Protein 6SNI (pdb70)

Radius of gyration: 37.96 Å; Cα contacts (8 Å, |Δi|>4): 1752; chains: 3; bounding box: 94×72×94 Å

Secondary structure (DSSP, 8-state):
---EEE---EE-TT--EEEEEE--SS-GGGS-EEEEEE-TTS-EEEEEEE-SSS--EEE-GGGTTTEEEEEETTTTEEEEEE-S--STT-EEEEEEEE---GGG----EEEE---EEEEE-----B--EEEEEPPPTT--TTS-EEEEEEEEEEBSS--EEESTTTT--TTEEE---B--TTS-EEEEEEEEE-GGGTTT--EEEEEEETTTTEEEEEEE-----/---EEEE-SEEEE-TT--EEEEEEESS-S---B-EEEE-SSSPPEEEEETTTEE-SS--TTEEEE-SSSEEEEEESS--GGG-SEEE-EEE-STTS-EEE----EEEE----B--EEEEE---HHHHTTTEEEEEEEEEEEBSS--EEEEEESS--B-SSEEEEE-PPPSSS--EEEEEEEEEEHHHHHH--EEEEEEE-TTSSS-EEEEEE--/--SSHHHHHHHHHHHGGGS--TTSS-SSS--HHHHHHHHHHHHTTS-TTSTTTS-STTT---S-HHHHHHHHHHHHHHHHH-TTTT-SSSSTT---TT--SSSHHHHHHHHHHHHHTHHHHHHHHHHHHHHHT--HHHHHHHHHHHH--HHHHHHHTTT---HHHHHHHHHHHHHHHHHT-HHHHHHHHHHHHTT-GGGTTSHHHHHHHHHIIIIISS---HHHHHHHHHHHHHHHHHHHHHHHTTT-SHHHHHHHHHHHSPPP-SSS-S--SSSHHHHTTTS-GGGTS-HHHHHHHHHHHHHHHHHHHHHHHHTS--SSSHHHHHHHHHHHHHHH-SS--SS--HHHHHHHHHGGG-S-SHHHHHHHHHHHHHHHTTHHHHHSSS-HHHHHHHHHHHHHHHTTT----SSHHHHHHHHHHHHHHTTHHHHTTTSPP-SSSSSSHHHHHHHHHHHHHHHHHHHHHHHHHHS-SS--S--

Nearest PDB structures (foldseek):
  6sni-assembly1_X  TM=1.002E+00  e=3.899E-63  Saccharomyces cerevisiae
  6x0o-assembly1_A  TM=4.789E-01  e=1.963E-01  Mycolicibacterium smegmatis MC2 155
  6sni-assembly1_L  TM=1.005E+00  e=1.951E-42  synthetic construct
  7bei-assembly1_L  TM=9.484E-01  e=2.329E-35  Homo sapiens
  8hq7-assembly1_N  TM=9.822E-01  e=9.583E-35  Homo sapiens

Solvent-accessible surface area: 40188 Å² total; per-residue (Å²): 148,73,159,103,38,41,84,61,0,35,97,19,10,66,66,4,5,135,5,46,15,6,17,93,64,36,103,107,97,40,16,36,9,6,3,6,1,0,10,1,0,4,2,36,85,28,76,29,36,98,13,1,49,58,44,32,101,26,70,7,0,59,28,5,1,43,6,1,56,30,5,88,96,19,0,83,85,0,30,160,131,54,91,63,27,1,22,59,100,172,8,86,15,63,82,31,133,134,71,21,4,18,86,24,0,18,51,11,0,24,96,4,1,62,105,66,3,11,57,0,0,28,93,14,2,64,14,10,0,145,107,42,136,38,77,88,123,31,26,12,106,10,3,13,13,2,0,16,11,7,0,8,3,0,0,2,4,0,10,0,12,7,13,2,4,6,4,0,16,0,2,62,0,4,7,25,1,6,40,92,140,13,39,104,0,4,28,12,15,8,48,0,22,2,6,6,18,63,0,59,41,0,26,17,1,5,118,0,2,20,44,1,34,0,50,98,100,80,138,138,45,94,65,75,51,78,79,15,54,146,16,36,117,35,3,73,60,118,11,37,29,37,1,100,157,133,17,61,13,134,75,4,42,71,0,0,55,21,14,11,86,89,44,16,103,4,19,29,129,47,97,6,7,6,66,16,17,23,29,33,72,152,49,91,19,105,118,153,64,1,0,33,52,2,12,94,89,5,68,80,28,8,52,111,5,22,65,57,0,37,86,31,4,52,123,49,4,50,44,25,3,5,22,23,0,1,0,0,0,0,4,0,36,2,0,32,22,21,88,6,101,38,44,29,5,8,5,2,4,3,0,1,1,6,9,15,10,21,68,28,175,71,0,44,8,2,0,7,3,0,10,12,0,0,0,1,13,0,27,34,32,0,78,162,18,22,4,99,134,27,14,44,73,1,44,105,59,12,11,154,61,64,22,39,121,122,110,52,2,186,76,122,114,64,74,74,55,4,83,34,9,73,118,38,12,51,111,4,65,100,32,35,127,144,56,78,50,63,103,180,144,104,62,68,35,51,53,65,5,10,32,17,0,31,88,0,4,23,58,0,29,103,27,0,25,129,34,0,112,75,22,14,86,188,34,118,38,76,82,88,108,7,55,11,59,40,37,30,83,18,121,69,50,32,59,36,121,0,28,2,48,17,58,66,32,73,2,6,20,2,6,1,3,0,0,13,32,29,95,74,151,28,9,66,16,0,0,0,15,7,14,19,13,18,66,57,18,41,18,119,73,0,128,83,35,8,77,6,52,27,53,35,96,131,24,14,1,43,0,56,0,74,49,0,142,63,139,4,30,0,46,0,8,0,0,33,2,86,15,30,102,116,10,76,8,73,2,0,27,67,32,0,115,17,23,86,0,21,2,29,71,19,106,79,87,18,15,41,14,28,12,8,10,4,48,71,174,20,83,108,73,37,48,0,2,1,0,0,12,0,17,41,0,4,31,57,96,22,63,39,35,4,43,91,49,91,49,97,87,37,39,36,66,2,69,32,41,106,29,118,73,32,30,37,6,17,11,0,3,3,44,19,78,20,98,34,25,72,122,86,67,7,66,0,29,2,41,0,136,54,29,134,40,141,55,88,55,71,1,82,67,69,100,159,141,16,111,3,43,16,36,61,83,63,43,40,3,49,97,43,60,164,6,58,0,55,0,120,6,74,61,21,6,1,23,7,0,5,0,0,14,12,71,124,76,143,34,8,85,3,0,0,37,30,3,75,38,67,67,100,82,17,46,112,44,7,61,12,54,84,84,42,42,71,0,22,0,14,0,68,35,0,56,82,105,3,39,9,31,0,7,0,1,0,1,5,28,10,7,55,36,4,33,22,5,115,7,0,80,3,20,43,99,78,104,85,31,55,10,52,9,35,14,6,57,8,6,99,60,4,52,188,78,26,48,0,3,0,0,0,1,0,8,69,0,11,40,97,128,39,89,37,36,7,54,5,63,144,44,160,42,104,74,81,42,102,91,22,24,18,108,34,48,111,193,68,13,9,0,1,9,6,4,27,1,46,9,70,96,54,40,9,110,143,50,133,56,0,9,0,41,0,46,3,122,31,31,118,80,64,51,64,91,65,38,107,67,90

B-factor: mean 20.3, std 19.56, range [0.2, 87.48]

Structure (mmCIF, N/CA/C/O backbone):
data_6SNI
#
_entry.id   6SNI
#
_cell.length_a   1.00
_cell.length_b   1.00
_cell.length_c   1.00
_cell.angle_alpha   90.00
_cell.angle_beta   90.00
_cell.angle_gamma   90.00
#
_symmetry.space_group_name_H-M   'P 1'
#
loop_
_entity.id
_entity.type
_entity.pdbx_description
1 polymer 'Dolichyl pyrophosphate Man9GlcNAc2 alpha-1,3-glucosyltransferase'
2 polymer '6AG9-Fab heavy chain'
3 polymer '6AG9-Fab light chain'
4 non-polymer PHOSPHATIDYLETHANOLAMINE
5 non-polymer 'CHOLESTEROL HEMISUCCINATE'
6 water water
#
loop_
_atom_site.group_PDB
_atom_site.id
_atom_site.type_symbol
_atom_site.label_atom_id
_atom_site.label_alt_id
_atom_site.label_comp_id
_atom_site.label_asym_id
_atom_site.label_entity_id
_atom_site.label_seq_id
_atom_site.pdbx_PDB_ins_code
_atom_site.Cartn_x
_atom_site.Cartn_y
_atom_site.Cartn_z
_atom_site.occupancy
_atom_site.B_iso_or_equiv
_atom_site.auth_seq_id
_atom_site.auth_comp_id
_atom_site.auth_asym_id
_atom_site.auth_atom_id
_atom_site.pdbx_PDB_model_num
ATOM 1 N N . PRO A 1 56 ? 111.27700 100.67300 152.86600 1.000 86.92000 38 PRO X N 1
ATOM 2 C CA . PRO A 1 56 ? 110.06000 101.42300 152.54100 1.000 86.92000 38 PRO X CA 1
ATOM 3 C C . PRO A 1 56 ? 110.20800 102.27200 151.28400 1.000 86.92000 38 PRO X C 1
ATOM 4 O O . PRO A 1 56 ? 109.78100 101.87300 150.20300 1.000 86.92000 38 PRO X O 1
ATOM 8 N N . GLU A 1 57 ? 110.81800 103.44400 151.44400 1.000 82.21000 39 GLU X N 1
ATOM 9 C CA . GLU A 1 57 ? 111.02000 104.37900 150.35200 1.000 82.21000 39 GLU X CA 1
ATOM 10 C C . GLU A 1 57 ? 112.48600 104.63400 150.04000 1.000 82.21000 39 GLU X C 1
ATOM 11 O O . GLU A 1 57 ? 112.78300 105.53400 149.24700 1.000 82.21000 39 GLU X O 1
ATOM 17 N N . TYR A 1 58 ? 113.40500 103.88100 150.64400 1.000 75.10000 40 TYR X N 1
ATOM 18 C CA . TYR A 1 58 ? 114.82800 103.98800 150.36200 1.000 75.10000 40 TYR X CA 1
ATOM 19 C C . TYR A 1 58 ? 115.32600 102.91900 149.40300 1.000 75.10000 40 TYR X C 1
ATOM 20 O O . TYR A 1 58 ? 116.51500 102.91500 149.07200 1.000 75.10000 40 TYR X O 1
ATOM 29 N N . ILE A 1 59 ? 114.45700 102.01000 148.95900 1.000 68.04000 41 ILE X N 1
ATOM 30 C CA . ILE A 1 59 ? 114.87700 101.00000 147.99800 1.000 68.04000 41 ILE X CA 1
ATOM 31 C C . ILE A 1 59 ? 114.87400 101.54100 146.57900 1.000 68.04000 41 ILE X C 1
ATOM 32 O O . ILE A 1 59 ? 115.55500 100.98500 145.70900 1.000 68.04000 41 ILE X O 1
ATOM 37 N N . ILE A 1 60 ? 114.13300 102.61700 146.32000 1.000 61.19000 42 ILE X N 1
ATOM 38 C CA . ILE A 1 60 ? 114.22600 103.28700 145.02900 1.000 61.19000 42 ILE X CA 1
ATOM 39 C C . ILE A 1 60 ? 115.58900 103.94600 144.87300 1.000 61.19000 42 ILE X C 1
ATOM 40 O O . ILE A 1 60 ? 116.21600 103.86800 143.81100 1.000 61.19000 42 ILE X O 1
ATOM 45 N N . PHE A 1 61 ? 116.06700 104.60900 145.92600 1.000 55.61000 43 PHE X N 1
ATOM 46 C CA . PHE A 1 61 ? 117.36600 105.26300 145.87100 1.000 55.61000 43 PHE X CA 1
ATOM 47 C C . PHE A 1 61 ? 118.50300 104.27200 145.67300 1.000 55.61000 43 PHE X C 1
ATOM 48 O O . PHE A 1 61 ? 119.61200 104.68400 145.32200 1.000 55.61000 43 PHE X O 1
ATOM 56 N N . VAL A 1 62 ? 118.25700 102.98500 145.88900 1.000 52.37000 44 VAL X N 1
ATOM 57 C CA . VAL A 1 62 ? 119.26800 101.95400 145.71000 1.000 52.37000 44 VAL X CA 1
ATOM 58 C C . VAL A 1 62 ? 119.11100 101.24400 144.37300 1.000 52.37000 44 VAL X C 1
ATOM 59 O O . VAL A 1 62 ? 120.10200 100.92900 143.71400 1.000 52.37000 44 VAL X O 1
ATOM 63 N N . CYS A 1 63 ? 117.87100 100.98500 143.95600 1.000 48.61000 45 CYS X N 1
ATOM 64 C CA . CYS A 1 63 ? 117.66100 100.45100 142.61700 1.000 48.61000 45 CYS X CA 1
ATOM 65 C C . CYS A 1 63 ? 118.13600 101.42900 141.55300 1.000 48.61000 45 CYS X C 1
ATOM 66 O O . CYS A 1 63 ? 118.64200 101.00700 140.51000 1.000 48.61000 45 CYS X O 1
ATOM 69 N N . ALA A 1 64 ? 118.01300 102.73400 141.80400 1.000 40.98000 46 ALA X N 1
ATOM 70 C CA . ALA A 1 64 ? 118.51600 103.71000 140.84600 1.000 40.98000 46 ALA X CA 1
ATOM 71 C C . ALA A 1 64 ? 120.02900 103.61500 140.70200 1.000 40.98000 46 ALA X C 1
ATOM 72 O O . ALA A 1 64 ? 120.56000 103.67700 139.58600 1.000 40.98000 46 ALA X O 1
ATOM 74 N N . VAL A 1 65 ? 120.74300 103.44800 141.81600 1.000 37.12000 47 VAL X N 1
ATOM 75 C CA . VAL A 1 65 ? 122.19500 103.35700 141.73800 1.000 37.12000 47 VAL X CA 1
ATOM 76 C C . VAL A 1 65 ? 122.62400 102.03300 141.12300 1.000 37.12000 47 VAL X C 1
ATOM 77 O O . VAL A 1 65 ? 123.61800 101.97700 140.39100 1.000 37.12000 47 VAL X O 1
ATOM 81 N N . ILE A 1 66 ? 121.88600 100.95200 141.37500 1.000 34.87000 48 ILE X N 1
ATOM 82 C CA . ILE A 1 66 ? 122.21800 99.69100 140.71600 1.000 34.87000 48 ILE X CA 1
ATOM 83 C C . ILE A 1 66 ? 121.98200 99.79600 139.21500 1.000 34.87000 48 ILE X C 1
ATOM 84 O O . ILE A 1 66 ? 122.73900 99.23700 138.41200 1.000 34.87000 48 ILE X O 1
ATOM 89 N N . LEU A 1 67 ? 120.93100 100.50900 138.80900 1.000 31.71000 49 LEU X N 1
ATOM 90 C CA . LEU A 1 67 ? 120.68700 100.72500 137.38700 1.000 31.71000 49 LEU X CA 1
ATOM 91 C C . LEU A 1 67 ? 121.82200 101.51900 136.75700 1.000 31.71000 49 LEU X C 1
ATOM 92 O O . LEU A 1 67 ? 122.29900 101.19000 135.66600 1.000 31.71000 49 LEU X O 1
ATOM 97 N N . ARG A 1 68 ? 122.25400 102.58800 137.42600 1.000 31.39000 50 ARG X N 1
ATOM 98 C CA . ARG A 1 68 ? 123.36000 103.38300 136.90800 1.000 31.39000 50 ARG X CA 1
ATOM 99 C C . ARG A 1 68 ? 124.66300 102.59600 136.88700 1.000 31.39000 50 ARG X C 1
ATOM 100 O O . ARG A 1 68 ? 125.55200 102.89100 136.08100 1.000 31.39000 50 ARG X O 1
ATOM 108 N N . CYS A 1 69 ? 124.80100 101.60700 137.76900 1.000 33.39000 51 CYS X N 1
ATOM 109 C CA . CYS A 1 69 ? 125.98900 100.76400 137.76300 1.000 33.39000 51 CYS X CA 1
ATOM 110 C C . CYS A 1 69 ? 125.96400 99.76600 136.61500 1.000 33.39000 51 CYS X C 1
ATOM 111 O O . CYS A 1 69 ? 126.99600 99.51700 135.98600 1.000 33.39000 51 CYS X O 1
ATOM 114 N N . THR A 1 70 ? 124.79700 99.18400 136.33100 1.000 29.96000 52 THR X N 1
ATOM 115 C CA . THR A 1 70 ? 124.71600 98.18500 135.27000 1.000 29.96000 52 THR X CA 1
ATOM 116 C C . THR A 1 70 ? 124.71800 98.82200 133.88700 1.000 29.96000 52 THR X C 1
ATOM 117 O O . THR A 1 70 ? 125.17300 98.19900 132.92400 1.000 29.96000 52 THR X O 1
ATOM 121 N N . ILE A 1 71 ? 124.21500 100.05200 133.76000 1.000 26.95000 53 ILE X N 1
ATOM 122 C CA . ILE A 1 71 ? 124.30400 100.74400 132.47800 1.000 26.95000 53 ILE X CA 1
ATOM 123 C C . ILE A 1 71 ? 125.74900 101.10400 132.16400 1.000 26.95000 53 ILE X C 1
ATOM 124 O O . ILE A 1 71 ? 126.07200 101.48600 131.03500 1.000 26.95000 53 ILE X O 1
ATOM 129 N N . GLY A 1 72 ? 126.63800 100.98400 133.14300 1.000 30.95000 54 GLY X N 1
ATOM 130 C CA . GLY A 1 72 ? 128.02100 101.36600 132.96200 1.000 30.95000 54 GLY X CA 1
ATOM 131 C C . GLY A 1 72 ? 128.93100 100.17800 132.76000 1.000 30.95000 54 GLY X C 1
ATOM 132 O O . GLY A 1 72 ? 130.12300 100.23500 133.07300 1.000 30.95000 54 GLY X O 1
ATOM 133 N N . LEU A 1 73 ? 128.37400 99.08700 132.24400 1.000 28.18000 55 LEU X N 1
ATOM 134 C CA . LEU A 1 73 ? 129.16300 97.95700 131.78200 1.000 28.18000 55 LEU X CA 1
ATOM 135 C C . LEU A 1 73 ? 129.29600 97.92600 130.26700 1.000 28.18000 55 LEU X C 1
ATOM 136 O O . LEU A 1 73 ? 129.98700 97.05100 129.73700 1.000 28.18000 55 LEU X O 1
ATOM 141 N N . GLY A 1 74 ? 128.65300 98.85600 129.56500 1.000 30.56000 56 GLY X N 1
ATOM 142 C CA . GLY A 1 74 ? 128.76000 98.95500 128.13200 1.000 30.56000 56 GLY X CA 1
ATOM 143 C C . GLY A 1 74 ? 129.84000 99.93000 127.72400 1.000 30.56000 56 GLY X C 1
ATOM 144 O O . GLY A 1 74 ? 130.35900 100.69200 128.54200 1.000 30.56000 56 GLY X O 1
ATOM 145 N N . PRO A 1 75 ? 130.19000 99.93400 126.44200 1.000 28.77000 57 PRO X N 1
ATOM 146 C CA . PRO A 1 75 ? 131.35100 100.71500 126.00200 1.000 28.77000 57 PRO X CA 1
ATOM 147 C C . PRO A 1 75 ? 131.11400 102.20800 126.14300 1.000 28.77000 57 PRO X C 1
ATOM 148 O O . PRO A 1 75 ? 130.01900 102.71100 125.89100 1.000 28.77000 57 PRO X O 1
ATOM 152 N N . TYR A 1 76 ? 132.16000 102.91600 126.54900 1.000 27.46000 58 TYR X N 1
ATOM 153 C CA . TYR A 1 76 ? 132.08500 104.35900 126.67100 1.000 27.46000 58 TYR X CA 1
ATOM 154 C C . TYR A 1 76 ? 132.32700 105.00700 125.31300 1.000 27.46000 58 TYR X C 1
ATOM 155 O O . TYR A 1 76 ? 132.55900 104.33800 124.30500 1.000 27.46000 58 TYR X O 1
ATOM 164 N N . SER A 1 77 ? 132.27800 106.33300 125.28600 1.000 28.78000 59 SER X N 1
ATOM 165 C CA . SER A 1 77 ? 132.45600 107.07500 124.04500 1.000 28.78000 59 SER X CA 1
ATOM 166 C C . SER A 1 77 ? 133.91900 107.03900 123.63200 1.000 28.78000 59 SER X C 1
ATOM 167 O O . SER A 1 77 ? 134.76100 107.69400 124.25200 1.000 28.78000 59 SER X O 1
ATOM 170 N N . GLY A 1 78 ? 134.22900 106.27800 122.59100 1.000 36.91000 60 GLY X N 1
ATOM 171 C CA . GLY A 1 78 ? 135.54700 106.30600 122.00200 1.000 36.91000 60 GLY X CA 1
ATOM 172 C C . GLY A 1 78 ? 136.38400 105.06300 122.17500 1.000 36.91000 60 GLY X C 1
ATOM 173 O O . GLY A 1 78 ? 137.55600 105.07700 121.79100 1.000 36.91000 60 GLY X O 1
ATOM 174 N N . LYS A 1 79 ? 135.83400 103.99200 122.73700 1.000 40.07000 61 LYS X N 1
ATOM 175 C CA . LYS A 1 79 ? 136.60400 102.76600 122.87600 1.000 40.07000 61 LYS X CA 1
ATOM 176 C C . LYS A 1 79 ? 137.01700 102.26200 121.50300 1.000 40.07000 61 LYS X C 1
ATOM 177 O O . LYS A 1 79 ? 136.21500 102.25600 120.56500 1.000 40.07000 61 LYS X O 1
ATOM 183 N N . GLY A 1 80 ? 138.27300 101.84300 121.38100 1.000 46.71000 62 GLY X N 1
ATOM 184 C CA . GLY A 1 80 ? 138.79800 101.42200 120.09900 1.000 46.71000 62 GLY X CA 1
ATOM 185 C C . GLY A 1 80 ? 138.75600 102.52800 119.06700 1.000 46.71000 62 GLY X C 1
ATOM 186 O O . GLY A 1 80 ? 138.01200 102.44600 118.08700 1.000 46.71000 62 GLY X O 1
ATOM 187 N N . SER A 1 81 ? 139.54700 103.57500 119.28500 1.000 44.10000 63 SER X N 1
ATOM 188 C CA . SER A 1 81 ? 139.64100 104.70700 118.37400 1.000 44.10000 63 SER X CA 1
ATOM 189 C C . SER A 1 81 ? 140.98000 105.39800 118.58900 1.000 44.10000 63 SER X C 1
ATOM 190 O O . SER A 1 81 ? 141.06300 106.36400 119.35500 1.000 44.10000 63 SER X O 1
ATOM 193 N N . PRO A 1 82 ? 142.04000 104.94000 117.93100 1.000 46.07000 64 PRO X N 1
ATOM 194 C CA . PRO A 1 82 ? 143.40000 105.33400 118.31800 1.000 46.07000 64 PRO X CA 1
ATOM 195 C C . PRO A 1 82 ? 143.61200 106.83600 118.27800 1.000 46.07000 64 PRO X C 1
ATOM 196 O O . PRO A 1 82 ? 143.97400 107.43800 119.29900 1.000 46.07000 64 PRO X O 1
ATOM 200 N N . PRO A 1 83 ? 143.42000 107.48200 117.12500 1.000 45.01000 65 PRO X N 1
ATOM 201 C CA . PRO A 1 83 ? 143.90200 108.86400 116.97500 1.000 45.01000 65 PRO X CA 1
ATOM 202 C C . PRO A 1 83 ? 143.41700 109.79800 118.07300 1.000 45.01000 65 PRO X C 1
ATOM 203 O O . PRO A 1 83 ? 144.22100 110.37200 118.81300 1.000 45.01000 65 PRO X O 1
ATOM 207 N N . LEU A 1 84 ? 142.10000 109.94700 118.19000 1.000 43.78000 66 LEU X N 1
ATOM 208 C CA . LEU A 1 84 ? 141.47300 110.71500 119.25700 1.000 43.78000 66 LEU X CA 1
ATOM 209 C C . LEU A 1 84 ? 140.32200 109.88800 119.79900 1.000 43.78000 66 LEU X C 1
ATOM 210 O O . LEU A 1 84 ? 139.39200 109.55900 119.05800 1.000 43.78000 66 LEU X O 1
ATOM 215 N N . TYR A 1 85 ? 140.37500 109.56100 121.07900 1.000 36.49000 67 TYR X N 1
ATOM 216 C CA . TYR A 1 85 ? 139.32800 108.75100 121.67900 1.000 36.49000 67 TYR X CA 1
ATOM 217 C C . TYR A 1 85 ? 138.12900 109.65100 121.96300 1.000 36.49000 67 TYR X C 1
ATOM 218 O O . TYR A 1 85 ? 138.05900 110.78900 121.49600 1.000 36.49000 67 TYR X O 1
ATOM 227 N N . GLY A 1 86 ? 137.15700 109.15200 122.71600 1.000 31.23000 68 GLY X N 1
ATOM 228 C CA . GLY A 1 86 ? 135.92800 109.89500 122.90800 1.000 31.23000 68 GLY X CA 1
ATOM 229 C C . GLY A 1 86 ? 135.96500 110.91300 124.02700 1.000 31.23000 68 GLY X C 1
ATOM 230 O O . GLY A 1 86 ? 136.89300 111.72100 124.11100 1.000 31.23000 68 GLY X O 1
ATOM 231 N N . ASP A 1 87 ? 134.94800 110.89000 124.88700 1.000 30.09000 69 ASP X N 1
ATOM 232 C CA . ASP A 1 87 ? 134.85100 111.80700 126.01200 1.000 30.09000 69 ASP X CA 1
ATOM 233 C C . ASP A 1 87 ? 135.29400 111.17600 127.32000 1.000 30.09000 69 ASP X C 1
ATOM 234 O O . ASP A 1 87 ? 135.34000 111.86200 128.34300 1.000 30.09000 69 ASP X O 1
ATOM 239 N N . PHE A 1 88 ? 135.61000 109.88700 127.31000 1.000 27.41000 70 PHE X N 1
ATOM 240 C CA . PHE A 1 88 ? 136.33200 109.27800 128.41600 1.000 27.41000 70 PHE X CA 1
ATOM 241 C C . PHE A 1 88 ? 137.77900 109.74800 128.42600 1.000 27.41000 70 PHE X C 1
ATOM 242 O O . PHE A 1 88 ? 138.34400 110.03200 129.48900 1.000 27.41000 70 PHE X O 1
ATOM 250 N N . GLU A 1 89 ? 138.37100 109.88400 127.24000 1.000 25.00000 71 GLU X N 1
ATOM 251 C CA . GLU A 1 89 ? 139.76500 110.28600 127.13900 1.000 25.00000 71 GLU X CA 1
ATOM 252 C C . GLU A 1 89 ? 139.95400 111.76200 127.44100 1.000 25.00000 71 GLU X C 1
ATOM 253 O O . GLU A 1 89 ? 140.97800 112.14100 128.00600 1.000 25.00000 71 GLU X O 1
ATOM 259 N N . ALA A 1 90 ? 138.98700 112.60900 127.09100 1.000 25.73000 72 ALA X N 1
ATOM 260 C CA . ALA A 1 90 ? 139.07100 114.01100 127.48700 1.000 25.73000 72 ALA X CA 1
ATOM 261 C C . ALA A 1 90 ? 139.15300 114.14400 129.00100 1.000 25.73000 72 ALA X C 1
ATOM 262 O O . ALA A 1 90 ? 140.02300 114.84300 129.53200 1.000 25.73000 72 ALA X O 1
ATOM 264 N N . GLN A 1 91 ? 138.25300 113.46700 129.71500 1.000 24.88000 73 GLN X N 1
ATOM 265 C CA . GLN A 1 91 ? 138.22800 113.57600 131.16800 1.000 24.88000 73 GLN X CA 1
ATOM 266 C C . GLN A 1 91 ? 139.47300 112.96600 131.79300 1.000 24.88000 73 GLN X C 1
ATOM 267 O O . GLN A 1 91 ? 140.05800 113.54300 132.71900 1.000 24.88000 73 GLN X O 1
ATOM 273 N N . ARG A 1 92 ? 139.88900 111.79100 131.31900 1.000 27.39000 74 ARG X N 1
ATOM 274 C CA . ARG A 1 92 ? 141.12900 111.22000 131.82500 1.000 27.39000 74 ARG X CA 1
ATOM 275 C C . ARG A 1 92 ? 142.29900 112.16300 131.57700 1.000 27.39000 74 ARG X C 1
ATOM 276 O O . ARG A 1 92 ? 143.17700 112.31800 132.43300 1.000 27.39000 74 ARG X O 1
ATOM 284 N N . HIS A 1 93 ? 142.31300 112.83200 130.42500 1.000 27.07000 75 HIS X N 1
ATOM 285 C CA . HIS A 1 93 ? 143.40100 113.74700 130.11600 1.000 27.07000 75 HIS X CA 1
ATOM 286 C C . HIS A 1 93 ? 143.39800 114.93700 131.05600 1.000 27.07000 75 HIS X C 1
ATOM 287 O O . HIS A 1 93 ? 144.45800 115.40700 131.47400 1.000 27.07000 75 HIS X O 1
ATOM 294 N N . TRP A 1 94 ? 142.21700 115.44700 131.39700 1.000 32.81000 76 TRP X N 1
ATOM 295 C CA . TRP A 1 94 ? 142.16500 116.56700 132.33100 1.000 32.81000 76 TRP X CA 1
ATOM 296 C C . TRP A 1 94 ? 142.63800 116.14400 133.71300 1.000 32.81000 76 TRP X C 1
ATOM 297 O O . TRP A 1 94 ? 143.36500 116.88600 134.38400 1.000 32.81000 76 TRP X O 1
ATOM 308 N N . MET A 1 95 ? 142.24100 114.94700 134.15200 1.000 32.81000 77 MET X N 1
ATOM 309 C CA . MET A 1 95 ? 142.71900 114.44000 135.43600 1.000 32.81000 77 MET X CA 1
ATOM 310 C C . MET A 1 95 ? 144.22500 114.21500 135.41700 1.000 32.81000 77 MET X C 1
ATOM 311 O O . MET A 1 95 ? 144.87600 114.24200 136.46500 1.000 32.81000 77 MET X O 1
ATOM 316 N N . GLU A 1 96 ? 144.79500 113.97800 134.23800 1.000 30.69000 78 GLU X N 1
ATOM 317 C CA . GLU A 1 96 ? 146.23900 113.77900 134.14000 1.000 30.69000 78 GLU X CA 1
ATOM 318 C C . GLU A 1 96 ? 146.98300 115.10400 134.04500 1.000 30.69000 78 GLU X C 1
ATOM 319 O O . GLU A 1 96 ? 148.16200 115.19300 134.40300 1.000 30.69000 78 GLU X O 1
ATOM 325 N N . ILE A 1 97 ? 146.31600 116.14000 133.54000 1.000 26.23000 79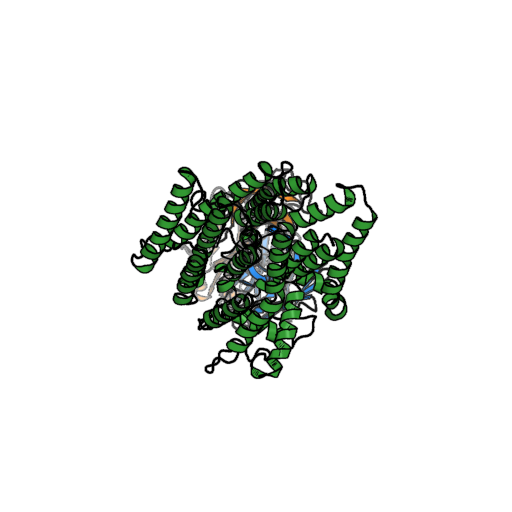 ILE X N 1
ATOM 326 C CA . ILE A 1 97 ? 147.00200 117.38700 133.22400 1.000 26.23000 79 ILE X CA 1
ATOM 327 C C . ILE A 1 97 ? 146.90400 118.37100 134.38100 1.000 26.23000 79 ILE X C 1
ATOM 328 O O . ILE A 1 97 ? 147.75900 119.25000 134.53400 1.000 26.23000 79 ILE X O 1
ATOM 333 N N . THR A 1 98 ? 145.86600 118.25200 135.21200 1.000 26.24000 80 THR X N 1
ATOM 334 C CA . THR A 1 98 ? 145.68700 119.23700 136.27400 1.000 26.24000 80 THR X CA 1
ATOM 335 C C . THR A 1 98 ? 146.63300 118.98200 137.44000 1.000 26.24000 80 THR X C 1
ATOM 336 O O . THR A 1 98 ? 147.08100 119.92700 138.09800 1.000 26.24000 80 THR X O 1
ATOM 340 N N . GLN A 1 99 ? 146.95200 117.72200 137.71300 1.000 24.34000 81 GLN X N 1
ATOM 341 C CA . GLN A 1 99 ? 147.77600 117.37000 138.85900 1.000 24.34000 81 GLN X CA 1
ATOM 342 C C . GLN A 1 99 ? 149.26200 117.30500 138.53600 1.000 24.34000 81 GLN X C 1
ATOM 343 O O . GLN A 1 99 ? 150.05400 116.95600 139.41400 1.000 24.34000 81 GLN X O 1
ATOM 349 N N . HIS A 1 100 ? 149.66600 117.63200 137.31000 1.000 27.31000 82 HIS X N 1
ATOM 350 C CA . HIS A 1 100 ? 151.06600 117.58700 136.92000 1.000 27.31000 82 HIS X CA 1
ATOM 351 C C . HIS A 1 100 ? 151.59500 118.90300 136.37500 1.000 27.31000 82 HIS X C 1
ATOM 352 O O . HIS A 1 100 ? 152.80600 119.01700 136.16500 1.000 27.31000 82 HIS X O 1
ATOM 359 N N . LEU A 1 101 ? 150.73900 119.89000 136.13700 1.000 27.37000 83 LEU X N 1
ATOM 360 C CA . LEU A 1 101 ? 151.15700 121.19300 135.65400 1.000 27.37000 83 LEU X CA 1
ATOM 361 C C . LEU A 1 101 ? 150.78400 122.27100 136.66300 1.000 27.37000 83 LEU X C 1
ATOM 362 O O . LEU A 1 101 ? 149.86300 122.08600 137.46100 1.000 27.37000 83 LEU X O 1
ATOM 367 N N . PRO A 1 102 ? 151.47500 123.40400 136.65600 1.000 30.86000 84 PRO X N 1
ATOM 368 C CA . PRO A 1 102 ? 151.07400 124.51300 137.52000 1.000 30.86000 84 PRO X CA 1
ATOM 369 C C . PRO A 1 102 ? 149.71000 125.03100 137.10800 1.000 30.86000 84 PRO X C 1
ATOM 370 O O . PRO A 1 102 ? 149.18600 124.70700 136.04300 1.000 30.86000 84 PRO X O 1
ATOM 374 N N . LEU A 1 103 ? 149.12800 125.85900 137.97400 1.000 26.84000 85 LEU X N 1
ATOM 375 C CA . LEU A 1 103 ? 147.82800 126.43300 137.66400 1.000 26.84000 85 LEU X CA 1
ATOM 376 C C . LEU A 1 103 ? 147.90100 127.48500 136.56600 1.000 26.84000 85 LEU X C 1
ATOM 377 O O . LEU A 1 103 ? 146.86200 128.03100 136.18500 1.000 26.84000 85 LEU X O 1
ATOM 382 N N . SER A 1 104 ? 149.09300 127.77100 136.04200 1.000 32.16000 86 SER X N 1
ATOM 383 C CA . SER A 1 104 ? 149.26800 128.72300 134.95700 1.000 32.16000 86 SER X CA 1
ATOM 384 C C . SER A 1 104 ? 149.56700 128.04200 133.62900 1.000 32.16000 86 SER X C 1
ATOM 385 O O . SER A 1 104 ? 150.16100 128.66200 132.74400 1.000 32.16000 86 SER X O 1
ATOM 388 N N . LYS A 1 105 ? 149.19000 126.77100 133.48300 1.000 32.91000 87 LYS X N 1
ATOM 389 C CA . LYS A 1 105 ? 149.30500 126.08400 132.20400 1.000 32.91000 87 LYS X CA 1
ATOM 390 C C . LYS A 1 105 ? 148.11400 125.17900 131.92800 1.000 32.91000 87 LYS X C 1
ATOM 391 O O . LYS A 1 105 ? 148.15500 124.41200 130.96000 1.000 32.91000 87 LYS X O 1
ATOM 397 N N . TRP A 1 106 ? 147.06300 125.23400 132.74500 1.000 32.81000 88 TRP X N 1
ATOM 398 C CA . TRP A 1 106 ? 145.92500 124.34800 132.53900 1.000 32.81000 88 TRP X CA 1
ATOM 399 C C . TRP A 1 106 ? 145.18200 124.69300 131.25800 1.000 32.81000 88 TRP X C 1
ATOM 400 O O . TRP A 1 106 ? 144.71500 123.79800 130.54500 1.000 32.81000 88 TRP X O 1
ATOM 411 N N . TYR A 1 107 ? 145.05900 125.98100 130.94700 1.000 32.81000 89 TYR X N 1
ATOM 412 C CA . TYR A 1 107 ? 144.33300 126.43500 129.77200 1.000 32.81000 89 TYR X CA 1
ATOM 413 C C . TYR A 1 107 ? 145.24900 126.76600 128.60500 1.000 32.81000 89 TYR X C 1
ATOM 414 O O . TYR A 1 107 ? 144.76900 127.22300 127.56800 1.000 32.81000 89 TYR X O 1
ATOM 423 N N . TRP A 1 108 ? 146.55300 126.54600 128.74900 1.000 29.51000 90 TRP X N 1
ATOM 424 C CA . TRP A 1 108 ? 147.50900 126.78700 127.68200 1.000 29.51000 90 TRP X CA 1
ATOM 425 C C . TRP A 1 108 ? 148.22300 125.53700 127.19800 1.000 29.51000 90 TRP X C 1
ATOM 426 O O . TRP A 1 108 ? 148.79100 125.56500 126.10400 1.000 29.51000 90 TRP X O 1
ATOM 437 N N . TYR A 1 109 ? 148.20200 124.45000 127.96500 1.000 32.86000 91 TYR X N 1
ATOM 438 C CA . TYR A 1 109 ? 149.17500 123.37500 127.80700 1.000 32.86000 91 TYR X CA 1
ATOM 439 C C . TYR A 1 109 ? 149.19200 122.77600 126.40900 1.000 32.86000 91 TYR X C 1
ATOM 440 O O . TYR A 1 109 ? 150.19400 122.88800 125.69700 1.000 32.86000 91 TYR X O 1
ATOM 449 N N . ASP A 1 110 ? 148.10000 122.13500 126.00200 1.000 33.56000 92 ASP X N 1
ATOM 450 C CA . ASP A 1 110 ? 148.02600 121.48300 124.69300 1.000 33.56000 92 ASP X CA 1
ATOM 451 C C . ASP A 1 110 ? 146.58500 121.62600 124.22300 1.000 33.56000 92 ASP X C 1
ATOM 452 O O . ASP A 1 110 ? 145.72000 120.82900 124.59100 1.000 33.56000 92 ASP X O 1
ATOM 457 N N . LEU A 1 111 ? 146.33900 122.64700 123.40900 1.000 27.83000 93 LEU X N 1
ATOM 458 C CA . LEU A 1 111 ? 144.98300 123.01100 123.03600 1.000 27.83000 93 LEU X CA 1
ATOM 459 C C . LEU A 1 111 ? 144.42600 122.17100 121.89800 1.000 27.83000 93 LEU X C 1
ATOM 460 O O . LEU A 1 111 ? 143.23200 122.27400 121.60500 1.000 27.83000 93 LEU X O 1
ATOM 465 N N . GLN A 1 112 ? 145.24500 121.33800 121.26100 1.000 30.23000 94 GLN X N 1
ATOM 466 C CA . GLN A 1 112 ? 144.78500 120.53100 120.14300 1.000 30.23000 94 GLN X CA 1
ATOM 467 C C . GLN A 1 112 ? 144.48000 119.08800 120.51700 1.000 30.23000 94 GLN X C 1
ATOM 468 O O . GLN A 1 112 ? 143.82400 118.39300 119.73600 1.000 30.23000 94 GLN X O 1
ATOM 474 N N . TYR A 1 113 ? 144.92500 118.61900 121.67800 1.000 28.47000 95 TYR X N 1
ATOM 475 C CA . TYR A 1 113 ? 144.57700 117.28700 122.16400 1.000 28.47000 95 TYR X CA 1
ATOM 476 C C . TYR A 1 113 ? 143.74300 117.45600 123.42400 1.000 28.47000 95 TYR X C 1
ATOM 477 O O . TYR A 1 113 ? 144.27500 117.45000 124.53500 1.000 28.47000 95 TYR X O 1
ATOM 486 N N . TRP A 1 114 ? 142.43500 117.60100 123.25000 1.000 27.04000 96 TRP X N 1
ATOM 487 C CA . TRP A 1 114 ? 141.50000 117.70400 124.36300 1.000 27.04000 96 TRP X CA 1
ATOM 488 C C . TRP A 1 114 ? 141.94300 118.77100 125.36200 1.000 27.04000 96 TRP X C 1
ATOM 489 O O . TRP A 1 114 ? 142.26500 118.48600 126.51500 1.000 27.04000 96 TRP X O 1
ATOM 500 N N . GLY A 1 115 ? 141.96400 120.01400 124.89900 1.000 30.69000 97 GLY X N 1
ATOM 501 C CA . GLY A 1 115 ? 142.22000 121.13400 125.77600 1.000 30.69000 97 GLY X CA 1
ATOM 502 C C . GLY A 1 115 ? 141.11500 121.28600 126.80400 1.000 30.69000 97 GLY X C 1
ATOM 503 O O . GLY A 1 115 ? 140.13800 120.53800 126.83900 1.000 30.69000 97 GLY X O 1
ATOM 504 N N . LEU A 1 116 ? 141.27500 122.28700 127.66600 1.000 25.10000 98 LEU X N 1
ATOM 505 C CA . LEU A 1 116 ? 140.30600 122.54600 128.72300 1.000 25.10000 98 LEU X CA 1
ATOM 506 C C . LEU A 1 116 ? 139.24400 123.51000 128.21000 1.000 25.10000 98 LEU X C 1
ATOM 507 O O . LEU A 1 116 ? 139.55300 124.64700 127.84600 1.000 25.10000 98 LEU X O 1
ATOM 512 N N . ASP A 1 117 ? 137.99300 123.05200 128.18800 1.000 27.13000 99 ASP X N 1
ATOM 513 C CA . ASP A 1 117 ? 136.88400 123.81100 127.62400 1.000 27.13000 99 ASP X CA 1
ATOM 514 C C . ASP A 1 117 ? 135.90700 124.32000 128.67200 1.000 27.13000 99 ASP X C 1
ATOM 515 O O . ASP A 1 117 ? 134.98300 125.06000 128.32400 1.000 27.13000 99 ASP X O 1
ATOM 520 N N . TYR A 1 118 ? 136.05600 123.93400 129.92900 1.000 25.82000 100 TYR X N 1
ATOM 521 C CA . TYR A 1 118 ? 135.08100 124.26900 130.95200 1.000 25.82000 100 TYR X CA 1
ATOM 522 C C . TYR A 1 118 ? 135.68300 125.21800 131.97300 1.000 25.82000 100 TYR X C 1
ATOM 523 O O . TYR A 1 118 ? 136.90700 125.33400 132.08400 1.000 25.82000 100 TYR X O 1
ATOM 532 N N . PRO A 1 119 ? 134.84400 125.91600 132.73100 1.000 22.38000 101 PRO X N 1
ATOM 533 C CA . PRO A 1 119 ? 135.34200 126.91300 133.67600 1.000 22.38000 101 PRO X CA 1
ATOM 534 C C . PRO A 1 119 ? 136.13000 126.26300 134.79700 1.000 22.38000 101 PRO X C 1
ATOM 535 O O . PRO A 1 119 ? 136.31400 125.03800 134.81000 1.000 22.38000 101 PRO X O 1
ATOM 539 N N . PRO A 1 120 ? 136.62000 127.05300 135.75400 1.000 21.12000 102 PRO X N 1
ATOM 540 C CA . PRO A 1 120 ? 137.53300 126.50200 136.76700 1.000 21.12000 102 PRO X CA 1
ATOM 541 C C . PRO A 1 120 ? 136.97200 125.34200 137.56900 1.000 21.12000 102 PRO X C 1
ATOM 542 O O . PRO A 1 120 ? 137.68400 124.35000 137.76000 1.000 21.12000 102 PRO X O 1
ATOM 546 N N . LEU A 1 121 ? 135.73300 125.42700 138.05700 1.000 19.62000 103 LEU X N 1
ATOM 547 C CA . L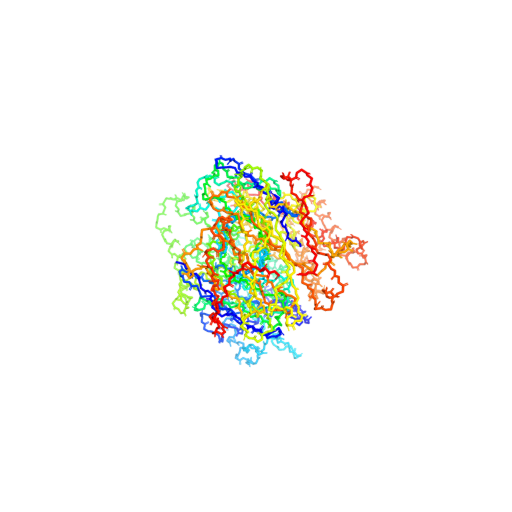EU A 1 121 ? 135.23400 124.38300 138.94800 1.000 19.62000 103 LEU X CA 1
ATOM 548 C C . LEU A 1 121 ? 135.39800 122.99500 138.34900 1.000 19.62000 103 LEU X C 1
ATOM 549 O O . LEU A 1 121 ? 135.66300 122.03500 139.07800 1.000 19.62000 103 LEU X O 1
ATOM 554 N N . THR A 1 122 ? 135.25100 122.86200 137.03200 1.000 19.35000 104 THR X N 1
ATOM 555 C CA . THR A 1 122 ? 135.51600 121.57500 136.40000 1.000 19.35000 104 THR X CA 1
ATOM 556 C C . THR A 1 122 ? 136.97600 121.18000 136.56400 1.000 19.35000 104 THR X C 1
ATOM 557 O O . THR A 1 122 ? 137.28700 120.00900 136.80400 1.000 19.35000 104 THR X O 1
ATOM 561 N N . ALA A 1 123 ? 137.88600 122.14800 136.44500 1.000 21.85000 105 ALA X N 1
ATOM 562 C CA . ALA A 1 123 ? 139.30100 121.86000 136.63900 1.000 21.85000 105 ALA X CA 1
ATOM 563 C C . ALA A 1 123 ? 139.57800 121.40200 138.06200 1.000 21.85000 105 ALA X C 1
ATOM 564 O O . ALA A 1 123 ? 140.34300 120.46000 138.27800 1.000 21.85000 105 ALA X O 1
ATOM 566 N N . PHE A 1 124 ? 138.96600 122.05500 139.04800 1.000 20.66000 106 PHE X N 1
ATOM 567 C CA . PHE A 1 124 ? 139.18300 121.65700 140.43600 1.000 20.66000 106 PHE X CA 1
ATOM 568 C C . PHE A 1 124 ? 138.60600 120.27400 140.71000 1.000 20.66000 106 PHE X C 1
ATOM 569 O O . PHE A 1 124 ? 139.22100 119.46500 141.41400 1.000 20.66000 106 PHE X O 1
ATOM 577 N N . HIS A 1 125 ? 137.41900 119.99200 140.17200 1.000 16.19000 107 HIS X N 1
ATOM 578 C CA . HIS A 1 125 ? 136.82800 118.66100 140.27800 1.000 16.19000 107 HIS X CA 1
ATOM 579 C C . HIS A 1 125 ? 137.76000 117.60000 139.70900 1.000 16.19000 107 HIS X C 1
ATOM 580 O O . HIS A 1 125 ? 138.00500 116.56000 140.33700 1.000 16.19000 107 HIS X O 1
ATOM 587 N N . SER A 1 126 ? 138.28900 117.84600 138.50900 1.000 23.37000 108 SER X N 1
ATOM 588 C CA . SER A 1 126 ? 139.20500 116.89800 137.89000 1.000 23.37000 108 SER X CA 1
ATOM 589 C C . SER A 1 126 ? 140.48800 116.75500 138.69500 1.000 23.37000 108 SER X C 1
ATOM 590 O O . SER A 1 126 ? 141.03500 115.65900 138.80000 1.000 23.37000 108 SER X O 1
ATOM 593 N N . TYR A 1 127 ? 140.98300 117.84800 139.27500 1.000 18.12000 109 TYR X N 1
ATOM 594 C CA . TYR A 1 127 ? 142.16600 117.77100 140.12900 1.000 18.12000 109 TYR X CA 1
ATOM 595 C C . TYR A 1 127 ? 141.92300 116.85700 141.32400 1.000 18.12000 109 TYR X C 1
ATOM 596 O O . TYR A 1 127 ? 142.74100 115.98300 141.63700 1.000 18.12000 109 TYR X O 1
ATOM 605 N N . LEU A 1 128 ? 140.79700 117.05300 142.00900 1.000 21.15000 110 LEU X N 1
ATOM 606 C CA . LEU A 1 128 ? 140.48700 116.23700 143.17700 1.000 21.15000 110 LEU X CA 1
ATOM 607 C C . LEU A 1 128 ? 140.37500 114.76400 142.80800 1.000 21.15000 110 LEU X C 1
ATOM 608 O O . LEU A 1 128 ? 140.96900 113.89500 143.46500 1.000 21.15000 110 LEU X O 1
ATOM 613 N N . LEU A 1 129 ? 139.60100 114.45900 141.76400 1.000 23.64000 111 LEU X N 1
ATOM 614 C CA . LEU A 1 129 ? 139.45300 113.06600 141.35800 1.000 23.64000 111 LEU X CA 1
ATOM 615 C C . LEU A 1 129 ? 140.77200 112.48200 140.87500 1.000 23.64000 111 LEU X C 1
ATOM 616 O O . LEU A 1 129 ? 141.05300 111.30400 141.11100 1.000 23.64000 111 LEU X O 1
ATOM 621 N N . GLY A 1 130 ? 141.60800 113.29200 140.22700 1.000 21.34000 112 GLY X N 1
ATOM 622 C CA . GLY A 1 130 ? 142.89800 112.80500 139.78600 1.000 21.34000 112 GLY X CA 1
ATOM 623 C C . GLY A 1 130 ? 143.80400 112.44800 140.94200 1.000 21.34000 112 GLY X C 1
ATOM 624 O O . GLY A 1 130 ? 144.54800 111.47500 140.87100 1.000 21.34000 112 GLY X O 1
ATOM 625 N N . LEU A 1 131 ? 143.76200 113.22600 142.02100 1.000 21.96000 113 LEU X N 1
ATOM 626 C CA . LEU A 1 131 ? 144.51100 112.83600 143.21200 1.000 21.96000 113 LEU X CA 1
ATOM 627 C C . LEU A 1 131 ? 143.98100 111.52600 143.77800 1.000 21.96000 113 LEU X C 1
ATOM 628 O O . LEU A 1 131 ? 144.73900 110.56800 143.99700 1.000 21.96000 113 LEU X O 1
ATOM 633 N N . ILE A 1 132 ? 142.67300 111.47000 144.03200 1.000 22.74000 114 ILE X N 1
ATOM 634 C CA . ILE A 1 132 ? 142.10100 110.27600 144.64700 1.000 22.74000 114 ILE X CA 1
ATOM 635 C C . ILE A 1 132 ? 142.31600 109.04600 143.77500 1.000 22.74000 114 ILE X C 1
ATOM 636 O O . ILE A 1 132 ? 142.23200 107.91400 144.26100 1.000 22.74000 114 ILE X O 1
ATOM 641 N N . GLY A 1 133 ? 142.58000 109.23700 142.48500 1.000 28.44000 115 GLY X N 1
ATOM 642 C CA . GLY A 1 133 ? 142.76200 108.10900 141.59100 1.000 28.44000 115 GLY X CA 1
ATOM 643 C C . GLY A 1 133 ? 144.20600 107.74200 141.33300 1.000 28.44000 115 GLY X C 1
ATOM 644 O O . GLY A 1 133 ? 144.52900 106.56600 141.15200 1.000 28.44000 115 GLY X O 1
ATOM 645 N N . SER A 1 134 ? 145.08600 108.73800 141.30000 1.000 28.09000 116 SER X N 1
ATOM 646 C CA . SER A 1 134 ? 146.51500 108.49000 141.26800 1.000 28.09000 116 SER X CA 1
ATOM 647 C C . SER A 1 134 ? 147.01500 107.93900 142.58900 1.000 28.09000 116 SER X C 1
ATOM 648 O O . SER A 1 134 ? 148.17300 107.52000 142.67300 1.000 28.09000 116 SER X O 1
ATOM 651 N N . PHE A 1 135 ? 146.17600 107.94300 143.62300 1.000 30.34000 117 PHE X N 1
ATOM 652 C CA . PHE A 1 135 ? 146.49200 107.15200 144.80700 1.000 30.34000 117 PHE X CA 1
ATOM 653 C C . PHE A 1 135 ? 146.46800 105.66100 144.48700 1.000 30.34000 117 PHE X C 1
ATOM 654 O O . PHE A 1 135 ? 147.44600 104.94800 144.73100 1.000 30.34000 117 PHE X O 1
ATOM 662 N N . PHE A 1 136 ? 145.35500 105.17500 143.92800 1.000 27.90000 118 PHE X N 1
ATOM 663 C CA . PHE A 1 136 ? 145.21000 103.74800 143.64900 1.000 27.90000 118 PHE X CA 1
ATOM 664 C C . PHE A 1 136 ? 146.32100 103.24400 142.73900 1.000 27.90000 118 PHE X C 1
ATOM 665 O O . PHE A 1 136 ? 147.13200 102.39900 143.13200 1.000 27.90000 118 PHE X O 1
ATOM 673 N N . ASN A 1 137 ? 146.36600 103.74600 141.51200 1.000 28.49000 119 ASN X N 1
ATOM 674 C CA . ASN A 1 137 ? 147.36100 103.32900 140.52600 1.000 28.49000 119 ASN X CA 1
ATOM 675 C C . ASN A 1 137 ? 147.91200 104.57300 139.84800 1.000 28.49000 119 ASN X C 1
ATOM 676 O O . ASN A 1 137 ? 147.14900 105.29900 139.17800 1.000 28.49000 119 ASN X O 1
ATOM 681 N N . PRO A 1 138 ? 149.20300 104.87000 139.99100 1.000 31.33000 120 PRO X N 1
ATOM 682 C CA . PRO A 1 138 ? 149.72500 106.12100 139.43000 1.000 31.33000 120 PRO X CA 1
ATOM 683 C C . PRO A 1 138 ? 149.91600 106.09200 137.92700 1.000 31.33000 120 PRO X C 1
ATOM 684 O O . PRO A 1 138 ? 149.81600 107.14900 137.29600 1.000 31.33000 120 PRO X O 1
ATOM 688 N N . SER A 1 139 ? 150.18200 104.93000 137.32800 1.000 27.92000 121 SER X N 1
ATOM 689 C CA . SER A 1 139 ? 150.48500 104.87200 135.90200 1.000 27.92000 121 SER X CA 1
ATOM 690 C C . SER A 1 139 ? 149.30200 105.24700 135.02300 1.000 27.92000 121 SER X C 1
ATOM 691 O O . SER A 1 139 ? 149.47400 105.37600 133.80700 1.000 27.92000 121 SER X O 1
ATOM 694 N N . TRP A 1 140 ? 148.11500 105.42600 135.59900 1.000 28.25000 122 TRP X N 1
ATOM 695 C CA . TRP A 1 140 ? 146.97400 105.89500 134.82300 1.000 28.25000 122 TRP X CA 1
ATOM 696 C C . TRP A 1 140 ? 147.16400 107.34400 134.40000 1.000 28.25000 122 TRP X C 1
ATOM 697 O O . TRP A 1 140 ? 147.14700 107.66600 133.20900 1.000 28.25000 122 TRP X O 1
ATOM 708 N N . PHE A 1 141 ? 147.32100 108.23400 135.37300 1.000 28.03000 123 PHE X N 1
ATOM 709 C CA . PHE A 1 141 ? 147.38200 109.67200 135.12800 1.000 28.03000 123 PHE X CA 1
ATOM 710 C C . PHE A 1 141 ? 148.82800 110.16200 135.07800 1.000 28.03000 123 PHE X C 1
ATOM 711 O O . PHE A 1 141 ? 149.23800 111.02500 135.84400 1.000 28.03000 123 PHE X O 1
ATOM 719 N N . ALA A 1 142 ? 149.60900 109.60700 134.16000 1.000 37.17000 124 ALA X N 1
ATOM 720 C CA . ALA A 1 142 ? 150.96800 110.07400 133.93300 1.000 37.17000 124 ALA X CA 1
ATOM 721 C C . ALA A 1 142 ? 150.97700 111.11900 132.82400 1.000 37.17000 124 ALA X C 1
ATOM 722 O O . ALA A 1 142 ? 150.04800 111.21000 132.02000 1.000 37.17000 124 ALA X O 1
ATOM 724 N N . LEU A 1 143 ? 152.04300 111.91300 132.78400 1.000 42.98000 125 LEU X N 1
ATOM 725 C CA . LEU A 1 143 ? 152.09600 113.09000 131.92100 1.000 42.98000 125 LEU X CA 1
ATOM 726 C C . LEU A 1 143 ? 152.65400 112.70400 130.55500 1.000 42.98000 125 LEU X C 1
ATOM 727 O O . LEU A 1 143 ? 153.85800 112.47300 130.41000 1.000 42.98000 125 LEU X O 1
ATOM 732 N N . GLU A 1 144 ? 151.77200 112.64000 129.55600 1.000 52.23000 126 GLU X N 1
ATOM 733 C CA . GLU A 1 144 ? 152.13900 112.41200 128.16100 1.000 52.23000 126 GLU X CA 1
ATOM 734 C C . GLU A 1 144 ? 152.53700 110.96600 127.90200 1.000 52.23000 126 GLU X C 1
ATOM 735 O O . GLU A 1 144 ? 152.71800 110.56600 126.74900 1.000 52.23000 126 GLU X O 1
ATOM 741 N N . LYS A 1 145 ? 152.66000 110.17200 128.96000 1.000 51.08000 127 LYS X N 1
ATOM 742 C CA . LYS A 1 145 ? 152.95700 108.75600 128.81100 1.000 51.08000 127 LYS X CA 1
ATOM 743 C C . LYS A 1 145 ? 151.68200 107.92900 128.74200 1.000 51.08000 127 LYS X C 1
ATOM 744 O O . LYS A 1 145 ? 151.50400 107.12300 127.82400 1.000 51.08000 127 LYS X O 1
ATOM 750 N N . SER A 1 146 ? 150.79000 108.12300 129.70800 1.000 40.02000 128 SER X N 1
ATOM 751 C CA . SER A 1 146 ? 149.52100 107.40600 129.75600 1.000 40.02000 128 SER X CA 1
ATOM 752 C C . SER A 1 146 ? 148.44900 108.18100 128.99600 1.000 40.02000 128 SER X C 1
ATOM 753 O O . SER A 1 146 ? 147.44100 108.61200 129.54800 1.000 40.02000 128 SER X O 1
ATOM 756 N N . ARG A 1 147 ? 148.69200 108.35400 127.70300 1.000 40.74000 129 ARG X N 1
ATOM 757 C CA . ARG A 1 147 ? 147.79600 109.08000 126.81400 1.000 40.74000 129 ARG X CA 1
ATOM 758 C C . ARG A 1 147 ? 147.10000 108.06700 125.91600 1.000 40.74000 129 ARG X C 1
ATOM 759 O O . ARG A 1 147 ? 147.71700 107.51200 125.00200 1.000 40.74000 129 ARG X O 1
ATOM 767 N N . GLY A 1 148 ? 145.82000 107.82700 126.17900 1.000 39.60000 130 GLY X N 1
ATOM 768 C CA . GLY A 1 148 ? 145.07100 106.81600 125.46300 1.000 39.60000 130 GLY X CA 1
ATOM 769 C C . GLY A 1 148 ? 145.08900 105.50200 126.20900 1.000 39.60000 130 GLY X C 1
ATOM 770 O O . GLY A 1 148 ? 145.11000 104.42900 125.60200 1.000 39.60000 130 GLY X O 1
ATOM 771 N N . PHE A 1 149 ? 145.07800 105.58000 127.53400 1.000 39.71000 131 PHE X N 1
ATOM 772 C CA . PHE A 1 149 ? 145.27400 104.40900 128.37700 1.000 39.71000 131 PHE X CA 1
ATOM 773 C C . PHE A 1 149 ? 144.03900 103.52200 128.33300 1.000 39.71000 131 PHE X C 1
ATOM 774 O O . PHE A 1 149 ? 142.94200 103.95300 128.70000 1.000 39.71000 131 PHE X O 1
ATOM 782 N N . GLU A 1 150 ? 144.22100 102.28500 127.88100 1.000 49.20000 132 GLU X N 1
ATOM 783 C CA . GLU A 1 150 ? 143.17500 101.27300 127.89600 1.000 49.20000 132 GLU X CA 1
ATOM 784 C C . GLU A 1 150 ? 143.74700 100.00300 128.50000 1.000 49.20000 132 GLU X C 1
ATOM 785 O O . GLU A 1 150 ? 144.82800 99.55600 128.10500 1.000 49.20000 132 GLU X O 1
ATOM 791 N N . SER A 1 151 ? 143.02500 99.43000 129.45400 1.000 59.39000 133 SER X N 1
ATOM 792 C CA . SER A 1 151 ? 143.50200 98.29600 130.22200 1.000 59.39000 133 SER X CA 1
ATOM 793 C C . SER A 1 151 ? 142.68700 97.04700 129.92100 1.000 59.39000 133 SER X C 1
ATOM 794 O O . SER A 1 151 ? 141.46100 97.12500 129.79000 1.000 59.39000 133 SER X O 1
ATOM 797 N N . PRO A 1 152 ? 143.33400 95.88400 129.80300 1.000 67.41000 134 PRO X N 1
ATOM 798 C CA . PRO A 1 152 ? 142.56500 94.64600 129.61800 1.000 67.41000 134 PRO X CA 1
ATOM 799 C C . PRO A 1 152 ? 141.77900 94.25300 130.85100 1.000 67.41000 134 PRO X C 1
ATOM 800 O O . PRO A 1 152 ? 140.64600 93.77500 130.72400 1.000 67.41000 134 PRO X O 1
ATOM 804 N N . ASP A 1 153 ? 142.34500 94.44900 132.04400 1.000 66.10000 135 ASP X N 1
ATOM 805 C CA . ASP A 1 153 ? 141.64600 94.15700 133.28800 1.000 66.10000 135 ASP X CA 1
ATOM 806 C C . ASP A 1 153 ? 140.36700 94.96300 133.45200 1.000 66.10000 135 ASP X C 1
ATOM 807 O O . ASP A 1 153 ? 139.53200 94.60700 134.28900 1.000 66.10000 135 ASP X O 1
ATOM 812 N N . ASN A 1 154 ? 140.19400 96.02900 132.67500 1.000 56.66000 136 ASN X N 1
ATOM 813 C CA . ASN A 1 154 ? 139.13500 97.00500 132.90900 1.000 56.66000 136 ASN X CA 1
ATOM 814 C C . ASN A 1 154 ? 139.34900 97.72300 134.23600 1.000 56.66000 136 ASN X C 1
ATOM 815 O O . ASN A 1 154 ? 138.40700 97.98900 134.98300 1.000 56.66000 136 ASN X O 1
ATOM 820 N N . GLY A 1 155 ? 140.60700 98.01800 134.53600 1.000 45.32000 137 GLY X N 1
ATOM 821 C CA . GLY A 1 155 ? 140.93400 98.98700 135.55400 1.000 45.32000 137 GLY X CA 1
ATOM 822 C C . GLY A 1 155 ? 141.10700 100.34800 134.91100 1.000 45.32000 137 GLY X C 1
ATOM 823 O O . GLY A 1 155 ? 141.63200 100.47000 133.80800 1.000 45.32000 137 GLY X O 1
ATOM 824 N N . LEU A 1 156 ? 140.66500 101.38000 135.61600 1.000 30.56000 138 LEU X N 1
ATOM 825 C CA . LEU A 1 156 ? 140.47000 102.73100 135.11400 1.000 30.56000 138 LEU X CA 1
ATOM 826 C C . LEU A 1 156 ? 139.16800 102.85600 134.33800 1.000 30.56000 138 LEU X C 1
ATOM 827 O O . LEU A 1 156 ? 138.79300 103.96800 133.98100 1.000 30.56000 138 LEU X O 1
ATOM 832 N N . LYS A 1 157 ? 138.45500 101.76600 134.07800 1.000 32.67000 139 LYS X N 1
ATOM 833 C CA . LYS A 1 157 ? 137.09500 101.85500 133.57300 1.000 32.67000 139 LYS X CA 1
ATOM 834 C C . LYS A 1 157 ? 136.06800 101.67400 134.67400 1.000 32.67000 139 LYS X C 1
ATOM 835 O O . LYS A 1 157 ? 134.88800 101.95900 134.45600 1.000 32.67000 139 LYS X O 1
ATOM 841 N N . THR A 1 158 ? 136.49500 101.20700 135.84400 1.000 30.01000 140 THR X N 1
ATOM 842 C CA . THR A 1 158 ? 135.63900 101.13500 137.01600 1.000 30.01000 140 THR X CA 1
ATOM 843 C C . THR A 1 158 ? 135.83500 102.34000 137.91900 1.000 30.01000 140 THR X C 1
ATOM 844 O O . THR A 1 158 ? 134.86300 102.85300 138.48400 1.000 30.01000 140 THR X O 1
ATOM 848 N N . TYR A 1 159 ? 137.07300 102.81500 138.05900 1.000 22.91000 141 TYR X N 1
ATOM 849 C CA . TYR A 1 159 ? 137.30600 103.98800 138.89200 1.000 22.91000 141 TYR X CA 1
ATOM 850 C C . TYR A 1 159 ? 136.53600 105.19400 138.37100 1.000 22.91000 141 TYR X C 1
ATOM 851 O O . TYR A 1 159 ? 135.90500 105.91600 139.14800 1.000 22.91000 141 TYR X O 1
ATOM 860 N N . MET A 1 160 ? 136.56000 105.42100 137.05700 1.000 22.57000 142 MET X N 1
ATOM 861 C CA . MET A 1 160 ? 135.85000 106.56300 136.49000 1.000 22.57000 142 MET X CA 1
ATOM 862 C C . MET A 1 160 ? 134.34000 106.38000 136.58100 1.000 22.57000 142 MET X C 1
ATOM 863 O O . MET A 1 160 ? 133.60600 107.31300 136.93900 1.000 22.57000 142 MET X O 1
ATOM 868 N N . ARG A 1 161 ? 133.85400 105.19600 136.21600 1.000 22.90000 143 ARG X N 1
ATOM 869 C CA . ARG A 1 161 ? 132.43000 104.91600 136.31300 1.000 22.90000 143 ARG X CA 1
ATOM 870 C C . ARG A 1 161 ? 131.92200 105.02800 137.74000 1.000 22.90000 143 ARG X C 1
ATOM 871 O O . ARG A 1 161 ? 130.72300 105.23500 137.94400 1.000 22.90000 143 ARG X O 1
ATOM 879 N N . SER A 1 162 ? 132.80300 104.89500 138.73000 1.000 21.59000 144 SER X N 1
ATOM 880 C CA . SER A 1 162 ? 132.41600 105.09600 140.11900 1.000 21.59000 144 SER X CA 1
ATOM 881 C C . SER A 1 162 ? 132.54100 106.54600 140.55500 1.000 21.59000 144 SER X C 1
ATOM 882 O O . SER A 1 162 ? 131.74700 107.00400 141.38200 1.000 21.59000 144 SER X O 1
ATOM 885 N N . THR A 1 163 ? 133.51500 107.28300 140.02200 1.000 20.85000 145 THR X N 1
ATOM 886 C CA . THR A 1 163 ? 133.58500 108.71000 140.31400 1.000 20.85000 145 THR X CA 1
ATOM 887 C C . THR A 1 163 ? 132.33700 109.42600 139.82000 1.000 20.85000 145 THR X C 1
ATOM 888 O O . THR A 1 163 ? 131.82400 110.32700 140.49100 1.000 20.85000 145 THR X O 1
ATOM 892 N N . VAL A 1 164 ? 131.82800 109.03700 138.65200 1.000 23.18000 146 VAL X N 1
ATOM 893 C CA . VAL A 1 164 ? 130.61200 109.68100 138.15600 1.000 23.18000 146 VAL X CA 1
ATOM 894 C C . VAL A 1 164 ? 129.42600 109.35000 139.05600 1.000 23.18000 146 VAL X C 1
ATOM 895 O O . VAL A 1 164 ? 128.60700 110.22100 139.37200 1.000 23.18000 146 VAL X O 1
ATOM 899 N N . ILE A 1 165 ? 129.31600 108.09400 139.48900 1.000 22.42000 147 ILE X N 1
ATOM 900 C CA . ILE A 1 165 ? 128.22800 107.70900 140.38300 1.000 22.42000 147 ILE X CA 1
ATOM 901 C C . ILE A 1 165 ? 128.30200 108.49100 141.68400 1.000 22.42000 147 ILE X C 1
ATOM 902 O O . ILE A 1 165 ? 127.28100 108.94000 142.21100 1.000 22.42000 147 ILE X O 1
ATOM 907 N N . ILE A 1 166 ? 129.50600 108.66300 142.22800 1.000 24.17000 148 ILE X N 1
ATOM 908 C CA . ILE A 1 166 ? 129.65000 109.38000 143.49200 1.000 24.17000 148 ILE X CA 1
ATOM 909 C C . ILE A 1 166 ? 129.27700 110.84500 143.32400 1.000 24.17000 148 ILE X C 1
ATOM 910 O O . ILE A 1 166 ? 128.52000 111.40600 144.12500 1.000 24.17000 148 ILE X O 1
ATOM 915 N N . SER A 1 167 ? 129.81900 111.49800 142.29400 1.000 24.18000 149 SER X N 1
ATOM 916 C CA . SER A 1 167 ? 129.50400 112.90500 142.08300 1.000 24.18000 149 SER X CA 1
ATOM 917 C C . SER A 1 167 ? 128.00900 113.10700 141.87900 1.000 24.18000 149 SER X C 1
ATOM 918 O O . SER A 1 167 ? 127.44100 114.10300 142.34200 1.000 24.18000 149 SER X O 1
ATOM 921 N N . ASP A 1 168 ? 127.34500 112.16900 141.20300 1.000 27.61000 150 ASP X N 1
ATOM 922 C CA . ASP A 1 168 ? 125.90400 112.29400 141.01400 1.000 27.61000 150 ASP X CA 1
ATOM 923 C C . ASP A 1 168 ? 125.15100 112.06900 142.32000 1.000 27.61000 150 ASP X C 1
ATOM 924 O O . ASP A 1 168 ? 124.19800 112.79000 142.62700 1.000 27.61000 150 ASP X O 1
ATOM 929 N N . ILE A 1 169 ? 125.55100 111.05900 143.09700 1.000 31.33000 151 ILE X N 1
ATOM 930 C CA . ILE A 1 169 ? 124.90500 110.81500 144.38500 1.000 31.33000 151 ILE X CA 1
ATOM 931 C C . ILE A 1 169 ? 125.02200 112.04000 145.27400 1.000 31.33000 151 ILE X C 1
ATOM 932 O O . ILE A 1 169 ? 124.13900 112.31900 146.09200 1.000 31.33000 151 ILE X O 1
ATOM 937 N N . LEU A 1 170 ? 126.11800 112.78200 145.14100 1.000 33.44000 152 LEU X N 1
ATOM 938 C CA . LEU A 1 170 ? 126.31500 113.94600 145.99600 1.000 33.44000 152 LEU X CA 1
ATOM 939 C C . LEU A 1 170 ? 125.51900 115.14400 145.49400 1.000 33.44000 152 LEU X C 1
ATOM 940 O O . LEU A 1 170 ? 124.76100 115.75800 146.25300 1.000 33.44000 152 LEU X O 1
ATOM 945 N N . PHE A 1 171 ? 125.66500 115.48700 144.21600 1.000 32.17000 153 PHE X N 1
ATOM 946 C CA . PHE A 1 171 ? 125.15800 116.75700 143.71200 1.000 32.17000 153 PHE X CA 1
ATOM 947 C C . PHE A 1 171 ? 123.80900 116.67100 143.01500 1.000 32.17000 153 PHE X C 1
ATOM 948 O O . PHE A 1 171 ? 123.28700 117.70800 142.60300 1.000 32.17000 153 PHE X O 1
ATOM 956 N N . TYR A 1 172 ? 123.21600 115.49200 142.86000 1.000 29.31000 154 TYR X N 1
ATOM 957 C CA . TYR A 1 172 ? 121.97100 115.41700 142.10600 1.000 29.31000 154 TYR X CA 1
ATOM 958 C C . TYR A 1 172 ? 120.83200 114.73300 142.85200 1.000 29.31000 154 TYR X C 1
ATOM 959 O O . TYR A 1 172 ? 119.68100 115.14700 142.71000 1.000 29.31000 154 TYR X O 1
ATOM 968 N N . PHE A 1 173 ? 121.10600 113.69900 143.63800 1.000 32.60000 155 PHE X N 1
ATOM 969 C CA . PHE A 1 173 ? 120.02100 113.01200 144.33700 1.000 32.60000 155 PHE X CA 1
ATOM 970 C C . PHE A 1 173 ? 119.38800 113.87500 145.41600 1.000 32.60000 155 PHE X C 1
ATOM 971 O O . PHE A 1 173 ? 118.15200 114.02600 145.41600 1.000 32.60000 155 PHE X O 1
ATOM 979 N N . PRO A 1 174 ? 120.14400 114.45800 146.35000 1.000 34.46000 156 PRO X N 1
ATOM 980 C CA . PRO A 1 174 ? 119.51200 115.27100 147.39700 1.000 34.46000 156 PRO X CA 1
ATOM 981 C C . PRO A 1 174 ? 118.73000 116.45500 146.86400 1.000 34.46000 156 PRO X C 1
ATOM 982 O O . PRO A 1 174 ? 117.64300 116.73700 147.37700 1.000 34.46000 156 PRO X O 1
ATOM 986 N N . ALA A 1 175 ? 119.24500 117.16700 145.86300 1.000 29.88000 157 ALA X N 1
ATOM 987 C CA . ALA A 1 175 ? 118.51700 118.30100 145.30600 1.000 29.88000 157 ALA X CA 1
ATOM 988 C C . ALA A 1 175 ? 117.10900 117.89800 144.89100 1.000 29.88000 157 ALA X C 1
ATOM 989 O O . ALA A 1 175 ? 116.11600 118.47000 145.35500 1.000 29.88000 157 ALA X O 1
ATOM 991 N N . VAL A 1 176 ? 117.00700 116.90200 144.01300 1.000 32.43000 158 VAL X N 1
ATOM 992 C CA . VAL A 1 176 ? 115.71600 116.52400 143.45400 1.000 32.43000 158 VAL X CA 1
ATOM 993 C C . VAL A 1 176 ? 114.81800 115.92100 144.52300 1.000 32.43000 158 VAL X C 1
ATOM 994 O O . VAL A 1 176 ? 113.59900 116.15600 144.53900 1.000 32.43000 158 VAL X O 1
ATOM 998 N N . ILE A 1 177 ? 115.39200 115.13700 145.43500 1.000 36.29000 159 ILE X N 1
ATOM 999 C CA . ILE A 1 177 ? 114.56600 114.51400 146.46200 1.000 36.29000 159 ILE X CA 1
ATOM 1000 C C . ILE A 1 177 ? 113.97900 115.57300 147.38400 1.000 36.29000 159 ILE X C 1
ATOM 1001 O O . ILE A 1 177 ? 112.79700 115.52100 147.73700 1.000 36.29000 159 ILE X O 1
ATOM 1006 N N . TYR A 1 178 ? 114.78100 116.56700 147.76400 1.000 36.28000 160 TYR X N 1
ATOM 1007 C CA . TYR A 1 178 ? 114.26000 117.64600 148.59100 1.000 36.28000 160 TYR X CA 1
ATOM 1008 C C . TYR A 1 178 ? 113.24800 118.48900 147.83700 1.000 36.28000 160 TYR X C 1
ATOM 1009 O O . TYR A 1 178 ? 112.30500 119.00100 148.44300 1.000 36.28000 160 TYR X O 1
ATOM 1018 N N . PHE A 1 179 ? 113.41900 118.65500 146.52700 1.000 35.86000 161 PHE X N 1
ATOM 1019 C CA . PHE A 1 179 ? 112.41200 119.38100 145.76000 1.000 35.86000 161 PHE X CA 1
ATOM 1020 C C . PHE A 1 179 ? 111.06300 118.68000 145.83700 1.000 35.86000 161 PHE X C 1
ATOM 1021 O O . PHE A 1 179 ? 110.04000 119.30000 146.16400 1.000 35.86000 161 PHE X O 1
ATOM 1029 N N . THR A 1 180 ? 111.03900 117.38200 145.52800 1.000 38.11000 162 THR X N 1
ATOM 1030 C CA . THR A 1 180 ? 109.76900 116.66600 145.57900 1.000 38.11000 162 THR X CA 1
ATOM 1031 C C . THR A 1 180 ? 109.21000 116.62100 146.99600 1.000 38.11000 162 THR X C 1
ATOM 1032 O O . THR A 1 180 ? 107.98900 116.66800 147.17800 1.000 38.11000 162 THR X O 1
ATOM 1036 N N . LYS A 1 181 ? 110.07800 116.56500 148.01200 1.000 43.55000 163 LYS X N 1
ATOM 1037 C CA . LYS A 1 181 ? 109.59800 116.57900 149.39100 1.000 43.55000 163 LYS X CA 1
ATOM 1038 C C . LYS A 1 181 ? 108.95300 117.91300 149.73900 1.000 43.55000 163 LYS X C 1
ATOM 1039 O O . LYS A 1 181 ? 107.89900 117.94900 150.38100 1.000 43.55000 163 LYS X O 1
ATOM 1045 N N . TRP A 1 182 ? 109.58500 119.02100 149.35100 1.000 43.78000 164 TRP X N 1
ATOM 1046 C CA . TRP A 1 182 ? 109.00100 120.33300 149.60000 1.000 43.78000 164 TRP X CA 1
ATOM 1047 C C . TRP A 1 182 ? 107.63900 120.44600 148.93600 1.000 43.78000 164 TRP X C 1
ATOM 1048 O O . TRP A 1 182 ? 106.66300 120.86900 149.56400 1.000 43.78000 164 TRP X O 1
ATOM 1059 N N . LEU A 1 183 ? 107.55100 120.05700 147.66300 1.000 48.58000 165 LEU X N 1
ATOM 1060 C CA . LEU A 1 183 ? 106.26700 120.11500 146.97000 1.000 48.58000 165 LEU X CA 1
ATOM 1061 C C . LEU A 1 183 ? 105.21500 119.28400 147.69200 1.000 48.58000 165 LEU X C 1
ATOM 1062 O O . LEU A 1 183 ? 104.12500 119.77800 148.00800 1.000 48.58000 165 LEU X O 1
ATOM 1067 N N . GLY A 1 184 ? 105.51800 118.01300 147.95800 1.000 55.60000 166 GLY X N 1
ATOM 1068 C CA . GLY A 1 184 ? 104.56100 117.17000 148.65400 1.000 55.60000 166 GLY X CA 1
ATOM 1069 C C . GLY A 1 184 ? 104.10600 117.76600 149.97100 1.000 55.60000 166 GLY X C 1
ATOM 1070 O O . GLY A 1 184 ? 102.91200 117.98700 150.18300 1.000 55.60000 166 GLY X O 1
ATOM 1071 N N . ARG A 1 185 ? 105.05100 118.04200 150.87200 1.000 54.36000 167 ARG X N 1
ATOM 1072 C CA . ARG A 1 185 ? 104.69200 118.56200 152.18700 1.000 54.36000 167 ARG X CA 1
ATOM 1073 C C . ARG A 1 185 ? 103.91300 119.86700 152.08500 1.000 54.36000 167 ARG X C 1
ATOM 1074 O O . ARG A 1 185 ? 103.08600 120.16700 152.95300 1.000 54.36000 167 ARG X O 1
ATOM 1082 N N . TYR A 1 186 ? 104.16100 120.66200 151.04400 1.000 54.95000 168 TYR X N 1
ATOM 1083 C CA . TYR A 1 186 ? 103.41700 121.90500 150.89400 1.000 54.95000 168 TYR X CA 1
ATOM 1084 C C . TYR A 1 186 ? 102.01600 121.65800 150.36100 1.000 54.95000 168 TYR X C 1
ATOM 1085 O O . TYR A 1 186 ? 101.11300 122.46700 150.60000 1.000 54.95000 168 TYR X O 1
ATOM 1094 N N . ARG A 1 187 ? 101.81100 120.55800 149.63800 1.000 63.75000 169 ARG X N 1
ATOM 1095 C CA . ARG A 1 187 ? 100.50700 120.24700 149.06700 1.000 63.75000 169 ARG X CA 1
ATOM 1096 C C . ARG A 1 187 ? 99.87800 119.00400 149.67900 1.000 63.75000 169 ARG X C 1
ATOM 1097 O O . ARG A 1 187 ? 98.87000 118.51400 149.16100 1.000 63.75000 169 ARG X O 1
ATOM 1105 N N . ASN A 1 188 ? 100.44300 118.48600 150.76700 1.000 71.44000 170 ASN X N 1
ATOM 1106 C CA . ASN A 1 188 ? 99.88100 117.33800 151.47700 1.000 71.44000 170 ASN X CA 1
ATOM 1107 C C . ASN A 1 188 ? 99.71100 116.14000 150.54800 1.000 71.44000 170 ASN X C 1
ATOM 1108 O O . ASN A 1 188 ? 98.63800 115.54200 150.45100 1.000 71.44000 170 ASN X O 1
ATOM 1113 N N . GLN A 1 189 ? 100.78800 115.79200 149.85400 1.000 72.25000 171 GLN X N 1
ATOM 1114 C CA . GLN A 1 189 ? 100.77700 114.62900 148.98600 1.000 72.25000 171 GLN X CA 1
ATOM 1115 C C . GLN A 1 189 ? 101.07900 113.36400 149.78200 1.000 72.25000 171 GLN X C 1
ATOM 1116 O O . GLN A 1 189 ? 102.02400 113.30500 150.57200 1.000 72.25000 171 GLN X O 1
ATOM 1122 N N . SER A 1 190 ? 100.25000 112.34500 149.56900 1.000 75.31000 172 SER X N 1
ATOM 1123 C CA . SER A 1 190 ? 100.47400 111.05800 150.20300 1.000 75.31000 172 SER X CA 1
ATOM 1124 C C . SER A 1 190 ? 101.92800 110.62700 150.02200 1.000 75.31000 172 SER X C 1
ATOM 1125 O O . SER A 1 190 ? 102.47800 110.72400 148.92200 1.000 75.31000 172 SER X O 1
ATOM 1128 N N . PRO A 1 191 ? 102.57800 110.16600 151.09300 1.000 72.60000 173 PRO X N 1
ATOM 1129 C CA . PRO A 1 191 ? 103.97100 109.70400 150.96500 1.000 72.60000 173 PRO X CA 1
ATOM 1130 C C . PRO A 1 191 ? 104.23800 108.88700 149.71000 1.000 72.60000 173 PRO X C 1
ATOM 1131 O O . PRO A 1 191 ? 105.30000 109.04200 149.09600 1.000 72.60000 173 PRO X O 1
ATOM 1135 N N . ILE A 1 192 ? 103.30200 108.02800 149.30300 1.000 69.56000 174 ILE X N 1
ATOM 1136 C CA . ILE A 1 192 ? 103.45000 107.33400 148.02700 1.000 69.56000 174 ILE X CA 1
ATOM 1137 C C . ILE A 1 192 ? 103.35800 108.32200 146.87000 1.000 69.56000 174 ILE X C 1
ATOM 1138 O O . ILE A 1 192 ? 104.03200 108.16500 145.84400 1.000 69.56000 174 ILE X O 1
ATOM 1143 N N . GLY A 1 193 ? 102.52100 109.35000 147.01200 1.000 70.29000 175 GLY X N 1
ATOM 1144 C CA . GLY A 1 193 ? 102.44900 110.37800 145.99000 1.000 70.29000 175 GLY X CA 1
ATOM 1145 C C . GLY A 1 193 ? 103.77300 111.08000 145.76800 1.000 70.29000 175 GLY X C 1
ATOM 1146 O O . GLY A 1 193 ? 104.09000 111.47300 144.64300 1.000 70.29000 175 GLY X O 1
ATOM 1147 N N . GLN A 1 194 ? 104.55900 111.25300 146.83000 1.000 62.28000 176 GLN X N 1
ATOM 1148 C CA . GLN A 1 194 ? 105.89800 111.80500 146.67200 1.000 62.28000 176 GLN X CA 1
ATOM 1149 C C . GLN A 1 194 ? 106.86900 110.75900 146.14300 1.000 62.28000 176 GLN X C 1
ATOM 1150 O O . GLN A 1 194 ? 107.71900 111.06800 145.30300 1.000 62.28000 176 GLN X O 1
ATOM 1156 N N . SER A 1 195 ? 106.76400 109.52200 146.63100 1.000 58.76000 177 SER X N 1
ATOM 1157 C CA . SER A 1 195 ? 107.74500 108.50600 146.26600 1.000 58.76000 177 SER X CA 1
ATOM 1158 C C . SER A 1 195 ? 107.66200 108.15600 144.78700 1.000 58.76000 177 SER X C 1
ATOM 1159 O O . SER A 1 195 ? 108.68900 107.90700 144.14700 1.000 58.76000 177 SER X O 1
ATOM 1162 N N . ILE A 1 196 ? 106.45800 108.15100 144.21600 1.000 52.87000 178 ILE X N 1
ATOM 1163 C CA . ILE A 1 196 ? 106.33400 107.85700 142.79100 1.000 52.87000 178 ILE X CA 1
ATOM 1164 C C . ILE A 1 196 ? 106.88000 109.00900 141.95400 1.000 52.87000 178 ILE X C 1
ATOM 1165 O O . ILE A 1 196 ? 107.59000 108.79700 140.96000 1.000 52.87000 178 ILE X O 1
ATOM 1170 N N . ALA A 1 197 ? 106.56000 110.24500 142.34000 1.000 45.75000 179 ALA X N 1
ATOM 1171 C CA . ALA A 1 197 ? 107.07100 111.40000 141.61600 1.000 45.75000 179 ALA X CA 1
ATOM 1172 C C . ALA A 1 197 ? 108.58100 111.50900 141.73400 1.000 45.75000 179 ALA X C 1
ATOM 1173 O O . ALA A 1 197 ? 109.22700 112.11800 140.87600 1.000 45.75000 179 ALA X O 1
ATOM 1175 N N . ALA A 1 198 ? 109.15900 110.94100 142.79300 1.000 41.71000 180 ALA X N 1
ATOM 1176 C CA . ALA A 1 198 ? 110.60300 110.95100 142.97300 1.000 41.71000 180 ALA X CA 1
ATOM 1177 C C . ALA A 1 198 ? 111.29100 109.78000 142.29500 1.000 41.71000 180 ALA X C 1
ATOM 1178 O O . ALA A 1 198 ? 112.46400 109.89800 141.93000 1.000 41.71000 180 ALA X O 1
ATOM 1180 N N . SER A 1 199 ? 110.59900 108.65500 142.12800 1.000 39.35000 181 SER X N 1
ATOM 1181 C CA . SER A 1 199 ? 111.14700 107.56600 141.33500 1.000 39.35000 181 SER X CA 1
ATOM 1182 C C . SER A 1 199 ? 111.13400 107.89600 139.85300 1.000 39.35000 181 SER X C 1
ATOM 1183 O O . SER A 1 199 ? 112.06200 107.52000 139.13300 1.000 39.35000 181 SER X O 1
ATOM 1186 N N . ALA A 1 200 ? 110.10100 108.59500 139.38200 1.000 35.74000 182 ALA X N 1
ATOM 1187 C CA . ALA A 1 200 ? 110.06000 108.96900 137.97200 1.000 35.74000 182 ALA X CA 1
ATOM 1188 C C . ALA A 1 200 ? 111.17500 109.93900 137.60900 1.000 35.74000 182 ALA X C 1
ATOM 1189 O O . ALA A 1 200 ? 111.63100 109.95100 136.46200 1.000 35.74000 182 ALA X O 1
ATOM 1191 N N . ILE A 1 201 ? 111.62700 110.75400 138.56100 1.000 33.73000 183 ILE X N 1
ATOM 1192 C CA . ILE A 1 201 ? 112.63800 111.75800 138.25200 1.000 33.73000 183 ILE X CA 1
ATOM 1193 C C . ILE A 1 201 ? 114.03700 111.16200 138.25500 1.000 33.73000 183 ILE X C 1
ATOM 1194 O O . ILE A 1 201 ? 114.95500 111.73200 137.65400 1.000 33.73000 183 ILE X O 1
ATOM 1199 N N . LEU A 1 202 ? 114.23500 110.02900 138.92800 1.000 33.86000 184 LEU X N 1
ATOM 1200 C CA . LEU A 1 202 ? 115.56600 109.44800 139.04000 1.000 33.86000 184 LEU X CA 1
ATOM 1201 C C . LEU A 1 202 ? 115.87700 108.45200 137.93400 1.000 33.86000 184 LEU X C 1
ATOM 1202 O O . LEU A 1 202 ? 117.04100 108.07400 137.77500 1.000 33.86000 184 LEU X O 1
ATOM 1207 N N . PHE A 1 203 ? 114.87700 108.01800 137.17100 1.000 34.20000 185 PHE X N 1
ATOM 1208 C CA . PHE A 1 203 ? 115.08000 107.06500 136.09100 1.000 34.20000 185 PHE X CA 1
ATOM 1209 C C . PHE A 1 203 ? 114.99900 107.71000 134.71200 1.000 34.20000 185 PHE X C 1
ATOM 1210 O O . PHE A 1 203 ? 114.84700 106.99900 133.71500 1.000 34.20000 185 PHE X O 1
ATOM 1218 N N . GLN A 1 204 ? 115.08500 109.03200 134.63400 1.000 33.91000 186 GLN X N 1
ATOM 1219 C CA . GLN A 1 204 ? 115.07800 109.71300 133.34800 1.000 33.91000 186 GLN X CA 1
ATOM 1220 C C . GLN A 1 204 ? 116.12700 109.08500 132.43800 1.000 33.91000 186 GLN X C 1
ATOM 1221 O O . GLN A 1 204 ? 117.32200 109.13400 132.76200 1.000 33.91000 186 GLN X O 1
ATOM 1227 N N . PRO A 1 205 ? 115.74000 108.49500 131.30400 1.000 25.95000 187 PRO X N 1
ATOM 1228 C CA . PRO A 1 205 ? 116.72100 107.72200 130.52700 1.000 25.95000 187 PRO X CA 1
ATOM 1229 C C . PRO A 1 205 ? 117.78300 108.57300 129.85600 1.000 25.95000 187 PRO X C 1
ATOM 1230 O O . PRO A 1 205 ? 118.94100 108.14700 129.77100 1.000 25.95000 187 PRO X O 1
ATOM 1234 N N . SER A 1 206 ? 117.42800 109.76000 129.36700 1.000 24.88000 188 SER X N 1
ATOM 1235 C CA . SER A 1 206 ? 118.37800 110.54400 128.58700 1.000 24.88000 188 SER X CA 1
ATOM 1236 C C . SER A 1 206 ? 119.62800 110.86100 129.39800 1.000 24.88000 188 SER X C 1
ATOM 1237 O O . SER A 1 206 ? 120.75300 110.65100 128.93400 1.000 24.88000 188 SER X O 1
ATOM 1240 N N . LEU A 1 207 ? 119.45000 111.35300 130.62400 1.000 27.19000 189 LEU X N 1
ATOM 1241 C CA . LEU A 1 207 ? 120.60200 111.69700 131.45000 1.000 27.19000 189 LEU X CA 1
ATOM 1242 C C . LEU A 1 207 ? 121.32700 110.45000 131.93800 1.000 27.19000 189 LEU X C 1
ATOM 1243 O O . LEU A 1 207 ? 122.56300 110.41200 131.96500 1.000 27.19000 189 LEU X O 1
ATOM 1248 N N . MET A 1 208 ? 120.57500 109.41900 132.32400 1.000 27.19000 190 MET X N 1
ATOM 1249 C CA . MET A 1 208 ? 121.19000 108.20000 132.82900 1.000 27.19000 190 MET X CA 1
ATOM 1250 C C . MET A 1 208 ? 122.00900 107.49100 131.76400 1.000 27.19000 190 MET X C 1
ATOM 1251 O O . MET A 1 208 ? 122.88300 106.68700 132.09800 1.000 27.19000 190 MET X O 1
ATOM 1256 N N . LEU A 1 209 ? 121.74600 107.76000 130.48900 1.000 23.70000 191 LEU X N 1
ATOM 1257 C CA . LEU A 1 209 ? 122.55200 107.18700 129.41900 1.000 23.70000 191 LEU X CA 1
ATOM 1258 C C . LEU A 1 209 ? 123.61800 108.13600 128.89900 1.000 23.70000 191 LEU X C 1
ATOM 1259 O O . LEU A 1 209 ? 124.63500 107.67300 128.37500 1.000 23.70000 191 LEU X O 1
ATOM 1264 N N . ILE A 1 210 ? 123.41900 109.44400 129.02600 1.000 24.91000 192 ILE X N 1
ATOM 1265 C CA . ILE A 1 210 ? 124.44700 110.38600 128.61300 1.000 24.91000 192 ILE X CA 1
ATOM 1266 C C . ILE A 1 210 ? 125.52700 110.55200 129.67700 1.000 24.91000 192 ILE X C 1
ATOM 1267 O O . ILE A 1 210 ? 126.59500 111.09600 129.38900 1.000 24.91000 192 ILE X O 1
ATOM 1272 N N . ASP A 1 211 ? 125.27600 110.10000 130.90600 1.000 26.08000 193 ASP X N 1
ATOM 1273 C CA . ASP A 1 211 ? 126.31200 110.14500 131.93300 1.000 26.08000 193 ASP X CA 1
ATOM 1274 C C . ASP A 1 211 ? 126.97900 108.78800 132.10500 1.000 26.08000 193 ASP X C 1
ATOM 1275 O O . ASP A 1 211 ? 128.19900 108.66000 131.97600 1.000 26.08000 193 ASP X O 1
ATOM 1280 N N . HIS A 1 212 ? 126.18500 107.76600 132.39900 1.000 27.59000 194 HIS X N 1
ATOM 1281 C CA . HIS A 1 212 ? 126.67300 106.40600 132.60400 1.000 27.59000 194 HIS X CA 1
ATOM 1282 C C . HIS A 1 212 ? 126.50200 105.64500 131.29400 1.000 27.59000 194 HIS X C 1
ATOM 1283 O O . HIS A 1 212 ? 125.47600 105.01600 131.04600 1.000 27.59000 194 HIS X O 1
ATOM 1290 N N . GLY A 1 213 ? 127.52700 105.69200 130.45600 1.000 29.76000 195 GLY X N 1
ATOM 1291 C CA . GLY A 1 213 ? 127.47900 105.04500 129.16300 1.000 29.76000 195 GLY X CA 1
ATOM 1292 C C . GLY A 1 213 ? 128.13000 105.89400 128.09600 1.000 29.76000 195 GLY X C 1
ATOM 1293 O O . GLY A 1 213 ? 128.72800 105.37800 127.15200 1.000 29.76000 195 GLY X O 1
ATOM 1294 N N . HIS A 1 214 ? 128.02900 107.20700 128.25000 1.000 26.64000 196 HIS X N 1
ATOM 1295 C CA . HIS A 1 214 ? 128.76000 108.14900 127.42500 1.000 26.64000 196 HIS X CA 1
ATOM 1296 C C . HIS A 1 214 ? 129.82300 108.89700 128.21300 1.000 26.64000 196 HIS X C 1
ATOM 1297 O O . HIS A 1 214 ? 130.73700 109.46500 127.61000 1.000 26.64000 196 HIS X O 1
ATOM 1304 N N . PHE A 1 215 ? 129.74500 108.87100 129.54300 1.000 23.95000 197 PHE X N 1
ATOM 1305 C CA . PHE A 1 215 ? 130.70900 109.50000 130.44100 1.000 23.95000 197 PHE X CA 1
ATOM 1306 C C . PHE A 1 215 ? 130.75100 111.02300 130.27400 1.000 23.95000 197 PHE X C 1
ATOM 1307 O O . PHE A 1 215 ? 131.69200 111.60100 129.73300 1.000 23.95000 197 PHE X O 1
ATOM 1315 N N . GLN A 1 216 ? 129.67800 111.65400 130.73900 1.000 25.15000 198 GLN X N 1
ATOM 1316 C CA . GLN A 1 216 ? 129.64200 113.09100 130.95700 1.000 25.15000 198 GLN X CA 1
ATOM 1317 C C . GLN A 1 216 ? 129.39300 113.38200 132.43500 1.000 25.15000 198 GLN X C 1
ATOM 1318 O O . GLN A 1 216 ? 128.74900 112.59700 133.13400 1.000 25.15000 198 GLN X O 1
ATOM 1324 N N . TYR A 1 217 ? 129.92500 114.50700 132.91600 1.000 22.37000 199 TYR X N 1
ATOM 1325 C CA . TYR A 1 217 ? 129.60900 115.01200 134.25700 1.000 22.37000 199 TYR X CA 1
ATOM 1326 C C . TYR A 1 217 ? 128.55600 116.11800 134.16800 1.000 22.37000 199 TYR X C 1
ATOM 1327 O O . TYR A 1 217 ? 128.82400 117.29300 134.40000 1.000 22.37000 199 TYR X O 1
ATOM 1336 N N . ASN A 1 218 ? 127.33200 115.72100 133.83800 1.000 30.10000 200 ASN X N 1
ATOM 1337 C CA . ASN A 1 218 ? 126.24200 116.68300 133.72900 1.000 30.10000 200 ASN X CA 1
ATOM 1338 C C . ASN A 1 218 ? 125.33900 116.67600 134.94900 1.000 30.10000 200 ASN X C 1
ATOM 1339 O O . ASN A 1 218 ? 124.69700 117.69200 135.24700 1.000 30.10000 200 ASN X O 1
ATOM 1344 N N . SER A 1 219 ? 125.27000 115.54700 135.65200 1.000 29.69000 201 SER X N 1
ATOM 1345 C CA . SER A 1 219 ? 124.46700 115.48100 136.86200 1.000 29.69000 201 SER X CA 1
ATOM 1346 C C . SER A 1 219 ? 124.88800 116.54000 137.86900 1.000 29.69000 201 SER X C 1
ATOM 1347 O O . SER A 1 219 ? 124.04300 117.07400 138.58600 1.000 29.69000 201 SER X O 1
ATOM 1350 N N . VAL A 1 220 ? 126.17300 116.89000 137.90900 1.000 22.67000 202 VAL X N 1
ATOM 1351 C CA . VAL A 1 220 ? 126.63300 117.92200 138.83500 1.000 22.67000 202 VAL X CA 1
ATOM 1352 C C . VAL A 1 220 ? 126.10000 119.29000 138.42500 1.000 22.67000 202 VAL X C 1
ATOM 1353 O O . VAL A 1 220 ? 125.54800 120.03700 139.24600 1.000 22.67000 202 VAL X O 1
ATOM 1357 N N . MET A 1 221 ? 126.29200 119.65400 137.15600 1.000 21.81000 203 MET X N 1
ATOM 1358 C CA . MET A 1 221 ? 125.84500 120.95500 136.67600 1.000 21.81000 203 MET X CA 1
ATOM 1359 C C . MET A 1 221 ? 124.33900 121.10800 136.80000 1.000 21.81000 203 MET X C 1
ATOM 1360 O O . MET A 1 221 ? 123.84500 122.22600 136.96500 1.000 21.81000 203 MET X O 1
ATOM 1365 N N . LEU A 1 222 ? 123.59100 120.01100 136.71400 1.000 21.42000 204 LEU X N 1
ATOM 1366 C CA . LEU A 1 222 ? 122.14600 120.11100 136.88200 1.000 21.42000 204 LEU X CA 1
ATOM 1367 C C . LEU A 1 222 ? 121.73700 120.09800 138.34900 1.000 21.42000 204 LEU X C 1
ATOM 1368 O O . LEU A 1 222 ? 120.75300 120.74600 138.71900 1.000 21.42000 204 LEU X O 1
ATOM 1373 N N . GLY A 1 223 ? 122.47500 119.38600 139.20100 1.000 22.80000 205 GLY X N 1
ATOM 1374 C CA . GLY A 1 223 ? 122.13300 119.34900 140.60700 1.000 22.80000 205 GLY X CA 1
ATOM 1375 C C . GLY A 1 223 ? 122.40000 120.65800 141.30900 1.000 22.80000 205 GLY X C 1
ATOM 1376 O O . GLY A 1 223 ? 121.65500 121.04200 142.21200 1.000 22.80000 205 GLY X O 1
ATOM 1377 N N . LEU A 1 224 ? 123.45200 121.37000 140.90800 1.000 21.04000 206 LEU X N 1
ATOM 1378 C CA . LEU A 1 224 ? 123.67100 122.69500 141.48000 1.000 21.04000 206 LEU X CA 1
ATOM 1379 C C . LEU A 1 224 ? 122.52300 123.63900 141.13500 1.000 21.04000 206 LEU X C 1
ATOM 1380 O O . LEU A 1 224 ? 122.09500 124.44800 141.96700 1.000 21.04000 206 LEU X O 1
ATOM 1385 N N . THR A 1 225 ? 121.98000 123.52300 139.92400 1.000 21.47000 207 THR X N 1
ATOM 1386 C CA . THR A 1 225 ? 120.85500 124.36900 139.54700 1.000 21.47000 207 THR X CA 1
ATOM 1387 C C . THR A 1 225 ? 119.57100 123.94400 140.24700 1.000 21.47000 207 THR X C 1
ATOM 1388 O O . THR A 1 225 ? 118.73200 124.79300 140.56800 1.000 21.47000 207 THR X O 1
ATOM 1392 N N . ALA A 1 226 ? 119.39600 122.65000 140.50300 1.000 23.76000 208 ALA X N 1
ATOM 1393 C CA . ALA A 1 226 ? 118.26900 122.23600 141.33200 1.000 23.76000 208 ALA X CA 1
ATOM 1394 C C . ALA A 1 226 ? 118.40300 122.76800 142.75600 1.000 23.76000 208 ALA X C 1
ATOM 1395 O O . ALA A 1 226 ? 117.40100 123.13500 143.37900 1.000 23.76000 208 ALA X O 1
ATOM 1397 N N . TYR A 1 227 ? 119.62700 122.83200 143.28200 1.000 29.25000 209 TYR X N 1
ATOM 1398 C CA . TYR A 1 227 ? 119.84600 123.49300 144.56600 1.000 29.25000 209 TYR X CA 1
ATOM 1399 C C . TYR A 1 227 ? 119.44000 124.95700 144.50200 1.000 29.25000 209 TYR X C 1
ATOM 1400 O O . TYR A 1 227 ? 118.85100 125.48900 145.44800 1.000 29.25000 209 TYR X O 1
ATOM 1409 N N . ALA A 1 228 ? 119.78700 125.63700 143.40900 1.000 25.72000 210 ALA X N 1
ATOM 1410 C CA . ALA A 1 228 ? 119.38200 127.03100 143.25700 1.000 25.72000 210 ALA X CA 1
ATOM 1411 C C . ALA A 1 228 ? 117.86500 127.16800 143.27600 1.000 25.72000 210 ALA X C 1
ATOM 1412 O O . ALA A 1 228 ? 117.32200 128.05900 143.93900 1.000 25.72000 210 ALA X O 1
ATOM 1414 N N . ILE A 1 229 ? 117.16300 126.29900 142.55000 1.000 25.68000 211 ILE X N 1
ATOM 1415 C CA . ILE A 1 229 ? 115.70400 126.37700 142.52600 1.000 25.68000 211 ILE X CA 1
ATOM 1416 C C . ILE A 1 229 ? 115.12800 126.10800 143.91000 1.000 25.68000 211 ILE X C 1
ATOM 1417 O O . ILE A 1 229 ? 114.14200 126.73300 144.31800 1.000 25.68000 211 ILE X O 1
ATOM 1422 N N . ASN A 1 230 ? 115.72800 125.17800 144.65800 1.000 31.23000 212 ASN X N 1
ATOM 1423 C CA . ASN A 1 230 ? 115.26600 124.92500 146.02100 1.000 31.23000 212 ASN X CA 1
ATOM 1424 C C . ASN A 1 230 ? 115.46100 126.14700 146.90400 1.000 31.23000 212 ASN X C 1
ATOM 1425 O O . ASN A 1 230 ? 114.55700 126.52800 147.65400 1.000 31.23000 212 ASN X O 1
ATOM 1430 N N . ASN A 1 231 ? 116.63700 126.76700 146.84300 1.000 34.79000 213 ASN X N 1
ATOM 1431 C CA . ASN A 1 231 ? 116.85000 127.99800 147.59200 1.000 34.79000 213 ASN X CA 1
ATOM 1432 C C . ASN A 1 231 ? 115.80700 129.04400 147.23000 1.000 34.79000 213 ASN X C 1
ATOM 1433 O O . ASN A 1 231 ? 115.27800 129.73200 148.10800 1.000 34.79000 213 ASN X O 1
ATOM 1438 N N . LEU A 1 232 ? 115.49400 129.18000 145.94100 1.000 28.56000 214 LEU X N 1
ATOM 1439 C CA . LEU A 1 232 ? 114.45000 130.12000 145.54600 1.000 28.56000 214 LEU X CA 1
ATOM 1440 C C . LEU A 1 232 ? 113.11200 129.76200 146.17100 1.000 28.56000 214 LEU X C 1
ATOM 1441 O O . LEU A 1 232 ? 112.34400 130.65600 146.53900 1.000 28.56000 214 LEU X O 1
ATOM 1446 N N . LEU A 1 233 ? 112.80700 128.47100 146.29200 1.000 32.28000 215 LEU X N 1
ATOM 1447 C CA . LEU A 1 233 ? 111.56400 128.07500 146.94700 1.000 32.28000 215 LEU X CA 1
ATOM 1448 C C . LEU A 1 233 ? 111.56200 128.48400 148.41500 1.000 32.28000 215 LEU X C 1
ATOM 1449 O O . LEU A 1 233 ? 110.62200 129.13200 148.88700 1.000 32.28000 215 LEU X O 1
ATOM 1454 N N . ASP A 1 234 ? 112.60600 128.11600 149.15200 1.000 37.43000 216 ASP X N 1
ATOM 1455 C CA . ASP A 1 234 ? 112.69700 128.42800 150.57200 1.000 37.43000 216 ASP X CA 1
ATOM 1456 C C . ASP A 1 234 ? 112.93800 129.90400 150.84600 1.000 37.43000 216 ASP X C 1
ATOM 1457 O O . ASP A 1 234 ? 112.87700 130.31700 152.00600 1.000 37.43000 216 ASP X O 1
ATOM 1462 N N . GLU A 1 235 ? 113.19300 130.70700 149.81600 1.000 39.41000 217 GLU X N 1
ATOM 1463 C CA . GLU A 1 235 ? 113.33300 132.15400 149.94600 1.000 39.41000 217 GLU X CA 1
ATOM 1464 C C . GLU A 1 235 ? 114.67400 132.57500 150.54400 1.000 39.41000 217 GLU X C 1
ATOM 1465 O O . GLU A 1 235 ? 114.75400 133.59100 151.23600 1.000 39.41000 217 GLU X O 1
ATOM 1471 N N . TYR A 1 236 ? 115.73900 131.81700 150.29300 1.000 36.81000 218 TYR X N 1
ATOM 1472 C CA . TYR A 1 236 ? 117.10100 132.25900 150.59800 1.000 36.81000 218 TYR X CA 1
ATOM 1473 C C . TYR A 1 236 ? 117.72300 132.73700 149.29200 1.000 36.81000 218 TYR X C 1
ATOM 1474 O O . TYR A 1 236 ? 118.49500 132.02400 148.65900 1.000 36.81000 218 TYR X O 1
ATOM 1483 N N . TYR A 1 237 ? 117.39800 133.96400 148.89100 1.000 33.58000 219 TYR X N 1
ATOM 1484 C CA . TYR A 1 237 ? 117.88400 134.46100 147.60900 1.000 33.58000 219 TYR X CA 1
ATOM 1485 C C . TYR A 1 237 ? 119.39500 134.65300 147.60000 1.000 33.58000 219 TYR X C 1
ATOM 1486 O O . TYR A 1 237 ? 120.05200 134.34400 146.59800 1.000 33.58000 219 TYR X O 1
ATOM 1495 N N . ALA A 1 238 ? 119.96100 135.15500 148.69800 1.000 33.10000 220 ALA X N 1
ATOM 1496 C CA . ALA A 1 238 ? 121.39600 135.40300 148.73800 1.000 33.10000 220 ALA X CA 1
ATOM 1497 C C . ALA A 1 238 ? 122.19300 134.12600 148.53200 1.000 33.10000 220 ALA X C 1
ATOM 1498 O O . ALA A 1 238 ? 123.35500 134.18200 148.11600 1.000 33.10000 220 ALA X O 1
ATOM 1500 N N . MET A 1 239 ? 121.59400 132.97100 148.81100 1.000 33.87000 221 MET X N 1
ATOM 1501 C CA . MET A 1 239 ? 122.27000 131.69600 148.62600 1.000 33.87000 221 MET X CA 1
ATOM 1502 C C . MET A 1 239 ? 121.91000 131.03400 147.30400 1.000 33.87000 221 MET X C 1
ATOM 1503 O O . MET A 1 239 ? 122.72100 130.27900 146.75400 1.000 33.87000 221 MET X O 1
ATOM 1508 N N . ALA A 1 240 ? 120.71500 131.30400 146.77400 1.000 29.04000 222 ALA X N 1
ATOM 1509 C CA . ALA A 1 240 ? 120.37700 130.82500 145.44000 1.000 29.04000 222 ALA X CA 1
ATOM 1510 C C . ALA A 1 240 ? 121.24600 131.49300 144.38600 1.000 29.04000 222 ALA X C 1
ATOM 1511 O O . ALA A 1 240 ? 121.67400 130.84600 143.42400 1.000 29.04000 222 ALA X O 1
ATOM 1513 N N . ALA A 1 241 ? 121.52000 132.78700 144.54900 1.000 23.96000 223 ALA X N 1
ATOM 1514 C CA . ALA A 1 241 ? 122.46900 133.44400 143.65800 1.000 23.96000 223 ALA X CA 1
ATOM 1515 C C . ALA A 1 241 ? 123.80000 132.70600 143.64100 1.000 23.96000 223 ALA X C 1
ATOM 1516 O O . ALA A 1 241 ? 124.38800 132.49100 142.57500 1.000 23.96000 223 ALA X O 1
ATOM 1518 N N . VAL A 1 242 ? 124.27300 132.27900 144.81300 1.000 24.38000 224 VAL X N 1
ATOM 1519 C CA . VAL A 1 242 ? 125.58400 131.64500 144.91300 1.000 24.38000 224 VAL X CA 1
ATOM 1520 C C . VAL A 1 242 ? 125.55900 130.24800 144.30600 1.000 24.38000 224 VAL X C 1
ATOM 1521 O O . VAL A 1 242 ? 126.49200 129.84700 143.60200 1.000 24.38000 224 VAL X O 1
ATOM 1525 N N . CYS A 1 243 ? 124.50200 129.48100 144.57000 1.000 26.72000 225 CYS X N 1
ATOM 1526 C CA . CYS A 1 243 ? 124.41000 128.14900 143.98100 1.000 26.72000 225 CYS X CA 1
ATOM 1527 C C . CYS A 1 243 ? 124.32000 128.21900 142.46100 1.000 26.72000 225 CYS X C 1
ATOM 1528 O O . CYS A 1 243 ? 124.88900 127.37500 141.76200 1.000 26.72000 225 CYS X O 1
ATOM 1531 N N . PHE A 1 244 ? 123.63600 129.22900 141.92100 1.000 21.11000 226 PHE X N 1
ATOM 1532 C CA . PHE A 1 244 ? 123.60000 129.37000 140.46900 1.000 21.11000 226 PHE X CA 1
ATOM 1533 C C . PHE A 1 244 ? 124.95300 129.80500 139.92100 1.000 21.11000 226 PHE X C 1
ATOM 1534 O O . PHE A 1 244 ? 125.38000 129.33100 138.86300 1.000 21.11000 226 PHE X O 1
ATOM 1542 N N . VAL A 1 245 ? 125.64500 130.70700 140.61900 1.000 22.03000 227 VAL X N 1
ATOM 1543 C CA . VAL A 1 245 ? 126.97200 131.10700 140.16200 1.000 22.03000 227 VAL X CA 1
ATOM 1544 C C . VAL A 1 245 ? 127.93400 129.92900 140.20700 1.000 22.03000 227 VAL X C 1
ATOM 1545 O O . VAL A 1 245 ? 128.90400 129.88500 139.44300 1.000 22.03000 227 VAL X O 1
ATOM 1549 N N . LEU A 1 246 ? 127.69500 128.96300 141.09700 1.000 19.94000 228 LEU X N 1
ATOM 1550 C CA . LEU A 1 246 ? 128.49700 127.74300 141.07800 1.000 19.94000 228 LEU X CA 1
ATOM 1551 C C . LEU A 1 246 ? 128.11200 126.85700 139.90500 1.000 19.94000 228 LEU X C 1
ATOM 1552 O O . LEU A 1 246 ? 128.98200 126.30900 139.22200 1.000 19.94000 228 LEU X O 1
ATOM 1557 N N . SER A 1 247 ? 126.81200 126.70200 139.65700 1.000 29.07000 229 SER X N 1
ATOM 1558 C CA . SER A 1 247 ? 126.36800 125.86900 138.54600 1.000 29.07000 229 SER X CA 1
ATOM 1559 C C . SER A 1 247 ? 126.84800 126.40400 137.20700 1.000 29.07000 229 SER X C 1
ATOM 1560 O O . SER A 1 247 ? 126.99100 125.63500 136.25400 1.000 29.07000 229 SER X O 1
ATOM 1563 N N . ILE A 1 248 ? 127.09200 127.71000 137.10600 1.000 20.33000 230 ILE X N 1
ATOM 1564 C CA . ILE A 1 248 ? 127.58300 128.27200 135.85200 1.000 20.33000 230 ILE X CA 1
ATOM 1565 C C . ILE A 1 248 ? 129.07600 128.02200 135.69900 1.000 20.33000 230 ILE X C 1
ATOM 1566 O O . ILE A 1 248 ? 129.59700 127.96800 134.58100 1.000 20.33000 230 ILE X O 1
ATOM 1571 N N . CYS A 1 249 ? 129.79300 127.88500 136.81200 1.000 21.06000 231 CYS X N 1
ATOM 1572 C CA . CYS A 1 249 ? 131.23800 127.71200 136.77300 1.000 21.06000 231 CYS X CA 1
ATOM 1573 C C . CYS A 1 249 ? 131.65900 126.25500 136.67300 1.000 21.06000 231 CYS X C 1
ATOM 1574 O O . CYS A 1 249 ? 132.85700 125.97200 136.72500 1.000 21.06000 231 CYS X O 1
ATOM 1577 N N . PHE A 1 250 ? 130.71400 125.32800 136.54400 1.000 20.74000 232 PHE X N 1
ATOM 1578 C CA . PHE A 1 250 ? 131.04000 123.94000 136.24100 1.000 20.74000 232 PHE X CA 1
ATOM 1579 C C . PHE A 1 250 ? 130.96700 123.69200 134.73800 1.000 20.74000 232 PHE X C 1
ATOM 1580 O O . PHE A 1 250 ? 131.95600 123.29400 134.11900 1.000 20.74000 232 PHE X O 1
ATOM 1588 N N . LYS A 1 251 ? 129.80300 123.93100 134.14100 1.000 23.18000 233 LYS X N 1
ATOM 1589 C CA . LYS A 1 251 ? 129.63900 123.95300 132.69400 1.000 23.18000 233 LYS X CA 1
ATOM 1590 C C . LYS A 1 251 ? 128.89800 125.22400 132.32400 1.000 23.18000 233 LYS X C 1
ATOM 1591 O O . LYS A 1 251 ? 127.87900 125.54800 132.93800 1.000 23.18000 233 LYS X O 1
ATOM 1597 N N . GLN A 1 252 ? 129.40000 125.93500 131.32200 1.000 23.05000 234 GLN X N 1
ATOM 1598 C CA . GLN A 1 252 ? 128.83600 127.22900 130.97200 1.000 23.05000 234 GLN X CA 1
ATOM 1599 C C . GLN A 1 252 ? 127.52700 127.11900 130.20600 1.000 23.05000 234 GLN X C 1
ATOM 1600 O O . GLN A 1 252 ? 126.95300 128.15100 129.85100 1.000 23.05000 234 GLN X O 1
ATOM 1606 N N . MET A 1 253 ? 127.04000 125.91000 129.94500 1.000 30.23000 235 MET X N 1
ATOM 1607 C CA . MET A 1 253 ? 125.72700 125.72900 129.34200 1.000 30.23000 235 MET X CA 1
ATOM 1608 C C . MET A 1 253 ? 124.59900 125.87300 130.35000 1.000 30.23000 235 MET X C 1
ATOM 1609 O O . MET A 1 253 ? 123.45900 125.52400 130.03800 1.000 30.23000 235 MET X O 1
ATOM 1614 N N . ALA A 1 254 ? 124.89000 126.35600 131.55200 1.000 21.89000 236 ALA X N 1
ATOM 1615 C CA . ALA A 1 254 ? 123.85600 126.67900 132.52000 1.000 21.89000 236 ALA X CA 1
ATOM 1616 C C . ALA A 1 254 ? 123.40100 128.12000 132.40900 1.000 21.89000 236 ALA X C 1
ATOM 1617 O O . ALA A 1 254 ? 122.47900 128.52000 133.12200 1.000 21.89000 236 ALA X O 1
ATOM 1619 N N . LEU A 1 255 ? 124.02800 128.90600 131.53700 1.000 26.30000 237 LEU X N 1
ATOM 1620 C CA . LEU A 1 255 ? 123.60200 130.26500 131.25000 1.000 26.30000 237 LEU X CA 1
ATOM 1621 C C . LEU A 1 255 ? 122.27900 130.32200 130.50500 1.000 26.30000 237 LEU X C 1
ATOM 1622 O O . LEU A 1 255 ? 121.78500 131.42100 130.24600 1.000 26.30000 237 LEU X O 1
ATOM 1627 N N . TYR A 1 256 ? 121.70000 129.18200 130.15000 1.000 23.37000 238 TYR X N 1
ATOM 1628 C CA . TYR A 1 256 ? 120.39300 129.14300 129.51300 1.000 23.37000 238 TYR X CA 1
ATOM 1629 C C . TYR A 1 256 ? 119.25800 129.40200 130.49200 1.000 23.37000 238 TYR X C 1
ATOM 1630 O O . TYR A 1 256 ? 118.09400 129.38400 130.08500 1.000 23.37000 238 TYR X O 1
ATOM 1639 N N . TYR A 1 257 ? 119.56500 129.62900 131.76600 1.000 20.12000 239 TYR X N 1
ATOM 1640 C CA . TYR A 1 257 ? 118.57200 130.03200 132.74500 1.000 20.12000 239 TYR X CA 1
ATOM 1641 C C . TYR A 1 257 ? 118.80100 131.43500 133.28100 1.000 20.12000 239 TYR X C 1
ATOM 1642 O O . TYR A 1 257 ? 117.89200 131.99600 133.89800 1.000 20.12000 239 TYR X O 1
ATOM 1651 N N . ALA A 1 258 ? 119.98200 132.00900 133.07200 1.000 24.09000 240 ALA X N 1
ATOM 1652 C CA . ALA A 1 258 ? 120.26200 133.33900 133.60000 1.000 24.09000 240 ALA X CA 1
ATOM 1653 C C . ALA A 1 258 ? 119.16700 134.34500 133.28300 1.000 24.09000 240 ALA X C 1
ATOM 1654 O O . ALA A 1 258 ? 118.79000 135.11200 134.18700 1.000 24.09000 240 ALA X O 1
ATOM 1656 N N . PRO A 1 259 ? 118.62500 134.40700 132.06500 1.000 26.82000 241 PRO X N 1
ATOM 1657 C CA . PRO A 1 259 ? 117.52100 135.33700 131.79200 1.000 26.82000 241 PRO X CA 1
ATOM 1658 C C . PRO A 1 259 ? 116.32600 135.17900 132.71800 1.000 26.82000 241 PRO X C 1
ATOM 1659 O O . PRO A 1 259 ? 115.47800 136.07600 132.74600 1.000 26.82000 241 PRO X O 1
ATOM 1663 N N . ILE A 1 260 ? 116.22000 134.08400 133.46200 1.000 21.89000 242 ILE X N 1
ATOM 1664 C CA . ILE A 1 260 ? 115.11300 133.88500 134.38700 1.000 21.89000 242 ILE X CA 1
ATOM 1665 C C . ILE A 1 260 ? 115.54000 134.10700 135.83000 1.000 21.89000 242 ILE X C 1
ATOM 1666 O O . ILE A 1 260 ? 114.83300 134.76600 136.59000 1.000 21.89000 242 ILE X O 1
ATOM 1671 N N . PHE A 1 261 ? 116.68100 133.54900 136.23200 1.000 23.27000 243 PHE X N 1
ATOM 1672 C CA . PHE A 1 261 ? 117.17700 133.78900 137.58000 1.000 23.27000 243 PHE X CA 1
ATOM 1673 C C . PHE A 1 261 ? 117.37000 135.27500 137.83200 1.000 23.27000 243 PHE X C 1
ATOM 1674 O O . PHE A 1 261 ? 117.00600 135.78700 138.89800 1.000 23.27000 243 PHE X O 1
ATOM 1682 N N . PHE A 1 262 ? 117.96200 135.98300 136.87000 1.000 35.86000 244 PHE X N 1
ATOM 1683 C CA . PHE A 1 262 ? 118.17900 137.41200 137.04400 1.000 35.86000 244 PHE X CA 1
ATOM 1684 C C . PHE A 1 262 ? 116.86400 138.13700 137.29100 1.000 35.86000 244 PHE X C 1
ATOM 1685 O O . PHE A 1 262 ? 116.72900 138.88300 138.26700 1.000 35.86000 244 PHE X O 1
ATOM 1693 N N . ALA A 1 263 ? 115.88800 137.94300 136.40400 1.000 24.30000 245 ALA X N 1
ATOM 1694 C CA . ALA A 1 263 ? 114.61200 138.63100 136.54600 1.000 24.30000 245 ALA X CA 1
ATOM 1695 C C . ALA A 1 263 ? 113.92900 138.26100 137.85200 1.000 24.30000 245 ALA X C 1
ATOM 1696 O O . ALA A 1 263 ? 113.32200 139.11500 138.50500 1.000 24.30000 245 ALA X O 1
ATOM 1698 N N . TYR A 1 264 ? 114.02200 136.99600 138.25800 1.000 25.16000 246 TYR X N 1
ATOM 1699 C CA . TYR A 1 264 ? 113.38100 136.57400 139.49700 1.000 25.16000 246 TYR X CA 1
ATOM 1700 C C . TYR A 1 264 ? 113.98800 137.29300 140.69500 1.000 25.16000 246 TYR X C 1
ATOM 1701 O O . TYR A 1 264 ? 113.27300 137.91400 141.49100 1.000 25.16000 246 TYR X O 1
ATOM 1710 N N . LEU A 1 265 ? 115.31400 137.23300 140.82900 1.000 25.14000 247 LEU X N 1
ATOM 1711 C CA . LEU A 1 265 ? 115.96900 137.89200 141.95300 1.000 25.14000 247 LEU X CA 1
ATOM 1712 C C . LEU A 1 265 ? 115.70600 139.39100 141.94600 1.000 25.14000 247 LEU X C 1
ATOM 1713 O O . LEU A 1 265 ? 115.46000 139.98900 142.99900 1.000 25.14000 247 LEU X O 1
ATOM 1718 N N . LEU A 1 266 ? 115.72900 140.01600 140.76800 1.000 25.49000 248 LEU X N 1
ATOM 1719 C CA . LEU A 1 266 ? 115.53500 141.46000 140.69400 1.000 25.49000 248 LEU X CA 1
ATOM 1720 C C . LEU A 1 266 ? 114.11800 141.85300 141.09500 1.000 25.49000 248 LEU X C 1
ATOM 1721 O O . LEU A 1 266 ? 113.92200 142.70700 141.96800 1.000 25.49000 248 LEU X O 1
ATOM 1726 N N . SER A 1 267 ? 113.11100 141.25900 140.45400 1.000 29.03000 249 SER X N 1
ATOM 1727 C CA . SER A 1 267 ? 111.73800 141.59400 140.80200 1.000 29.03000 249 SER X CA 1
ATOM 1728 C C . SER A 1 267 ? 111.43400 141.27500 142.25800 1.000 29.03000 249 SER X C 1
ATOM 1729 O O . SER A 1 267 ? 110.61000 141.95600 142.87700 1.000 29.03000 249 SER X O 1
ATOM 1732 N N . ARG A 1 268 ? 112.08000 140.25500 142.82600 1.000 31.34000 250 ARG X N 1
ATOM 1733 C CA . ARG A 1 268 ? 111.84000 139.94000 144.22800 1.000 31.34000 250 ARG X CA 1
ATOM 1734 C C . ARG A 1 268 ? 112.53000 140.93000 145.15200 1.000 31.34000 250 ARG X C 1
ATOM 1735 O O . ARG A 1 268 ? 112.02900 141.20600 146.24700 1.000 31.34000 250 ARG X O 1
ATOM 1743 N N . SER A 1 269 ? 113.67200 141.47600 144.73800 1.000 32.75000 251 SER X N 1
ATOM 1744 C CA . SER A 1 269 ? 114.39800 142.39300 145.60600 1.000 32.75000 251 SER X CA 1
ATOM 1745 C C . SER A 1 269 ? 113.82400 143.80200 145.54100 1.000 32.75000 251 SER X C 1
ATOM 1746 O O . SER A 1 269 ? 113.34700 144.33400 146.54700 1.000 32.75000 251 SER X O 1
ATOM 1749 N N . LEU A 1 270 ? 113.85000 144.42300 144.36600 1.000 38.67000 252 LEU X N 1
ATOM 1750 C CA . LEU A 1 270 ? 113.58700 145.85300 144.28100 1.000 38.67000 252 LEU X CA 1
ATOM 1751 C C . LEU A 1 270 ? 112.22400 146.21300 143.71200 1.000 38.67000 252 LEU X C 1
ATOM 1752 O O . LEU A 1 270 ? 111.89700 147.40000 143.65900 1.000 38.67000 252 LEU X O 1
ATOM 1757 N N . LEU A 1 271 ? 111.41700 145.24900 143.28100 1.000 41.97000 253 LEU X N 1
ATOM 1758 C CA . LEU A 1 271 ? 110.14900 145.60000 142.65200 1.000 41.97000 253 LEU X CA 1
ATOM 1759 C C . LEU A 1 271 ? 108.93500 145.02000 143.36400 1.000 41.97000 253 LEU X C 1
ATOM 1760 O O . LEU A 1 271 ? 108.00200 145.76700 143.66900 1.000 41.97000 253 LEU X O 1
ATOM 1765 N N . PHE A 1 272 ? 108.90500 143.71900 143.63700 1.000 50.42000 254 PHE X N 1
ATOM 1766 C CA . PHE A 1 272 ? 107.61100 143.12500 143.94500 1.000 50.42000 254 PHE X CA 1
ATOM 1767 C C . PHE A 1 272 ? 107.06500 143.59300 145.28900 1.000 50.42000 254 PHE X C 1
ATOM 1768 O O . PHE A 1 272 ? 106.10300 144.36900 145.31800 1.000 50.42000 254 PHE X O 1
ATOM 1776 N N . PRO A 1 273 ? 107.64600 143.17600 146.41900 1.000 53.82000 255 PRO X N 1
ATOM 1777 C CA . PRO A 1 273 ? 107.07700 143.57900 147.71200 1.000 53.82000 255 PRO X CA 1
ATOM 1778 C C . PRO A 1 273 ? 107.27900 145.05700 147.98600 1.000 53.82000 255 PRO X C 1
ATOM 1779 O O . PRO A 1 273 ? 106.33100 145.78400 148.29700 1.000 53.82000 255 PRO X O 1
ATOM 1783 N N . LYS A 1 274 ? 108.52200 145.50700 147.86200 1.000 51.85000 256 LYS X N 1
ATOM 1784 C CA . LYS A 1 274 ? 108.90000 146.88200 148.14400 1.000 51.85000 256 LYS X CA 1
ATOM 1785 C C . LYS A 1 274 ? 110.08200 147.23400 147.25200 1.000 51.85000 256 LYS X C 1
ATOM 1786 O O . LYS A 1 274 ? 110.45700 146.46900 146.35900 1.000 51.85000 256 LYS X O 1
ATOM 1792 N N . PHE A 1 275 ? 110.67400 148.40100 147.48700 1.000 46.19000 257 PHE X N 1
ATOM 1793 C CA . PHE A 1 275 ? 111.98100 148.71900 146.92400 1.000 46.19000 257 PHE X CA 1
ATOM 1794 C C . PHE A 1 275 ? 113.01800 148.42800 148.00200 1.000 46.19000 257 PHE X C 1
ATOM 1795 O O . PHE A 1 275 ? 113.62800 149.32300 148.58500 1.000 46.19000 257 PHE X O 1
ATOM 1803 N N . ASN A 1 276 ? 113.20100 147.14000 148.27400 1.000 42.70000 258 ASN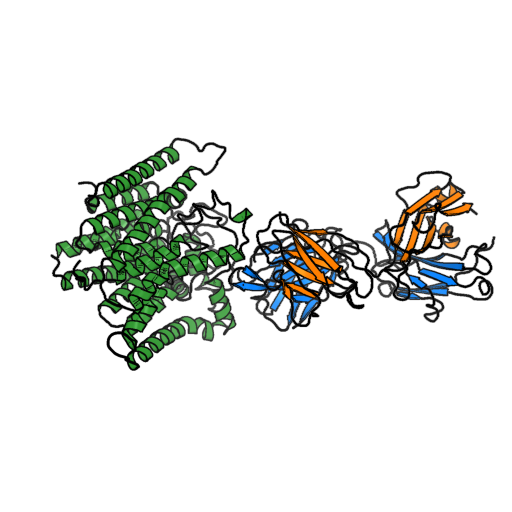 X N 1
ATOM 1804 C CA . ASN A 1 276 ? 114.17100 146.68700 149.26300 1.000 42.70000 258 ASN X CA 1
ATOM 1805 C C . ASN A 1 276 ? 115.56700 146.83900 148.67600 1.000 42.70000 258 ASN X C 1
ATOM 1806 O O . ASN A 1 276 ? 115.95000 146.09600 147.76900 1.000 42.70000 258 ASN X O 1
ATOM 1811 N N . ILE A 1 277 ? 116.32900 147.80300 149.18900 1.000 42.08000 259 ILE X N 1
ATOM 1812 C CA . ILE A 1 277 ? 117.66200 148.05900 148.66200 1.000 42.08000 259 ILE X CA 1
ATOM 1813 C C . ILE A 1 277 ? 118.74600 147.27700 149.39100 1.000 42.08000 259 ILE X C 1
ATOM 1814 O O . ILE A 1 277 ? 119.85900 147.14300 148.86300 1.000 42.08000 259 ILE X O 1
ATOM 1819 N N . ALA A 1 278 ? 118.46300 146.76500 150.58800 1.000 38.80000 260 ALA X N 1
ATOM 1820 C CA . ALA A 1 278 ? 119.44500 145.93900 151.28100 1.000 38.80000 260 ALA X CA 1
ATOM 1821 C C . ALA A 1 278 ? 119.59900 144.58300 150.60400 1.000 38.80000 260 ALA X C 1
ATOM 1822 O O . ALA A 1 278 ? 120.72100 144.15600 150.30600 1.000 38.80000 260 ALA X O 1
ATOM 1824 N N . ARG A 1 279 ? 118.48400 143.89400 150.35500 1.000 36.72000 261 ARG X N 1
ATOM 1825 C CA . ARG A 1 279 ? 118.53900 142.59000 149.70100 1.000 36.72000 261 ARG X CA 1
ATOM 1826 C C . ARG A 1 279 ? 119.26800 142.65800 148.36800 1.000 36.72000 261 ARG X C 1
ATOM 1827 O O . ARG A 1 279 ? 120.01300 141.73800 148.01100 1.000 36.72000 261 ARG X O 1
ATOM 1835 N N . LEU A 1 280 ? 119.04800 143.72600 147.60200 1.000 33.78000 262 LEU X N 1
ATOM 1836 C CA . LEU A 1 280 ? 119.75700 143.87500 146.33700 1.000 33.78000 262 LEU X CA 1
ATOM 1837 C C . LEU A 1 280 ? 121.26100 143.88400 146.55500 1.000 33.78000 262 LEU X C 1
ATOM 1838 O O . LEU A 1 280 ? 122.01300 143.26200 145.79600 1.000 33.78000 262 LEU X O 1
ATOM 1843 N N . THR A 1 281 ? 121.71700 144.57200 147.60000 1.000 35.54000 263 THR X N 1
ATOM 1844 C CA . THR A 1 281 ? 123.14400 144.61500 147.89200 1.000 35.54000 263 THR X CA 1
ATOM 1845 C C . THR A 1 281 ? 123.65100 143.25600 148.35200 1.000 35.54000 263 THR X C 1
ATOM 1846 O O . THR A 1 281 ? 124.75100 142.83600 147.97700 1.000 35.54000 263 THR X O 1
ATOM 1850 N N . VAL A 1 282 ? 122.85800 142.54600 149.15300 1.000 32.71000 264 VAL X N 1
ATOM 1851 C CA . VAL A 1 282 ? 123.26800 141.22200 149.61000 1.000 32.71000 264 VAL X CA 1
ATOM 1852 C C . VAL A 1 282 ? 123.44100 140.28000 148.42600 1.000 32.71000 264 VAL X C 1
ATOM 1853 O O . VAL A 1 282 ? 124.39800 139.49900 148.37100 1.000 32.71000 264 VAL X O 1
ATOM 1857 N N . ILE A 1 283 ? 122.53500 140.35300 147.45000 1.000 27.22000 265 ILE X N 1
ATOM 1858 C CA . ILE A 1 283 ? 122.62900 139.47400 146.28600 1.000 27.22000 265 ILE X CA 1
ATOM 1859 C C . ILE A 1 283 ? 123.79800 139.87600 145.39300 1.000 27.22000 265 ILE X C 1
ATOM 1860 O O . ILE A 1 283 ? 124.56300 139.02200 144.92000 1.000 27.22000 265 ILE X O 1
ATOM 1865 N N . ALA A 1 284 ? 123.94400 141.17500 145.12700 1.000 30.81000 266 ALA X N 1
ATOM 1866 C CA . ALA A 1 284 ? 125.04800 141.64000 144.30200 1.000 30.81000 266 ALA X CA 1
ATOM 1867 C C . ALA A 1 284 ? 126.39700 141.39000 144.95400 1.000 30.81000 266 ALA X C 1
ATOM 1868 O O . ALA A 1 284 ? 127.41500 141.39100 144.25600 1.000 30.81000 266 ALA X O 1
ATOM 1870 N N . PHE A 1 285 ? 126.43400 141.18900 146.26900 1.000 30.37000 267 PHE X N 1
ATOM 1871 C CA . PHE A 1 285 ? 127.68700 140.82900 146.91200 1.000 30.37000 267 PHE X CA 1
ATOM 1872 C C . PHE A 1 285 ? 127.90800 139.32600 146.96500 1.000 30.37000 267 PHE X C 1
ATOM 1873 O O . PHE A 1 285 ? 129.04700 138.87800 146.82400 1.000 30.37000 267 PHE X O 1
ATOM 1881 N N . ALA A 1 286 ? 126.85400 138.53200 147.15600 1.000 29.74000 268 ALA X N 1
ATOM 1882 C CA . ALA A 1 286 ? 127.00200 137.08400 147.06100 1.000 29.74000 268 ALA X CA 1
ATOM 1883 C C . ALA A 1 286 ? 127.54600 136.68600 145.69500 1.000 29.74000 268 ALA X C 1
ATOM 1884 O O . ALA A 1 286 ? 128.53100 135.93900 145.59400 1.000 29.74000 268 ALA X O 1
ATOM 1886 N N . THR A 1 287 ? 126.90600 137.17100 144.62800 1.000 27.29000 269 THR X N 1
ATOM 1887 C CA . THR A 1 287 ? 127.36000 136.84700 143.27900 1.000 27.29000 269 THR X CA 1
ATOM 1888 C C . THR A 1 287 ? 128.83300 137.19100 143.08900 1.000 27.29000 269 THR X C 1
ATOM 1889 O O . THR A 1 287 ? 129.62400 136.36000 142.62400 1.000 27.29000 269 THR X O 1
ATOM 1893 N N . LEU A 1 288 ? 129.22100 138.41800 143.43700 1.000 29.43000 270 LEU X N 1
ATOM 1894 C CA . LEU A 1 288 ? 130.58400 138.85800 143.16300 1.000 29.43000 270 LEU X CA 1
ATOM 1895 C C . LEU A 1 288 ? 131.59400 138.12300 144.03100 1.000 29.43000 270 LEU X C 1
ATOM 1896 O O . LEU A 1 288 ? 132.68500 137.78300 143.56400 1.000 29.43000 270 LEU X O 1
ATOM 1901 N N . ALA A 1 289 ? 131.25200 137.85200 145.29100 1.000 25.73000 271 ALA X N 1
ATOM 1902 C CA . ALA A 1 289 ? 132.17800 137.13000 146.15100 1.000 25.73000 271 ALA X CA 1
ATOM 1903 C C . ALA A 1 289 ? 132.40300 135.71500 145.64700 1.000 25.73000 271 ALA X C 1
ATOM 1904 O O . ALA A 1 289 ? 133.53500 135.22300 145.66000 1.000 25.73000 271 ALA X O 1
ATOM 1906 N N . THR A 1 290 ? 131.34600 135.04200 145.18700 1.000 24.94000 272 THR X N 1
ATOM 1907 C CA . THR A 1 290 ? 131.53500 133.68400 144.68800 1.000 24.94000 272 THR X CA 1
ATOM 1908 C C . THR A 1 290 ? 132.33500 133.67800 143.38900 1.000 24.94000 272 THR X C 1
ATOM 1909 O O . THR A 1 290 ? 133.25800 132.86800 143.22500 1.000 24.94000 272 THR X O 1
ATOM 1913 N N . PHE A 1 291 ? 132.01000 134.57600 142.45700 1.000 25.07000 273 PHE X N 1
ATOM 1914 C CA . PHE A 1 291 ? 132.81400 134.67800 141.24400 1.000 25.07000 273 PHE X CA 1
ATOM 1915 C C . PHE A 1 291 ? 134.28200 134.92000 141.57300 1.000 25.07000 273 PHE X C 1
ATOM 1916 O O . PHE A 1 291 ? 135.17000 134.28500 140.99200 1.000 25.07000 273 PHE X O 1
ATOM 1924 N N . ALA A 1 292 ? 134.56000 135.82800 142.51100 1.000 23.91000 274 ALA X N 1
ATOM 1925 C CA . ALA A 1 292 ? 135.94300 136.17000 142.82000 1.000 23.91000 274 ALA X CA 1
ATOM 1926 C C . ALA A 1 292 ? 136.66500 135.01600 143.50100 1.000 23.91000 274 ALA X C 1
ATOM 1927 O O . ALA A 1 292 ? 137.82900 134.74600 143.19500 1.000 23.91000 274 ALA X O 1
ATOM 1929 N N . ILE A 1 293 ? 135.99900 134.31700 144.42400 1.000 24.58000 275 ILE X N 1
ATOM 1930 C CA . ILE A 1 293 ? 136.65000 133.19200 145.08100 1.000 24.58000 275 ILE X CA 1
ATOM 1931 C C . ILE A 1 293 ? 136.87700 132.03400 144.12200 1.000 24.58000 275 ILE X C 1
ATOM 1932 O O . ILE A 1 293 ? 137.77900 131.22200 144.34800 1.000 24.58000 275 ILE X O 1
ATOM 1937 N N . ILE A 1 294 ? 136.08100 131.92500 143.05800 1.000 24.18000 276 ILE X N 1
ATOM 1938 C CA . ILE A 1 294 ? 136.29200 130.82500 142.12100 1.000 24.18000 276 ILE X CA 1
ATOM 1939 C C . ILE A 1 294 ? 137.34100 131.18100 141.07600 1.000 24.18000 276 ILE X C 1
ATOM 1940 O O . ILE A 1 294 ? 138.02300 130.29900 140.54800 1.000 24.18000 276 ILE X O 1
ATOM 1945 N N . PHE A 1 295 ? 137.49100 132.46300 140.75000 1.000 29.75000 277 PHE X N 1
ATOM 1946 C CA . PHE A 1 295 ? 138.45600 132.86300 139.73200 1.000 29.75000 277 PHE X CA 1
ATOM 1947 C C . PHE A 1 295 ? 139.74800 133.44300 140.29800 1.000 29.75000 277 PHE X C 1
ATOM 1948 O O . PHE A 1 295 ? 140.62500 133.82200 139.51700 1.000 29.75000 277 PHE X O 1
ATOM 1956 N N . ALA A 1 296 ? 139.89700 133.52100 141.61900 1.000 29.81000 278 ALA X N 1
ATOM 1957 C CA . ALA A 1 296 ? 141.10200 134.07800 142.22000 1.000 29.81000 278 ALA X CA 1
ATOM 1958 C C . ALA A 1 296 ? 142.30800 133.15500 142.09500 1.000 29.81000 278 ALA X C 1
ATOM 1959 O O . ALA A 1 296 ? 143.43400 133.63900 141.93700 1.000 29.81000 278 ALA X O 1
ATOM 1961 N N . PRO A 1 297 ? 142.14100 131.83700 142.21100 1.000 29.32000 279 PRO X N 1
ATOM 1962 C CA . PRO A 1 297 ? 143.29000 130.95000 141.99100 1.000 29.32000 279 PRO X CA 1
ATOM 1963 C C . PRO A 1 297 ? 143.92500 131.11200 140.62500 1.000 29.32000 279 PRO X C 1
ATOM 1964 O O . PRO A 1 297 ? 145.14700 130.97600 140.50400 1.000 29.32000 279 PRO X O 1
ATOM 1968 N N . LEU A 1 298 ? 143.13900 131.39900 139.58500 1.000 31.06000 280 LEU X N 1
ATOM 1969 C CA . LEU A 1 298 ? 143.73300 131.66600 138.28100 1.000 31.06000 280 LEU X CA 1
ATOM 1970 C C . LEU A 1 298 ? 144.51300 132.97100 138.28100 1.000 31.06000 280 LEU X C 1
ATOM 1971 O O . LEU A 1 298 ? 145.54900 133.07100 137.61900 1.000 31.06000 280 LEU X O 1
ATOM 1976 N N . TYR A 1 299 ? 144.03600 133.97700 139.01300 1.000 32.83000 281 TYR X N 1
ATOM 1977 C CA . TYR A 1 299 ? 144.68500 135.28300 139.00900 1.000 32.83000 281 TYR X CA 1
ATOM 1978 C C . TYR A 1 299 ? 145.96800 135.27400 139.83200 1.000 32.83000 281 TYR X C 1
ATOM 1979 O O . TYR A 1 299 ? 147.06100 135.48600 139.30100 1.000 32.83000 281 TYR X O 1
ATOM 1988 N N . PHE A 1 300 ? 145.85100 135.02500 141.13600 1.000 30.76000 282 PHE X N 1
ATOM 1989 C CA . PHE A 1 300 ? 147.01700 135.08700 142.01000 1.000 30.76000 282 PHE X CA 1
ATOM 1990 C C . PHE A 1 300 ? 148.00700 133.97900 141.68200 1.000 30.76000 282 PHE X C 1
ATOM 1991 O O . PHE A 1 300 ? 149.16100 134.24400 141.32800 1.000 30.76000 282 PHE X O 1
ATOM 1999 N N . LEU A 1 301 ? 147.57100 132.72400 141.79300 1.000 32.73000 283 LEU X N 1
ATOM 2000 C CA . LEU A 1 301 ? 148.44300 131.58400 141.53500 1.000 32.73000 283 LEU X CA 1
ATOM 2001 C C . LEU A 1 301 ? 148.68800 131.34900 140.05300 1.000 32.73000 283 LEU X C 1
ATOM 2002 O O . LEU A 1 301 ? 149.61800 130.61600 139.70300 1.000 32.73000 283 LEU X O 1
ATOM 2007 N N . GLY A 1 302 ? 147.88700 131.94900 139.18200 1.000 34.18000 284 GLY X N 1
ATOM 2008 C CA . GLY A 1 302 ? 148.08700 131.80800 137.75500 1.000 34.18000 284 GLY X CA 1
ATOM 2009 C C . GLY A 1 302 ? 149.08100 132.81600 137.22000 1.000 34.18000 284 GLY X C 1
ATOM 2010 O O . GLY A 1 302 ? 150.21300 132.89100 137.70400 1.000 34.18000 284 GLY X O 1
ATOM 2011 N N . GLY A 1 303 ? 148.67600 133.59400 136.22400 1.000 35.04000 285 GLY X N 1
ATOM 2012 C CA . GLY A 1 303 ? 149.57400 134.56500 135.63500 1.000 35.04000 285 GLY X CA 1
ATOM 2013 C C . GLY A 1 303 ? 149.12400 135.99900 135.80600 1.000 35.04000 285 GLY X C 1
ATOM 2014 O O . GLY A 1 303 ? 149.95100 136.91200 135.86300 1.000 35.04000 285 GLY X O 1
ATOM 2015 N N . GLY A 1 304 ? 147.81800 136.21200 135.89000 1.000 31.26000 286 GLY X N 1
ATOM 2016 C CA . GLY A 1 304 ? 147.29600 137.55300 136.03300 1.000 31.26000 286 GLY X CA 1
ATOM 2017 C C . GLY A 1 304 ? 146.02900 137.75000 135.23600 1.000 31.26000 286 GLY X C 1
ATOM 2018 O O . GLY A 1 304 ? 145.14300 136.89400 135.25700 1.000 31.26000 286 GLY X O 1
ATOM 2019 N N . LEU A 1 305 ? 145.92400 138.87400 134.52900 1.000 33.31000 287 LEU X N 1
ATOM 2020 C CA . LEU A 1 305 ? 144.78000 139.07100 133.64800 1.000 33.31000 287 LEU X CA 1
ATOM 2021 C C . LEU A 1 305 ? 144.90000 138.23100 132.38600 1.000 33.31000 287 LEU X C 1
ATOM 2022 O O . LEU A 1 305 ? 143.88500 137.89000 131.76900 1.000 33.31000 287 LEU X O 1
ATOM 2027 N N . LYS A 1 306 ? 146.12500 137.89400 131.98500 1.000 28.33000 288 LYS X N 1
ATOM 2028 C CA . LYS A 1 306 ? 146.30700 137.02500 130.83000 1.000 28.33000 288 LYS X CA 1
ATOM 2029 C C . LYS A 1 306 ? 145.60000 135.69300 131.03200 1.000 28.33000 288 LYS X C 1
ATOM 2030 O O . LYS A 1 306 ? 144.98300 135.15900 130.10200 1.000 28.33000 288 LYS X O 1
ATOM 2036 N N . ASN A 1 307 ? 145.65500 135.15200 132.24800 1.000 27.53000 289 ASN X N 1
ATOM 2037 C CA . ASN A 1 307 ? 144.99700 133.88000 132.51600 1.000 27.53000 289 ASN X CA 1
ATOM 2038 C C . ASN A 1 307 ? 143.48400 134.02400 132.47800 1.000 27.53000 289 ASN X C 1
ATOM 2039 O O . ASN A 1 307 ? 142.78500 133.14400 131.96500 1.000 27.53000 289 ASN X O 1
ATOM 2044 N N . ILE A 1 308 ? 142.96100 135.12700 133.01100 1.000 25.38000 290 ILE X N 1
ATOM 2045 C CA . ILE A 1 308 ? 141.52100 135.35800 132.96600 1.000 25.38000 290 ILE X CA 1
ATOM 2046 C C . ILE A 1 308 ? 141.04700 135.45900 131.52400 1.000 25.38000 290 ILE X C 1
ATOM 2047 O O . ILE A 1 308 ? 139.99900 134.91500 131.15600 1.000 25.38000 290 ILE X O 1
ATOM 2052 N N . HIS A 1 309 ? 141.82700 136.12900 130.67500 1.000 25.45000 291 HIS X N 1
ATOM 2053 C CA . HIS A 1 309 ? 141.44300 136.27600 129.27600 1.000 25.45000 291 HIS X CA 1
ATOM 2054 C C . HIS A 1 309 ? 141.49100 134.93900 128.54300 1.000 25.45000 291 HIS X C 1
ATOM 2055 O O . HIS A 1 309 ? 140.55800 134.58900 127.80800 1.000 25.45000 291 HIS X O 1
ATOM 2062 N N . GLN A 1 310 ? 142.56700 134.17500 128.73100 1.000 24.99000 292 GLN X N 1
ATOM 2063 C CA . GLN A 1 310 ? 142.66300 132.87700 128.07300 1.000 24.99000 292 GLN X CA 1
ATOM 2064 C C . GLN A 1 310 ? 141.55100 131.93800 128.52100 1.000 24.99000 292 GLN X C 1
ATOM 2065 O O . GLN A 1 310 ? 140.99000 131.20300 127.70300 1.000 24.99000 292 GLN X O 1
ATOM 2071 N N . CYS A 1 311 ? 141.21200 131.94000 129.81100 1.000 22.63000 293 CYS X N 1
ATOM 2072 C CA . CYS A 1 311 ? 140.11400 131.09900 130.27400 1.000 22.63000 293 CYS X CA 1
ATOM 2073 C C . CYS A 1 311 ? 138.78300 131.55400 129.69200 1.000 22.63000 293 CYS X C 1
ATOM 2074 O O . CYS A 1 311 ? 137.95800 130.72500 129.29300 1.000 22.63000 293 CYS X O 1
ATOM 2077 N N . ILE A 1 312 ? 138.55000 132.86700 129.63400 1.000 25.40000 294 ILE X N 1
ATOM 2078 C CA . ILE A 1 312 ? 137.28500 133.36700 129.10500 1.000 25.40000 294 ILE X CA 1
ATOM 2079 C C . ILE A 1 312 ? 137.12700 132.98200 127.64300 1.000 25.40000 294 ILE X C 1
ATOM 2080 O O . ILE A 1 312 ? 136.01800 132.69800 127.17800 1.000 25.40000 294 ILE X O 1
ATOM 2085 N N . HIS A 1 313 ? 138.22400 132.97500 126.89000 1.000 32.81000 295 HIS X N 1
ATOM 2086 C CA . HIS A 1 313 ? 138.12100 132.64000 125.47600 1.000 32.81000 295 HIS X CA 1
ATOM 2087 C C . HIS A 1 313 ? 138.24900 131.15100 125.19900 1.000 32.81000 295 HIS X C 1
ATOM 2088 O O . HIS A 1 313 ? 137.97600 130.72300 124.07500 1.000 32.81000 295 HIS X O 1
ATOM 2095 N N . ARG A 1 314 ? 138.66000 130.35300 126.18200 1.000 24.63000 296 ARG X N 1
ATOM 2096 C CA . ARG A 1 314 ? 138.53800 128.90600 126.05200 1.000 24.63000 296 ARG X CA 1
ATOM 2097 C C . ARG A 1 314 ? 137.12700 128.44100 126.38300 1.000 24.63000 296 ARG X C 1
ATOM 2098 O O . ARG A 1 314 ? 136.62900 127.48600 125.78200 1.000 24.63000 296 ARG X O 1
ATOM 2106 N N . ILE A 1 315 ? 136.47100 129.10100 127.33600 1.000 23.39000 297 ILE X N 1
ATOM 2107 C CA . ILE A 1 315 ? 135.10700 128.72800 127.69400 1.000 23.39000 297 ILE X CA 1
ATOM 2108 C C . ILE A 1 315 ? 134.14300 129.08400 126.57200 1.000 23.39000 297 ILE X C 1
ATOM 2109 O O . ILE A 1 315 ? 133.29000 128.27700 126.18700 1.000 23.39000 297 ILE X O 1
ATOM 2114 N N . PHE A 1 316 ? 134.25100 130.30400 126.03900 1.000 24.72000 298 PHE X N 1
ATOM 2115 C CA . PHE A 1 316 ? 133.37300 130.79600 124.98000 1.000 24.72000 298 PHE X CA 1
ATOM 2116 C C . PHE A 1 316 ? 134.16200 130.89400 123.68500 1.000 24.72000 298 PHE X C 1
ATOM 2117 O O . PHE A 1 316 ? 134.72600 131.95100 123.37500 1.000 24.72000 298 PHE X O 1
ATOM 2125 N N . PRO A 1 317 ? 134.23200 129.83300 122.89300 1.000 22.73000 299 PRO X N 1
ATOM 2126 C CA . PRO A 1 317 ? 135.05500 129.85600 121.68600 1.000 22.73000 299 PRO X CA 1
ATOM 2127 C C . PRO A 1 317 ? 134.31300 130.44100 120.49400 1.000 22.73000 299 PRO X C 1
ATOM 2128 O O . PRO A 1 317 ? 133.08400 130.51400 120.45900 1.000 22.73000 299 PRO X O 1
ATOM 2132 N N . PHE A 1 318 ? 135.09500 130.86800 119.50800 1.000 23.86000 300 PHE X N 1
ATOM 2133 C CA . PHE A 1 318 ? 134.52500 131.36100 118.26500 1.000 23.86000 300 PHE X CA 1
ATOM 2134 C C . PHE A 1 318 ? 133.88000 130.21600 117.49400 1.000 23.86000 300 PHE X C 1
ATOM 2135 O O . PHE A 1 318 ? 134.23800 129.04800 117.65500 1.000 23.86000 300 PHE X O 1
ATOM 2143 N N . ALA A 1 319 ? 132.91900 130.56300 116.64700 1.000 27.58000 301 ALA X N 1
ATOM 2144 C CA . ALA A 1 319 ? 132.17500 129.58200 115.87300 1.000 27.58000 301 ALA X CA 1
ATOM 2145 C C . ALA A 1 319 ? 132.80100 129.41400 114.49900 1.000 27.58000 301 ALA X C 1
ATOM 2146 O O . ALA A 1 319 ? 133.12900 130.39600 113.82900 1.000 27.58000 301 ALA X O 1
ATOM 2148 N N . ARG A 1 320 ? 132.96300 128.16200 114.08800 1.000 29.15000 302 ARG X N 1
ATOM 2149 C CA . ARG A 1 320 ? 133.51500 127.82300 112.78700 1.000 29.15000 302 ARG X CA 1
ATOM 2150 C C . ARG A 1 320 ? 132.58200 126.83800 112.10500 1.000 29.15000 302 ARG X C 1
ATOM 2151 O O . ARG A 1 320 ? 132.23200 125.80900 112.68800 1.000 29.15000 302 ARG X O 1
ATOM 2159 N N . GLY A 1 321 ? 132.18400 127.15400 110.88300 1.000 27.95000 303 GLY X N 1
ATOM 2160 C CA . GLY A 1 321 ? 131.21800 126.36000 110.16000 1.000 27.95000 303 GLY X CA 1
ATOM 2161 C C . GLY A 1 321 ? 129.85300 127.02300 110.13200 1.000 27.95000 303 GLY X C 1
ATOM 2162 O O . GLY A 1 321 ? 129.61700 128.06200 110.75000 1.000 27.95000 303 GLY X O 1
ATOM 2163 N N . ILE A 1 322 ? 128.93800 126.41100 109.38800 1.000 30.83000 304 ILE X N 1
ATOM 2164 C CA . ILE A 1 322 ? 127.56600 126.88800 109.26700 1.000 30.83000 304 ILE X CA 1
ATOM 2165 C C . ILE A 1 322 ? 126.65500 125.67100 109.24500 1.000 30.83000 304 ILE X C 1
ATOM 2166 O O . ILE A 1 322 ? 126.59900 124.95000 108.24100 1.000 30.83000 304 ILE X O 1
ATOM 2171 N N . PHE A 1 323 ? 125.94200 125.43800 110.34700 1.000 30.36000 305 PHE X N 1
ATOM 2172 C CA . PHE A 1 323 ? 124.94900 124.36800 110.43800 1.000 30.36000 305 PHE X CA 1
ATOM 2173 C C . PHE A 1 323 ? 125.52800 123.03400 109.97300 1.000 30.36000 305 PHE X C 1
ATOM 2174 O O . PHE A 1 323 ? 124.94700 122.32900 109.14600 1.000 30.36000 305 PHE X O 1
ATOM 2182 N N . GLU A 1 324 ? 126.68600 122.68100 110.52200 1.000 36.11000 306 GLU X N 1
ATOM 2183 C CA . GLU A 1 324 ? 127.42700 121.50900 110.07900 1.000 36.11000 306 GLU X CA 1
ATOM 2184 C C . GLU A 1 324 ? 127.11300 120.25300 110.88100 1.000 36.11000 306 GLU X C 1
ATOM 2185 O O . GLU A 1 324 ? 127.73100 119.21400 110.63900 1.000 36.11000 306 GLU X O 1
ATOM 2191 N N . ASP A 1 325 ? 126.17200 120.31600 111.82000 1.000 35.30000 307 ASP X N 1
ATOM 2192 C CA . ASP A 1 325 ? 125.80800 119.15600 112.62000 1.000 35.30000 307 ASP X CA 1
ATOM 2193 C C . ASP A 1 325 ? 124.29900 118.97500 112.60700 1.000 35.30000 307 ASP X C 1
ATOM 2194 O O . ASP A 1 325 ? 123.54300 119.94500 112.53300 1.000 35.30000 307 ASP X O 1
ATOM 2199 N N . LYS A 1 326 ? 123.87000 117.71800 112.68500 1.000 35.52000 308 LYS X N 1
ATOM 2200 C CA . LYS A 1 326 ? 122.45800 117.35500 112.57700 1.000 35.52000 308 LYS X CA 1
ATOM 2201 C C . LYS A 1 326 ? 121.81700 117.41600 113.95700 1.000 35.52000 308 LYS X C 1
ATOM 2202 O O . LYS A 1 326 ? 121.94600 116.48900 114.75700 1.000 35.52000 308 LYS X O 1
ATOM 2208 N N . VAL A 1 327 ? 121.11200 118.51000 114.23000 1.000 28.34000 309 VAL X N 1
ATOM 2209 C CA . VAL A 1 327 ? 120.41400 118.71700 115.48900 1.000 28.34000 309 VAL X CA 1
ATOM 2210 C C . VAL A 1 327 ? 118.93200 118.89400 115.19600 1.000 28.34000 309 VAL X C 1
ATOM 2211 O O . VAL A 1 327 ? 118.53100 119.24000 114.08500 1.000 28.34000 309 VAL X O 1
ATOM 2215 N N . ALA A 1 328 ? 118.11000 118.65000 116.21400 1.000 30.35000 310 ALA X N 1
ATOM 2216 C CA . ALA A 1 328 ? 116.68200 118.94600 116.12700 1.000 30.35000 310 ALA X CA 1
ATOM 2217 C C . ALA A 1 328 ? 116.45100 120.44300 116.35200 1.000 30.35000 310 ALA X C 1
ATOM 2218 O O . ALA A 1 328 ? 115.69800 120.87500 117.22200 1.000 30.35000 310 ALA X O 1
ATOM 2220 N N . ASN A 1 329 ? 117.13700 121.23500 115.53700 1.000 26.42000 311 ASN X N 1
ATOM 2221 C CA . ASN A 1 329 ? 117.14900 122.68300 115.62600 1.000 26.42000 311 ASN X CA 1
ATOM 2222 C C . ASN A 1 329 ? 116.06000 123.26400 114.73600 1.000 26.42000 311 ASN X C 1
ATOM 2223 O O . ASN A 1 329 ? 115.35000 122.54900 114.02900 1.000 26.42000 311 ASN X O 1
ATOM 2228 N N . PHE A 1 330 ? 115.93300 124.58800 114.76300 1.000 25.36000 312 PHE X N 1
ATOM 2229 C CA . PHE A 1 330 ? 115.14800 125.27300 113.74900 1.000 25.36000 312 PHE X CA 1
ATOM 2230 C C . PHE A 1 330 ? 115.92400 125.44600 112.45500 1.000 25.36000 312 PHE X C 1
ATOM 2231 O O . PHE A 1 330 ? 115.32800 125.79600 111.43400 1.000 25.36000 312 PHE X O 1
ATOM 2239 N N . TRP A 1 331 ? 117.23200 125.19200 112.46700 1.000 26.99000 313 TRP X N 1
ATOM 2240 C CA . TRP A 1 331 ? 118.05800 125.36500 111.28300 1.000 26.99000 313 TRP X CA 1
ATOM 2241 C C . TRP A 1 331 ? 118.44100 124.05500 110.60200 1.000 26.99000 313 TRP X C 1
ATOM 2242 O O . TRP A 1 331 ? 118.57900 124.04400 109.37700 1.000 26.99000 313 TRP X O 1
ATOM 2253 N N . CYS A 1 332 ? 118.61900 122.95100 111.33800 1.000 31.52000 314 CYS X N 1
ATOM 2254 C CA . CYS A 1 332 ? 118.77600 121.66600 110.65700 1.000 31.52000 314 CYS X CA 1
ATOM 2255 C C . CYS A 1 332 ? 117.55000 121.33800 109.82300 1.000 31.52000 314 CYS X C 1
ATOM 2256 O O . CYS A 1 332 ? 117.64600 120.58800 108.84800 1.000 31.52000 314 CYS X O 1
ATOM 2259 N N . VAL A 1 333 ? 116.39800 121.89200 110.18300 1.000 30.43000 315 VAL X N 1
ATOM 2260 C CA . VAL A 1 333 ? 115.15100 121.49800 109.54800 1.000 30.43000 315 VAL X CA 1
ATOM 2261 C C . VAL A 1 333 ? 114.79500 122.39400 108.36900 1.000 30.43000 315 VAL X C 1
ATOM 2262 O O . VAL A 1 333 ? 114.13300 121.94100 107.43200 1.000 30.43000 315 VAL X O 1
ATOM 2266 N N . THR A 1 334 ? 115.21600 123.65400 108.38400 1.000 28.70000 316 THR X N 1
ATOM 2267 C CA . THR A 1 334 ? 114.95500 124.54400 107.26500 1.000 28.70000 316 THR X CA 1
ATOM 2268 C C . THR A 1 334 ? 116.18400 124.79600 106.40300 1.000 28.70000 316 THR X C 1
ATOM 2269 O O . THR A 1 334 ? 116.05700 125.40200 105.33600 1.000 28.70000 316 THR X O 1
ATOM 2273 N N . ASN A 1 335 ? 117.36300 124.34900 106.83200 1.000 30.93000 317 ASN X N 1
ATOM 2274 C CA . ASN A 1 335 ? 118.54900 124.46300 105.99600 1.000 30.93000 317 ASN X CA 1
ATOM 2275 C C . ASN A 1 335 ? 118.54800 123.43600 104.87800 1.000 30.93000 317 ASN X C 1
ATOM 2276 O O . ASN A 1 335 ? 119.44000 123.46200 104.02500 1.000 30.93000 317 ASN X O 1
ATOM 2281 N N . VAL A 1 336 ? 117.56500 122.53300 104.86100 1.000 33.28000 318 VAL X N 1
ATOM 2282 C CA . VAL A 1 336 ? 117.43000 121.57500 103.76700 1.000 33.28000 318 VAL X CA 1
ATOM 2283 C C . VAL A 1 336 ? 116.49600 122.07700 102.68000 1.000 33.28000 318 VAL X C 1
ATOM 2284 O O . VAL A 1 336 ? 116.39200 121.44700 101.62200 1.000 33.28000 318 VAL X O 1
ATOM 2288 N N . PHE A 1 337 ? 115.81500 123.19400 102.91200 1.000 36.56000 319 PHE X N 1
ATOM 2289 C CA . PHE A 1 337 ? 115.01200 123.87800 101.90800 1.000 36.56000 319 PHE X CA 1
ATOM 2290 C C . PHE A 1 337 ? 115.59100 125.22200 101.50700 1.000 36.56000 319 PHE X C 1
ATOM 2291 O O . PHE A 1 337 ? 115.68100 125.52200 100.31800 1.000 36.56000 319 PHE X O 1
ATOM 2299 N N . VAL A 1 338 ? 115.98700 126.03600 102.48100 1.000 32.97000 320 VAL X N 1
ATOM 2300 C CA . VAL A 1 338 ? 116.44400 127.38800 102.19700 1.000 32.97000 320 VAL X CA 1
ATOM 2301 C C . VAL A 1 338 ? 117.92400 127.43900 101.82700 1.000 32.97000 320 VAL X C 1
ATOM 2302 O O . VAL A 1 338 ? 118.35700 128.37800 101.15400 1.000 32.97000 320 VAL X O 1
ATOM 2306 N N . LYS A 1 339 ? 118.71500 126.45400 102.24800 1.000 35.25000 321 LYS X N 1
ATOM 2307 C CA . LYS A 1 339 ? 120.14500 126.41800 101.95600 1.000 35.25000 321 LYS X CA 1
ATOM 2308 C C . LYS A 1 339 ? 120.80900 127.74400 102.34100 1.000 35.25000 321 LYS X C 1
ATOM 2309 O O . LYS A 1 339 ? 121.35200 128.47100 101.51100 1.000 35.25000 321 LYS X O 1
ATOM 2315 N N . TYR A 1 340 ? 120.74700 128.03500 103.64200 1.000 32.81000 322 TYR X N 1
ATOM 2316 C CA . TYR A 1 340 ? 121.27300 129.30000 104.14100 1.000 32.81000 322 TYR X CA 1
ATOM 2317 C C . TYR A 1 340 ? 122.71700 129.51300 103.72100 1.000 32.81000 322 TYR X C 1
ATOM 2318 O O . TYR A 1 340 ? 123.15800 130.65700 103.58300 1.000 32.81000 322 TYR X O 1
ATOM 2327 N N . LYS A 1 341 ? 123.47200 128.43500 103.52000 1.000 39.34000 323 LYS X N 1
ATOM 2328 C CA . LYS A 1 341 ? 124.86500 128.59100 103.12700 1.000 39.34000 323 LYS X CA 1
ATOM 2329 C C . LYS A 1 341 ? 125.02000 129.27900 101.77900 1.000 39.34000 323 LYS X C 1
ATOM 2330 O O . LYS A 1 341 ? 126.09300 129.82400 101.50300 1.000 39.34000 323 LYS X O 1
ATOM 2336 N N . GLU A 1 342 ? 123.98000 129.28900 100.94900 1.000 40.95000 324 GLU X N 1
ATOM 2337 C CA . GLU A 1 342 ? 124.05100 129.87200 99.61800 1.000 40.95000 324 GLU X CA 1
ATOM 2338 C C . GLU A 1 342 ? 123.32100 131.20000 99.50100 1.000 40.95000 324 GLU X C 1
ATOM 2339 O O . GLU A 1 342 ? 123.28800 131.77200 98.40900 1.000 40.95000 324 GLU X O 1
ATOM 2345 N N . ARG A 1 343 ? 122.73600 131.70100 100.58500 1.000 38.36000 325 ARG X N 1
ATOM 2346 C CA . ARG A 1 343 ? 121.96700 132.93700 100.57000 1.000 38.36000 325 ARG X CA 1
ATOM 2347 C C . ARG A 1 343 ? 122.57300 134.02200 101.44400 1.000 38.36000 325 ARG X C 1
ATOM 2348 O O . ARG A 1 343 ? 122.71800 135.16400 101.00000 1.000 38.36000 325 ARG X O 1
ATOM 2356 N N . PHE A 1 344 ? 122.92500 133.69400 102.68300 1.000 31.29000 326 PHE X N 1
ATOM 2357 C CA . PHE A 1 344 ? 123.39900 134.64800 103.67200 1.000 31.29000 326 PHE X CA 1
ATOM 2358 C C . PHE A 1 344 ? 124.85900 134.37100 104.00700 1.000 31.29000 326 PHE X C 1
ATOM 2359 O O . PHE A 1 344 ? 125.44400 133.37800 103.57200 1.000 31.29000 326 PHE X O 1
ATOM 2367 N N . THR A 1 345 ? 125.44400 135.26700 104.79700 1.000 26.07000 327 THR X N 1
ATOM 2368 C CA . THR A 1 345 ? 126.79500 135.11500 105.30900 1.000 26.07000 327 THR X CA 1
ATOM 2369 C C . THR A 1 345 ? 126.74800 134.46500 106.69000 1.000 26.07000 327 THR X C 1
ATOM 2370 O O . THR A 1 345 ? 125.68700 134.10300 107.19800 1.000 26.07000 327 THR X O 1
ATOM 2374 N N . ILE A 1 346 ? 127.91700 134.31000 107.30700 1.000 23.60000 328 ILE X N 1
ATOM 2375 C CA . ILE A 1 346 ? 127.93600 133.74500 108.65000 1.000 23.60000 328 ILE X CA 1
ATOM 2376 C C . ILE A 1 346 ? 127.69600 134.82400 109.69800 1.000 23.60000 328 ILE X C 1
ATOM 2377 O O . ILE A 1 346 ? 127.09600 134.55300 110.74300 1.000 23.60000 328 ILE X O 1
ATOM 2382 N N . GLN A 1 347 ? 128.14800 136.05500 109.44800 1.000 21.76000 329 GLN X N 1
ATOM 2383 C CA . GLN A 1 347 ? 127.80400 137.16100 110.33500 1.000 21.76000 329 GLN X CA 1
ATOM 2384 C C . GLN A 1 347 ? 126.29400 137.30800 110.45700 1.000 21.76000 329 GLN X C 1
ATOM 2385 O O . GLN A 1 347 ? 125.75400 137.43800 111.56300 1.000 21.76000 329 GLN X O 1
ATOM 2391 N N . GLN A 1 348 ? 125.59200 137.28800 109.32300 1.000 22.52000 330 GLN X N 1
ATOM 2392 C CA . GLN A 1 348 ? 124.14600 137.46800 109.34300 1.000 22.52000 330 GLN X CA 1
ATOM 2393 C C . GLN A 1 348 ? 123.45400 136.34400 110.09700 1.000 22.52000 330 GLN X C 1
ATOM 2394 O O . GLN A 1 348 ? 122.48700 136.58200 110.82300 1.000 22.52000 330 GLN X O 1
ATOM 2400 N N . LEU A 1 349 ? 123.91800 135.10800 109.92500 1.000 24.23000 331 LEU X N 1
ATOM 2401 C CA . LEU A 1 349 ? 123.27500 133.99300 110.60800 1.000 24.23000 331 LEU X CA 1
ATOM 2402 C C . LEU A 1 349 ? 123.55100 134.03000 112.10400 1.000 24.23000 331 LEU X C 1
ATOM 2403 O O . LEU A 1 349 ? 122.66000 133.74500 112.91200 1.000 24.23000 331 LEU X O 1
ATOM 2408 N N . GLN A 1 350 ? 124.77200 134.40000 112.49400 1.000 22.03000 332 GLN X N 1
ATOM 2409 C CA . GLN A 1 350 ? 125.07300 134.54800 113.91100 1.000 22.03000 332 GLN X CA 1
ATOM 2410 C C . GLN A 1 350 ? 124.30700 135.70500 114.53600 1.000 22.03000 332 GLN X C 1
ATOM 2411 O O . GLN A 1 350 ? 124.10500 135.72100 115.75300 1.000 22.03000 332 GLN X O 1
ATOM 2417 N N . LEU A 1 351 ? 123.88600 136.68300 113.73400 1.000 22.58000 333 LEU X N 1
ATOM 2418 C CA . LEU A 1 351 ? 123.06200 137.76000 114.27700 1.000 22.58000 333 LEU X CA 1
ATOM 2419 C C . LEU A 1 351 ? 121.58900 137.36400 114.35500 1.000 22.58000 333 LEU X C 1
ATOM 2420 O O . LEU A 1 351 ? 120.90800 137.67000 115.34400 1.000 22.58000 333 LEU X O 1
ATOM 2425 N N . TYR A 1 352 ? 121.08100 136.68800 113.32500 1.000 22.04000 334 TYR X N 1
ATOM 2426 C CA . TYR A 1 352 ? 119.68100 136.28600 113.32000 1.000 22.04000 334 TYR X CA 1
ATOM 2427 C C . TYR A 1 352 ? 119.39600 135.22800 114.37400 1.000 22.04000 334 TYR X C 1
ATOM 2428 O O . TYR A 1 352 ? 118.32100 135.23800 114.97900 1.000 22.04000 334 TYR X O 1
ATOM 2437 N N . SER A 1 353 ? 120.33900 134.31700 114.62200 1.000 21.33000 335 SER X N 1
ATOM 2438 C CA . SER A 1 353 ? 120.13500 133.33000 115.67600 1.000 21.33000 335 SER X CA 1
ATOM 2439 C C . SER A 1 353 ? 120.05000 133.99300 117.04300 1.000 21.33000 335 SER X C 1
ATOM 2440 O O . SER A 1 353 ? 119.23800 133.59200 117.88500 1.000 21.33000 335 SER X O 1
ATOM 2443 N N . LEU A 1 354 ? 120.86800 135.01800 117.27900 1.000 22.42000 336 LEU X N 1
ATOM 2444 C CA . LEU A 1 354 ? 120.80300 135.74400 118.54200 1.000 22.42000 336 LEU X CA 1
ATOM 2445 C C . LEU A 1 354 ? 119.47800 136.48200 118.68200 1.000 22.42000 336 LEU X C 1
ATOM 2446 O O . LEU A 1 354 ? 118.82100 136.41400 119.73000 1.000 22.42000 336 LEU X O 1
ATOM 2451 N N . ILE A 1 355 ? 119.06800 137.19800 117.63400 1.000 20.22000 337 ILE X N 1
ATOM 2452 C CA . ILE A 1 355 ? 117.78600 137.89700 117.68500 1.000 20.22000 337 ILE X CA 1
ATOM 2453 C C . ILE A 1 355 ? 116.64700 136.91300 117.92100 1.000 20.22000 337 ILE X C 1
ATOM 2454 O O . ILE A 1 355 ? 115.69200 137.21000 118.64400 1.000 20.22000 337 ILE X O 1
ATOM 2459 N N . ALA A 1 356 ? 116.74200 135.75100 117.26600 1.000 22.54000 338 ALA X N 1
ATOM 2460 C CA . ALA A 1 356 ? 115.70000 134.69800 117.32400 1.000 22.54000 338 ALA X CA 1
ATOM 2461 C C . ALA A 1 356 ? 115.59500 134.09200 118.72700 1.000 22.54000 338 ALA X C 1
ATOM 2462 O O . ALA A 1 356 ? 114.46200 133.81700 119.16100 1.000 22.54000 338 ALA X O 1
ATOM 2464 N N . THR A 1 357 ? 116.72800 133.87500 119.39900 1.000 23.46000 339 THR X N 1
ATOM 2465 C CA . THR A 1 357 ? 116.70200 133.27700 120.76100 1.000 23.46000 339 THR X CA 1
ATOM 2466 C C . THR A 1 357 ? 116.25600 134.32800 121.78200 1.000 23.46000 339 THR X C 1
ATOM 2467 O O . THR A 1 357 ? 115.52700 133.95500 122.71600 1.000 23.46000 339 THR X O 1
ATOM 2471 N N . VAL A 1 358 ? 116.66800 135.58600 121.59200 1.000 26.77000 340 VAL X N 1
ATOM 2472 C CA . VAL A 1 358 ? 116.31700 136.69300 122.53300 1.000 26.77000 340 VAL X CA 1
ATOM 2473 C C . VAL A 1 358 ? 114.82600 137.02800 122.41300 1.000 26.77000 340 VAL X C 1
ATOM 2474 O O . VAL A 1 358 ? 114.24900 137.49100 123.41000 1.000 26.77000 340 VAL X O 1
ATOM 2478 N N . ILE A 1 359 ? 114.23700 136.81400 121.23400 1.000 23.24000 341 ILE X N 1
ATOM 2479 C CA . ILE A 1 359 ? 112.79000 137.11100 121.01300 1.000 23.24000 341 ILE X CA 1
ATOM 2480 C C . ILE A 1 359 ? 111.96000 135.92800 121.52000 1.000 23.24000 341 ILE X C 1
ATOM 2481 O O . ILE A 1 359 ? 110.74900 136.10700 121.73900 1.000 23.24000 341 ILE X O 1
ATOM 2486 N N . GLY A 1 360 ? 112.60100 134.76900 121.70100 1.000 26.42000 342 GLY X N 1
ATOM 2487 C CA . GLY A 1 360 ? 111.90200 133.55400 122.16200 1.000 26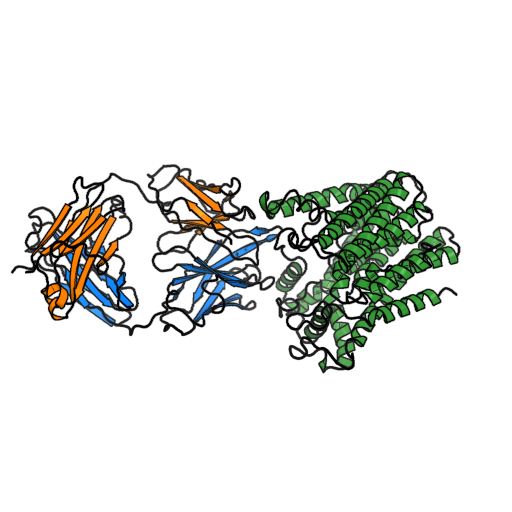.42000 342 GLY X CA 1
ATOM 2488 C C . GLY A 1 360 ? 111.95400 133.38900 123.67000 1.000 26.42000 342 GLY X C 1
ATOM 2489 O O . GLY A 1 360 ? 111.24900 132.50600 124.17800 1.000 26.42000 342 GLY X O 1
ATOM 2490 N N . PHE A 1 361 ? 112.76500 134.19500 124.36000 1.000 32.81000 343 PHE X N 1
ATOM 2491 C CA . PHE A 1 361 ? 112.86800 134.09900 125.84100 1.000 32.81000 343 PHE X CA 1
ATOM 2492 C C . PHE A 1 361 ? 112.44200 135.42400 126.48200 1.000 32.81000 343 PHE X C 1
ATOM 2493 O O . PHE A 1 361 ? 112.36900 135.48800 127.72000 1.000 32.81000 343 PHE X O 1
ATOM 2501 N N . LEU A 1 362 ? 112.17600 136.44200 125.65900 1.000 29.86000 344 LEU X N 1
ATOM 2502 C CA . LEU A 1 362 ? 111.77000 137.77700 126.17300 1.000 29.86000 344 LEU X CA 1
ATOM 2503 C C . LEU A 1 362 ? 110.38300 137.67900 126.81400 1.000 29.86000 344 LEU X C 1
ATOM 2504 O O . LEU A 1 362 ? 110.24900 138.08400 127.97800 1.000 29.86000 344 LEU X O 1
ATOM 2509 N N . PRO A 1 363 ? 109.34700 137.18300 126.10500 1.000 26.76000 345 PRO X N 1
ATOM 2510 C CA . PRO A 1 363 ? 108.00100 137.06100 126.67500 1.000 26.76000 345 PRO X CA 1
ATOM 2511 C C . PRO A 1 363 ? 107.97000 136.39900 128.06200 1.000 26.76000 345 PRO X C 1
ATOM 2512 O O . PRO A 1 363 ? 107.15600 136.80100 128.86600 1.000 26.76000 345 PRO X O 1
ATOM 2516 N N . ALA A 1 364 ? 108.84900 135.42000 128.30800 1.000 26.57000 346 ALA X N 1
ATOM 2517 C CA . ALA A 1 364 ? 108.87200 134.73200 129.59400 1.000 26.57000 346 ALA X CA 1
ATOM 2518 C C . ALA A 1 364 ? 109.67700 135.51300 130.62300 1.000 26.57000 346 ALA X C 1
ATOM 2519 O O . ALA A 1 364 ? 109.25400 135.66700 131.77600 1.000 26.57000 346 ALA X O 1
ATOM 2521 N N . MET A 1 365 ? 110.86600 135.97200 130.23500 1.000 29.12000 347 MET X N 1
ATOM 2522 C CA . MET A 1 365 ? 111.64000 136.84300 131.10900 1.000 29.12000 347 MET X CA 1
ATOM 2523 C C . MET A 1 365 ? 110.79600 137.98500 131.64900 1.000 29.12000 347 MET X C 1
ATOM 2524 O O . MET A 1 365 ? 110.83600 138.26800 132.84800 1.000 29.12000 347 MET X O 1
ATOM 2529 N N . ILE A 1 366 ? 110.01700 138.64000 130.78900 1.000 27.68000 348 ILE X N 1
ATOM 2530 C CA . ILE A 1 366 ? 109.22700 139.78100 131.23500 1.000 27.68000 348 ILE X CA 1
ATOM 2531 C C . ILE A 1 366 ? 108.02900 139.34100 132.06700 1.000 27.68000 348 ILE X C 1
ATOM 2532 O O . ILE A 1 366 ? 107.64400 140.03200 133.01600 1.000 27.68000 348 ILE X O 1
ATOM 2537 N N . MET A 1 367 ? 107.42400 138.19800 131.75000 1.000 32.24000 349 MET X N 1
ATOM 2538 C CA . MET A 1 367 ? 106.31900 137.71800 132.56900 1.000 32.24000 349 MET X CA 1
ATOM 2539 C C . MET A 1 367 ? 106.77400 137.40400 133.98500 1.000 32.24000 349 MET X C 1
ATOM 2540 O O . MET A 1 367 ? 105.99900 137.56900 134.93100 1.000 32.24000 349 MET X O 1
ATOM 2545 N N . THR A 1 368 ? 108.01400 136.94200 134.15400 1.000 27.31000 350 THR X N 1
ATOM 2546 C CA . THR A 1 368 ? 108.53100 136.74300 135.50700 1.000 27.31000 350 THR X CA 1
ATOM 2547 C C . THR A 1 368 ? 108.91600 138.07000 136.14400 1.000 27.31000 350 THR X C 1
ATOM 2548 O O . THR A 1 368 ? 108.44300 138.40400 137.23300 1.000 27.31000 350 THR X O 1
ATOM 2552 N N . LEU A 1 369 ? 109.76500 138.84500 135.46900 1.000 26.74000 351 LEU X N 1
ATOM 2553 C CA . LEU A 1 369 ? 110.20700 140.12900 135.99300 1.000 26.74000 351 LEU X CA 1
ATOM 2554 C C . LEU A 1 369 ? 109.05000 141.05800 136.31800 1.000 26.74000 351 LEU X C 1
ATOM 2555 O O . LEU A 1 369 ? 109.25500 142.06400 137.00200 1.000 26.74000 351 LEU X O 1
ATOM 2560 N N . LEU A 1 370 ? 107.84500 140.75600 135.84200 1.000 31.27000 352 LEU X N 1
ATOM 2561 C CA . LEU A 1 370 ? 106.68200 141.58100 136.12300 1.000 31.27000 352 LEU X CA 1
ATOM 2562 C C . LEU A 1 370 ? 105.60900 140.86400 136.92400 1.000 31.27000 352 LEU X C 1
ATOM 2563 O O . LEU A 1 370 ? 104.61200 141.49200 137.28800 1.000 31.27000 352 LEU X O 1
ATOM 2568 N N . HIS A 1 371 ? 105.79300 139.57800 137.21800 1.000 37.16000 353 HIS X N 1
ATOM 2569 C CA . HIS A 1 371 ? 104.82100 138.80200 137.98700 1.000 37.16000 353 HIS X CA 1
ATOM 2570 C C . HIS A 1 371 ? 105.52100 137.57900 138.56100 1.000 37.16000 353 HIS X C 1
ATOM 2571 O O . HIS A 1 371 ? 105.21000 136.43700 138.20600 1.000 37.16000 353 HIS X O 1
ATOM 2578 N N . PRO A 1 372 ? 106.48100 137.78400 139.46500 1.000 35.97000 354 PRO X N 1
ATOM 2579 C CA . PRO A 1 372 ? 107.30200 136.66800 139.94900 1.000 35.97000 354 PRO X CA 1
ATOM 2580 C C . PRO A 1 372 ? 106.55400 135.88700 141.01800 1.000 35.97000 354 PRO X C 1
ATOM 2581 O O . PRO A 1 372 ? 106.06100 136.46200 141.98900 1.000 35.97000 354 PRO X O 1
ATOM 2585 N N . LYS A 1 373 ? 106.46700 134.57500 140.83400 1.000 36.78000 355 LYS X N 1
ATOM 2586 C CA . LYS A 1 373 ? 105.85000 133.70000 141.81500 1.000 36.78000 355 LYS X CA 1
ATOM 2587 C C . LYS A 1 373 ? 106.48900 132.32700 141.70200 1.000 36.78000 355 LYS X C 1
ATOM 2588 O O . LYS A 1 373 ? 107.29300 132.06800 140.80400 1.000 36.78000 355 LYS X O 1
ATOM 2594 N N . LYS A 1 374 ? 106.13200 131.44100 142.62700 1.000 36.80000 356 LYS X N 1
ATOM 2595 C CA . LYS A 1 374 ? 106.81800 130.16500 142.77000 1.000 36.80000 356 LYS X CA 1
ATOM 2596 C C . LYS A 1 374 ? 106.10800 129.01400 142.07700 1.000 36.80000 356 LYS X C 1
ATOM 2597 O O . LYS A 1 374 ? 106.53600 127.86800 142.22300 1.000 36.80000 356 LYS X O 1
ATOM 2603 N N . HIS A 1 375 ? 105.03700 129.27900 141.33600 1.000 40.46000 357 HIS X N 1
ATOM 2604 C CA . HIS A 1 375 ? 104.41000 128.24100 140.53300 1.000 40.46000 357 HIS X CA 1
ATOM 2605 C C . HIS A 1 375 ? 104.69500 128.39500 139.04800 1.000 40.46000 357 HIS X C 1
ATOM 2606 O O . HIS A 1 375 ? 104.37700 127.48500 138.27700 1.000 40.46000 357 HIS X O 1
ATOM 2613 N N . LEU A 1 376 ? 105.29000 129.50900 138.63200 1.000 33.91000 358 LEU X N 1
ATOM 2614 C CA . LEU A 1 376 ? 105.67700 129.72600 137.24700 1.000 33.91000 358 LEU X CA 1
ATOM 2615 C C . LEU A 1 376 ? 107.14000 129.41100 136.98200 1.000 33.91000 358 LEU X C 1
ATOM 2616 O O . LEU A 1 376 ? 107.59900 129.59300 135.85300 1.000 33.91000 358 LEU X O 1
ATOM 2621 N N . LEU A 1 377 ? 107.88600 128.96100 137.98400 1.000 28.91000 359 LEU X N 1
ATOM 2622 C CA . LEU A 1 377 ? 109.31100 128.72000 137.77200 1.000 28.91000 359 LEU X CA 1
ATOM 2623 C C . LEU A 1 377 ? 109.57000 127.63700 136.73700 1.000 28.91000 359 LEU X C 1
ATOM 2624 O O . LEU A 1 377 ? 110.33100 127.89100 135.78500 1.000 28.91000 359 LEU X O 1
ATOM 2629 N N . PRO A 1 378 ? 108.99600 126.43600 136.84500 1.000 26.44000 360 PRO X N 1
ATOM 2630 C CA . PRO A 1 378 ? 109.28300 125.40800 135.83400 1.000 26.44000 360 PRO X CA 1
ATOM 2631 C C . PRO A 1 378 ? 108.95400 125.84800 134.42100 1.000 26.44000 360 PRO X C 1
ATOM 2632 O O . PRO A 1 378 ? 109.74500 125.61100 133.49800 1.000 26.44000 360 PRO X O 1
ATOM 2636 N N . TYR A 1 379 ? 107.81100 126.50300 134.22300 1.000 23.86000 361 TYR X N 1
ATOM 2637 C CA . TYR A 1 379 ? 107.39300 126.84900 132.87100 1.000 23.86000 361 TYR X CA 1
ATOM 2638 C C . TYR A 1 379 ? 108.27500 127.93200 132.27200 1.000 23.86000 361 TYR X C 1
ATOM 2639 O O . TYR A 1 379 ? 108.62200 127.86400 131.09200 1.000 23.86000 361 TYR X O 1
ATOM 2648 N N . VAL A 1 380 ? 108.64200 128.94600 133.05600 1.000 21.34000 362 VAL X N 1
ATOM 2649 C CA . VAL A 1 380 ? 109.51200 129.98200 132.50900 1.000 21.34000 362 VAL X CA 1
ATOM 2650 C C . VAL A 1 380 ? 110.90000 129.42100 132.24600 1.000 21.34000 362 VAL X C 1
ATOM 2651 O O . VAL A 1 380 ? 111.55800 129.80300 131.26900 1.000 21.34000 362 VAL X O 1
ATOM 2655 N N . LEU A 1 381 ? 111.35800 128.48300 133.07700 1.000 23.73000 363 LEU X N 1
ATOM 2656 C CA . LEU A 1 381 ? 112.64800 127.85500 132.82100 1.000 23.73000 363 LEU X CA 1
ATOM 2657 C C . LEU A 1 381 ? 112.62500 127.06100 131.52200 1.000 23.73000 363 LEU X C 1
ATOM 2658 O O . LEU A 1 381 ? 113.57800 127.12000 130.73500 1.000 23.73000 363 LEU X O 1
ATOM 2663 N N . ILE A 1 382 ? 111.54600 126.31500 131.27600 1.000 20.85000 364 ILE X N 1
ATOM 2664 C CA . ILE A 1 382 ? 111.40300 125.62400 129.99700 1.000 20.85000 364 ILE X CA 1
ATOM 2665 C C . ILE A 1 382 ? 111.37700 126.62700 128.85100 1.000 20.85000 364 ILE X C 1
ATOM 2666 O O . ILE A 1 382 ? 112.10700 126.49100 127.86600 1.000 20.85000 364 ILE X O 1
ATOM 2671 N N . ALA A 1 383 ? 110.49000 127.61900 128.96900 1.000 21.92000 365 ALA X N 1
ATOM 2672 C CA . ALA A 1 383 ? 110.29800 128.65500 127.92500 1.000 21.92000 365 ALA X CA 1
ATOM 2673 C C . ALA A 1 383 ? 111.62900 129.31500 127.54600 1.000 21.92000 365 ALA X C 1
ATOM 2674 O O . ALA A 1 383 ? 111.78400 129.67900 126.36700 1.000 21.92000 365 ALA X O 1
ATOM 2676 N N . CYS A 1 384 ? 112.54700 129.46500 128.50500 1.000 19.14000 366 CYS X N 1
ATOM 2677 C CA . CYS A 1 384 ? 113.83200 130.10200 128.23700 1.000 19.14000 366 CYS X CA 1
ATOM 2678 C C . CYS A 1 384 ? 114.83400 129.11600 127.64200 1.000 19.14000 366 CYS X C 1
ATOM 2679 O O . CYS A 1 384 ? 115.42400 129.37500 126.58300 1.000 19.14000 366 CYS X O 1
ATOM 2682 N N . SER A 1 385 ? 115.03100 127.97000 128.30000 1.000 23.84000 367 SER X N 1
ATOM 2683 C CA . SER A 1 385 ? 116.06300 127.03600 127.86300 1.000 23.84000 367 SER X CA 1
ATOM 2684 C C . SER A 1 385 ? 115.72900 126.40700 126.51600 1.000 23.84000 367 SER X C 1
ATOM 2685 O O . SER A 1 385 ? 116.60900 126.25700 125.66100 1.000 23.84000 367 SER X O 1
ATOM 2688 N N . MET A 1 386 ? 114.47100 126.02000 126.30200 1.000 18.62000 368 MET X N 1
ATOM 2689 C CA . MET A 1 386 ? 114.10300 125.44100 125.01800 1.000 18.62000 368 MET X CA 1
ATOM 2690 C C . MET A 1 386 ? 114.24300 126.44900 123.89000 1.000 18.62000 368 MET X C 1
ATOM 2691 O O . MET A 1 386 ? 114.57600 126.06900 122.76500 1.000 18.62000 368 MET X O 1
ATOM 2696 N N . SER A 1 387 ? 114.01800 127.72600 124.21500 1.000 29.09000 369 SER X N 1
ATOM 2697 C CA . SER A 1 387 ? 114.18300 128.82800 123.23200 1.000 29.09000 369 SER X CA 1
ATOM 2698 C C . SER A 1 387 ? 115.66400 128.90300 122.85900 1.000 29.09000 369 SER X C 1
ATOM 2699 O O . SER A 1 387 ? 115.96600 129.09800 121.67100 1.000 29.09000 369 SER X O 1
ATOM 2702 N N . PHE A 1 388 ? 116.54700 128.77300 123.85500 1.000 21.08000 370 PHE X N 1
ATOM 2703 C CA . PHE A 1 388 ? 117.97900 128.75500 123.58100 1.000 21.08000 370 PHE X CA 1
ATOM 2704 C C . PHE A 1 388 ? 118.37100 127.55500 122.73500 1.000 21.08000 370 PHE X C 1
ATOM 2705 O O . PHE A 1 388 ? 119.29700 127.64400 121.92400 1.000 21.08000 370 PHE X O 1
ATOM 2713 N N . PHE A 1 389 ? 117.69100 126.42700 122.92100 1.000 25.12000 371 PHE X N 1
ATOM 2714 C CA . PHE A 1 389 ? 118.04800 125.21000 122.19900 1.000 25.12000 371 PHE X CA 1
ATOM 2715 C C . PHE A 1 389 ? 117.56500 125.23600 120.75400 1.000 25.12000 371 PHE X C 1
ATOM 2716 O O . PHE A 1 389 ? 118.27200 124.77100 119.85700 1.000 25.12000 371 PHE X O 1
ATOM 2724 N N . LEU A 1 390 ? 116.37400 125.77800 120.50600 1.000 32.81000 372 LEU X N 1
ATOM 2725 C CA . LEU A 1 390 ? 115.78500 125.69500 119.17300 1.000 32.81000 372 LEU X CA 1
ATOM 2726 C C . LEU A 1 390 ? 116.47400 126.63400 118.19000 1.000 32.81000 372 LEU X C 1
ATOM 2727 O O . LEU A 1 390 ? 116.71200 126.26600 117.03600 1.000 32.81000 372 LEU X O 1
ATOM 2732 N N . PHE A 1 391 ? 116.80000 127.85000 118.62100 1.000 25.84000 373 PHE X N 1
ATOM 2733 C CA . PHE A 1 391 ? 117.22900 128.90000 117.70700 1.000 25.84000 373 PHE X CA 1
ATOM 2734 C C . PHE A 1 391 ? 118.70100 129.26600 117.84100 1.000 25.84000 373 PHE X C 1
ATOM 2735 O O . PHE A 1 391 ? 119.13900 130.23900 117.22200 1.000 25.84000 373 PHE X O 1
ATOM 2743 N N . SER A 1 392 ? 119.47600 128.52000 118.61600 1.000 24.24000 374 SER X N 1
ATOM 2744 C CA . SER A 1 392 ? 120.89100 128.82600 118.74600 1.000 24.24000 374 SER X CA 1
ATOM 2745 C C . SER A 1 392 ? 121.62900 128.47900 117.46300 1.000 24.24000 374 SER X C 1
ATOM 2746 O O . SER A 1 392 ? 121.26300 127.54900 116.74200 1.000 24.24000 374 SER X O 1
ATOM 2749 N N . PHE A 1 393 ? 122.68300 129.24300 117.18100 1.000 23.73000 375 PHE X N 1
ATOM 2750 C CA . PHE A 1 393 ? 123.48400 128.98800 115.99100 1.000 23.73000 375 PHE X CA 1
ATOM 2751 C C . PHE A 1 393 ? 124.16400 127.62700 116.07000 1.000 23.73000 375 PHE X C 1
ATOM 2752 O O . PHE A 1 393 ? 124.12500 126.84700 115.11400 1.000 23.73000 375 PHE X O 1
ATOM 2760 N N . GLN A 1 394 ? 124.78300 127.32000 117.20700 1.000 29.13000 376 GLN X N 1
ATOM 2761 C CA . GLN A 1 394 ? 125.49600 126.06000 117.40600 1.000 29.13000 376 GLN X CA 1
ATOM 2762 C C . GLN A 1 394 ? 124.88600 125.31600 118.58900 1.000 29.13000 376 GLN X C 1
ATOM 2763 O O . GLN A 1 394 ? 125.14300 125.65400 119.74800 1.000 29.13000 376 GLN X O 1
ATOM 2769 N N . VAL A 1 395 ? 124.08300 124.30400 118.28600 1.000 25.27000 377 VAL X N 1
ATOM 2770 C CA . VAL A 1 395 ? 123.52800 123.38800 119.26900 1.000 25.27000 377 VAL X CA 1
ATOM 2771 C C . VAL A 1 395 ? 123.97900 121.99000 118.87500 1.000 25.27000 377 VAL X C 1
ATOM 2772 O O . VAL A 1 395 ? 124.33000 121.73500 117.72200 1.000 25.27000 377 VAL X O 1
ATOM 2776 N N . HIS A 1 396 ? 123.97900 121.07900 119.84300 1.000 28.64000 378 HIS X N 1
ATOM 2777 C CA . HIS A 1 396 ? 124.41400 119.71500 119.58200 1.000 28.64000 378 HIS X CA 1
ATOM 2778 C C . HIS A 1 396 ? 123.33400 118.72900 120.00600 1.000 28.64000 378 HIS X C 1
ATOM 2779 O O . HIS A 1 396 ? 122.29300 119.10300 120.54600 1.000 28.64000 378 HIS X O 1
ATOM 2786 N N . GLU A 1 397 ? 123.58400 117.45100 119.72000 1.000 32.08000 379 GLU X N 1
ATOM 2787 C CA . GLU A 1 397 ? 122.60800 116.41200 120.02800 1.000 32.08000 379 GLU X CA 1
ATOM 2788 C C . GLU A 1 397 ? 122.20100 116.45900 121.49200 1.000 32.08000 379 GLU X C 1
ATOM 2789 O O . GLU A 1 397 ? 121.01100 116.39600 121.81700 1.000 32.08000 379 GLU X O 1
ATOM 2795 N N . LYS A 1 398 ? 123.17900 116.57000 122.39000 1.000 29.55000 380 LYS X N 1
ATOM 2796 C CA . LYS A 1 398 ? 122.90800 116.82500 123.79600 1.000 29.55000 380 LYS X CA 1
ATOM 2797 C C . LYS A 1 398 ? 122.56100 118.29900 123.94400 1.000 29.55000 380 LYS X C 1
ATOM 2798 O O . LYS A 1 398 ? 122.30900 118.97500 122.94600 1.000 29.55000 380 LYS X O 1
ATOM 2804 N N . THR A 1 399 ? 122.53100 118.81400 125.16600 1.000 23.45000 381 THR X N 1
ATOM 2805 C CA . THR A 1 399 ? 122.01800 120.14300 125.46600 1.000 23.45000 381 THR X CA 1
ATOM 2806 C C . THR A 1 399 ? 120.50200 120.15700 125.51100 1.000 23.45000 381 THR X C 1
ATOM 2807 O O . THR A 1 399 ? 119.91600 121.20800 125.78500 1.000 23.45000 381 THR X O 1
ATOM 2811 N N . ILE A 1 400 ? 119.84200 119.03300 125.22400 1.000 24.82000 382 ILE X N 1
ATOM 2812 C CA . ILE A 1 400 ? 118.43300 118.88700 125.57200 1.000 24.82000 382 ILE X CA 1
ATOM 2813 C C . ILE A 1 400 ? 118.26300 118.44000 127.00700 1.000 24.82000 382 ILE X C 1
ATOM 2814 O O . ILE A 1 400 ? 117.12900 118.32100 127.47900 1.000 24.82000 382 ILE X O 1
ATOM 2819 N N . LEU A 1 401 ? 119.36200 118.17800 127.71200 1.000 19.13000 383 LEU X N 1
ATOM 2820 C CA . LEU A 1 401 ? 119.26800 117.89900 129.13500 1.000 19.13000 383 LEU X CA 1
ATOM 2821 C C . LEU A 1 401 ? 118.97600 119.16800 129.91500 1.000 19.13000 383 LEU X C 1
ATOM 2822 O O . LEU A 1 401 ? 118.33000 119.12000 130.96700 1.000 19.13000 383 LEU X O 1
ATOM 2827 N N . ILE A 1 402 ? 119.42200 120.30700 129.40200 1.000 31.77000 384 ILE X N 1
ATOM 2828 C CA . ILE A 1 402 ? 119.16000 121.60600 130.00400 1.000 31.77000 384 ILE X CA 1
ATOM 2829 C C . ILE A 1 402 ? 117.66200 121.88200 129.95000 1.000 31.77000 384 ILE X C 1
ATOM 2830 O O . ILE A 1 402 ? 117.06400 122.21000 130.98300 1.000 31.77000 384 ILE X O 1
ATOM 2835 N N . PRO A 1 403 ? 117.01400 121.77500 128.78700 1.000 32.81000 385 PRO X N 1
ATOM 2836 C CA . PRO A 1 403 ? 115.54800 121.87200 128.76200 1.000 32.81000 385 PRO X CA 1
ATOM 2837 C C . PRO A 1 403 ? 114.84300 120.72100 129.45700 1.000 32.81000 385 PRO X C 1
ATOM 2838 O O . PRO A 1 403 ? 113.64300 120.83500 129.72500 1.000 32.81000 385 PRO X O 1
ATOM 2842 N N . LEU A 1 404 ? 115.53600 119.61800 129.75300 1.000 26.42000 386 LEU X N 1
ATOM 2843 C CA . LEU A 1 404 ? 114.89100 118.46600 130.36900 1.000 26.42000 386 LEU X CA 1
ATOM 2844 C C . LEU A 1 404 ? 114.92900 118.50000 131.88800 1.000 26.42000 386 LEU X C 1
ATOM 2845 O O . LEU A 1 404 ? 114.13900 117.79700 132.52500 1.000 26.42000 386 LEU X O 1
ATOM 2850 N N . LEU A 1 405 ? 115.83000 119.28000 132.48700 1.000 23.95000 387 LEU X N 1
ATOM 2851 C CA . LEU A 1 405 ? 115.78600 119.45200 133.93900 1.000 23.95000 387 LEU X CA 1
ATOM 2852 C C . LEU A 1 405 ? 114.45400 120.04000 134.38600 1.000 23.95000 387 LEU X C 1
ATOM 2853 O O . LEU A 1 405 ? 113.71900 119.37400 135.13900 1.000 23.95000 387 LEU X O 1
ATOM 2858 N N . PRO A 1 406 ? 114.06800 121.24600 133.95900 1.000 19.62000 388 PRO X N 1
ATOM 2859 C CA . PRO A 1 406 ? 112.74800 121.76100 134.34000 1.000 19.62000 388 PRO X CA 1
ATOM 2860 C C . PRO A 1 406 ? 111.60300 120.88200 133.88500 1.000 19.62000 388 PRO X C 1
ATOM 2861 O O . PRO A 1 406 ? 110.62100 120.74200 134.62000 1.000 19.62000 388 PRO X O 1
ATOM 2865 N N . ILE A 1 407 ? 111.68800 120.28900 132.69500 1.000 25.31000 389 ILE X N 1
ATOM 2866 C CA . ILE A 1 407 ? 110.63000 119.39400 132.23600 1.000 25.31000 389 ILE X CA 1
ATOM 2867 C C . ILE A 1 407 ? 110.43500 118.26000 133.22900 1.000 25.31000 389 ILE X C 1
ATOM 2868 O O . ILE A 1 407 ? 109.35300 118.09100 133.80000 1.000 25.31000 389 ILE X O 1
ATOM 2873 N N . THR A 1 408 ? 111.48300 117.46700 133.45400 1.000 28.53000 390 THR X N 1
ATOM 2874 C CA . THR A 1 408 ? 111.36900 116.34900 134.38400 1.000 28.53000 390 THR X CA 1
ATOM 2875 C C . THR A 1 408 ? 110.91600 116.80700 135.76000 1.000 28.53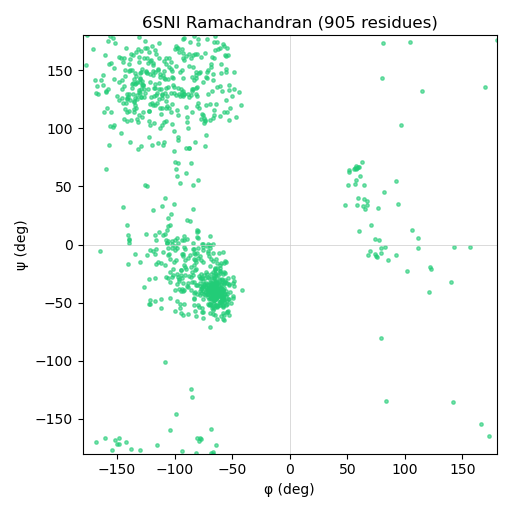000 390 THR X C 1
ATOM 2876 O O . THR A 1 408 ? 110.22000 116.06300 136.45800 1.000 28.53000 390 THR X O 1
ATOM 2880 N N . LEU A 1 409 ? 111.28800 118.02300 136.17000 1.000 29.25000 391 LEU X N 1
ATOM 2881 C CA . LEU A 1 409 ? 110.78300 118.53100 137.44000 1.000 29.25000 391 LEU X CA 1
ATOM 2882 C C . LEU A 1 409 ? 109.26300 118.54500 137.48900 1.000 29.25000 391 LEU X C 1
ATOM 2883 O O . LEU A 1 409 ? 108.69100 118.50600 138.58200 1.000 29.25000 391 LEU X O 1
ATOM 2888 N N . LEU A 1 410 ? 108.59600 118.59700 136.33800 1.000 30.31000 392 LEU X N 1
ATOM 2889 C CA . LEU A 1 410 ? 107.14100 118.60100 136.27900 1.000 30.31000 392 LEU X CA 1
ATOM 2890 C C . LEU A 1 410 ? 106.54600 117.21200 136.42600 1.000 30.31000 392 LEU X C 1
ATOM 2891 O O . LEU A 1 410 ? 105.35000 117.04000 136.18300 1.000 30.31000 392 LEU X O 1
ATOM 2896 N N . TYR A 1 411 ? 107.34800 116.21800 136.80100 1.000 35.61000 393 TYR X N 1
ATOM 2897 C CA . TYR A 1 411 ? 106.80900 114.90200 137.10700 1.000 35.61000 393 TYR X CA 1
ATOM 2898 C C . TYR A 1 411 ? 106.12100 114.86000 138.45800 1.000 35.61000 393 TYR X C 1
ATOM 2899 O O . TYR A 1 411 ? 105.58900 113.81100 138.83300 1.000 35.61000 393 TYR X O 1
ATOM 2908 N N . SER A 1 412 ? 106.12700 115.97000 139.19200 1.000 43.30000 394 SER X N 1
ATOM 2909 C CA . SER A 1 412 ? 105.43600 116.09100 140.46400 1.000 43.30000 394 SER X CA 1
ATOM 2910 C C . SER A 1 412 ? 104.13000 116.86400 140.34300 1.000 43.30000 394 SER X C 1
ATOM 2911 O O . SER A 1 412 ? 103.46100 117.09200 141.35300 1.000 43.30000 394 SER X O 1
ATOM 2914 N N . SER A 1 413 ? 103.75700 117.27200 139.13300 1.000 48.72000 395 SER X N 1
ATOM 2915 C CA . SER A 1 413 ? 102.47000 117.90700 138.92000 1.000 48.72000 395 SER X CA 1
ATOM 2916 C C . SER A 1 413 ? 101.34100 116.96200 139.31800 1.000 48.72000 395 SER X C 1
ATOM 2917 O O . SER A 1 413 ? 101.54200 115.76900 139.55800 1.000 48.72000 395 SER X O 1
ATOM 2920 N N . THR A 1 414 ? 100.13300 117.51500 139.38500 1.000 58.01000 396 THR X N 1
ATOM 2921 C CA . THR A 1 414 ? 98.95800 116.74600 139.76900 1.000 58.01000 396 THR X CA 1
ATOM 2922 C C . THR A 1 414 ? 98.08400 116.35800 138.58900 1.000 58.01000 396 THR X C 1
ATOM 2923 O O . THR A 1 414 ? 97.39900 115.33400 138.65500 1.000 58.01000 396 THR X O 1
ATOM 2927 N N . ASP A 1 415 ? 98.09600 117.14100 137.51400 1.000 56.17000 397 ASP X N 1
ATOM 2928 C CA . ASP A 1 415 ? 97.26000 116.84600 136.36500 1.000 56.17000 397 ASP X CA 1
ATOM 2929 C C . ASP A 1 415 ? 97.70200 115.54600 135.70300 1.000 56.17000 397 ASP X C 1
ATOM 2930 O O . ASP A 1 415 ? 98.71000 114.93600 136.06900 1.000 56.17000 397 ASP X O 1
ATOM 2935 N N . TRP A 1 416 ? 96.93000 115.12400 134.70900 1.000 49.51000 398 TRP X N 1
ATOM 2936 C CA . TRP A 1 416 ? 97.32300 114.00900 133.86300 1.000 49.51000 398 TRP X CA 1
ATOM 2937 C C . TRP A 1 416 ? 97.77300 114.45100 132.48400 1.000 49.51000 398 TRP X C 1
ATOM 2938 O O . TRP A 1 416 ? 98.60500 113.77700 131.86900 1.000 49.51000 398 TRP X O 1
ATOM 2949 N N . ASN A 1 417 ? 97.25200 115.57100 131.98700 1.000 45.04000 399 ASN X N 1
ATOM 2950 C CA . ASN A 1 417 ? 97.77200 116.13400 130.74800 1.000 45.04000 399 ASN X CA 1
ATOM 2951 C C . ASN A 1 417 ? 99.23400 116.52400 130.90400 1.000 45.04000 399 ASN X C 1
ATOM 2952 O O . ASN A 1 417 ? 100.05000 116.28900 130.00500 1.000 45.04000 399 ASN X O 1
ATOM 2957 N N . VAL A 1 418 ? 99.58900 117.10400 132.05000 1.000 37.61000 400 VAL X N 1
ATOM 2958 C CA . VAL A 1 418 ? 100.97000 117.50700 132.27800 1.000 37.61000 400 VAL X CA 1
ATOM 2959 C C . VAL A 1 418 ? 101.87900 116.28700 132.29900 1.000 37.61000 400 VAL X C 1
ATOM 2960 O O . VAL A 1 418 ? 102.93500 116.26500 131.65700 1.000 37.61000 400 VAL X O 1
ATOM 2964 N N . LEU A 1 419 ? 101.47500 115.24100 133.01900 1.000 38.86000 401 LEU X N 1
ATOM 2965 C CA . LEU A 1 419 ? 102.32200 114.05800 133.11600 1.000 38.86000 401 LEU X CA 1
ATOM 2966 C C . LEU A 1 419 ? 102.40800 113.31600 131.79100 1.000 38.86000 401 LEU X C 1
ATOM 2967 O O . LEU A 1 419 ? 103.45600 112.74000 131.47200 1.000 38.86000 401 LEU X O 1
ATOM 2972 N N . SER A 1 420 ? 101.34100 113.34100 130.99300 1.000 36.96000 402 SER X N 1
ATOM 2973 C CA . SER A 1 420 ? 101.38500 112.70200 129.68300 1.000 36.96000 402 SER X CA 1
ATOM 2974 C C . SER A 1 420 ? 102.32500 113.44500 128.74400 1.000 36.96000 402 SER X C 1
ATOM 2975 O O . SER A 1 420 ? 103.15600 112.83100 128.06300 1.000 36.96000 402 SER X O 1
ATOM 2978 N N . LEU A 1 421 ? 102.20600 114.77300 128.69000 1.000 30.85000 403 LEU X N 1
ATOM 2979 C CA . LEU A 1 421 ? 103.14800 115.56100 127.90500 1.000 30.85000 403 LEU X CA 1
ATOM 2980 C C . LEU A 1 421 ? 104.58100 115.32700 128.36800 1.000 30.85000 403 LEU X C 1
ATOM 2981 O O . LEU A 1 421 ? 105.50000 115.24400 127.54700 1.000 30.85000 403 LEU X O 1
ATOM 2986 N N . VAL A 1 422 ? 104.79000 115.20200 129.67900 1.000 28.37000 404 VAL X N 1
ATOM 2987 C CA . VAL A 1 422 ? 106.14100 115.02400 130.20200 1.000 28.37000 404 VAL X CA 1
ATOM 2988 C C . VAL A 1 422 ? 106.71700 113.68800 129.75400 1.000 28.37000 404 VAL X C 1
ATOM 2989 O O . VAL A 1 422 ? 107.84400 113.61800 129.25100 1.000 28.37000 404 VAL X O 1
ATOM 2993 N N . SER A 1 423 ? 105.96400 112.60600 129.94800 1.000 28.67000 405 SER X N 1
ATOM 2994 C CA . SER A 1 423 ? 106.44600 111.29900 129.51900 1.000 28.67000 405 SER X CA 1
ATOM 2995 C C . SER A 1 423 ? 106.71500 111.27300 128.02000 1.000 28.67000 405 SER X C 1
ATOM 2996 O O . SER A 1 423 ? 107.73500 110.73300 127.57000 1.000 28.67000 405 SER X O 1
ATOM 2999 N N . TRP A 1 424 ? 105.81000 111.85300 127.22800 1.000 32.81000 406 TRP X N 1
ATOM 3000 C CA . TRP A 1 424 ? 105.98600 111.86700 125.78000 1.000 32.81000 406 TRP X CA 1
ATOM 3001 C C . TRP A 1 424 ? 107.25300 112.61100 125.38100 1.000 32.81000 406 TRP X C 1
ATOM 3002 O O . TRP A 1 424 ? 108.01900 112.14300 124.52900 1.000 32.81000 406 TRP X O 1
ATOM 3013 N N . ILE A 1 425 ? 107.49900 113.77200 125.98700 1.000 24.12000 407 ILE X N 1
ATOM 3014 C CA . ILE A 1 425 ? 108.67800 114.53100 125.60000 1.000 24.12000 407 ILE X CA 1
ATOM 3015 C C . ILE A 1 425 ? 109.94200 113.84700 126.09000 1.000 24.12000 407 ILE X C 1
ATOM 3016 O O . ILE A 1 425 ? 110.99700 113.97100 125.46600 1.000 24.12000 407 ILE X O 1
ATOM 3021 N N . ASN A 1 426 ? 109.86800 113.09500 127.19000 1.000 22.79000 408 ASN X N 1
ATOM 3022 C CA . ASN A 1 426 ? 111.03400 112.31900 127.59900 1.000 22.79000 408 ASN X CA 1
ATOM 3023 C C . ASN A 1 426 ? 111.34500 111.21500 126.59900 1.000 22.79000 408 ASN X C 1
ATOM 3024 O O . ASN A 1 426 ? 112.51500 110.99900 126.25500 1.000 22.79000 408 ASN X O 1
ATOM 3029 N N . ASN A 1 427 ? 110.31800 110.51400 126.11500 1.000 22.77000 409 ASN X N 1
ATOM 3030 C CA . ASN A 1 427 ? 110.54200 109.51800 125.07100 1.000 22.77000 409 ASN X CA 1
ATOM 3031 C C . ASN A 1 427 ? 111.13800 110.15000 123.81800 1.000 22.77000 409 ASN X C 1
ATOM 3032 O O . ASN A 1 427 ? 112.08000 109.60700 123.23500 1.000 22.77000 409 ASN X O 1
ATOM 3037 N N . VAL A 1 428 ? 110.61000 111.30000 123.39200 1.000 23.37000 410 VAL X N 1
ATOM 3038 C CA . VAL A 1 428 ? 111.13500 111.95400 122.19100 1.000 23.37000 410 VAL X CA 1
ATOM 3039 C C . VAL A 1 428 ? 112.57800 112.39600 122.40000 1.000 23.37000 410 VAL X C 1
ATOM 3040 O O . VAL A 1 428 ? 113.41900 112.27500 121.49900 1.000 23.37000 410 VAL X O 1
ATOM 3044 N N . ALA A 1 429 ? 112.88600 112.93300 123.58200 1.000 19.47000 411 ALA X N 1
ATOM 3045 C CA . ALA A 1 429 ? 114.24300 113.37900 123.86300 1.000 19.47000 411 ALA X CA 1
ATOM 3046 C C . ALA A 1 429 ? 115.21700 112.21700 123.83200 1.000 19.47000 411 ALA X C 1
ATOM 3047 O O . ALA A 1 429 ? 116.31700 112.33800 123.28700 1.000 19.47000 411 ALA X O 1
ATOM 3049 N N . LEU A 1 430 ? 114.83900 111.08300 124.41900 1.000 25.07000 412 LEU X N 1
ATOM 3050 C CA . LEU A 1 430 ? 115.68600 109.90000 124.31500 1.000 25.07000 412 LEU X CA 1
ATOM 3051 C C . LEU A 1 430 ? 115.84000 109.46500 122.86500 1.000 25.07000 412 LEU X C 1
ATOM 3052 O O . LEU A 1 430 ? 116.94200 109.12100 122.42800 1.000 25.07000 412 LEU X O 1
ATOM 3057 N N . PHE A 1 431 ? 114.74700 109.49600 122.10100 1.000 17.87000 413 PHE X N 1
ATOM 3058 C CA . PHE A 1 431 ? 114.77800 109.04400 120.71400 1.000 17.87000 413 PHE X CA 1
ATOM 3059 C C . PHE A 1 431 ? 115.72300 109.88200 119.86200 1.000 17.87000 413 PHE X C 1
ATOM 3060 O O . PHE A 1 431 ? 116.40300 109.35100 118.97900 1.000 17.87000 413 PHE X O 1
ATOM 3068 N N . THR A 1 432 ? 115.77800 111.19200 120.09700 1.000 21.77000 414 THR X N 1
ATOM 3069 C CA . THR A 1 432 ? 116.69200 112.00200 119.29700 1.000 21.77000 414 THR X CA 1
ATOM 3070 C C . THR A 1 432 ? 118.15600 111.75800 119.63700 1.000 21.77000 414 THR X C 1
ATOM 3071 O O . THR A 1 432 ? 119.02200 112.39500 119.03100 1.000 21.77000 414 THR X O 1
ATOM 3075 N N . LEU A 1 433 ? 118.45500 110.86600 120.57900 1.000 20.92000 415 LEU X N 1
ATOM 3076 C CA . LEU A 1 433 ? 119.82400 110.53900 120.95100 1.000 20.92000 415 LEU X CA 1
ATOM 3077 C C . LEU A 1 433 ? 120.26600 109.17900 120.43800 1.000 20.92000 415 LEU X C 1
ATOM 3078 O O . LEU A 1 433 ? 121.38600 108.75800 120.73200 1.000 20.92000 415 LEU X O 1
ATOM 3083 N N . TRP A 1 434 ? 119.41900 108.48300 119.68600 1.000 23.49000 416 TRP X N 1
ATOM 3084 C CA . TRP A 1 434 ? 119.81100 107.19000 119.13800 1.000 23.49000 416 TRP X CA 1
ATOM 3085 C C . TRP A 1 434 ? 121.01200 107.28200 118.21100 1.000 23.49000 416 TRP X C 1
ATOM 3086 O O . TRP A 1 434 ? 121.89800 106.41700 118.31000 1.000 23.49000 416 TRP X O 1
ATOM 3097 N N . PRO A 1 435 ? 121.11200 108.25400 117.30500 1.000 23.74000 417 PRO X N 1
ATOM 3098 C CA . PRO A 1 435 ? 122.30600 108.32600 116.45300 1.000 23.74000 417 PRO X CA 1
ATOM 3099 C C . PRO A 1 435 ? 123.60100 108.43300 117.23100 1.000 23.74000 417 PRO X C 1
ATOM 3100 O O . PRO A 1 435 ? 124.62800 107.91700 116.77700 1.000 23.74000 417 PRO X O 1
ATOM 3104 N N . LEU A 1 436 ? 123.58900 109.09200 118.39000 1.000 23.92000 418 LEU X N 1
ATOM 3105 C CA . LEU A 1 436 ? 124.80300 109.23600 119.18400 1.000 23.92000 418 LEU X CA 1
ATOM 3106 C C . LEU A 1 436 ? 125.09100 107.97800 119.99200 1.000 23.92000 418 LEU X C 1
ATOM 3107 O O . LEU A 1 436 ? 126.24100 107.53700 120.07100 1.000 23.92000 418 LEU X O 1
ATOM 3112 N N . LEU A 1 437 ? 124.06000 107.38800 120.59500 1.000 24.78000 419 LEU X N 1
ATOM 3113 C CA . LEU A 1 437 ? 124.22400 106.16400 121.36400 1.000 24.78000 419 LEU X CA 1
ATOM 3114 C C . LEU A 1 437 ? 124.30800 104.92800 120.48700 1.000 24.78000 419 LEU X C 1
ATOM 3115 O O . LEU A 1 437 ? 124.32300 103.81600 121.01500 1.000 24.78000 419 LEU X O 1
ATOM 3120 N N . LYS A 1 438 ? 124.33500 105.08900 119.16800 1.000 29.71000 420 LYS X N 1
ATOM 3121 C CA . LYS A 1 438 ? 124.44000 103.93300 118.29100 1.000 29.71000 420 LYS X CA 1
ATOM 3122 C C . LYS A 1 438 ? 125.85100 103.74900 117.75700 1.000 29.71000 420 LYS X C 1
ATOM 3123 O O . LYS A 1 438 ? 126.20900 102.64300 117.34000 1.000 29.71000 420 LYS X O 1
ATOM 3129 N N . LYS A 1 439 ? 126.66100 104.80300 117.75800 1.000 32.20000 421 LYS X N 1
ATOM 3130 C CA . LYS A 1 439 ? 128.04700 104.68700 117.33600 1.000 32.20000 421 LYS X CA 1
ATOM 3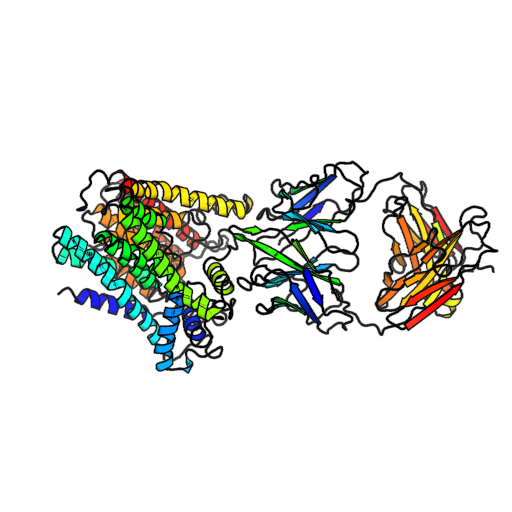131 C C . LYS A 1 439 ? 128.99400 104.40100 118.49000 1.000 32.20000 421 LYS X C 1
ATOM 3132 O O . LYS A 1 439 ? 130.19500 104.24100 118.25800 1.000 32.20000 421 LYS X O 1
ATOM 3138 N N . ASP A 1 440 ? 128.48500 104.33800 119.71900 1.000 31.94000 422 ASP X N 1
ATOM 3139 C CA . ASP A 1 440 ? 129.27400 104.00700 120.89800 1.000 31.94000 422 ASP X CA 1
ATOM 3140 C C . ASP A 1 440 ? 128.97200 102.60100 121.39900 1.000 31.94000 422 ASP X C 1
ATOM 3141 O O . ASP A 1 440 ? 129.36700 102.23500 122.50600 1.000 31.94000 422 ASP X O 1
ATOM 3146 N N . GLY A 1 441 ? 128.27700 101.80300 120.59800 1.000 27.60000 423 GLY X N 1
ATOM 3147 C CA . GLY A 1 441 ? 127.67900 100.58800 121.10800 1.000 27.60000 423 GLY X CA 1
ATOM 3148 C C . GLY A 1 441 ? 126.35400 100.94000 121.74300 1.000 27.60000 423 GLY X C 1
ATOM 3149 O O . GLY A 1 441 ? 125.57500 101.69000 121.15900 1.000 27.60000 423 GLY X O 1
ATOM 3150 N N . LEU A 1 442 ? 126.07600 100.41700 122.93000 1.000 24.46000 424 LEU X N 1
ATOM 3151 C CA . LEU A 1 442 ? 124.94300 100.89000 123.72100 1.000 24.46000 424 LEU X CA 1
ATOM 3152 C C . LEU A 1 442 ? 123.61300 100.62900 123.02000 1.000 24.46000 424 LEU X C 1
ATOM 3153 O O . LEU A 1 442 ? 122.66200 101.39800 123.15000 1.000 24.46000 424 LEU X O 1
ATOM 3158 N N . HIS A 1 443 ? 123.54200 99.53300 122.26600 1.000 30.08000 425 HIS X N 1
ATOM 3159 C CA . HIS A 1 443 ? 122.26600 99.13400 121.68600 1.000 30.08000 425 HIS X CA 1
ATOM 3160 C C . HIS A 1 443 ? 121.37600 98.45500 122.71500 1.000 30.08000 425 HIS X C 1
ATOM 3161 O O . HIS A 1 443 ? 120.15200 98.62300 122.68400 1.000 30.08000 425 HIS X O 1
ATOM 3168 N N . LEU A 1 444 ? 121.97200 97.68800 123.62800 1.000 29.05000 426 LEU X N 1
ATOM 3169 C CA . LEU A 1 444 ? 121.20700 96.97300 124.64100 1.000 29.05000 426 LEU X CA 1
ATOM 3170 C C . LEU A 1 444 ? 120.76100 97.89600 125.76800 1.000 29.05000 426 LEU X C 1
ATOM 3171 O O . LEU A 1 444 ? 119.61500 97.81500 126.22200 1.000 29.05000 426 LEU X O 1
ATOM 3176 N N . GLN A 1 445 ? 121.65500 98.77000 126.23500 1.000 26.66000 427 GLN X N 1
ATOM 3177 C CA . GLN A 1 445 ? 121.30400 99.68500 127.31600 1.000 26.66000 427 GLN X CA 1
ATOM 3178 C C . GLN A 1 445 ? 120.23500 100.67400 126.87900 1.000 26.66000 427 GLN X C 1
ATOM 3179 O O . GLN A 1 445 ? 119.30900 100.97300 127.64200 1.000 26.66000 427 GLN X O 1
ATOM 3185 N N . TYR A 1 446 ? 120.35700 101.20800 125.66400 1.000 25.06000 428 TYR X N 1
ATOM 3186 C CA . TYR A 1 446 ? 119.32700 102.08900 125.12900 1.000 25.06000 428 TYR X CA 1
ATOM 3187 C C . TYR A 1 446 ? 117.95100 101.44700 125.24200 1.000 25.06000 428 TYR X C 1
ATOM 3188 O O . TYR A 1 446 ? 117.01600 102.04600 125.78400 1.000 25.06000 428 TYR X O 1
ATOM 3197 N N . ALA A 1 447 ? 117.81900 100.20500 124.77300 1.000 24.06000 429 ALA X N 1
ATOM 3198 C CA . ALA A 1 447 ? 116.51800 99.54500 124.78400 1.000 24.06000 429 ALA X CA 1
ATOM 3199 C C . ALA A 1 447 ? 116.06400 99.21900 126.20000 1.000 24.06000 429 ALA X C 1
ATOM 3200 O O . ALA A 1 447 ? 114.88500 99.38200 126.52900 1.000 24.06000 429 ALA X O 1
ATOM 3202 N N . VAL A 1 448 ? 116.98000 98.76600 127.05800 1.000 27.68000 430 VAL X N 1
ATOM 3203 C CA . VAL A 1 448 ? 116.57800 98.37600 128.40500 1.000 27.68000 430 VAL X CA 1
ATOM 3204 C C . VAL A 1 448 ? 116.08800 99.58200 129.19300 1.000 27.68000 430 VAL X C 1
ATOM 3205 O O . VAL A 1 448 ? 115.07100 99.50700 129.89000 1.000 27.68000 430 VAL X O 1
ATOM 3209 N N . SER A 1 449 ? 116.79000 100.71200 129.09800 1.000 29.82000 431 SER X N 1
ATOM 3210 C CA . SER A 1 449 ? 116.32300 101.91900 129.77300 1.000 29.82000 431 SER X CA 1
ATOM 3211 C C . SER A 1 449 ? 115.03100 102.43200 129.14800 1.000 29.82000 431 SER X C 1
ATOM 3212 O O . SER A 1 449 ? 114.08100 102.78400 129.86000 1.000 29.82000 431 SER X O 1
ATOM 3215 N N . PHE A 1 450 ? 114.97500 102.48000 127.81300 1.000 30.01000 432 PHE X N 1
ATOM 3216 C CA . PHE A 1 450 ? 113.77000 102.91900 127.12000 1.000 30.01000 432 PHE X CA 1
ATOM 3217 C C . PHE A 1 450 ? 112.55500 102.10900 127.54900 1.000 30.01000 432 PHE X C 1
ATOM 3218 O O . PHE A 1 450 ? 111.43700 102.63100 127.59400 1.000 30.01000 432 PHE X O 1
ATOM 3226 N N . LEU A 1 451 ? 112.75200 100.82700 127.86800 1.000 32.80000 433 LEU X N 1
ATOM 3227 C CA . LEU A 1 451 ? 111.63500 99.98300 128.27700 1.000 32.80000 433 LEU X CA 1
ATOM 3228 C C . LEU A 1 451 ? 111.31700 100.14800 129.75700 1.000 32.80000 433 LEU X C 1
ATOM 3229 O O . LEU A 1 451 ? 110.15100 100.28500 130.13400 1.000 32.80000 433 LEU X O 1
ATOM 3234 N N . LEU A 1 452 ? 112.33900 100.13700 130.60900 1.000 31.97000 434 LEU X N 1
ATOM 3235 C CA . LEU A 1 452 ? 112.10900 100.18500 132.04800 1.000 31.97000 434 LEU X CA 1
ATOM 3236 C C . LEU A 1 452 ? 111.48200 101.51100 132.46600 1.000 31.97000 434 LEU X C 1
ATOM 3237 O O . LEU A 1 452 ? 110.51200 101.53800 133.23900 1.000 31.97000 434 LEU X O 1
ATOM 3242 N N . SER A 1 453 ? 112.03900 102.62700 131.98500 1.000 33.36000 435 SER X N 1
ATOM 3243 C CA . SER A 1 453 ? 111.48900 103.93100 132.33700 1.000 33.36000 435 SER X CA 1
ATOM 3244 C C . SER A 1 453 ? 110.00500 104.00700 132.01600 1.000 33.36000 435 SER X C 1
ATOM 3245 O O . SER A 1 453 ? 109.20200 104.42900 132.85500 1.000 33.36000 435 SER X O 1
ATOM 3248 N N . ASN A 1 454 ? 109.62100 103.60400 130.80300 1.000 36.54000 436 ASN X N 1
ATOM 3249 C CA . ASN A 1 454 ? 108.21300 103.61800 130.43000 1.000 36.54000 436 ASN X CA 1
ATOM 3250 C C . ASN A 1 454 ? 107.40200 102.63000 131.25300 1.000 36.54000 436 ASN X C 1
ATOM 3251 O O . ASN A 1 454 ? 106.23600 102.89700 131.56100 1.000 36.54000 436 ASN X O 1
ATOM 3256 N N . TRP A 1 455 ? 107.99400 101.49300 131.61900 1.000 40.15000 437 TRP X N 1
ATOM 3257 C CA . TRP A 1 455 ? 107.24600 100.47100 132.33900 1.000 40.15000 437 TRP X CA 1
ATOM 3258 C C . TRP A 1 455 ? 106.85600 100.94900 133.72800 1.000 40.15000 437 TRP X C 1
ATOM 3259 O O . TRP A 1 455 ? 105.67200 100.96800 134.07900 1.000 40.15000 437 TRP X O 1
ATOM 3270 N N . LEU A 1 456 ? 107.83400 101.35000 134.53700 1.000 39.90000 438 LEU X N 1
ATOM 3271 C CA . LEU A 1 456 ? 107.44900 101.66700 135.90900 1.000 39.90000 438 LEU X CA 1
ATOM 3272 C C . LEU A 1 456 ? 106.60500 102.93000 136.01600 1.000 39.90000 438 LEU X C 1
ATOM 3273 O O . LEU A 1 456 ? 105.93500 103.11200 137.03600 1.000 39.90000 438 LEU X O 1
ATOM 3278 N N . ILE A 1 457 ? 106.60800 103.80000 135.00800 1.000 41.06000 439 ILE X N 1
ATOM 3279 C CA . ILE A 1 457 ? 105.68000 104.92400 134.99400 1.000 41.06000 439 ILE X CA 1
ATOM 3280 C C . ILE A 1 457 ? 104.22900 104.47200 134.90700 1.000 41.06000 439 ILE X C 1
ATOM 3281 O O . ILE A 1 457 ? 103.34600 105.14100 135.46100 1.000 41.06000 439 ILE X O 1
ATOM 3286 N N . GLY A 1 458 ? 103.96000 103.35500 134.24200 1.000 48.52000 440 GLY X N 1
ATOM 3287 C CA . GLY A 1 458 ? 102.61200 102.96900 133.89900 1.000 48.52000 440 GLY X CA 1
ATOM 3288 C C . GLY A 1 458 ? 102.26400 103.13300 132.43900 1.000 48.52000 440 GLY X C 1
ATOM 3289 O O . GLY A 1 458 ? 101.08100 103.06000 132.09400 1.000 48.52000 440 GLY X O 1
ATOM 3290 N N . ASN A 1 459 ? 103.25300 103.35200 131.57100 1.000 49.22000 441 ASN X N 1
ATOM 3291 C CA . ASN A 1 459 ? 102.98000 103.56300 130.15400 1.000 49.22000 441 ASN X CA 1
ATOM 3292 C C . ASN A 1 459 ? 102.73100 102.26000 129.41400 1.000 49.22000 441 ASN X C 1
ATOM 3293 O O . ASN A 1 459 ? 102.43700 102.28300 128.21500 1.000 49.22000 441 ASN X O 1
ATOM 3298 N N . PHE A 1 460 ? 102.85400 101.12400 130.09500 1.000 50.92000 442 PHE X N 1
ATOM 3299 C CA . PHE A 1 460 ? 102.53000 99.83500 129.50400 1.000 50.92000 442 PHE X CA 1
ATOM 3300 C C . PHE A 1 460 ? 101.23400 99.24800 130.04500 1.000 50.92000 442 PHE X C 1
ATOM 3301 O O . PHE A 1 460 ? 100.85900 98.14200 129.64500 1.000 50.92000 442 PHE X O 1
ATOM 3309 N N . SER A 1 461 ? 100.54600 99.95600 130.93200 1.000 62.14000 443 SER X N 1
ATOM 3310 C CA . SER A 1 461 ? 99.27200 99.48800 131.45700 1.000 62.14000 443 SER X CA 1
ATOM 3311 C C . SER A 1 461 ? 98.11000 100.13500 130.71200 1.000 62.14000 443 SER X C 1
ATOM 3312 O O . SER A 1 461 ? 97.36000 100.92600 131.28100 1.000 62.14000 443 SER X O 1
ATOM 3315 N N . LEU A 1 490 ? 96.39000 107.16700 128.78700 1.000 60.89000 472 LEU X N 1
ATOM 3316 C CA . LEU A 1 490 ? 97.81200 107.37600 129.03100 1.000 60.89000 472 LEU X CA 1
ATOM 3317 C C . LEU A 1 490 ? 98.32500 108.59400 128.27400 1.000 60.89000 472 LEU X C 1
ATOM 3318 O O . LEU A 1 490 ? 99.49400 108.95700 128.38000 1.000 60.89000 472 LEU X O 1
ATOM 3323 N N . LEU A 1 491 ? 97.44300 109.21900 127.51100 1.000 54.99000 473 LEU X N 1
ATOM 3324 C CA . LEU A 1 491 ? 97.76300 110.38100 126.70100 1.000 54.99000 473 LEU X CA 1
ATOM 3325 C C . LEU A 1 491 ? 96.94900 111.56900 127.18000 1.000 54.99000 473 LEU X C 1
ATOM 3326 O O . LEU A 1 491 ? 96.00000 111.41000 127.95600 1.000 54.99000 473 LEU X O 1
ATOM 3331 N N . PRO A 1 492 ? 97.29100 112.77600 126.73800 1.000 52.81000 474 PRO X N 1
ATOM 3332 C CA . PRO A 1 492 ? 96.48000 113.93800 127.09900 1.000 52.81000 474 PRO X CA 1
ATOM 3333 C C . PRO A 1 492 ? 95.04400 113.72700 126.65700 1.000 52.81000 474 PRO X C 1
ATOM 3334 O O . PRO A 1 492 ? 94.72500 112.77200 125.94600 1.000 52.81000 474 PRO X O 1
ATOM 3338 N N . TYR A 1 493 ? 94.16400 114.61800 127.09800 1.000 68.24000 475 TYR X N 1
ATOM 3339 C CA . TYR A 1 493 ? 92.76200 114.43400 126.76300 1.000 68.24000 475 TYR X CA 1
ATOM 3340 C C . TYR A 1 493 ? 92.33800 115.36500 125.63400 1.000 68.24000 475 TYR X C 1
ATOM 3341 O O . TYR A 1 493 ? 92.14900 116.56900 125.81900 1.000 68.24000 475 TYR X O 1
ATOM 3350 N N . ASN A 1 494 ? 92.20700 114.78300 124.44700 1.000 63.16000 476 ASN X N 1
ATOM 3351 C CA . ASN A 1 494 ? 91.65500 115.45800 123.28400 1.000 63.16000 476 ASN X CA 1
ATOM 3352 C C . ASN A 1 494 ? 91.66800 114.47400 122.12300 1.000 63.16000 476 ASN X C 1
ATOM 3353 O O . ASN A 1 494 ? 92.16000 113.35200 122.26900 1.000 63.16000 476 ASN X O 1
ATOM 3358 N N . VAL A 1 495 ? 91.12100 114.86000 120.97400 1.000 63.96000 477 VAL X N 1
ATOM 3359 C CA . VAL A 1 495 ? 91.30000 114.03600 119.78500 1.000 63.96000 477 VAL X CA 1
ATOM 3360 C C . VAL A 1 495 ? 92.49500 114.52500 118.97900 1.000 63.96000 477 VAL X C 1
ATOM 3361 O O . VAL A 1 495 ? 93.08600 113.77100 118.19700 1.000 63.96000 477 VAL X O 1
ATOM 3365 N N . VAL A 1 496 ? 92.88400 115.78700 119.16800 1.000 55.59000 478 VAL X N 1
ATOM 3366 C CA . VAL A 1 496 ? 93.98600 116.35400 118.40500 1.000 55.59000 478 VAL X CA 1
ATOM 3367 C C . VAL A 1 496 ? 95.30800 116.21900 119.14100 1.000 55.59000 478 VAL X C 1
ATOM 3368 O O . VAL A 1 496 ? 96.36300 116.52200 118.57700 1.000 55.59000 478 VAL X O 1
ATOM 3372 N N . TRP A 1 497 ? 95.28000 115.78000 120.39800 1.000 49.87000 479 TRP X N 1
ATOM 3373 C CA . TRP A 1 497 ? 96.49100 115.48300 121.15300 1.000 49.87000 479 TRP X CA 1
ATOM 3374 C C . TRP A 1 497 ? 96.85600 114.00600 121.09900 1.000 49.87000 479 TRP X C 1
ATOM 3375 O O . TRP A 1 497 ? 98.00300 113.65900 120.80700 1.000 49.87000 479 TRP X O 1
ATOM 3386 N N . LYS A 1 498 ? 95.90000 113.12800 121.40300 1.000 52.68000 480 LYS X N 1
ATOM 3387 C CA . LYS A 1 498 ? 96.17100 111.69800 121.34700 1.000 52.68000 480 LYS X CA 1
ATOM 3388 C C . LYS A 1 498 ? 96.62000 111.28500 119.95600 1.000 52.68000 480 LYS X C 1
ATOM 3389 O O . LYS A 1 498 ? 97.55000 110.48400 119.80800 1.000 52.68000 480 LYS X O 1
ATOM 3395 N N . SER A 1 499 ? 95.98400 111.83200 118.92200 1.000 51.10000 481 SER X N 1
ATOM 3396 C CA . SER A 1 499 ? 96.35200 111.47000 117.56000 1.000 51.10000 481 SER X CA 1
ATOM 3397 C C . SER A 1 499 ? 97.77000 111.91200 117.23000 1.000 51.10000 481 SER X C 1
ATOM 3398 O O . SER A 1 499 ? 98.54200 111.14500 116.64900 1.000 51.10000 481 SER X O 1
ATOM 3401 N N . PHE A 1 500 ? 98.13700 113.14100 117.59200 1.000 45.81000 482 PHE X N 1
ATOM 3402 C CA . PHE A 1 500 ? 99.48300 113.61400 117.28900 1.000 45.81000 482 PHE X CA 1
ATOM 3403 C C . PHE A 1 500 ? 100.53000 112.83000 118.06600 1.000 45.81000 482 PHE X C 1
ATOM 3404 O O . PHE A 1 500 ? 101.60600 112.53000 117.53600 1.000 45.81000 482 PHE X O 1
ATOM 3412 N N . ILE A 1 501 ? 100.23400 112.47100 119.31500 1.000 40.09000 483 ILE X N 1
ATOM 3413 C CA . ILE A 1 501 ? 101.20100 111.71100 120.10000 1.000 40.09000 483 ILE X CA 1
ATOM 3414 C C . ILE A 1 501 ? 101.38600 110.31400 119.51900 1.000 40.09000 483 ILE X C 1
ATOM 3415 O O . ILE A 1 501 ? 102.51800 109.83100 119.36600 1.000 40.09000 483 ILE X O 1
ATOM 3420 N N . ILE A 1 502 ? 100.28500 109.64300 119.17300 1.000 41.49000 484 ILE X N 1
ATOM 3421 C CA . ILE A 1 502 ? 100.40200 108.31900 118.57700 1.000 41.49000 484 ILE X CA 1
ATOM 3422 C C . ILE A 1 502 ? 101.08800 108.39500 117.22300 1.000 41.49000 484 ILE X C 1
ATOM 3423 O O . ILE A 1 502 ? 101.81200 107.47300 116.84000 1.000 41.49000 484 ILE X O 1
ATOM 3428 N N . GLY A 1 503 ? 100.88900 109.48000 116.47700 1.000 41.00000 485 GLY X N 1
ATOM 3429 C CA . GLY A 1 503 ? 101.59500 109.62400 115.21600 1.000 41.00000 485 GLY X CA 1
ATOM 3430 C C . GLY A 1 503 ? 103.08700 109.80400 115.40700 1.000 41.00000 485 GLY X C 1
ATOM 3431 O O . GLY A 1 503 ? 103.89000 109.27000 114.63900 1.000 41.00000 485 GLY X O 1
ATOM 3432 N N . THR A 1 504 ? 103.48000 110.55700 116.43400 1.000 34.83000 486 THR X N 1
ATOM 3433 C CA . THR A 1 504 ? 104.89900 110.68100 116.74400 1.000 34.83000 486 THR X CA 1
ATOM 3434 C C . THR A 1 504 ? 105.49700 109.33000 117.11000 1.000 34.83000 486 THR X C 1
ATOM 3435 O O . THR A 1 504 ? 106.61200 108.99900 116.69200 1.000 34.83000 486 THR X O 1
ATOM 3439 N N . TYR A 1 505 ? 104.76500 108.52300 117.87700 1.000 33.24000 487 TYR X N 1
ATOM 3440 C CA . TYR A 1 505 ? 105.27600 107.19300 118.20300 1.000 33.24000 487 TYR X CA 1
ATOM 3441 C C . TYR A 1 505 ? 105.38000 106.31900 116.96000 1.000 33.24000 487 TYR X C 1
ATOM 3442 O O . TYR A 1 505 ? 106.35900 105.58500 116.79100 1.000 33.24000 487 TYR X O 1
ATOM 3451 N N . ILE A 1 506 ? 104.38500 106.38400 116.07500 1.000 37.97000 488 ILE X N 1
ATOM 3452 C CA . ILE A 1 506 ? 104.40800 105.56100 114.86900 1.000 37.97000 488 ILE X CA 1
ATOM 3453 C C . ILE A 1 506 ? 105.54800 105.97800 113.95000 1.000 37.97000 488 ILE X C 1
ATOM 3454 O O . ILE A 1 506 ? 106.12400 105.14600 113.24200 1.000 37.97000 488 ILE X O 1
ATOM 3459 N N . ALA A 1 507 ? 105.88300 107.26700 113.92500 1.000 36.99000 489 ALA X N 1
ATOM 3460 C CA . ALA A 1 507 ? 106.99900 107.72300 113.10800 1.000 36.99000 489 ALA X CA 1
ATOM 3461 C C . ALA A 1 507 ? 108.34000 107.54900 113.80000 1.000 36.99000 489 ALA X C 1
ATOM 3462 O O . ALA A 1 507 ? 109.37800 107.70700 113.15200 1.000 36.99000 489 ALA X O 1
ATOM 3464 N N . MET A 1 508 ? 108.34100 107.25600 115.10100 1.000 31.54000 490 MET X N 1
ATOM 3465 C CA . MET A 1 508 ? 109.54800 106.75000 115.74700 1.000 31.54000 490 MET X CA 1
ATOM 3466 C C . MET A 1 508 ? 109.77300 105.29000 115.37700 1.000 31.54000 490 MET X C 1
ATOM 3467 O O . MET A 1 508 ? 110.80900 104.93100 114.81200 1.000 31.54000 490 MET X O 1
ATOM 3472 N N . GLY A 1 509 ? 108.79300 104.43800 115.67400 1.000 34.76000 491 GLY X N 1
ATOM 3473 C CA . GLY A 1 509 ? 108.89100 103.01700 115.39100 1.000 34.76000 491 GLY X CA 1
ATOM 3474 C C . GLY A 1 509 ? 109.11700 102.67600 113.93300 1.000 34.76000 491 GLY X C 1
ATOM 3475 O O . GLY A 1 509 ? 109.32000 101.50000 113.61600 1.000 34.76000 491 GLY X O 1
ATOM 3476 N N . PHE A 1 510 ? 109.07700 103.65900 113.04100 1.000 39.37000 492 PHE X N 1
ATOM 3477 C CA . PHE A 1 510 ? 109.36900 103.43800 111.63400 1.000 39.37000 492 PHE X CA 1
ATOM 3478 C C . PHE A 1 510 ? 110.71500 104.01200 111.22700 1.000 39.37000 492 PHE X C 1
ATOM 3479 O O . PHE A 1 510 ? 111.06000 103.97800 110.04400 1.000 39.37000 492 PHE X O 1
ATOM 3487 N N . TYR A 1 511 ? 111.47400 104.55000 112.17500 1.000 32.51000 493 TYR X N 1
ATOM 3488 C CA . TYR A 1 511 ? 112.86500 104.89500 111.93400 1.000 32.51000 493 TYR X CA 1
ATOM 3489 C C . TYR A 1 511 ? 113.80600 103.79800 112.40700 1.000 32.51000 493 TYR X C 1
ATOM 3490 O O . TYR A 1 511 ? 114.89100 103.63400 111.83900 1.000 32.51000 493 TYR X O 1
ATOM 3499 N N . HIS A 1 512 ? 113.41400 103.04200 113.43200 1.000 32.32000 494 HIS X N 1
ATOM 3500 C CA . HIS A 1 512 ? 114.14800 101.86000 113.85900 1.000 32.32000 494 HIS X CA 1
ATOM 3501 C C . HIS A 1 512 ? 113.84600 100.65400 112.99200 1.000 32.32000 494 HIS X C 1
ATOM 3502 O O . HIS A 1 512 ? 114.18900 99.52900 113.36700 1.000 32.32000 494 HIS X O 1
ATOM 3509 N N . PHE A 1 513 ? 113.19000 100.87200 111.85400 1.000 41.54000 495 PHE X N 1
ATOM 3510 C CA . PHE A 1 513 ? 112.97600 99.84500 110.85100 1.000 41.54000 495 PHE X CA 1
ATOM 3511 C C . PHE A 1 513 ? 113.53100 100.23300 109.49300 1.000 41.54000 495 PHE X C 1
ATOM 3512 O O . PHE A 1 513 ? 113.91400 99.34800 108.72600 1.000 41.54000 495 PHE X O 1
ATOM 3520 N N . LEU A 1 514 ? 113.57700 101.52100 109.17600 1.000 41.70000 496 LEU X N 1
ATOM 3521 C CA . LEU A 1 514 ? 114.32600 101.99800 108.02800 1.000 41.70000 496 LEU X CA 1
ATOM 3522 C C . LEU A 1 514 ? 115.79700 102.19500 108.34400 1.000 41.70000 496 LEU X C 1
ATOM 3523 O O . LEU A 1 514 ? 116.58300 102.47200 107.43200 1.000 41.70000 496 LEU X O 1
ATOM 3528 N N . ASP A 1 515 ? 116.18200 102.07200 109.60900 1.000 42.37000 497 ASP X N 1
ATOM 3529 C CA . ASP A 1 515 ? 117.57300 102.21800 110.00900 1.000 42.37000 497 ASP X CA 1
ATOM 3530 C C . ASP A 1 515 ? 118.28800 100.87800 110.06800 1.000 42.37000 497 ASP X C 1
ATOM 3531 O O . ASP A 1 515 ? 119.44800 100.77400 109.65900 1.000 42.37000 497 ASP X O 1
ATOM 3536 N N . GLN A 1 516 ? 117.60900 99.84800 110.56600 1.000 49.30000 498 GLN X N 1
ATOM 3537 C CA . GLN A 1 516 ? 118.21300 98.53000 110.69100 1.000 49.30000 498 GLN X CA 1
ATOM 3538 C C . GLN A 1 516 ? 118.23700 97.79400 109.35700 1.000 49.30000 498 GLN X C 1
ATOM 3539 O O . GLN A 1 516 ? 119.29500 97.34200 108.90900 1.000 49.30000 498 GLN X O 1
ATOM 3545 N N . PHE A 1 517 ? 117.08400 97.67700 108.70000 1.000 51.18000 499 PHE X N 1
ATOM 3546 C CA . PHE A 1 517 ? 116.94300 96.76400 107.57100 1.000 51.18000 499 PHE X CA 1
ATOM 3547 C C . PHE A 1 517 ? 117.21000 97.43500 106.22600 1.000 51.18000 499 PHE X C 1
ATOM 3548 O O . PHE A 1 517 ? 118.12500 97.03400 105.50100 1.000 51.18000 499 PHE X O 1
ATOM 3556 N N . VAL A 1 518 ? 116.42700 98.45000 105.87600 1.000 50.29000 500 VAL X N 1
ATOM 3557 C CA . VAL A 1 518 ? 116.53400 99.05300 104.55200 1.000 50.29000 500 VAL X CA 1
ATOM 3558 C C . VAL A 1 518 ? 117.69100 100.04100 104.52300 1.000 50.29000 500 VAL X C 1
ATOM 3559 O O . VAL A 1 518 ? 117.86800 100.85600 105.43200 1.000 50.29000 500 VAL X O 1
ATOM 3563 N N . ALA A 1 519 ? 118.48800 99.96800 103.45600 1.000 57.36000 501 ALA X N 1
ATOM 3564 C CA . ALA A 1 519 ? 119.68000 100.76200 103.20300 1.000 57.36000 501 ALA X CA 1
ATOM 3565 C C . ALA A 1 519 ? 119.31400 102.09800 102.57100 1.000 57.36000 501 ALA X C 1
ATOM 3566 O O . ALA A 1 519 ? 118.37500 102.17900 101.77500 1.000 57.36000 501 ALA X O 1
ATOM 3568 N N . PRO A 1 520 ? 120.04200 103.15700 102.91100 1.000 64.43000 502 PRO X N 1
ATOM 3569 C CA . PRO A 1 520 ? 119.71800 104.48500 102.38500 1.000 64.43000 502 PRO X CA 1
ATOM 3570 C C . PRO A 1 520 ? 119.65000 104.46600 100.87000 1.000 64.43000 502 PRO X C 1
ATOM 3571 O O . PRO A 1 520 ? 120.15300 103.53200 100.22800 1.000 64.43000 502 PRO X O 1
ATOM 3575 N N . PRO A 1 521 ? 119.03900 105.48300 100.25900 1.000 75.97000 503 PRO X N 1
ATOM 3576 C CA . PRO A 1 521 ? 118.82300 105.44800 98.80500 1.000 75.97000 503 PRO X CA 1
ATOM 3577 C C . PRO A 1 521 ? 120.10100 105.37300 97.98600 1.000 75.97000 503 PRO X C 1
ATOM 3578 O O . PRO A 1 521 ? 120.01600 105.20600 96.76300 1.000 75.97000 503 PRO X O 1
ATOM 3582 N N . SER A 1 522 ? 121.27200 105.49900 98.60700 1.000 83.65000 504 SER X N 1
ATOM 3583 C CA . SER A 1 522 ? 122.57200 105.51200 97.94500 1.000 83.65000 504 SER X CA 1
ATOM 3584 C C . SER A 1 522 ? 122.77900 106.77500 97.12200 1.000 83.65000 504 SER X C 1
ATOM 3585 O O . SER A 1 522 ? 123.87700 106.98500 96.59600 1.000 83.65000 504 SER X O 1
ATOM 3588 N N . LYS A 1 523 ? 121.76200 107.62600 96.99900 1.000 87.48000 505 LYS X N 1
ATOM 3589 C CA . LYS A 1 523 ? 121.90000 108.94600 96.40900 1.000 87.48000 505 LYS X CA 1
ATOM 3590 C C . LYS A 1 523 ? 121.60400 110.05400 97.40600 1.000 87.48000 505 LYS X C 1
ATOM 3591 O O . LYS A 1 523 ? 121.81700 111.22900 97.09000 1.000 87.48000 505 LYS X O 1
ATOM 3597 N N . TYR A 1 524 ? 121.11100 109.70300 98.59200 1.000 80.32000 506 TYR X N 1
ATOM 3598 C CA . TYR A 1 524 ? 120.98300 110.61100 99.72800 1.000 80.32000 506 TYR X CA 1
ATOM 3599 C C . TYR A 1 524 ? 121.58000 109.85600 100.90600 1.000 80.32000 506 TYR X C 1
ATOM 3600 O O . TYR A 1 524 ? 120.85200 109.24000 101.69500 1.000 80.32000 506 TYR X O 1
ATOM 3609 N N . PRO A 1 525 ? 122.90700 109.87900 101.05400 1.000 76.22000 507 PRO X N 1
ATOM 3610 C CA . PRO A 1 525 ? 123.55700 108.91700 101.96100 1.000 76.22000 507 PRO X CA 1
ATOM 3611 C C . PRO A 1 525 ? 122.97300 108.89400 103.36100 1.000 76.22000 507 PRO X C 1
ATOM 3612 O O . PRO A 1 525 ? 122.70500 107.80900 103.89100 1.000 76.22000 507 PRO X O 1
ATOM 3616 N N . ASP A 1 526 ? 122.76700 110.05000 103.98000 1.000 61.74000 508 ASP X N 1
ATOM 3617 C CA . ASP A 1 526 ? 122.20300 110.12600 105.32400 1.000 61.74000 508 ASP X CA 1
ATOM 3618 C C . ASP A 1 526 ? 120.80000 110.71000 105.20600 1.000 61.74000 508 ASP X C 1
ATOM 3619 O O . ASP A 1 526 ? 120.59400 111.91500 105.35200 1.000 61.74000 508 ASP X O 1
ATOM 3624 N N . LEU A 1 527 ? 119.83000 109.83900 104.94900 1.000 46.61000 509 LEU X N 1
ATOM 3625 C CA . LEU A 1 527 ? 118.43600 110.24300 104.85800 1.000 46.61000 509 LEU X CA 1
ATOM 3626 C C . LEU A 1 527 ? 117.62900 109.85700 106.08300 1.000 46.61000 509 LEU X C 1
ATOM 3627 O O . LEU A 1 527 ? 116.59800 110.47900 106.35200 1.000 46.61000 509 LEU X O 1
ATOM 3632 N N . TRP A 1 528 ? 118.06300 108.84100 106.82700 1.000 41.33000 510 TRP X N 1
ATOM 3633 C CA . TRP A 1 528 ? 117.37900 108.50800 108.06700 1.000 41.33000 510 TRP X CA 1
ATOM 3634 C C . TRP A 1 528 ? 117.80700 109.42900 109.19900 1.000 41.33000 510 TRP X C 1
ATOM 3635 O O . TRP A 1 528 ? 116.98600 109.78400 110.05300 1.000 41.33000 510 TRP X O 1
ATOM 3646 N N . VAL A 1 529 ? 119.07700 109.83600 109.21500 1.000 36.38000 511 VAL X N 1
ATOM 3647 C CA . VAL A 1 529 ? 119.53800 110.79000 110.21800 1.000 36.38000 511 VAL X CA 1
ATOM 3648 C C . VAL A 1 529 ? 118.78500 112.10600 110.08700 1.000 36.38000 511 VAL X C 1
ATOM 3649 O O . VAL A 1 529 ? 118.51100 112.78300 111.08400 1.000 36.38000 511 VAL X O 1
ATOM 3653 N N . LEU A 1 530 ? 118.42400 112.48600 108.86200 1.000 30.75000 512 LEU X N 1
ATOM 3654 C CA . LEU A 1 530 ? 117.68500 113.72900 108.68200 1.000 30.75000 512 LEU X CA 1
ATOM 3655 C C . LEU A 1 530 ? 116.23100 113.56700 109.09200 1.000 30.75000 512 LEU X C 1
ATOM 3656 O O . LEU A 1 530 ? 115.64200 114.48300 109.67300 1.000 30.75000 512 LEU X O 1
ATOM 3661 N N . LEU A 1 531 ? 115.63100 112.41000 108.81200 1.000 27.48000 513 LEU X N 1
ATOM 3662 C CA . LEU A 1 531 ? 114.30900 112.14100 109.36200 1.000 27.48000 513 LEU X CA 1
ATOM 3663 C C . LEU A 1 531 ? 114.33000 112.19200 110.88100 1.000 27.48000 513 LEU X C 1
ATOM 3664 O O . LEU A 1 531 ? 113.33700 112.57700 111.50000 1.000 27.48000 513 LEU X O 1
ATOM 3669 N N . ASN A 1 532 ? 115.46100 111.84400 111.49600 1.000 26.47000 514 ASN X N 1
ATOM 3670 C CA . ASN A 1 532 ? 115.56000 111.93000 112.95000 1.000 26.47000 514 ASN X CA 1
ATOM 3671 C C . ASN A 1 532 ? 115.70700 113.37600 113.42100 1.000 26.47000 514 ASN X C 1
ATOM 3672 O O . ASN A 1 532 ? 115.03600 113.79600 114.36900 1.000 26.47000 514 ASN X O 1
ATOM 3677 N N . CYS A 1 533 ? 116.59500 114.15100 112.78800 1.000 32.50000 515 CYS X N 1
ATOM 3678 C CA . CYS A 1 533 ? 116.67900 115.57500 113.10800 1.000 32.50000 515 CYS X CA 1
ATOM 3679 C C . CYS A 1 533 ? 115.33000 116.25900 112.93100 1.000 32.50000 515 CYS X C 1
ATOM 3680 O O . CYS A 1 533 ? 115.02700 117.22000 113.64300 1.000 32.50000 515 CYS X O 1
ATOM 3683 N N . ALA A 1 534 ? 114.49900 115.77100 112.01100 1.000 25.15000 516 ALA X N 1
ATOM 3684 C CA . ALA A 1 534 ? 113.26900 116.46400 111.64900 1.000 25.15000 516 ALA X CA 1
ATOM 3685 C C . ALA A 1 534 ? 112.04400 116.01700 112.43300 1.000 25.15000 516 ALA X C 1
ATOM 3686 O O . ALA A 1 534 ? 111.15500 116.83600 112.67700 1.000 25.15000 516 ALA X O 1
ATOM 3688 N N . VAL A 1 535 ? 111.94800 114.74100 112.81800 1.000 26.51000 517 VAL X N 1
ATOM 3689 C CA . VAL A 1 535 ? 110.77400 114.27400 113.55200 1.000 26.51000 517 VAL X CA 1
ATOM 3690 C C . VAL A 1 535 ? 110.83200 114.61700 115.02900 1.000 26.51000 517 VAL X C 1
ATOM 3691 O O . VAL A 1 535 ? 109.84700 114.40600 115.74400 1.000 26.51000 517 VAL X O 1
ATOM 3695 N N . GLY A 1 536 ? 111.95300 115.14800 115.50700 1.000 25.42000 518 GLY X N 1
ATOM 3696 C CA . GLY A 1 536 ? 112.06300 115.58600 116.88100 1.000 25.42000 518 GLY X CA 1
ATOM 3697 C C . GLY A 1 536 ? 111.80500 117.06800 117.02300 1.000 25.42000 518 GLY X C 1
ATOM 3698 O O . GLY A 1 536 ? 111.30200 117.52200 118.05400 1.000 25.42000 518 GLY X O 1
ATOM 3699 N N . PHE A 1 537 ? 112.15300 117.83300 115.98800 1.000 28.82000 519 PHE X N 1
ATOM 3700 C CA . PHE A 1 537 ? 111.94000 119.27500 116.02600 1.000 28.82000 519 PHE X CA 1
ATOM 3701 C C . PHE A 1 537 ? 110.46400 119.61700 116.14700 1.000 28.82000 519 PHE X C 1
ATOM 3702 O O . PHE A 1 537 ? 110.09200 120.53400 116.88300 1.000 28.82000 519 PHE X O 1
ATOM 3710 N N . ILE A 1 538 ? 109.60700 118.91000 115.41600 1.000 35.28000 520 ILE X N 1
ATOM 3711 C CA . ILE A 1 538 ? 108.17400 119.17000 115.50000 1.000 35.28000 520 ILE X CA 1
ATOM 3712 C C . ILE A 1 538 ? 107.68800 119.00100 116.93300 1.000 35.28000 520 ILE X C 1
ATOM 3713 O O . ILE A 1 538 ? 106.96200 119.84800 117.47000 1.000 35.28000 520 ILE X O 1
ATOM 3718 N N . CYS A 1 539 ? 108.09900 117.91300 117.58300 1.000 28.26000 521 CYS X N 1
ATOM 3719 C CA . CYS A 1 539 ? 107.63300 117.64300 118.93800 1.000 28.26000 521 CYS X CA 1
ATOM 3720 C C . CYS A 1 539 ? 108.19100 118.65600 119.92800 1.000 28.26000 521 CYS X C 1
ATOM 3721 O O . CYS A 1 539 ? 107.47100 119.12600 120.81800 1.000 28.26000 521 CYS X O 1
ATOM 3724 N N . PHE A 1 540 ? 109.46600 119.01600 119.78600 1.000 25.17000 522 PHE X N 1
ATOM 3725 C CA . PHE A 1 540 ? 110.04900 120.00000 120.69000 1.000 25.17000 522 PHE X CA 1
ATOM 3726 C C . PHE A 1 540 ? 109.37800 121.35600 120.53500 1.000 25.17000 522 PHE X C 1
ATOM 3727 O O . PHE A 1 540 ? 109.08100 122.02500 121.53000 1.000 25.17000 522 PHE X O 1
ATOM 3735 N N . SER A 1 541 ? 109.11800 121.77600 119.29900 1.000 28.13000 523 SER X N 1
ATOM 3736 C CA . SER A 1 541 ? 108.50700 123.07300 119.05200 1.000 28.13000 523 SER X CA 1
ATOM 3737 C C . SER A 1 541 ? 107.01100 123.08900 119.32000 1.000 28.13000 523 SER X C 1
ATOM 3738 O O . SER A 1 541 ? 106.42600 124.17100 119.37000 1.000 28.13000 523 SER X O 1
ATOM 3741 N N . ILE A 1 542 ? 106.37300 121.93400 119.48000 1.000 31.78000 524 ILE X N 1
ATOM 3742 C CA . ILE A 1 542 ? 105.00200 121.94600 119.97600 1.000 31.78000 524 ILE X CA 1
ATOM 3743 C C . ILE A 1 542 ? 104.98100 121.97100 121.49600 1.000 31.78000 524 ILE X C 1
ATOM 3744 O O . ILE A 1 542 ? 104.14900 122.65200 122.10100 1.000 31.78000 524 ILE X O 1
ATOM 3749 N N . PHE A 1 543 ? 105.88900 121.24200 122.14500 1.000 26.29000 525 PHE X N 1
ATOM 3750 C CA . PHE A 1 543 ? 105.96300 121.30900 123.60100 1.000 26.29000 525 PHE X CA 1
ATOM 3751 C C . PHE A 1 543 ? 106.34400 122.71000 124.06700 1.000 26.29000 525 PHE X C 1
ATOM 3752 O O . PHE A 1 543 ? 105.83800 123.19800 125.08500 1.000 26.29000 525 PHE X O 1
ATOM 3760 N N . TRP A 1 544 ? 107.23000 123.35200 123.30100 1.000 25.19000 526 TRP X N 1
ATOM 3761 C CA . TRP A 1 544 ? 107.69500 124.73000 123.60800 1.000 25.19000 526 TRP X CA 1
ATOM 3762 C C . TRP A 1 544 ? 106.49200 125.67900 123.62600 1.000 25.19000 526 TRP X C 1
ATOM 3763 O O . TRP A 1 544 ? 106.37000 126.44800 124.59300 1.000 25.19000 526 TRP X O 1
ATOM 3774 N N . LEU A 1 545 ? 105.64700 125.62100 122.59200 1.000 28.02000 527 LEU X N 1
ATOM 3775 C CA . LEU A 1 545 ? 104.46200 126.46400 122.51700 1.000 28.02000 527 LEU X CA 1
ATOM 3776 C C . LEU A 1 545 ? 103.43000 126.07700 123.56500 1.000 28.02000 527 LEU X C 1
ATOM 3777 O O . LEU A 1 545 ? 102.71100 126.94200 124.07000 1.000 28.02000 527 LEU X O 1
ATOM 3782 N N . TRP A 1 546 ? 103.34200 124.79500 123.91700 1.000 29.18000 528 TRP X N 1
ATOM 3783 C CA . TRP A 1 546 ? 102.46300 124.41000 125.01300 1.000 29.18000 528 TRP X CA 1
ATOM 3784 C C . TRP A 1 546 ? 102.89700 125.06800 126.31700 1.000 29.18000 528 TRP X C 1
ATOM 3785 O O . TRP A 1 546 ? 102.05800 125.49600 127.11600 1.000 29.18000 528 TRP X O 1
ATOM 3796 N N . SER A 1 547 ? 104.20600 125.16300 126.54800 1.000 26.46000 529 SER X N 1
ATOM 3797 C CA . SER A 1 547 ? 104.68500 125.81800 127.76300 1.000 26.46000 529 SER X CA 1
ATOM 3798 C C . SER A 1 547 ? 104.39700 127.31200 127.73300 1.000 26.46000 529 SER X C 1
ATOM 3799 O O . SER A 1 547 ? 104.02100 127.90000 128.75300 1.000 26.46000 529 SER X O 1
ATOM 3802 N N . TYR A 1 548 ? 104.53600 127.91300 126.54800 1.000 32.05000 530 TYR X N 1
ATOM 3803 C CA . TYR A 1 548 ? 104.24700 129.36100 126.37500 1.000 32.05000 530 TYR X CA 1
ATOM 3804 C C . TYR A 1 548 ? 102.75100 129.59100 126.61000 1.000 32.05000 530 TYR X C 1
ATOM 3805 O O . TYR A 1 548 ? 102.37300 130.69800 127.02100 1.000 32.05000 530 TYR X O 1
ATOM 3814 N N . TYR A 1 549 ? 101.93100 128.57500 126.33000 1.000 32.55000 531 TYR X N 1
ATOM 3815 C CA . TYR A 1 549 ? 100.50400 128.66800 126.60800 1.000 32.55000 531 TYR X CA 1
ATOM 3816 C C . TYR A 1 549 ? 100.22700 128.54100 128.09900 1.000 32.55000 531 TYR X C 1
ATOM 3817 O O . TYR A 1 549 ? 99.39300 129.27000 128.64700 1.000 32.55000 531 TYR X O 1
ATOM 3826 N N . LYS A 1 550 ? 100.90600 127.60600 128.76600 1.000 29.43000 532 LYS X N 1
ATOM 3827 C CA . LYS A 1 550 ? 100.72000 127.42400 130.20200 1.000 29.43000 532 LYS X CA 1
ATOM 3828 C C . LYS A 1 550 ? 101.15400 128.65000 130.98900 1.000 29.43000 532 LYS X C 1
ATOM 3829 O O . LYS A 1 550 ? 100.59100 128.93400 132.05000 1.000 29.43000 532 LYS X O 1
ATOM 3835 N N . ILE A 1 551 ? 102.15800 129.37600 130.50000 1.000 26.95000 533 ILE X N 1
ATOM 3836 C CA . ILE A 1 551 ? 102.61800 130.56700 131.21000 1.000 26.95000 533 ILE X CA 1
ATOM 3837 C C . ILE A 1 551 ? 101.50400 131.60100 131.31500 1.000 26.95000 533 ILE X C 1
ATOM 3838 O O . ILE A 1 551 ? 101.31800 132.22800 132.36300 1.000 26.95000 533 ILE X O 1
ATOM 3843 N N . PHE A 1 552 ? 100.74800 131.80100 130.23600 1.000 29.78000 534 PHE X N 1
ATOM 3844 C CA . PHE A 1 552 ? 99.75200 132.86500 130.18900 1.000 29.78000 534 PHE X CA 1
ATOM 3845 C C . PHE A 1 552 ? 98.36100 132.41400 130.61300 1.000 29.78000 534 PHE X C 1
ATOM 3846 O O . PHE A 1 552 ? 97.66400 133.16600 131.30200 1.000 29.78000 534 PHE X O 1
ATOM 3854 N N . THR A 1 553 ? 97.92500 131.21800 130.21800 1.000 38.95000 535 THR X N 1
ATOM 3855 C CA . THR A 1 553 ? 96.63900 130.71900 130.69700 1.000 38.95000 535 THR X CA 1
ATOM 3856 C C . THR A 1 553 ? 96.66800 130.50200 132.20200 1.000 38.95000 535 THR X C 1
ATOM 3857 O O . THR A 1 553 ? 95.72700 130.86800 132.91300 1.000 38.95000 535 THR X O 1
ATOM 3861 N N . SER A 1 554 ? 97.73900 129.89800 132.70400 1.000 42.43000 536 SER X N 1
ATOM 3862 C CA . SER A 1 554 ? 97.99700 129.85400 134.13400 1.000 42.43000 536 SER X CA 1
ATOM 3863 C C . SER A 1 554 ? 98.56400 131.20800 134.55200 1.000 42.43000 536 SER X C 1
ATOM 3864 O O . SER A 1 554 ? 98.50900 132.18600 133.80300 1.000 42.43000 536 SER X O 1
ATOM 3867 N N . GLY A 1 555 ? 99.11600 131.28900 135.75600 1.000 52.77000 537 GLY X N 1
ATOM 3868 C CA . GLY A 1 555 ? 99.55300 132.58800 136.23400 1.000 52.77000 537 GLY X CA 1
ATOM 3869 C C . GLY A 1 555 ? 98.40900 133.57200 136.28900 1.000 52.77000 537 GLY X C 1
ATOM 3870 O O . GLY A 1 555 ? 98.57600 134.74500 135.93400 1.000 52.77000 537 GLY X O 1
ATOM 3871 N N . SER A 1 556 ? 97.24000 133.11100 136.72200 1.000 67.49000 538 SER X N 1
ATOM 3872 C CA . SER A 1 556 ? 96.04500 133.93600 136.80800 1.000 67.49000 538 SER X CA 1
ATOM 3873 C C . SER A 1 556 ? 95.52900 133.88700 138.23600 1.000 67.49000 538 SER X C 1
ATOM 3874 O O . SER A 1 556 ? 94.34700 133.61700 138.47200 1.000 67.49000 538 SER X O 1
ATOM 3877 N N . LYS A 1 557 ? 96.42000 134.13300 139.19400 1.000 77.74000 539 LYS X N 1
ATOM 3878 C CA . LYS A 1 557 ? 96.14800 133.85900 140.59900 1.000 77.74000 539 LYS X CA 1
ATOM 3879 C C . LYS A 1 557 ? 95.98900 132.35400 140.79700 1.000 77.74000 539 LYS X C 1
ATOM 3880 O O . LYS A 1 557 ? 95.25400 131.88200 141.66600 1.000 77.74000 539 LYS X O 1
ATOM 3886 N N . SER A 1 558 ? 96.70400 131.59900 139.96600 1.000 68.90000 540 SER X N 1
ATOM 3887 C CA . SER A 1 558 ? 96.59200 130.15300 139.92900 1.000 68.90000 540 SER X CA 1
ATOM 3888 C C . SER A 1 558 ? 97.03300 129.54300 141.25600 1.000 68.90000 540 SER X C 1
ATOM 3889 O O . SER A 1 558 ? 97.53400 130.22100 142.15700 1.000 68.90000 540 SER X O 1
ATOM 3892 N N . MET A 1 559 ? 96.84900 128.22800 141.35500 1.000 72.36000 541 MET X N 1
ATOM 3893 C CA . MET A 1 559 ? 96.91200 127.55500 142.64600 1.000 72.36000 541 MET X CA 1
ATOM 3894 C C . MET A 1 559 ? 98.29100 127.67100 143.28300 1.000 72.36000 541 MET X C 1
ATOM 3895 O O . MET A 1 559 ? 98.45500 128.29800 144.33600 1.000 72.36000 541 MET X O 1
ATOM 3900 N N . LYS A 1 560 ? 99.30100 127.09500 142.64000 1.000 61.81000 542 LYS X N 1
ATOM 3901 C CA . LYS A 1 560 ? 100.53600 126.60900 143.24700 1.000 61.81000 542 LYS X CA 1
ATOM 3902 C C . LYS A 1 560 ? 100.28800 125.21400 143.80700 1.000 61.81000 542 LYS X C 1
ATOM 3903 O O . LYS A 1 560 ? 101.21700 124.58900 144.32700 1.000 61.81000 542 LYS X O 1
ATOM 3909 N N . ASP A 1 561 ? 99.06400 124.70500 143.71000 1.000 68.33000 543 ASP X N 1
ATOM 3910 C CA . ASP A 1 561 ? 98.74400 123.32600 144.03700 1.000 68.33000 543 ASP X CA 1
ATOM 3911 C C . ASP A 1 561 ? 98.44000 122.50400 142.79500 1.000 68.33000 543 ASP X C 1
ATOM 3912 O O . ASP A 1 561 ? 97.98600 121.36100 142.91200 1.000 68.33000 543 ASP X O 1
ATOM 3917 N N . LEU A 1 562 ? 98.67100 123.06200 141.61100 1.000 70.00000 544 LEU X N 1
ATOM 3918 C CA . LEU A 1 562 ? 98.37200 122.38200 140.36000 1.000 70.00000 544 LEU X CA 1
ATOM 3919 C C . LEU A 1 562 ? 99.64600 122.14700 139.55400 1.000 70.00000 544 LEU X C 1
ATOM 3920 O O . LEU A 1 562 ? 99.71200 121.24300 138.72100 1.000 70.00000 544 LEU X O 1
ATOM 3925 N N . VAL B 2 5 ? 153.62900 149.67500 118.55500 1.000 0.23000 2 VAL H N 1
ATOM 3926 C CA . VAL B 2 5 ? 153.26800 148.34900 118.06700 1.000 0.23000 2 VAL H CA 1
ATOM 3927 C C . VAL B 2 5 ? 153.99500 148.07100 116.76000 1.000 0.23000 2 VAL H C 1
ATOM 3928 O O . VAL B 2 5 ? 153.78400 148.76200 115.77000 1.000 0.23000 2 VAL H O 1
ATOM 3932 N N . GLN B 2 6 ? 154.86300 147.06300 116.75900 1.000 0.25000 3 GLN H N 1
ATOM 3933 C CA . GLN B 2 6 ? 155.65800 146.77400 115.57700 1.000 0.25000 3 GLN H CA 1
ATOM 3934 C C . GLN B 2 6 ? 156.15600 145.33900 115.63400 1.000 0.25000 3 GLN H C 1
ATOM 3935 O O . GLN B 2 6 ? 156.68200 144.90200 116.65900 1.000 0.25000 3 GLN H O 1
ATOM 3941 N N . LEU B 2 7 ? 155.98800 144.62000 114.52900 1.000 0.23000 4 LEU H N 1
ATOM 3942 C CA . LEU B 2 7 ? 156.53700 143.28300 114.36200 1.000 0.23000 4 LEU H CA 1
ATOM 3943 C C . LEU B 2 7 ? 157.90600 143.38000 113.70600 1.000 0.23000 4 LEU H C 1
ATOM 3944 O O . LEU B 2 7 ? 158.22700 144.37500 113.05400 1.000 0.23000 4 LEU H O 1
ATOM 3949 N N . VAL B 2 8 ? 158.71900 142.34100 113.88100 1.000 0.26000 5 VAL H N 1
ATOM 3950 C CA . VAL B 2 8 ? 160.05100 142.32100 113.28300 1.000 0.26000 5 VAL H CA 1
ATOM 3951 C C . VAL B 2 8 ? 160.39500 140.89500 112.87600 1.000 0.26000 5 VAL H C 1
ATOM 3952 O O . VAL B 2 8 ? 160.39900 139.99300 113.71900 1.000 0.26000 5 VAL H O 1
ATOM 3956 N N . GLU B 2 9 ? 160.68700 140.69100 111.59500 1.000 0.25000 6 GLU H N 1
ATOM 3957 C CA . GLU B 2 9 ? 161.15400 139.39500 111.13500 1.000 0.25000 6 GLU H CA 1
ATOM 3958 C C . GLU B 2 9 ? 162.64000 139.22800 111.43100 1.000 0.25000 6 GLU H C 1
ATOM 3959 O O . GLU B 2 9 ? 163.36000 140.18900 111.71100 1.000 0.25000 6 GLU H O 1
ATOM 3965 N N . SER B 2 10 ? 163.09300 137.97900 111.36900 1.000 0.29000 7 SER H N 1
ATOM 3966 C CA . SER B 2 10 ? 164.50700 137.68000 111.55200 1.000 0.29000 7 SER H CA 1
ATOM 3967 C C . SER B 2 10 ? 164.76900 136.24600 111.12200 1.000 0.29000 7 SER H C 1
ATOM 3968 O O . SER B 2 10 ? 163.98600 135.34400 111.43800 1.000 0.29000 7 SER H O 1
ATOM 3971 N N . GLY B 2 11 ? 165.85400 136.04400 110.38400 1.000 0.31000 8 GLY H N 1
ATOM 3972 C CA . GLY B 2 11 ? 166.23800 134.71400 109.96200 1.000 0.31000 8 GLY H CA 1
ATOM 3973 C C . GLY B 2 11 ? 165.76800 134.40000 108.56000 1.000 0.31000 8 GLY H C 1
ATOM 3974 O O . GLY B 2 11 ? 164.59100 134.11000 108.34700 1.000 0.31000 8 GLY H O 1
ATOM 3975 N N . GLY B 2 12 ? 166.67300 134.46100 107.59400 1.000 0.30000 9 GLY H N 1
ATOM 3976 C CA . GLY B 2 12 ? 166.32800 134.14300 106.22500 1.000 0.30000 9 GLY H CA 1
ATOM 3977 C C . GLY B 2 12 ? 167.43500 134.51000 105.26300 1.000 0.30000 9 GLY H C 1
ATOM 3978 O O . GLY B 2 12 ? 168.00900 135.59900 105.35700 1.000 0.30000 9 GLY H O 1
ATOM 3979 N N . GLY B 2 13 ? 167.74000 133.62300 104.32800 1.000 0.27000 10 GLY H N 1
ATOM 3980 C CA . GLY B 2 13 ? 168.80600 133.89800 103.39200 1.000 0.27000 10 GLY H CA 1
ATOM 3981 C C . GLY B 2 13 ? 169.10500 132.69600 102.53300 1.000 0.27000 10 GLY H C 1
ATOM 3982 O O . GLY B 2 13 ? 168.32800 131.74100 102.47800 1.000 0.27000 10 GLY H O 1
ATOM 3983 N N . LEU B 2 14 ? 170.25700 132.75000 101.87200 1.000 0.29000 11 LEU H N 1
ATOM 3984 C CA . LEU B 2 14 ? 170.63100 131.72900 100.90400 1.000 0.29000 11 LEU H CA 1
ATOM 3985 C C . LEU B 2 14 ? 170.62700 130.36500 101.57800 1.000 0.29000 11 LEU H C 1
ATOM 3986 O O . LEU B 2 14 ? 171.43600 130.10300 102.47300 1.000 0.29000 11 LEU H O 1
ATOM 3991 N N . VAL B 2 15 ? 169.71400 129.49800 101.15600 1.000 0.28000 12 VAL H N 1
ATOM 3992 C CA . VAL B 2 15 ? 169.63400 128.12900 101.64400 1.000 0.28000 12 VAL H CA 1
ATOM 3993 C C . VAL B 2 15 ? 169.55900 127.19700 100.44600 1.000 0.28000 12 VAL H C 1
ATOM 3994 O O . VAL B 2 15 ? 168.75400 127.40800 99.53400 1.000 0.28000 12 VAL H O 1
ATOM 3998 N N . GLN B 2 16 ? 170.40000 126.16800 100.44900 1.000 0.32000 13 GLN H N 1
ATOM 3999 C CA . GLN B 2 16 ? 170.40600 125.21700 99.35200 1.000 0.32000 13 GLN H CA 1
ATOM 4000 C C . GLN B 2 16 ? 169.03700 124.55500 99.21300 1.000 0.32000 13 GLN H C 1
ATOM 4001 O O . GLN B 2 16 ? 168.33300 124.34900 100.20400 1.000 0.32000 13 GLN H O 1
ATOM 4007 N N . PRO B 2 17 ? 168.63900 124.20400 97.98900 1.000 0.32000 14 PRO H N 1
ATOM 4008 C CA . PRO B 2 17 ? 167.32900 123.57100 97.80000 1.000 0.32000 14 PRO H CA 1
ATOM 4009 C C . PRO B 2 17 ? 167.27700 122.20800 98.46000 1.000 0.32000 14 PRO H C 1
ATOM 4010 O O . PRO B 2 17 ? 167.93800 121.26400 98.01700 1.000 0.32000 14 PRO H O 1
ATOM 4014 N N . GLY B 2 18 ? 166.49000 122.09900 99.52300 1.000 0.35000 15 GLY H N 1
ATOM 4015 C CA . GLY B 2 18 ? 166.45800 120.91200 100.35700 1.000 0.35000 15 GLY H CA 1
ATOM 4016 C C . GLY B 2 18 ? 166.77200 121.17000 101.81400 1.000 0.35000 15 GLY H C 1
ATOM 4017 O O . GLY B 2 18 ? 166.39600 120.35200 102.66500 1.000 0.35000 15 GLY H O 1
ATOM 4018 N N . GLY B 2 19 ? 167.44100 122.27200 102.14400 1.000 0.33000 16 GLY H N 1
ATOM 4019 C CA . GLY B 2 19 ? 167.71500 122.62200 103.52100 1.000 0.33000 16 GLY H CA 1
ATOM 4020 C C . GLY B 2 19 ? 166.44800 123.00400 104.25600 1.000 0.33000 16 GLY H C 1
ATOM 4021 O O . GLY B 2 19 ? 165.33500 122.65600 103.85800 1.000 0.33000 16 GLY H O 1
ATOM 4022 N N . SER B 2 20 ? 166.62300 123.74500 105.34700 1.000 0.31000 17 SER H N 1
ATOM 4023 C CA . SER B 2 20 ? 165.49100 124.17200 106.15400 1.000 0.31000 17 SER H CA 1
ATOM 4024 C C . SER B 2 20 ? 165.80400 125.52200 106.77900 1.000 0.31000 17 SER H C 1
ATOM 4025 O O . SER B 2 20 ? 166.96100 125.93800 106.86800 1.000 0.31000 17 SER H O 1
ATOM 4028 N N . LEU B 2 21 ? 164.74600 126.20800 107.20600 1.000 0.28000 18 LEU H N 1
ATOM 4029 C CA . LEU B 2 21 ? 164.86900 127.54200 107.77000 1.000 0.28000 18 LEU H CA 1
ATOM 4030 C C . LEU B 2 21 ? 163.87200 127.72600 108.90200 1.000 0.28000 18 LEU H C 1
ATOM 4031 O O . LEU B 2 21 ? 162.78800 127.13900 108.91200 1.000 0.28000 18 LEU H O 1
ATOM 4036 N N . ARG B 2 22 ? 164.26000 128.56500 109.85900 1.000 0.27000 19 ARG H N 1
ATOM 4037 C CA . ARG B 2 22 ? 163.40900 128.95300 110.97700 1.000 0.27000 19 ARG H CA 1
ATOM 4038 C C . ARG B 2 22 ? 163.28000 130.46800 110.95400 1.000 0.27000 19 ARG H C 1
ATOM 4039 O O . ARG B 2 22 ? 164.23100 131.18100 111.28900 1.000 0.27000 19 ARG H O 1
ATOM 4047 N N . LEU B 2 23 ? 162.11100 130.95500 110.55300 1.000 0.23000 20 LEU H N 1
ATOM 4048 C CA . LEU B 2 23 ? 161.82800 132.38100 110.53000 1.000 0.23000 20 LEU H CA 1
ATOM 4049 C C . LEU B 2 23 ? 161.19000 132.78000 111.85100 1.000 0.23000 20 LEU H C 1
ATOM 4050 O O . LEU B 2 23 ? 160.22500 132.14500 112.29100 1.000 0.23000 20 LEU H O 1
ATOM 4055 N N . SER B 2 24 ? 161.72100 133.82700 112.47500 1.000 0.25000 21 SER H N 1
ATOM 4056 C CA . SER B 2 24 ? 161.19100 134.35100 113.72100 1.000 0.25000 21 SER H CA 1
ATOM 4057 C C . SER B 2 24 ? 160.51700 135.69200 113.47200 1.000 0.25000 21 SER H C 1
ATOM 4058 O O . SER B 2 24 ? 160.97100 136.48900 112.64800 1.000 0.25000 21 SER H O 1
ATOM 4061 N N . CYS B 2 25 ? 159.42700 135.93000 114.19400 1.000 0.26000 22 CYS H N 1
ATOM 4062 C CA . CYS B 2 25 ? 158.66800 137.17500 114.11100 1.000 0.26000 22 CYS H CA 1
ATOM 4063 C C . CYS B 2 25 ? 158.42400 137.63700 115.54100 1.000 0.26000 22 CYS H C 1
ATOM 4064 O O . CYS B 2 25 ? 157.60200 137.05400 116.25400 1.000 0.26000 22 CYS H O 1
ATOM 4067 N N . ALA B 2 26 ? 159.15800 138.66100 115.96000 1.000 0.25000 23 ALA H N 1
ATOM 4068 C CA . ALA B 2 26 ? 159.03100 139.21900 117.29700 1.000 0.25000 23 ALA H CA 1
ATOM 4069 C C . ALA B 2 26 ? 157.94700 140.28600 117.31000 1.000 0.25000 23 ALA H C 1
ATOM 4070 O O . ALA B 2 26 ? 157.96800 141.21300 116.49300 1.000 0.25000 23 ALA H O 1
ATOM 4072 N N . ALA B 2 27 ? 157.00100 140.14500 118.23000 1.000 0.24000 24 ALA H N 1
ATOM 4073 C CA . ALA B 2 27 ? 155.92400 141.10200 118.41600 1.000 0.24000 24 ALA H CA 1
ATOM 4074 C C . ALA B 2 27 ? 156.30900 142.11400 119.48400 1.000 0.24000 24 ALA H C 1
ATOM 4075 O O . ALA B 2 27 ? 157.06400 141.80900 120.40900 1.000 0.24000 24 ALA H O 1
ATOM 4077 N N . SER B 2 28 ? 155.78400 143.32600 119.34900 1.000 0.23000 25 SER H N 1
ATOM 4078 C CA . SER B 2 28 ? 156.09700 144.39600 120.28800 1.000 0.23000 25 SER H CA 1
ATOM 4079 C C . SER B 2 28 ? 154.95900 145.39900 120.27600 1.000 0.23000 25 SER H C 1
ATOM 4080 O O . SER B 2 28 ? 154.73700 146.06900 119.26500 1.000 0.23000 25 SER H O 1
ATOM 4083 N N . GLY B 2 29 ? 154.24500 145.50300 121.39200 1.000 0.21000 26 GLY H N 1
ATOM 4084 C CA . GLY B 2 29 ? 153.12900 146.41600 121.52100 1.000 0.21000 26 GLY H CA 1
ATOM 4085 C C . GLY B 2 29 ? 151.77900 145.74700 121.62700 1.000 0.21000 26 GLY H C 1
ATOM 4086 O O . GLY B 2 29 ? 150.77300 146.44500 121.79800 1.000 0.21000 26 GLY H O 1
ATOM 4087 N N . PHE B 2 30 ? 151.71800 144.42400 121.53100 1.000 0.20000 27 PHE H N 1
ATOM 4088 C CA . PHE B 2 30 ? 150.45800 143.70400 121.63100 1.000 0.20000 27 PHE H CA 1
ATOM 4089 C C . PHE B 2 30 ? 150.77200 142.25400 121.96000 1.000 0.20000 27 PHE H C 1
ATOM 4090 O O . PHE B 2 30 ? 151.90200 141.79000 121.80000 1.000 0.20000 27 PHE H O 1
ATOM 4098 N N . ASN B 2 31 ? 149.75600 141.54200 122.42700 1.000 0.21000 28 ASN H N 1
ATOM 4099 C CA . ASN B 2 31 ? 149.90200 140.14800 122.81300 1.000 0.21000 28 ASN H CA 1
ATOM 4100 C C . ASN B 2 31 ? 149.55000 139.25100 121.63700 1.000 0.21000 28 ASN H C 1
ATOM 4101 O O . ASN B 2 31 ? 148.47900 139.39600 121.04200 1.000 0.21000 28 ASN H O 1
ATOM 4106 N N . VAL B 2 32 ? 150.45400 138.32600 121.29600 1.000 0.20000 29 VAL H N 1
ATOM 4107 C CA . VAL B 2 32 ? 150.20400 137.40600 120.19000 1.000 0.20000 29 VAL H CA 1
ATOM 4108 C C . VAL B 2 32 ? 149.36700 136.20500 120.59500 1.000 0.20000 29 VAL H C 1
ATOM 4109 O O . VAL B 2 32 ? 148.98400 135.41100 119.72400 1.000 0.20000 29 VAL H O 1
ATOM 4113 N N . TYR B 2 33 ? 149.03900 136.09600 121.88100 1.000 0.20000 30 TYR H N 1
ATOM 4114 C CA . TYR B 2 33 ? 148.20800 134.95500 122.34100 1.000 0.20000 30 TYR H CA 1
ATOM 4115 C C . TYR B 2 33 ? 146.73200 135.24800 122.04600 1.000 0.20000 30 TYR H C 1
ATOM 4116 O O . TYR B 2 33 ? 145.88200 134.44900 122.47100 1.000 0.20000 30 TYR H O 1
ATOM 4125 N N . SER B 2 34 ? 146.44300 136.35300 121.34500 1.000 0.20000 31 SER H N 1
ATOM 4126 C CA . SER B 2 34 ? 145.06700 136.70300 121.02100 1.000 0.20000 31 SER H CA 1
ATOM 4127 C C . SER B 2 34 ? 144.90200 137.28400 119.62100 1.000 0.20000 31 SER H C 1
ATOM 4128 O O . SER B 2 34 ? 143.85600 137.88100 119.33900 1.000 0.20000 31 SER H O 1
ATOM 4131 N N . SER B 2 35 ? 145.87600 137.12000 118.72600 1.000 0.20000 32 SER H N 1
ATOM 4132 C CA . SER B 2 35 ? 145.89100 137.87800 117.48800 1.000 0.20000 32 SER H CA 1
ATOM 4133 C C . SER B 2 35 ? 145.88900 137.04300 116.21600 1.000 0.20000 32 SER H C 1
ATOM 4134 O O . SER B 2 35 ? 145.83100 137.62500 115.13000 1.000 0.20000 32 SER H O 1
ATOM 4137 N N . SER B 2 36 ? 145.96900 135.71600 116.29600 1.000 0.20000 33 SER H N 1
ATOM 4138 C CA . SER B 2 36 ? 145.77400 134.86100 115.12300 1.000 0.20000 33 SER H CA 1
ATOM 4139 C C . SER B 2 36 ? 146.74500 135.22400 113.99500 1.000 0.20000 33 SER H C 1
ATOM 4140 O O . SER B 2 36 ? 146.35400 135.67300 112.92400 1.000 0.20000 33 SER H O 1
ATOM 4143 N N . ILE B 2 37 ? 148.03000 134.99900 114.26900 1.000 0.20000 34 ILE H N 1
ATOM 4144 C CA . ILE B 2 37 ? 149.07200 135.36400 113.31900 1.000 0.20000 34 ILE H CA 1
ATOM 4145 C C . ILE B 2 37 ? 148.88700 134.63300 111.98800 1.000 0.20000 34 ILE H C 1
ATOM 4146 O O . ILE B 2 37 ? 148.26800 133.56700 111.91400 1.000 0.20000 34 ILE H O 1
ATOM 4151 N N . HIS B 2 38 ? 149.42800 135.22400 110.92300 1.000 0.20000 35 HIS H N 1
ATOM 4152 C CA . HIS B 2 38 ? 149.46200 134.64100 109.59100 1.000 0.20000 35 HIS H CA 1
ATOM 4153 C C . HIS B 2 38 ? 150.82500 134.92100 108.98600 1.000 0.20000 35 HIS H C 1
ATOM 4154 O O . HIS B 2 38 ? 151.44400 135.94400 109.28100 1.000 0.20000 35 HIS H O 1
ATOM 4161 N N . TRP B 2 39 ? 151.28700 134.02700 108.12300 1.000 0.20000 36 TRP H N 1
ATOM 4162 C CA . TRP B 2 39 ? 152.46200 134.29700 107.30900 1.000 0.20000 36 TRP H CA 1
ATOM 4163 C C . TRP B 2 39 ? 152.03600 134.39800 105.85500 1.000 0.20000 36 TRP H C 1
ATOM 4164 O O . TRP B 2 39 ? 151.09100 133.73000 105.43000 1.000 0.20000 36 TRP H O 1
ATOM 4175 N N . VAL B 2 40 ? 152.72000 135.24800 105.09900 1.000 0.20000 37 VAL H N 1
ATOM 4176 C CA . VAL B 2 40 ? 152.30600 135.55000 103.73300 1.000 0.20000 37 VAL H CA 1
ATOM 4177 C C . VAL B 2 40 ? 153.54400 135.88800 102.92300 1.000 0.20000 37 VAL H C 1
ATOM 4178 O O . VAL B 2 40 ? 154.33300 136.74600 103.32000 1.000 0.20000 37 VAL H O 1
ATOM 4182 N N . ARG B 2 41 ? 153.72300 135.23100 101.78600 1.000 0.20000 38 ARG H N 1
ATOM 4183 C CA . ARG B 2 41 ? 154.89500 135.48500 100.96600 1.000 0.20000 38 ARG H CA 1
ATOM 4184 C C . ARG B 2 41 ? 154.51500 136.22200 99.69100 1.000 0.20000 38 ARG H C 1
ATOM 4185 O O . ARG B 2 41 ? 153.40900 136.07700 99.16900 1.000 0.20000 38 ARG H O 1
ATOM 4193 N N . GLN B 2 42 ? 155.44800 137.03400 99.21200 1.000 0.20000 39 GLN H N 1
ATOM 4194 C CA . GLN B 2 42 ? 155.34000 137.69400 97.91700 1.000 0.20000 39 GLN H CA 1
ATOM 4195 C C . GLN B 2 42 ? 156.54400 137.27800 97.08900 1.000 0.20000 39 GLN H C 1
ATOM 4196 O O . GLN B 2 42 ? 157.68100 137.59900 97.44700 1.000 0.20000 39 GLN H O 1
ATOM 4202 N N . ALA B 2 43 ? 156.30400 136.55100 96.01000 1.000 0.22000 40 ALA H N 1
ATOM 4203 C CA . ALA B 2 43 ? 157.42200 136.10300 95.20100 1.000 0.22000 40 ALA H CA 1
ATOM 4204 C C . ALA B 2 43 ? 157.94500 137.24500 94.33700 1.000 0.22000 40 ALA H C 1
ATOM 4205 O O . ALA B 2 43 ? 157.24600 138.23500 94.11600 1.000 0.22000 40 ALA H O 1
ATOM 4207 N N . PRO B 2 44 ? 159.16800 137.13000 93.83100 1.000 0.25000 41 PRO H N 1
ATOM 4208 C CA . PRO B 2 44 ? 159.75800 138.24700 93.08100 1.000 0.25000 41 PRO H CA 1
ATOM 4209 C C . PRO B 2 44 ? 159.06600 138.45700 91.74600 1.000 0.25000 41 PRO H C 1
ATOM 4210 O O . PRO B 2 44 ? 159.24900 137.67100 90.81100 1.000 0.25000 41 PRO H O 1
ATOM 4214 N N . GLY B 2 45 ? 158.27500 139.51900 91.64400 1.000 0.30000 42 GLY H N 1
ATOM 4215 C CA . GLY B 2 45 ? 157.45200 139.73200 90.47400 1.000 0.30000 42 GLY H CA 1
ATOM 4216 C C . GLY B 2 45 ? 156.14500 138.97300 90.46900 1.000 0.30000 42 GLY H C 1
ATOM 4217 O O . GLY B 2 45 ? 155.79800 138.37500 89.44500 1.000 0.30000 42 GLY H O 1
ATOM 4218 N N . LYS B 2 46 ? 155.41200 138.96900 91.58000 1.000 0.27000 43 LYS H N 1
ATOM 4219 C CA . LYS B 2 46 ? 154.13500 138.27100 91.65300 1.000 0.27000 43 LYS H CA 1
ATOM 4220 C C . LYS B 2 46 ? 153.18900 138.98800 92.60500 1.000 0.27000 43 LYS H C 1
ATOM 4221 O O . LYS B 2 46 ? 153.44000 140.13300 92.99400 1.000 0.27000 43 LYS H O 1
ATOM 4227 N N . GLY B 2 47 ? 152.10000 138.32000 92.98600 1.000 0.22000 44 GLY H N 1
ATOM 4228 C CA . GLY B 2 47 ? 151.13400 138.87500 93.90500 1.000 0.22000 44 GLY H CA 1
ATOM 4229 C C . GLY B 2 47 ? 151.20400 138.22300 95.27600 1.000 0.22000 44 GLY H C 1
ATOM 4230 O O . GLY B 2 47 ? 151.72400 137.12700 95.45500 1.000 0.22000 44 GLY H O 1
ATOM 4231 N N . LEU B 2 48 ? 150.66200 138.93300 96.25800 1.000 0.20000 45 LEU H N 1
ATOM 4232 C CA . LEU B 2 48 ? 150.70500 138.45200 97.63100 1.000 0.20000 45 LEU H CA 1
ATOM 4233 C C . LEU B 2 48 ? 150.03100 137.09400 97.73700 1.000 0.20000 45 LEU H C 1
ATOM 4234 O O . LEU B 2 48 ? 148.92400 136.89800 97.22900 1.000 0.20000 45 LEU H O 1
ATOM 4239 N N . GLU B 2 49 ? 150.70000 136.15800 98.40700 1.000 0.20000 46 GLU H N 1
ATOM 4240 C CA . GLU B 2 49 ? 150.20900 134.80000 98.57200 1.000 0.20000 46 GLU H CA 1
ATOM 4241 C C . GLU B 2 49 ? 150.25000 134.41500 100.04300 1.000 0.20000 46 GLU H C 1
ATOM 4242 O O . GLU B 2 49 ? 151.08700 134.91100 100.80000 1.000 0.20000 46 GLU H O 1
ATOM 4248 N N . TRP B 2 50 ? 149.34800 133.52200 100.43500 1.000 0.20000 47 TRP H N 1
ATOM 4249 C CA . TRP B 2 50 ? 149.18000 133.10200 101.81800 1.000 0.20000 47 TRP H CA 1
ATOM 4250 C C . TRP B 2 50 ? 149.75200 131.70200 102.00400 1.000 0.20000 47 TRP H C 1
ATOM 4251 O O . TRP B 2 50 ? 149.62200 130.85300 101.11800 1.000 0.20000 47 TRP H O 1
ATOM 4262 N N . VAL B 2 51 ? 150.39000 131.45600 103.15500 1.000 0.20000 48 VAL H N 1
ATOM 4263 C CA . VAL B 2 51 ? 151.12800 130.22000 103.39200 1.000 0.20000 48 VAL H CA 1
ATOM 4264 C C . VAL B 2 51 ? 150.62000 129.47100 104.62000 1.000 0.20000 48 VAL H C 1
ATOM 4265 O O . VAL B 2 51 ? 150.34600 128.27300 104.55100 1.000 0.20000 48 VAL H O 1
ATOM 4269 N N . ALA B 2 52 ? 150.50000 130.15200 105.75800 1.000 0.20000 49 ALA H N 1
ATOM 4270 C CA . ALA B 2 52 ? 150.22300 129.41700 106.98700 1.000 0.20000 49 ALA H CA 1
ATOM 4271 C C . ALA B 2 52 ? 149.57000 130.31700 108.02500 1.000 0.20000 49 ALA H C 1
ATOM 4272 O O . ALA B 2 52 ? 149.75500 131.53600 108.01500 1.000 0.20000 49 ALA H O 1
ATOM 4274 N N . SER B 2 53 ? 148.82800 129.69100 108.94100 1.000 0.20000 50 SER H N 1
ATOM 4275 C CA . SER B 2 53 ? 148.06600 130.39900 109.95900 1.000 0.20000 50 SER H CA 1
ATOM 4276 C C . SER B 2 53 ? 148.28100 129.76800 111.32700 1.000 0.20000 50 SER H C 1
ATOM 4277 O O . SER B 2 53 ? 148.79000 128.65400 111.44800 1.000 0.20000 50 SER H O 1
ATOM 4280 N N . ILE B 2 54 ? 147.88200 130.50600 112.36200 1.000 0.20000 51 ILE H N 1
ATOM 4281 C CA . ILE B 2 54 ? 147.84500 130.01100 113.73600 1.000 0.20000 51 ILE H CA 1
ATOM 4282 C C . ILE B 2 54 ? 146.89300 130.89800 114.52800 1.000 0.20000 51 ILE H C 1
ATOM 4283 O O . ILE B 2 54 ? 147.00200 132.12700 114.48800 1.000 0.20000 51 ILE H O 1
ATOM 4288 N N . SER B 2 55 ? 145.96600 130.28700 115.26800 1.000 0.20000 52 SER H N 1
ATOM 4289 C CA . SER B 2 55 ? 144.88500 131.02700 115.91200 1.000 0.20000 52 SER H CA 1
ATOM 4290 C C . SER B 2 55 ? 145.21600 131.47100 117.33300 1.000 0.20000 52 SER H C 1
ATOM 4291 O O . SER B 2 55 ? 144.82900 132.57400 117.73500 1.000 0.20000 52 SER H O 1
ATOM 4294 N N . SER B 2 56 A 145.89400 130.62700 118.10900 1.000 0.20000 52 SER H N 1
ATOM 4295 C CA . SER B 2 56 A 146.47000 130.99000 119.40400 1.000 0.20000 52 SER H CA 1
ATOM 4296 C C . SER B 2 56 A 145.45500 131.13700 120.53700 1.000 0.20000 52 SER H C 1
ATOM 4297 O O . SER B 2 56 A 145.84600 131.23400 121.70400 1.000 0.20000 52 SER H O 1
ATOM 4300 N N . TYR B 2 57 ? 144.16000 131.12500 120.22600 1.000 0.20000 53 TYR H N 1
ATOM 4301 C CA . TYR B 2 57 ? 143.15700 130.86700 121.24700 1.000 0.20000 53 TYR H CA 1
ATOM 4302 C C . TYR B 2 57 ? 142.76400 129.40500 121.28500 1.000 0.20000 53 TYR H C 1
ATOM 4303 O O . TYR B 2 57 ? 142.24300 128.94000 122.30300 1.000 0.20000 53 TYR H O 1
ATOM 4312 N N . SER B 2 58 ? 142.99300 128.68400 120.19000 1.000 0.20000 54 SER H N 1
ATOM 4313 C CA . SER B 2 58 ? 142.81200 127.24500 120.14700 1.000 0.20000 54 SER H CA 1
ATOM 4314 C C . SER B 2 58 ? 143.90600 126.54300 119.36500 1.000 0.20000 54 SER H C 1
ATOM 4315 O O . SER B 2 58 ? 143.81900 125.32800 119.17600 1.000 0.20000 54 SER H O 1
ATOM 4318 N N . GLY B 2 59 ? 144.92500 127.26000 118.90500 1.000 0.20000 55 GLY H N 1
ATOM 4319 C CA . GLY B 2 59 ? 146.01600 126.64400 118.17900 1.000 0.20000 55 GLY H CA 1
ATOM 4320 C C . GLY B 2 59 ? 145.61600 125.90200 116.92700 1.000 0.20000 55 GLY H C 1
ATOM 4321 O O . GLY B 2 59 ? 146.23400 124.88700 116.59700 1.000 0.20000 55 GLY H O 1
ATOM 4322 N N . TYR B 2 60 ? 144.59700 126.37500 116.21600 1.000 0.20000 56 TYR H N 1
ATOM 4323 C CA . TYR B 2 60 ? 144.23500 125.80400 114.92600 1.000 0.20000 56 TYR H CA 1
ATOM 4324 C C . TYR B 2 60 ? 145.20400 126.33300 113.88100 1.000 0.20000 56 TYR H C 1
ATOM 4325 O O . TYR B 2 60 ? 145.25500 127.54000 113.63600 1.000 0.20000 56 TYR H O 1
ATOM 4334 N N . THR B 2 61 ? 145.96500 125.44300 113.25800 1.000 0.20000 57 THR H N 1
ATOM 4335 C CA . THR B 2 61 ? 146.83800 125.84500 112.16800 1.000 0.20000 57 THR H CA 1
ATOM 4336 C C . THR B 2 61 ? 146.17600 125.55800 110.82300 1.000 0.20000 57 THR H C 1
ATOM 4337 O O . THR B 2 61 ? 145.14400 124.89200 110.73800 1.000 0.20000 57 THR H O 1
ATOM 4341 N N . SER B 2 62 ? 146.78400 126.08400 109.76400 1.000 0.20000 58 SER H N 1
ATOM 4342 C CA . SER B 2 62 ? 146.26000 125.90700 108.41900 1.000 0.20000 58 SER H CA 1
ATOM 4343 C C . SER B 2 62 ? 147.30800 126.37900 107.42500 1.000 0.20000 58 SER H C 1
ATOM 4344 O O . SER B 2 62 ? 147.98200 127.38200 107.66300 1.000 0.20000 58 SER H O 1
ATOM 4347 N N . TYR B 2 63 ? 147.43000 125.65800 106.31300 1.000 0.20000 59 TYR H N 1
ATOM 4348 C CA . TYR B 2 63 ? 148.50000 125.88600 105.35700 1.000 0.20000 59 TYR H CA 1
ATOM 4349 C C . TYR B 2 63 ? 147.94600 125.98100 103.94400 1.000 0.20000 59 TYR H C 1
ATOM 4350 O O . TYR B 2 63 ? 146.83000 125.54800 103.65600 1.000 0.20000 59 TYR H O 1
ATOM 4359 N N . ALA B 2 64 ? 148.75100 126.56200 103.06300 1.000 0.23000 60 ALA H N 1
ATOM 4360 C CA . ALA B 2 64 ? 148.45900 126.54500 101.64100 1.000 0.23000 60 ALA H CA 1
ATOM 4361 C C . ALA B 2 64 ? 148.98200 125.25300 101.03300 1.000 0.23000 60 ALA H C 1
ATOM 4362 O O . ALA B 2 64 ? 150.11500 124.84300 101.29500 1.000 0.23000 60 ALA H O 1
ATOM 4364 N N . ASP B 2 65 ? 148.14600 124.60700 100.22000 1.000 0.27000 61 ASP H N 1
ATOM 4365 C CA . ASP B 2 65 ? 148.50600 123.30800 99.66800 1.000 0.27000 61 ASP H CA 1
ATOM 4366 C C . ASP B 2 65 ? 149.89400 123.30200 99.04600 1.000 0.27000 61 ASP H C 1
ATOM 4367 O O . ASP B 2 65 ? 150.54100 122.25200 99.01800 1.000 0.27000 61 ASP H O 1
ATOM 4372 N N . SER B 2 66 ? 150.36800 124.44300 98.54600 1.000 0.26000 62 SER H N 1
ATOM 4373 C CA . SER B 2 66 ? 151.73500 124.50600 98.04200 1.000 0.26000 62 SER H CA 1
ATOM 4374 C C . SER B 2 66 ? 152.73900 124.09400 99.10700 1.000 0.26000 62 SER H C 1
ATOM 4375 O O . SER B 2 66 ? 153.73600 123.43500 98.79600 1.000 0.26000 62 SER H O 1
ATOM 4378 N N . VAL B 2 67 ? 152.48700 124.45900 100.36300 1.000 0.26000 63 VAL H N 1
ATOM 4379 C CA . VAL B 2 67 ? 153.42100 124.24700 101.45700 1.000 0.26000 63 VAL H CA 1
ATOM 4380 C C . VAL B 2 67 ? 152.84700 123.34000 102.53300 1.000 0.26000 63 VAL H C 1
ATOM 4381 O O . VAL B 2 67 ? 153.19000 123.48500 103.70200 1.000 0.26000 63 VAL H O 1
ATOM 4385 N N . LYS B 2 68 ? 151.96900 122.41600 102.17000 1.000 0.27000 64 LYS H N 1
ATOM 4386 C CA . LYS B 2 68 ? 151.45800 121.46900 103.14900 1.000 0.27000 64 LYS H CA 1
ATOM 4387 C C . LYS B 2 68 ? 152.43300 120.31000 103.30200 1.000 0.27000 64 LYS H C 1
ATOM 4388 O O . LYS B 2 68 ? 153.04000 119.86000 102.32500 1.000 0.27000 64 LYS H O 1
ATOM 4394 N N . GLY B 2 69 ? 152.59400 119.83500 104.53300 1.000 0.30000 65 GLY H N 1
ATOM 4395 C CA . GLY B 2 69 ? 153.51600 118.76100 104.81600 1.000 0.30000 65 GLY H CA 1
ATOM 4396 C C . GLY B 2 69 ? 154.97600 119.14600 104.78300 1.000 0.30000 65 GLY H C 1
ATOM 4397 O O . GLY B 2 69 ? 155.83400 118.26500 104.91500 1.000 0.30000 65 GLY H O 1
ATOM 4398 N N . ARG B 2 70 ? 155.28900 120.42500 104.60300 1.000 0.30000 66 ARG H N 1
ATOM 4399 C CA . ARG B 2 70 ? 156.66700 120.89400 104.62200 1.000 0.30000 66 ARG H CA 1
ATOM 4400 C C . ARG B 2 70 ? 156.89200 122.09000 105.52800 1.000 0.30000 66 ARG H C 1
ATOM 4401 O O . ARG B 2 70 ? 158.05000 122.39400 105.83200 1.000 0.30000 66 ARG H O 1
ATOM 4409 N N . PHE B 2 71 ? 155.83900 122.77400 105.96500 1.000 0.25000 67 PHE H N 1
ATOM 4410 C CA . PHE B 2 71 ? 155.94400 123.92800 106.84200 1.000 0.25000 67 PHE H CA 1
ATOM 4411 C C . PHE B 2 71 ? 155.26500 123.63100 108.17200 1.000 0.25000 67 PHE H C 1
ATOM 4412 O O . PHE B 2 71 ? 154.28700 122.88100 108.23600 1.000 0.25000 67 PHE H O 1
ATOM 4420 N N . THR B 2 72 ? 155.80000 124.22700 109.23500 1.000 0.22000 68 THR H N 1
ATOM 4421 C CA . THR B 2 72 ? 155.24900 124.04600 110.57800 1.000 0.22000 68 THR H CA 1
ATOM 4422 C C . THR B 2 72 ? 155.32100 125.38300 111.29900 1.000 0.22000 68 THR H C 1
ATOM 4423 O O . THR B 2 72 ? 156.41600 125.88300 111.56800 1.000 0.22000 68 THR H O 1
ATOM 4427 N N . ILE B 2 73 ? 154.16400 125.96200 111.60400 1.000 0.20000 69 ILE H N 1
ATOM 4428 C CA . ILE B 2 73 ? 154.07400 127.28400 112.21200 1.000 0.20000 69 ILE H CA 1
ATOM 4429 C C . ILE B 2 73 ? 153.64100 127.12500 113.66000 1.000 0.20000 69 ILE H C 1
ATOM 4430 O O . ILE B 2 73 ? 152.80900 126.26800 113.97700 1.000 0.20000 69 ILE H O 1
ATOM 4435 N N . SER B 2 74 ? 154.20100 127.95500 114.53600 1.000 0.22000 70 SER H N 1
ATOM 4436 C CA . SER B 2 74 ? 153.84500 127.93200 115.94600 1.000 0.22000 70 SER H CA 1
ATOM 4437 C C . SER B 2 74 ? 154.09100 129.30600 116.54600 1.000 0.22000 70 SER H C 1
ATOM 4438 O O . SER B 2 74 ? 154.56400 130.22400 115.87600 1.000 0.22000 70 SER H O 1
ATOM 4441 N N . ALA B 2 75 ? 153.76700 129.44600 117.82800 1.000 0.26000 71 ALA H N 1
ATOM 4442 C CA . ALA B 2 75 ? 153.92600 130.71800 118.52000 1.000 0.26000 71 ALA H CA 1
ATOM 4443 C C . ALA B 2 75 ? 154.40600 130.47000 119.94000 1.000 0.26000 71 ALA H C 1
ATOM 4444 O O . ALA B 2 75 ? 153.74200 129.77200 120.71100 1.000 0.26000 71 ALA H O 1
ATOM 4446 N N . ASP B 2 76 ? 155.55600 131.04300 120.27800 1.000 0.32000 72 ASP H N 1
ATOM 4447 C CA . ASP B 2 76 ? 156.00700 131.11100 121.66100 1.000 0.32000 72 ASP H CA 1
ATOM 4448 C C . ASP B 2 76 ? 155.17400 132.16600 122.37300 1.000 0.32000 72 ASP H C 1
ATOM 4449 O O . ASP B 2 76 ? 155.36800 133.36800 122.16100 1.000 0.32000 72 ASP H O 1
ATOM 4454 N N . THR B 2 77 ? 154.23000 131.71600 123.20200 1.000 0.32000 73 THR H N 1
ATOM 4455 C CA . THR B 2 77 ? 153.24200 132.60900 123.79700 1.000 0.32000 73 THR H CA 1
ATOM 4456 C C . THR B 2 77 ? 153.80800 133.41100 124.96000 1.000 0.32000 73 THR H C 1
ATOM 4457 O O . THR B 2 77 ? 153.34900 134.53000 125.21600 1.000 0.32000 73 THR H O 1
ATOM 4461 N N . SER B 2 78 ? 154.79800 132.86800 125.66600 1.000 0.35000 74 SER H N 1
ATOM 4462 C CA . SER B 2 78 ? 155.34400 133.56400 126.82500 1.000 0.35000 74 SER H CA 1
ATOM 4463 C C . SER B 2 78 ? 156.11000 134.81200 126.40500 1.000 0.35000 74 SER H C 1
ATOM 4464 O O . SER B 2 78 ? 155.87700 135.90500 126.93300 1.000 0.35000 74 SER H O 1
ATOM 4467 N N . LYS B 2 79 ? 157.02900 134.67000 125.45500 1.000 0.33000 75 LYS H N 1
ATOM 4468 C CA . LYS B 2 79 ? 157.85500 135.78100 125.00800 1.000 0.33000 75 LYS H CA 1
ATOM 4469 C C . LYS B 2 79 ? 157.26200 136.52600 123.82000 1.000 0.33000 75 LYS H C 1
ATOM 4470 O O . LYS B 2 79 ? 157.92900 137.39900 123.25700 1.000 0.33000 75 LYS H O 1
ATOM 4476 N N . ASN B 2 80 ? 156.02900 136.20800 123.42700 1.000 0.28000 76 ASN H N 1
ATOM 4477 C CA . ASN B 2 80 ? 155.34200 136.90600 122.34300 1.000 0.28000 76 ASN H CA 1
ATOM 4478 C C . ASN B 2 80 ? 156.14900 136.84500 121.04600 1.000 0.28000 76 ASN H C 1
ATOM 4479 O O . ASN B 2 80 ? 156.62100 137.85500 120.52700 1.000 0.28000 76 ASN H O 1
ATOM 4484 N N . THR B 2 81 ? 156.29600 135.63200 120.52200 1.000 0.26000 77 THR H N 1
ATOM 4485 C CA . THR B 2 81 ? 157.03800 135.42500 119.28800 1.000 0.26000 77 THR H CA 1
ATOM 4486 C C . THR B 2 81 ? 156.30800 134.40400 118.43000 1.000 0.26000 77 THR H C 1
ATOM 4487 O O . THR B 2 81 ? 155.55500 133.57600 118.94100 1.000 0.26000 77 THR H O 1
ATOM 4491 N N . ALA B 2 82 ? 156.52900 134.47100 117.12100 1.000 0.22000 78 ALA H N 1
ATOM 4492 C CA . ALA B 2 82 ? 155.98600 133.49600 116.18800 1.000 0.22000 78 ALA H CA 1
ATOM 4493 C C . ALA B 2 82 ? 157.11400 132.87600 115.37800 1.000 0.22000 78 ALA H C 1
ATOM 4494 O O . ALA B 2 82 ? 158.11500 133.53000 115.08100 1.000 0.22000 78 ALA H O 1
ATOM 4496 N N . TYR B 2 83 ? 156.94600 131.60700 115.01700 1.000 0.24000 79 TYR H N 1
ATOM 4497 C CA . TYR B 2 83 ? 157.98400 130.83900 114.34900 1.000 0.24000 79 TYR H CA 1
ATOM 4498 C C . TYR B 2 83 ? 157.40200 130.09600 113.16000 1.000 0.24000 79 TYR H C 1
ATOM 4499 O O . TYR B 2 83 ? 156.30400 129.53700 113.24200 1.000 0.24000 79 TYR H O 1
ATOM 4508 N N . LEU B 2 84 ? 158.15100 130.08500 112.06100 1.000 0.21000 80 LEU H N 1
ATOM 4509 C CA . LEU B 2 84 ? 157.83300 129.26000 110.90300 1.000 0.21000 80 LEU H CA 1
ATOM 4510 C C . LEU B 2 84 ? 159.02400 128.36000 110.61700 1.000 0.21000 80 LEU H C 1
ATOM 4511 O O . LEU B 2 84 ? 160.16500 128.82700 110.61100 1.000 0.21000 80 LEU H O 1
ATOM 4516 N N . GLN B 2 85 ? 158.76200 127.07900 110.38100 1.000 0.26000 81 GLN H N 1
ATOM 4517 C CA . GLN B 2 85 ? 159.79400 126.11300 110.03800 1.000 0.26000 81 GLN H CA 1
ATOM 4518 C C . GLN B 2 85 ? 159.53400 125.57300 108.64000 1.000 0.26000 81 GLN H C 1
ATOM 4519 O O . GLN B 2 85 ? 158.47200 124.99800 108.38300 1.000 0.26000 81 GLN H O 1
ATOM 4525 N N . MET B 2 86 ? 160.49900 125.76800 107.74300 1.000 48.17000 82 MET H N 1
ATOM 4526 C CA . MET B 2 86 ? 160.45200 125.22800 106.38800 1.000 48.17000 82 MET H CA 1
ATOM 4527 C C . MET B 2 86 ? 161.47200 124.10500 106.29100 1.000 48.17000 82 MET H C 1
ATOM 4528 O O . MET B 2 86 ? 162.63000 124.28700 106.67800 1.000 48.17000 82 MET H O 1
ATOM 4533 N N . ASN B 2 87 ? 161.04900 122.95400 105.76900 1.000 52.82000 83 ASN H N 1
ATOM 4534 C CA . ASN B 2 87 ? 161.83800 121.72900 105.84400 1.000 52.82000 83 ASN H CA 1
ATOM 4535 C C . ASN B 2 87 ? 162.37000 121.24600 104.50400 1.000 52.82000 83 ASN H C 1
ATOM 4536 O O . ASN B 2 87 ? 163.57600 121.02700 104.37100 1.000 52.82000 83 ASN H O 1
ATOM 4541 N N . SER B 2 88 ? 161.51300 121.04700 103.50400 1.000 56.68000 84 SER H N 1
ATOM 4542 C CA . SER B 2 88 ? 162.00900 120.55500 102.22300 1.000 56.68000 84 SER H CA 1
ATOM 4543 C C . SER B 2 88 ? 162.57800 121.66900 101.35600 1.000 56.68000 84 SER H C 1
ATOM 4544 O O . SER B 2 88 ? 163.61400 121.48100 100.71100 1.000 56.68000 84 SER H O 1
ATOM 4547 N N . LEU B 2 89 ? 161.92300 122.82900 101.33300 1.000 53.99000 85 LEU H N 1
ATOM 4548 C CA . LEU B 2 89 ? 162.44100 124.02800 100.67600 1.000 53.99000 85 LEU H CA 1
ATOM 4549 C C . LEU B 2 89 ? 162.69800 123.78200 99.18500 1.000 53.99000 85 LEU H C 1
ATOM 4550 O O . LEU B 2 89 ? 163.82900 123.79500 98.69900 1.000 53.99000 85 LEU H O 1
ATOM 4555 N N . ARG B 2 90 ? 161.59900 123.53800 98.47600 1.000 53.30000 86 ARG H N 1
ATOM 4556 C CA . ARG B 2 90 ? 161.63600 123.51700 97.02200 1.000 53.30000 86 ARG H CA 1
ATOM 4557 C C . ARG B 2 90 ? 162.18400 124.83700 96.48800 1.000 53.30000 86 ARG H C 1
ATOM 4558 O O . ARG B 2 90 ? 162.24600 125.84600 97.19100 1.000 53.30000 86 ARG H O 1
ATOM 4566 N N . ALA B 2 91 ? 162.58900 124.82200 95.21900 1.000 0.29000 87 ALA H N 1
ATOM 4567 C CA . ALA B 2 91 ? 163.16600 126.02000 94.62300 1.000 0.29000 87 ALA H CA 1
ATOM 4568 C C . ALA B 2 91 ? 162.13000 127.10400 94.37700 1.000 0.29000 87 ALA H C 1
ATOM 4569 O O . ALA B 2 91 ? 162.48700 128.285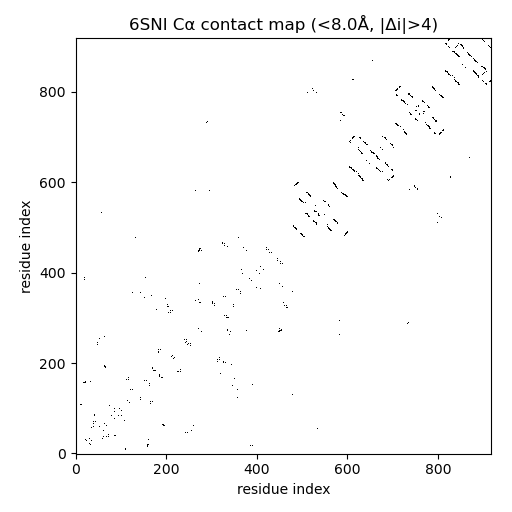00 94.33200 1.000 0.29000 87 ALA H O 1
ATOM 4571 N N . GLU B 2 92 ? 160.86400 126.73800 94.21000 1.000 0.30000 88 GLU H N 1
ATOM 4572 C CA . GLU B 2 92 ? 159.79900 127.71800 94.00300 1.000 0.30000 88 GLU H CA 1
ATOM 4573 C C . GLU B 2 92 ? 159.29900 128.27500 95.33200 1.000 0.30000 88 GLU H C 1
ATOM 4574 O O . GLU B 2 92 ? 158.10400 128.28200 95.62000 1.000 0.30000 88 GLU H O 1
ATOM 4580 N N . ASP B 2 93 ? 160.23500 128.74300 96.15900 1.000 0.26000 89 ASP H N 1
ATOM 4581 C CA . ASP B 2 93 ? 159.91000 129.32600 97.45100 1.000 0.26000 89 ASP H CA 1
ATOM 4582 C C . ASP B 2 93 ? 160.64300 130.62300 97.74000 1.000 0.26000 89 ASP H C 1
ATOM 4583 O O . ASP B 2 93 ? 160.33700 131.26100 98.75000 1.000 0.26000 89 ASP H O 1
ATOM 4588 N N . THR B 2 94 ? 161.60500 131.02100 96.91300 1.000 0.20000 90 THR H N 1
ATOM 4589 C CA . THR B 2 94 ? 162.22000 132.33000 97.06700 1.000 0.20000 90 THR H CA 1
ATOM 4590 C C . THR B 2 94 ? 161.13200 133.38500 97.10900 1.000 0.20000 90 THR H C 1
ATOM 4591 O O . THR B 2 94 ? 160.21300 133.36300 96.28800 1.000 0.20000 90 THR H O 1
ATOM 4595 N N . ALA B 2 95 ? 161.21800 134.30000 98.06400 1.000 0.20000 91 ALA H N 1
ATOM 4596 C CA . ALA B 2 95 ? 160.12700 135.24600 98.25800 1.000 0.20000 91 ALA H CA 1
ATOM 4597 C C . ALA B 2 95 ? 160.51400 136.23500 99.34500 1.000 0.20000 91 ALA H C 1
ATOM 4598 O O . ALA B 2 95 ? 161.61100 136.17800 99.90600 1.000 0.20000 91 ALA H O 1
ATOM 4600 N N . VAL B 2 96 ? 159.60000 137.16100 99.62000 1.000 0.20000 92 VAL H N 1
ATOM 4601 C CA . VAL B 2 96 ? 159.66100 138.02700 100.79000 1.000 0.20000 92 VAL H CA 1
ATOM 4602 C C . VAL B 2 96 ? 158.52700 137.61400 101.71700 1.000 0.20000 92 VAL H C 1
ATOM 4603 O O . VAL B 2 96 ? 157.35200 137.69200 101.34100 1.000 0.20000 92 VAL H O 1
ATOM 4607 N N . TYR B 2 97 ? 158.87700 137.14900 102.91200 1.000 0.26000 93 TYR H N 1
ATOM 4608 C CA . TYR B 2 97 ? 157.92000 136.64000 103.88100 1.000 0.26000 93 TYR H CA 1
ATOM 4609 C C . TYR B 2 97 ? 157.55200 137.73000 104.87500 1.000 0.26000 93 TYR H C 1
ATOM 4610 O O . TYR B 2 97 ? 158.43700 138.37600 105.45100 1.000 0.26000 93 TYR H O 1
ATOM 4619 N N . TYR B 2 98 ? 156.24900 137.93000 105.06900 1.000 0.20000 94 TYR H N 1
ATOM 4620 C CA . TYR B 2 98 ? 155.70100 138.84200 106.05800 1.000 0.20000 94 TYR H CA 1
ATOM 4621 C C . TYR B 2 98 ? 154.97500 138.03900 107.12300 1.000 0.20000 94 TYR H C 1
ATOM 4622 O O . TYR B 2 98 ? 154.34400 137.02200 106.81900 1.000 0.20000 94 TYR H O 1
ATOM 4631 N N . CYS B 2 99 ? 155.05300 138.50400 108.36500 1.000 0.20000 95 CYS H N 1
ATOM 4632 C CA . CYS B 2 99 ? 154.18800 138.02300 109.43100 1.000 0.20000 95 CYS H CA 1
ATOM 4633 C C . CYS B 2 99 ? 153.18000 139.11000 109.75800 1.000 0.20000 95 CYS H C 1
ATOM 4634 O O . CYS B 2 99 ? 153.56100 140.23900 110.07700 1.000 0.20000 95 CYS H O 1
ATOM 4637 N N . ALA B 2 100 ? 151.90000 138.77000 109.67200 1.000 0.20000 96 ALA H N 1
ATOM 4638 C CA . ALA B 2 100 ? 150.83600 139.74900 109.80300 1.000 0.20000 96 ALA H CA 1
ATOM 4639 C C . ALA B 2 100 ? 149.85300 139.28000 110.85600 1.000 0.20000 96 ALA H C 1
ATOM 4640 O O . ALA B 2 100 ? 149.49000 138.10400 110.88300 1.000 0.20000 96 ALA H O 1
ATOM 4642 N N . ARG B 2 101 ? 149.40600 140.19000 111.70600 1.000 0.20000 97 ARG H N 1
ATOM 4643 C CA . ARG B 2 101 ? 148.49800 139.82000 112.78200 1.000 0.20000 97 ARG H CA 1
ATOM 4644 C C . ARG B 2 101 ? 147.08900 140.30900 112.48300 1.000 0.20000 97 ARG H C 1
ATOM 4645 O O . ARG B 2 101 ? 146.88200 141.48700 112.18700 1.000 0.20000 97 ARG H O 1
ATOM 4653 N N . GLU B 2 102 ? 146.12100 139.39800 112.56100 1.000 0.20000 98 GLU H N 1
ATOM 4654 C CA . GLU B 2 102 ? 144.72400 139.71000 112.28200 1.000 0.20000 98 GLU H CA 1
ATOM 4655 C C . GLU B 2 102 ? 143.88700 139.44000 113.51900 1.000 0.20000 98 GLU H C 1
ATOM 4656 O O . GLU B 2 102 ? 143.84000 138.30700 114.00100 1.000 0.20000 98 GLU H O 1
ATOM 4662 N N . TYR B 2 103 ? 143.19600 140.46200 114.00400 1.000 0.20000 99 TYR H N 1
ATOM 4663 C CA . TYR B 2 103 ? 142.44500 140.37000 115.24800 1.000 0.20000 99 TYR H CA 1
ATOM 4664 C C . TYR B 2 103 ? 140.97900 140.08600 114.94900 1.000 0.20000 99 TYR H C 1
ATOM 4665 O O . TYR B 2 103 ? 140.29900 140.90700 114.33200 1.000 0.20000 99 TYR H O 1
ATOM 4674 N N . TRP B 2 104 ? 140.49600 138.93000 115.38400 1.000 32.81000 100 TRP H N 1
ATOM 4675 C CA . TRP B 2 104 ? 139.08900 138.58200 115.27500 1.000 32.81000 100 TRP H CA 1
ATOM 4676 C C . TRP B 2 104 ? 138.35100 138.98800 116.54400 1.000 32.81000 100 TRP H C 1
ATOM 4677 O O . TRP B 2 104 ? 138.94300 139.46200 117.51100 1.000 32.81000 100 TRP H O 1
ATOM 4688 N N . SER B 2 105 ? 137.03700 138.78800 116.53700 1.000 24.73000 101 SER H N 1
ATOM 4689 C CA . SER B 2 105 ? 136.19500 139.19400 117.65300 1.000 24.73000 101 SER H CA 1
ATOM 4690 C C . SER B 2 105 ? 134.94900 138.31900 117.65700 1.000 24.73000 101 SER H C 1
ATOM 4691 O O . SER B 2 105 ? 134.81500 137.39800 116.85000 1.000 24.73000 101 SER H O 1
ATOM 4694 N N . TRP B 2 106 ? 134.03000 138.60600 118.57500 1.000 25.04000 102 TRP H N 1
ATOM 4695 C CA . TRP B 2 106 ? 132.82200 137.80300 118.69800 1.000 25.04000 102 TRP H CA 1
ATOM 4696 C C . TRP B 2 106 ? 131.94300 137.95700 117.46300 1.000 25.04000 102 TRP H C 1
ATOM 4697 O O . TRP B 2 106 ? 131.87100 139.02500 116.85100 1.000 25.04000 102 TRP H O 1
ATOM 4708 N N . TYR B 2 107 ? 131.25600 136.87400 117.10900 1.000 24.38000 103 TYR H N 1
ATOM 4709 C CA . TYR B 2 107 ? 130.29400 136.87200 116.00900 1.000 24.38000 103 TYR H CA 1
ATOM 4710 C C . TYR B 2 107 ? 130.96900 137.06700 114.65700 1.000 24.38000 103 TYR H C 1
ATOM 4711 O O . TYR B 2 107 ? 130.40700 137.68600 113.75400 1.000 24.38000 103 TYR H O 1
ATOM 4720 N N . SER B 2 108 ? 132.18400 136.54500 114.50900 1.000 22.90000 104 SER H N 1
ATOM 4721 C CA . SER B 2 108 ? 132.84500 136.42900 113.21400 1.000 22.90000 104 SER H CA 1
ATOM 4722 C C . SER B 2 108 ? 133.27600 137.77700 112.65400 1.000 22.90000 104 SER H C 1
ATOM 4723 O O . SER B 2 108 ? 133.56100 137.89300 111.46300 1.000 22.90000 104 SER H O 1
ATOM 4726 N N . TYR B 2 109 ? 133.33300 138.80400 113.49400 1.000 22.52000 105 TYR H N 1
ATOM 4727 C CA . TYR B 2 109 ? 133.71300 140.14200 113.05900 1.000 22.52000 105 TYR H CA 1
ATOM 4728 C C . TYR B 2 109 ? 135.22300 140.28000 113.17000 1.000 22.52000 105 TYR H C 1
ATOM 4729 O O . TYR B 2 109 ? 135.76400 140.33400 114.27400 1.000 22.52000 105 TYR H O 1
ATOM 4738 N N . SER B 2 110 ? 135.90200 140.33900 112.03100 1.000 26.12000 106 SER H N 1
ATOM 4739 C CA . SER B 2 110 ? 137.34200 140.54100 111.99100 1.000 26.12000 106 SER H CA 1
ATOM 4740 C C . SER B 2 110 ? 137.66400 142.00400 111.71200 1.000 26.12000 106 SER H C 1
ATOM 4741 O O . SER B 2 110 ? 136.79300 142.81200 111.39000 1.000 26.12000 106 SER H O 1
ATOM 4744 N N . TYR B 2 111 ? 138.94300 142.34100 111.84000 1.000 22.97000 107 TYR H N 1
ATOM 4745 C CA . TYR B 2 111 ? 139.39600 143.71200 111.66100 1.000 22.97000 107 TYR H CA 1
ATOM 4746 C C . TYR B 2 111 ? 140.49900 143.83300 110.62000 1.000 22.97000 107 TYR H C 1
ATOM 4747 O O . TYR B 2 111 ? 141.09700 144.90700 110.48900 1.000 22.97000 107 TYR H O 1
ATOM 4756 N N . GLY B 2 112 ? 140.78200 142.77000 109.87700 1.000 26.10000 108 GLY H N 1
ATOM 4757 C CA . GLY B 2 112 ? 141.76200 142.82000 108.81600 1.000 26.10000 108 GLY H CA 1
ATOM 4758 C C . GLY B 2 112 ? 143.18100 142.69400 109.32600 1.000 26.10000 108 GLY H C 1
ATOM 4759 O O . GLY B 2 112 ? 143.45500 142.69500 110.52300 1.000 26.10000 108 GLY H O 1
ATOM 4760 N N . ILE B 2 113 ? 144.10600 142.59900 108.37500 1.000 32.81000 109 ILE H N 1
ATOM 4761 C CA . ILE B 2 113 ? 145.52100 142.39200 108.67300 1.000 32.81000 109 ILE H CA 1
ATOM 4762 C C . ILE B 2 113 ? 146.12700 143.77700 108.87300 1.000 32.81000 109 ILE H C 1
ATOM 4763 O O . ILE B 2 113 ? 146.73500 144.35100 107.97500 1.000 32.81000 109 ILE H O 1
ATOM 4768 N N . ASP B 2 114 ? 145.98400 144.30400 110.08400 1.000 0.20000 110 ASP H N 1
ATOM 4769 C CA . ASP B 2 114 ? 146.33200 145.69000 110.35300 1.000 0.20000 110 ASP H CA 1
ATOM 4770 C C . ASP B 2 114 ? 147.79900 145.90100 110.68900 1.000 0.20000 110 ASP H C 1
ATOM 4771 O O . ASP B 2 114 ? 148.27600 147.03500 110.58400 1.000 0.20000 110 ASP H O 1
ATOM 4776 N N . TYR B 2 115 ? 148.53000 144.85900 111.08400 1.000 0.20000 111 TYR H N 1
ATOM 4777 C CA . TYR B 2 115 ? 149.94000 144.99600 111.43100 1.000 0.20000 111 TYR H CA 1
ATOM 4778 C C . TYR B 2 115 ? 150.76300 143.98900 110.64700 1.000 0.20000 111 TYR H C 1
ATOM 4779 O O . TYR B 2 115 ? 150.63000 142.77600 110.85300 1.000 0.20000 111 TYR H O 1
ATOM 4788 N N . TRP B 2 116 ? 151.61100 144.50500 109.75900 1.000 0.20000 112 TRP H N 1
ATOM 4789 C CA . TRP B 2 116 ? 152.52300 143.74100 108.92400 1.000 0.20000 112 TRP H CA 1
ATOM 4790 C C . TRP B 2 116 ? 153.95200 143.90900 109.41800 1.000 0.20000 112 TRP H C 1
ATOM 4791 O O . TRP B 2 116 ? 154.29500 144.91400 110.04200 1.000 0.20000 112 TRP H O 1
ATOM 4802 N N . GLY B 2 117 ? 154.78200 142.93200 109.11800 1.000 0.20000 113 GLY H N 1
ATOM 4803 C CA . GLY B 2 117 ? 156.20100 143.07300 109.33600 1.000 0.20000 113 GLY H CA 1
ATOM 4804 C C . GLY B 2 117 ? 156.92400 143.44400 108.06300 1.000 0.20000 113 GLY H C 1
ATOM 4805 O O . GLY B 2 117 ? 156.47700 143.13100 106.96600 1.000 0.20000 113 GLY H O 1
ATOM 4806 N N . GLN B 2 118 ? 158.06500 144.11400 108.21000 1.000 0.23000 114 GLN H N 1
ATOM 4807 C CA . GLN B 2 118 ? 158.74200 144.63200 107.02600 1.000 0.23000 114 GLN H CA 1
ATOM 4808 C C . GLN B 2 118 ? 159.27500 143.53600 106.10900 1.000 0.23000 114 GLN H C 1
ATOM 4809 O O . GLN B 2 118 ? 159.87700 143.86000 105.08100 1.000 0.23000 114 GLN H O 1
ATOM 4815 N N . GLY B 2 119 ? 159.07400 142.26400 106.43600 1.000 0.20000 115 GLY H N 1
ATOM 4816 C CA . GLY B 2 119 ? 159.39700 141.19600 105.51300 1.000 0.20000 115 GLY H CA 1
ATOM 4817 C C . GLY B 2 119 ? 160.86000 140.81800 105.45000 1.000 0.20000 115 GLY H C 1
ATOM 4818 O O . GLY B 2 119 ? 161.73700 141.68100 105.53200 1.000 0.20000 115 GLY H O 1
ATOM 4819 N N . THR B 2 120 ? 161.13200 139.52300 105.29500 1.000 0.20000 116 THR H N 1
ATOM 4820 C CA . THR B 2 120 ? 162.48800 139.00300 105.20200 1.000 0.20000 116 THR H CA 1
ATOM 4821 C C . THR B 2 120 ? 162.58800 138.09200 103.98800 1.000 0.20000 116 THR H C 1
ATOM 4822 O O . THR B 2 120 ? 161.65000 137.36500 103.66200 1.000 0.20000 116 THR H O 1
ATOM 4826 N N . LEU B 2 121 ? 163.73400 138.13800 103.32000 1.000 0.20000 117 LEU H N 1
ATOM 4827 C CA . LEU B 2 121 ? 163.90000 137.52600 102.00900 1.000 0.20000 117 LEU H CA 1
ATOM 4828 C C . LEU B 2 121 ? 164.48900 136.12700 102.13600 1.000 0.20000 117 LEU H C 1
ATOM 4829 O O . LEU B 2 121 ? 165.52400 135.94000 102.78100 1.000 0.20000 117 LEU H O 1
ATOM 4834 N N . VAL B 2 122 ? 163.82900 135.15500 101.50900 1.000 0.20000 118 VAL H N 1
ATOM 4835 C CA . VAL B 2 122 ? 164.28600 133.77000 101.45900 1.000 0.20000 118 VAL H CA 1
ATOM 4836 C C . VAL B 2 122 ? 164.69300 133.46100 100.02800 1.000 0.20000 118 VAL H C 1
ATOM 4837 O O . VAL B 2 122 ? 163.90100 133.64600 99.09600 1.000 0.20000 118 VAL H O 1
ATOM 4841 N N . THR B 2 123 ? 165.92000 132.97800 99.85600 1.000 0.25000 119 THR H N 1
ATOM 4842 C CA . THR B 2 123 ? 166.48400 132.65400 98.54800 1.000 0.25000 119 THR H CA 1
ATOM 4843 C C . THR B 2 123 ? 166.82200 131.17000 98.53300 1.000 0.25000 119 THR H C 1
ATOM 4844 O O . THR B 2 123 ? 167.96100 130.78500 98.80000 1.000 0.25000 119 THR H O 1
ATOM 4848 N N . VAL B 2 124 ? 165.84000 130.33700 98.19800 1.000 0.25000 120 VAL H N 1
ATOM 4849 C CA . VAL B 2 124 ? 166.04100 128.89400 98.16300 1.000 0.25000 120 VAL H CA 1
ATOM 4850 C C . VAL B 2 124 ? 166.68500 128.51800 96.83800 1.000 0.25000 120 VAL H C 1
ATOM 4851 O O . VAL B 2 124 ? 165.99200 128.19500 95.87000 1.000 0.25000 120 VAL H O 1
ATOM 4855 N N . SER B 2 125 ? 168.01200 128.54500 96.78700 1.000 0.29000 121 SER H N 1
ATOM 4856 C CA . SER B 2 125 ? 168.72700 128.35700 95.53600 1.000 0.29000 121 SER H CA 1
ATOM 4857 C C . SER B 2 125 ? 170.06100 127.68100 95.82100 1.000 0.29000 121 SER H C 1
ATOM 4858 O O . SER B 2 125 ? 170.32900 127.23100 96.93700 1.000 0.29000 121 SER H O 1
ATOM 4861 N N . SER B 2 126 ? 170.90300 127.60900 94.79100 1.000 0.33000 122 SER H N 1
ATOM 4862 C CA . SER B 2 126 ? 172.23200 127.00200 94.90200 1.000 0.33000 122 SER H CA 1
ATOM 4863 C C . SER B 2 126 ? 173.12800 127.63400 93.84100 1.000 0.33000 122 SER H C 1
ATOM 4864 O O . SER B 2 126 ? 173.06700 127.27300 92.66400 1.000 0.33000 122 SER H O 1
ATOM 4867 N N . ALA B 2 127 ? 173.96300 128.57700 94.26900 1.000 0.38000 123 ALA H N 1
ATOM 4868 C CA . ALA B 2 127 ? 174.91100 129.21600 93.36200 1.000 0.38000 123 ALA H CA 1
ATOM 4869 C C . ALA B 2 127 ? 175.99300 129.87900 94.19400 1.000 0.38000 123 ALA H C 1
ATOM 4870 O O . ALA B 2 127 ? 175.70800 130.82400 94.93800 1.000 0.38000 123 ALA H O 1
ATOM 4872 N N . SER B 2 128 ? 177.22100 129.38300 94.07900 1.000 0.39000 124 SER H N 1
ATOM 4873 C CA . SER B 2 128 ? 178.33800 129.99400 94.78100 1.000 0.39000 124 SER H CA 1
ATOM 4874 C C . SER B 2 128 ? 178.35500 131.49300 94.52300 1.000 0.39000 124 SER H C 1
ATOM 4875 O O . SER B 2 128 ? 178.32500 131.94100 93.37400 1.000 0.39000 124 SER H O 1
ATOM 4878 N N . THR B 2 129 ? 178.40900 132.28200 95.61200 1.000 0.40000 125 THR H N 1
ATOM 4879 C CA . THR B 2 129 ? 178.43800 133.77800 95.56600 1.000 0.40000 125 THR H CA 1
ATOM 4880 C C . THR B 2 129 ? 179.46800 134.23300 94.52500 1.000 0.40000 125 THR H C 1
ATOM 4881 O O . THR B 2 129 ? 180.67700 134.06800 94.77500 1.000 0.40000 125 THR H O 1
ATOM 4885 N N . LYS B 2 130 ? 178.98300 134.78000 93.40500 1.000 0.40000 126 LYS H N 1
ATOM 4886 C CA . LYS B 2 130 ? 179.84500 135.07600 92.27200 1.000 0.40000 126 LYS H CA 1
ATOM 4887 C C . LYS B 2 130 ? 179.88300 136.57400 92.01400 1.000 0.40000 126 LYS H C 1
ATOM 4888 O O . LYS B 2 130 ? 179.03300 137.32700 92.49800 1.000 0.40000 126 LYS H O 1
ATOM 4894 N N . GLY B 2 131 ? 180.87800 136.99800 91.24100 1.000 0.43000 127 GLY H N 1
ATOM 4895 C CA . GLY B 2 131 ? 181.02500 138.38500 90.87600 1.000 0.43000 127 GLY H CA 1
ATOM 4896 C C . GLY B 2 131 ? 180.60600 138.62600 89.44200 1.000 0.43000 127 GLY H C 1
ATOM 4897 O O . GLY B 2 131 ? 180.54600 137.70400 88.62500 1.000 0.43000 127 GLY H O 1
ATOM 4898 N N . PRO B 2 132 ? 180.32200 139.87700 89.10500 1.000 0.43000 128 PRO H N 1
ATOM 4899 C CA . PRO B 2 132 ? 179.70500 140.17300 87.81300 1.000 0.43000 128 PRO H CA 1
ATOM 4900 C C . PRO B 2 132 ? 180.72700 140.27400 86.69200 1.000 0.43000 128 PRO H C 1
ATOM 4901 O O . PRO B 2 132 ? 181.92900 140.42900 86.91200 1.000 0.43000 128 PRO H O 1
ATOM 4905 N N . SER B 2 133 ? 180.21400 140.18000 85.46900 1.000 0.42000 129 SER H N 1
ATOM 4906 C CA . SER B 2 133 ? 180.95900 140.54000 84.27300 1.000 0.42000 129 SER H CA 1
ATOM 4907 C C . SER B 2 133 ? 180.28400 141.74400 83.63400 1.000 0.42000 129 SER H C 1
ATOM 4908 O O . SER B 2 133 ? 179.06800 141.91400 83.74000 1.000 0.42000 129 SER H O 1
ATOM 4911 N N . VAL B 2 134 ? 181.07300 142.57400 82.96100 1.000 0.42000 130 VAL H N 1
ATOM 4912 C CA . VAL B 2 134 ? 180.59100 143.84000 82.42300 1.000 0.42000 130 VAL H CA 1
ATOM 4913 C C . VAL B 2 134 ? 180.97200 143.91900 80.95300 1.000 0.42000 130 VAL H C 1
ATOM 4914 O O . VAL B 2 134 ? 182.15600 144.06000 80.62500 1.000 0.42000 130 VAL H O 1
ATOM 4918 N N . PHE B 2 135 ? 179.97600 143.83000 80.07200 1.000 0.44000 131 PHE H N 1
ATOM 4919 C CA . PHE B 2 135 ? 180.18400 144.01800 78.64700 1.000 0.44000 131 PHE H CA 1
ATOM 4920 C C . PHE B 2 135 ? 179.52000 145.31600 78.21200 1.000 0.44000 131 PHE H C 1
ATOM 4921 O O . PHE B 2 135 ? 178.33700 145.52700 78.50700 1.000 0.44000 131 PHE H O 1
ATOM 4929 N N . PRO B 2 136 ? 180.22300 146.19900 77.50300 1.000 0.45000 132 PRO H N 1
ATOM 4930 C CA . PRO B 2 136 ? 179.65000 147.51400 77.18200 1.000 0.45000 132 PRO H CA 1
ATOM 4931 C C . PRO B 2 136 ? 178.69700 147.42700 75.99900 1.000 0.45000 132 PRO H C 1
ATOM 4932 O O . PRO B 2 136 ? 179.09400 147.04500 74.89600 1.000 0.45000 132 PRO H O 1
ATOM 4936 N N . LEU B 2 137 ? 177.43300 147.78500 76.23100 1.000 0.44000 133 LEU H N 1
ATOM 4937 C CA . LEU B 2 137 ? 176.48400 147.96400 75.14300 1.000 0.44000 133 LEU H CA 1
ATOM 4938 C C . LEU B 2 137 ? 176.83100 149.26500 74.44100 1.000 0.44000 133 LEU H C 1
ATOM 4939 O O . LEU B 2 137 ? 176.26700 150.31800 74.75800 1.000 0.44000 133 LEU H O 1
ATOM 4944 N N . ALA B 2 138 ? 177.77700 149.20000 73.51100 1.000 0.48000 134 ALA H N 1
ATOM 4945 C CA . ALA B 2 138 ? 178.33600 150.39500 72.91800 1.000 0.48000 134 ALA H CA 1
ATOM 4946 C C . ALA B 2 138 ? 177.26900 151.18100 72.16700 1.000 0.48000 134 ALA H C 1
ATOM 4947 O O . ALA B 2 138 ? 176.15900 150.69400 71.94700 1.000 0.48000 134 ALA H O 1
ATOM 4949 N N . PRO B 2 139 ? 177.58500 152.41400 71.77200 1.000 0.53000 135 PRO H N 1
ATOM 4950 C CA . PRO B 2 139 ? 176.67000 153.17500 70.91700 1.000 0.53000 135 PRO H CA 1
ATOM 4951 C C . PRO B 2 139 ? 176.91000 152.82200 69.45700 1.000 0.53000 135 PRO H C 1
ATOM 4952 O O . PRO B 2 139 ? 178.04600 152.85100 68.97900 1.000 0.53000 135 PRO H O 1
ATOM 4956 N N . SER B 2 140 ? 175.83700 152.47500 68.75400 1.000 0.57000 136 SER H N 1
ATOM 4957 C CA . SER B 2 140 ? 175.95700 152.15400 67.34100 1.000 0.57000 136 SER H CA 1
ATOM 4958 C C . SER B 2 140 ? 176.67000 153.28200 66.60600 1.000 0.57000 136 SER H C 1
ATOM 4959 O O . SER B 2 140 ? 176.40800 154.46500 66.84200 1.000 0.57000 136 SER H O 1
ATOM 4962 N N . SER B 2 141 ? 177.58800 152.90800 65.71200 1.000 0.61000 137 SER H N 1
ATOM 4963 C CA . SER B 2 141 ? 178.31500 153.90600 64.93800 1.000 0.61000 137 SER H CA 1
ATOM 4964 C C . SER B 2 141 ? 177.38800 154.75800 64.08300 1.000 0.61000 137 SER H C 1
ATOM 4965 O O . SER B 2 141 ? 177.79400 155.83400 63.63100 1.000 0.61000 137 SER H O 1
ATOM 4968 N N . LYS B 2 142 ? 176.15600 154.30400 63.85700 1.000 0.61000 138 LYS H N 1
ATOM 4969 C CA . LYS B 2 142 ? 175.19200 155.00400 63.02100 1.000 0.61000 138 LYS H CA 1
ATOM 4970 C C . LYS B 2 142 ? 174.12600 155.72300 63.84000 1.000 0.61000 138 LYS H C 1
ATOM 4971 O O . LYS B 2 142 ? 173.07500 156.07900 63.29800 1.000 0.61000 138 LYS H O 1
ATOM 4977 N N . SER B 2 143 ? 174.37200 155.93100 65.13300 1.000 0.60000 139 SER H N 1
ATOM 4978 C CA . SER B 2 143 ? 173.40900 156.62700 65.97600 1.000 0.60000 139 SER H CA 1
ATOM 4979 C C . SER B 2 143 ? 172.95000 157.91700 65.30700 1.000 0.60000 139 SER H C 1
ATOM 4980 O O . SER B 2 143 ? 173.69900 158.56100 64.56700 1.000 0.60000 139 SER H O 1
ATOM 4983 N N . THR B 2 144 ? 171.70200 158.29200 65.57600 1.000 0.60000 140 THR H N 1
ATOM 4984 C CA . THR B 2 144 ? 171.07600 159.40000 64.86500 1.000 0.60000 140 THR H CA 1
ATOM 4985 C C . THR B 2 144 ? 171.86400 160.68600 65.09200 1.000 0.60000 140 THR H C 1
ATOM 4986 O O . THR B 2 144 ? 171.87400 161.23200 66.19900 1.000 0.60000 140 THR H O 1
ATOM 4990 N N . SER B 2 145 ? 172.51700 161.16900 64.03700 1.000 0.60000 141 SER H N 1
ATOM 4991 C CA . SER B 2 145 ? 173.29200 162.39900 64.12500 1.000 0.60000 141 SER H CA 1
ATOM 4992 C C . SER B 2 145 ? 172.37400 163.57600 64.42400 1.000 0.60000 141 SER H C 1
ATOM 4993 O O . SER B 2 145 ? 171.45100 163.86700 63.65700 1.000 0.60000 141 SER H O 1
ATOM 4996 N N . GLY B 2 146 ? 172.63200 164.25500 65.53900 1.000 0.54000 142 GLY H N 1
ATOM 4997 C CA . GLY B 2 146 ? 171.76500 165.32300 65.98800 1.000 0.54000 142 GLY H CA 1
ATOM 4998 C C . GLY B 2 146 ? 170.48500 164.86500 66.64600 1.000 0.54000 142 GLY H C 1
ATOM 4999 O O . GLY B 2 146 ? 169.65100 165.70700 66.99800 1.000 0.54000 142 GLY H O 1
ATOM 5000 N N . GLY B 2 147 ? 170.30100 163.56000 66.82400 1.000 0.57000 143 GLY H N 1
ATOM 5001 C CA . GLY B 2 147 ? 169.11400 163.04000 67.47000 1.000 0.57000 143 GLY H CA 1
ATOM 5002 C C . GLY B 2 147 ? 169.40300 162.49000 68.85100 1.000 0.57000 143 GLY H C 1
ATOM 5003 O O . GLY B 2 147 ? 169.54200 163.25100 69.81400 1.000 0.57000 143 GLY H O 1
ATOM 5004 N N . THR B 2 148 ? 169.49700 161.16700 68.96000 1.000 0.55000 144 THR H N 1
ATOM 5005 C CA . THR B 2 148 ? 169.79000 160.51600 70.22900 1.000 0.55000 144 THR H CA 1
ATOM 5006 C C . THR B 2 148 ? 170.79600 159.39900 70.00400 1.000 0.55000 144 THR H C 1
ATOM 5007 O O . THR B 2 148 ? 170.84000 158.80600 68.92300 1.000 0.55000 144 THR H O 1
ATOM 5011 N N . ALA B 2 149 ? 171.60800 159.13300 71.02400 1.000 0.51000 145 ALA H N 1
ATOM 5012 C CA . ALA B 2 149 ? 172.49700 157.98000 71.06600 1.000 0.51000 145 ALA H CA 1
ATOM 5013 C C . ALA B 2 149 ? 172.31000 157.29600 72.41100 1.000 0.51000 145 ALA H C 1
ATOM 5014 O O . ALA B 2 149 ? 172.66000 157.86300 73.45100 1.000 0.51000 145 ALA H O 1
ATOM 5016 N N . ALA B 2 150 ? 171.73000 156.10100 72.39200 1.000 0.46000 146 ALA H N 1
ATOM 5017 C CA . ALA B 2 150 ? 171.52000 155.31300 73.59700 1.000 0.46000 146 ALA H CA 1
ATOM 5018 C C . ALA B 2 150 ? 172.59200 154.23700 73.68700 1.000 0.46000 146 ALA H C 1
ATOM 5019 O O . ALA B 2 150 ? 172.84100 153.51800 72.71400 1.000 0.46000 146 ALA H O 1
ATOM 5021 N N . LEU B 2 151 ? 173.22600 154.13200 74.85100 1.000 0.46000 147 LEU H N 1
ATOM 5022 C CA . LEU B 2 151 ? 174.25200 153.12100 75.07600 1.000 0.46000 147 LEU H CA 1
ATOM 5023 C C . LEU B 2 151 ? 174.10200 152.60900 76.50200 1.000 0.46000 147 LEU H C 1
ATOM 5024 O O . LEU B 2 151 ? 173.11900 152.90900 77.18400 1.000 0.46000 147 LEU H O 1
ATOM 5029 N N . GLY B 2 152 ? 175.07200 151.82600 76.96300 1.000 0.45000 148 GLY H N 1
ATOM 5030 C CA . GLY B 2 152 ? 175.04900 151.39900 78.35000 1.000 0.45000 148 GLY H CA 1
ATOM 5031 C C . GLY B 2 152 ? 176.01800 150.26500 78.60900 1.000 0.45000 148 GLY H C 1
ATOM 5032 O O . GLY B 2 152 ? 177.00400 150.09400 77.89300 1.000 0.45000 148 GLY H O 1
ATOM 5033 N N . CYS B 2 153 ? 175.70400 149.48200 79.63900 1.000 0.44000 149 CYS H N 1
ATOM 5034 C CA . CYS B 2 153 ? 176.54000 148.35600 80.03600 1.000 0.44000 149 CYS H CA 1
ATOM 5035 C C . CYS B 2 153 ? 175.67700 147.20400 80.53100 1.000 0.44000 149 CYS H C 1
ATOM 5036 O O . CYS B 2 153 ? 174.72800 147.41400 81.28900 1.000 0.44000 149 CYS H O 1
ATOM 5039 N N . LEU B 2 154 ? 176.01600 145.99000 80.10300 1.000 0.38000 150 LEU H N 1
ATOM 5040 C CA . LEU B 2 154 ? 175.31400 144.76800 80.47400 1.000 0.38000 150 LEU H CA 1
ATOM 5041 C C . LEU B 2 154 ? 176.15400 144.01100 81.49500 1.000 0.38000 150 LEU H C 1
ATOM 5042 O O . LEU B 2 154 ? 177.28100 143.60400 81.19500 1.000 0.38000 150 LEU H O 1
ATOM 5047 N N . VAL B 2 155 ? 175.60900 143.83400 82.69700 1.000 0.37000 151 VAL H N 1
ATOM 5048 C CA . VAL B 2 155 ? 176.29100 143.16600 83.80000 1.000 0.37000 151 VAL H CA 1
ATOM 5049 C C . VAL B 2 155 ? 175.64500 141.80200 83.98900 1.000 0.37000 151 VAL H C 1
ATOM 5050 O O . VAL B 2 155 ? 174.46300 141.70900 84.34100 1.000 0.37000 151 VAL H O 1
ATOM 5054 N N . LYS B 2 156 ? 176.43000 140.74800 83.78800 1.000 0.38000 152 LYS H N 1
ATOM 5055 C CA . LYS B 2 156 ? 175.91600 139.39100 83.67300 1.000 0.38000 152 LYS H CA 1
ATOM 5056 C C . LYS B 2 156 ? 176.56100 138.47400 84.70500 1.000 0.38000 152 LYS H C 1
ATOM 5057 O O . LYS B 2 156 ? 177.66600 138.73900 85.19100 1.000 0.38000 152 LYS H O 1
ATOM 5063 N N . ASP B 2 157 ? 175.85600 137.38500 85.02900 1.000 0.39000 153 ASP H N 1
ATOM 5064 C CA . ASP B 2 157 ? 176.41800 136.27400 85.79300 1.000 0.39000 153 ASP H CA 1
ATOM 5065 C C . ASP B 2 157 ? 176.95100 136.73400 87.15100 1.000 0.39000 153 ASP H C 1
ATOM 5066 O O . ASP B 2 157 ? 178.14900 136.68500 87.42900 1.000 0.39000 153 ASP H O 1
ATOM 5071 N N . TYR B 2 158 ? 176.02500 137.14700 88.02100 1.000 0.36000 154 TYR H N 1
ATOM 5072 C CA . TYR B 2 158 ? 176.37900 137.59100 89.39600 1.000 0.36000 154 TYR H CA 1
ATOM 5073 C C . TYR B 2 158 ? 175.32700 137.06000 90.37700 1.000 0.36000 154 TYR H C 1
ATOM 5074 O O . TYR B 2 158 ? 174.16100 136.89600 89.97500 1.000 0.36000 154 TYR H O 1
ATOM 5083 N N . PHE B 2 159 ? 175.73700 136.79500 91.62200 1.000 0.36000 155 PHE H N 1
ATOM 5084 C CA . PHE B 2 159 ? 174.81800 136.26500 92.66400 1.000 0.36000 155 PHE H CA 1
ATOM 5085 C C . PHE B 2 159 ? 175.46600 136.44300 94.04100 1.000 0.36000 155 PHE H C 1
ATOM 5086 O O . PHE B 2 159 ? 176.68500 136.21600 94.15500 1.000 0.36000 155 PHE H O 1
ATOM 5094 N N . PRO B 2 160 ? 174.63200 136.81400 95.17000 1.000 0.35000 156 PRO H N 1
ATOM 5095 C CA . PRO B 2 160 ? 173.02400 137.22500 95.52600 1.000 0.35000 156 PRO H CA 1
ATOM 5096 C C . PRO B 2 160 ? 172.70200 138.69400 95.22300 1.000 0.35000 156 PRO H C 1
ATOM 5097 O O . PRO B 2 160 ? 173.58500 139.52300 95.34400 1.000 0.35000 156 PRO H O 1
ATOM 5101 N N . GLU B 2 161 ? 171.45100 138.96600 94.83500 1.000 0.34000 157 GLU H N 1
ATOM 5102 C CA . GLU B 2 161 ? 170.99200 140.34400 94.51500 1.000 0.34000 157 GLU H CA 1
ATOM 5103 C C . GLU B 2 161 ? 170.91300 141.15600 95.81300 1.000 0.34000 157 GLU H C 1
ATOM 5104 O O . GLU B 2 161 ? 170.65500 140.55200 96.87000 1.000 0.34000 157 GLU H O 1
ATOM 5110 N N . PRO B 2 162 ? 171.11800 142.49200 95.78700 1.000 0.35000 158 PRO H N 1
ATOM 5111 C CA . PRO B 2 162 ? 171.09000 143.27300 94.55400 1.000 0.35000 158 PRO H CA 1
ATOM 5112 C C . PRO B 2 162 ? 172.48200 143.67600 94.04600 1.000 0.35000 158 PRO H C 1
ATOM 5113 O O . PRO B 2 162 ? 173.45700 143.05800 94.42300 1.000 0.35000 158 PRO H O 1
ATOM 5117 N N . VAL B 2 163 ? 172.51100 144.71300 93.20600 1.000 0.37000 159 VAL H N 1
ATOM 5118 C CA . VAL B 2 163 ? 173.75100 145.28200 92.59600 1.000 0.37000 159 VAL H CA 1
ATOM 5119 C C . VAL B 2 163 ? 173.57500 146.79900 92.45600 1.000 0.37000 159 VAL H C 1
ATOM 5120 O O . VAL B 2 163 ? 172.50100 147.22800 91.99500 1.000 0.37000 159 VAL H O 1
ATOM 5124 N N . THR B 2 164 ? 174.58900 147.57300 92.85300 1.000 0.42000 160 THR H N 1
ATOM 5125 C CA . THR B 2 164 ? 174.52800 149.05500 92.74200 1.000 0.42000 160 THR H CA 1
ATOM 5126 C C . THR B 2 164 ? 175.16700 149.46900 91.41200 1.000 0.42000 160 THR H C 1
ATOM 5127 O O . THR B 2 164 ? 176.30000 149.02500 91.14600 1.000 0.42000 160 THR H O 1
ATOM 5131 N N . VAL B 2 165 ? 174.46500 150.27900 90.61200 1.000 0.47000 161 VAL H N 1
ATOM 5132 C CA . VAL B 2 165 ? 175.01100 150.70300 89.28800 1.000 0.47000 161 VAL H CA 1
ATOM 5133 C C . VAL B 2 165 ? 175.03900 152.23300 89.18600 1.000 0.47000 161 VAL H C 1
ATOM 5134 O O . VAL B 2 165 ? 174.17300 152.89500 89.78900 1.000 0.47000 161 VAL H O 1
ATOM 5138 N N . SER B 2 166 ? 176.02400 152.74300 88.44000 1.000 0.52000 162 SER H N 1
ATOM 5139 C CA . SER B 2 166 ? 176.21200 154.20700 88.19400 1.000 0.52000 162 SER H CA 1
ATOM 5140 C C . SER B 2 166 ? 176.97500 154.69900 86.92200 1.000 0.52000 162 SER H C 1
ATOM 5141 O O . SER B 2 166 ? 177.77600 154.11300 86.23500 1.000 0.52000 162 SER H O 1
ATOM 5144 N N . TRP B 2 167 ? 176.65300 155.94500 86.54400 1.000 0.51000 163 TRP H N 1
ATOM 5145 C CA . TRP B 2 167 ? 177.29300 156.46700 85.34300 1.000 0.51000 163 TRP H CA 1
ATOM 5146 C C . TRP B 2 167 ? 178.07900 157.73200 85.65100 1.000 0.51000 163 TRP H C 1
ATOM 5147 O O . TRP B 2 167 ? 177.68000 158.52400 86.51000 1.000 0.51000 163 TRP H O 1
ATOM 5158 N N . ASN B 2 168 ? 179.18800 157.91800 84.93300 1.000 0.54000 164 ASN H N 1
ATOM 5159 C CA . ASN B 2 168 ? 180.10200 159.03700 85.16200 1.000 0.54000 164 ASN H CA 1
ATOM 5160 C C . ASN B 2 168 ? 180.42600 159.19200 86.64300 1.000 0.54000 164 ASN H C 1
ATOM 5161 O O . ASN B 2 168 ? 180.61800 160.30400 87.14100 1.000 0.54000 164 ASN H O 1
ATOM 5166 N N . SER B 2 169 ? 180.49800 158.06800 87.35400 1.000 0.52000 165 SER H N 1
ATOM 5167 C CA . SER B 2 169 ? 180.74200 158.05700 88.79200 1.000 0.52000 165 SER H CA 1
ATOM 5168 C C . SER B 2 169 ? 179.62400 158.79100 89.53800 1.000 0.52000 165 SER H C 1
ATOM 5169 O O . SER B 2 169 ? 179.84600 159.77500 90.24500 1.000 0.52000 165 SER H O 1
ATOM 5172 N N . GLY B 2 170 ? 178.40200 158.29300 89.35300 1.000 0.50000 166 GLY H N 1
ATOM 5173 C CA . GLY B 2 170 ? 177.24400 158.81600 90.04500 1.000 0.50000 166 GLY H CA 1
ATOM 5174 C C . GLY B 2 170 ? 176.82600 160.21800 89.66500 1.000 0.50000 166 GLY H C 1
ATOM 5175 O O . GLY B 2 170 ? 175.74500 160.65400 90.08100 1.000 0.50000 166 GLY H O 1
ATOM 5176 N N . ALA B 2 171 ? 177.62900 160.93800 88.88800 1.000 0.51000 167 ALA H N 1
ATOM 5177 C CA . ALA B 2 171 ? 177.37100 162.33700 88.58000 1.000 0.51000 167 ALA H CA 1
ATOM 5178 C C . ALA B 2 171 ? 176.45200 162.53600 87.38200 1.000 0.51000 167 ALA H C 1
ATOM 5179 O O . ALA B 2 171 ? 176.02600 163.66800 87.13500 1.000 0.51000 167 ALA H O 1
ATOM 5181 N N . LEU B 2 172 ? 176.13300 161.48000 86.63500 1.000 0.52000 168 LEU H N 1
ATOM 5182 C CA . LEU B 2 172 ? 175.34100 161.60400 85.41000 1.000 0.52000 168 LEU H CA 1
ATOM 5183 C C . LEU B 2 172 ? 174.18500 160.60800 85.44300 1.000 0.52000 168 LEU H C 1
ATOM 5184 O O . LEU B 2 172 ? 174.28000 159.50900 84.89000 1.000 0.52000 168 LEU H O 1
ATOM 5189 N N . THR B 2 173 ? 173.08100 161.00500 86.07800 1.000 0.51000 169 THR H N 1
ATOM 5190 C CA . THR B 2 173 ? 171.83500 160.24900 86.03100 1.000 0.51000 169 THR H CA 1
ATOM 5191 C C . THR B 2 173 ? 170.76800 160.99300 85.23500 1.000 0.51000 169 THR H C 1
ATOM 5192 O O . THR B 2 173 ? 169.57900 160.90600 85.55600 1.000 0.51000 169 THR H O 1
ATOM 5196 N N . SER B 2 174 ? 171.17500 161.73200 84.20300 1.000 0.51000 170 SER H N 1
ATOM 5197 C CA . SER B 2 174 ? 170.25100 162.50400 83.37300 1.000 0.51000 170 SER H CA 1
ATOM 5198 C C . SER B 2 174 ? 169.73300 161.60400 82.25600 1.000 0.51000 170 SER H C 1
ATOM 5199 O O . SER B 2 174 ? 170.22200 161.60800 81.12300 1.000 0.51000 170 SER H O 1
ATOM 5202 N N . GLY B 2 175 ? 168.71500 160.81600 82.58900 1.000 0.50000 171 GLY H N 1
ATOM 5203 C CA . GLY B 2 175 ? 168.13200 159.90700 81.62400 1.000 0.50000 171 GLY H CA 1
ATOM 5204 C C . GLY B 2 175 ? 168.75400 158.52800 81.66000 1.000 0.50000 171 GLY H C 1
ATOM 5205 O O . GLY B 2 175 ? 169.22100 158.02500 80.63400 1.000 0.50000 171 GLY H O 1
ATOM 5206 N N . VAL B 2 176 ? 168.77000 157.91000 82.83700 1.000 0.46000 172 VAL H N 1
ATOM 5207 C CA . VAL B 2 176 ? 169.38200 156.60200 83.04100 1.000 0.46000 172 VAL H CA 1
ATOM 5208 C C . VAL B 2 176 ? 168.28500 155.59900 83.36500 1.000 0.46000 172 VAL H C 1
ATOM 5209 O O . VAL B 2 176 ? 167.51000 155.79600 84.31000 1.000 0.46000 172 VAL H O 1
ATOM 5213 N N . HIS B 2 177 ? 168.22800 154.52000 82.58600 1.000 0.40000 173 HIS H N 1
ATOM 5214 C CA . HIS B 2 177 ? 167.25500 153.44700 82.76100 1.000 0.40000 173 HIS H CA 1
ATOM 5215 C C . HIS B 2 177 ? 167.99800 152.19300 83.20800 1.000 0.40000 173 HIS H C 1
ATOM 5216 O O . HIS B 2 177 ? 168.78500 151.62300 82.44400 1.000 0.40000 173 HIS H O 1
ATOM 5223 N N . THR B 2 178 ? 167.75200 151.77900 84.44900 1.000 0.35000 174 THR H N 1
ATOM 5224 C CA . THR B 2 178 ? 168.35500 150.58800 85.04500 1.000 0.35000 174 THR H CA 1
ATOM 5225 C C . THR B 2 178 ? 167.25200 149.55000 85.22000 1.000 0.35000 174 THR H C 1
ATOM 5226 O O . THR B 2 178 ? 166.44900 149.63400 86.15200 1.000 0.35000 174 THR H O 1
ATOM 5230 N N . PHE B 2 179 ? 167.22800 148.57000 84.32800 1.000 0.33000 175 PHE H N 1
ATOM 5231 C CA . PHE B 2 179 ? 166.13200 147.62000 84.26100 1.000 0.33000 175 PHE H CA 1
ATOM 5232 C C . PHE B 2 179 ? 166.28600 146.52800 85.31500 1.000 0.33000 175 PHE H C 1
ATOM 5233 O O . PHE B 2 179 ? 167.37900 145.99300 85.50800 1.000 0.33000 175 PHE H O 1
ATOM 5241 N N . PRO B 2 180 ? 165.20200 146.19300 86.01400 1.000 0.30000 176 PRO H N 1
ATOM 5242 C CA . PRO B 2 180 ? 165.26900 145.13700 87.02900 1.000 0.30000 176 PRO H CA 1
ATOM 5243 C C . PRO B 2 180 ? 166.04800 143.92500 86.53700 1.000 0.30000 176 PRO H C 1
ATOM 5244 O O . PRO B 2 180 ? 165.82800 143.42200 85.43400 1.000 0.30000 176 PRO H O 1
ATOM 5248 N N . ALA B 2 181 ? 166.97400 143.46400 87.37000 1.000 0.29000 177 ALA H N 1
ATOM 5249 C CA . ALA B 2 181 ? 167.83100 142.34900 87.00000 1.000 0.29000 177 ALA H CA 1
ATOM 5250 C C . ALA B 2 181 ? 167.01300 141.07100 86.88500 1.000 0.29000 177 ALA H C 1
ATOM 5251 O O . ALA B 2 181 ? 166.21000 140.75400 87.76800 1.000 0.29000 177 ALA H O 1
ATOM 5253 N N . VAL B 2 182 ? 167.21400 140.33900 85.79500 1.000 0.30000 178 VAL H N 1
ATOM 5254 C CA . VAL B 2 182 ? 166.47000 139.11500 85.54700 1.000 0.30000 178 VAL H CA 1
ATOM 5255 C C . VAL B 2 182 ? 167.22600 137.93700 86.14400 1.000 0.30000 178 VAL H C 1
ATOM 5256 O O . VAL B 2 182 ? 168.41700 138.01800 86.45400 1.000 0.30000 178 VAL H O 1
ATOM 5260 N N . LEU B 2 183 ? 166.51500 136.82700 86.31400 1.000 0.33000 179 LEU H N 1
ATOM 5261 C CA . LEU B 2 183 ? 167.10500 135.56500 86.75200 1.000 0.33000 179 LEU H CA 1
ATOM 5262 C C . LEU B 2 183 ? 167.36400 134.72200 85.51200 1.000 0.33000 179 LEU H C 1
ATOM 5263 O O . LEU B 2 183 ? 166.48800 133.98800 85.05100 1.000 0.33000 179 LEU H O 1
ATOM 5268 N N . GLN B 2 184 ? 168.57000 134.82300 84.96700 1.000 0.37000 180 GLN H N 1
ATOM 5269 C CA . GLN B 2 184 ? 168.86500 134.19500 83.68900 1.000 0.37000 180 GLN H CA 1
ATOM 5270 C C . GLN B 2 184 ? 168.85800 132.67700 83.85000 1.000 0.37000 180 GLN H C 1
ATOM 5271 O O . GLN B 2 184 ? 168.60700 132.14100 84.93200 1.000 0.37000 180 GLN H O 1
ATOM 5277 N N . SER B 2 185 ? 169.13500 131.97200 82.75200 1.000 0.39000 181 SER H N 1
ATOM 5278 C CA . SER B 2 185 ? 168.96200 130.52200 82.70800 1.000 0.39000 181 SER H CA 1
ATOM 5279 C C . SER B 2 185 ? 169.73000 129.81900 83.82300 1.000 0.39000 181 SER H C 1
ATOM 5280 O O . SER B 2 185 ? 169.16400 129.01300 84.57000 1.000 0.39000 181 SER H O 1
ATOM 5283 N N . SER B 2 186 ? 171.02300 130.11300 83.94800 1.000 0.38000 182 SER H N 1
ATOM 5284 C CA . SER B 2 186 ? 171.94500 129.32100 84.75500 1.000 0.38000 182 SER H CA 1
ATOM 5285 C C . SER B 2 186 ? 171.69600 129.41900 86.25700 1.000 0.38000 182 SER H C 1
ATOM 5286 O O . SER B 2 186 ? 172.50700 128.89900 87.03000 1.000 0.38000 182 SER H O 1
ATOM 5289 N N . GLY B 2 187 ? 170.61400 130.05500 86.69800 1.000 0.35000 183 GLY H N 1
ATOM 5290 C CA . GLY B 2 187 ? 170.39400 130.26100 88.11200 1.000 0.35000 183 GLY H CA 1
ATOM 5291 C C . GLY B 2 187 ? 171.06500 131.48900 88.68100 1.000 0.35000 183 GLY H C 1
ATOM 5292 O O . GLY B 2 187 ? 170.75100 131.88000 89.81200 1.000 0.35000 183 GLY H O 1
ATOM 5293 N N . LEU B 2 188 ? 171.98300 132.10000 87.94000 1.000 0.36000 184 LEU H N 1
ATOM 5294 C CA . LEU B 2 188 ? 172.57000 133.38100 88.30100 1.000 0.36000 184 LEU H CA 1
ATOM 5295 C C . LEU B 2 188 ? 171.59400 134.48500 87.90400 1.000 0.36000 184 LEU H C 1
ATOM 5296 O O . LEU B 2 188 ? 170.42300 134.23000 87.61300 1.000 0.36000 184 LEU H O 1
ATOM 5301 N N . TYR B 2 189 ? 172.05500 135.73100 87.89200 1.000 0.32000 185 TYR H N 1
ATOM 5302 C CA . TYR B 2 189 ? 171.22700 136.84400 87.45800 1.000 0.32000 185 TYR H CA 1
ATOM 5303 C C . TYR B 2 189 ? 171.98200 137.68100 86.43400 1.000 0.32000 185 TYR H C 1
ATOM 5304 O O . TYR B 2 189 ? 173.10200 137.35900 86.02800 1.000 0.32000 185 TYR H O 1
ATOM 5313 N N . SER B 2 190 ? 171.34700 138.76900 86.01300 1.000 0.34000 186 SER H N 1
ATOM 5314 C CA . SER B 2 190 ? 171.95200 139.67700 85.05200 1.000 0.34000 186 SER H CA 1
ATOM 5315 C C . SER B 2 190 ? 171.01100 140.85000 84.83400 1.000 0.34000 186 SER H C 1
ATOM 5316 O O . SER B 2 190 ? 169.79900 140.73000 85.02800 1.000 0.34000 1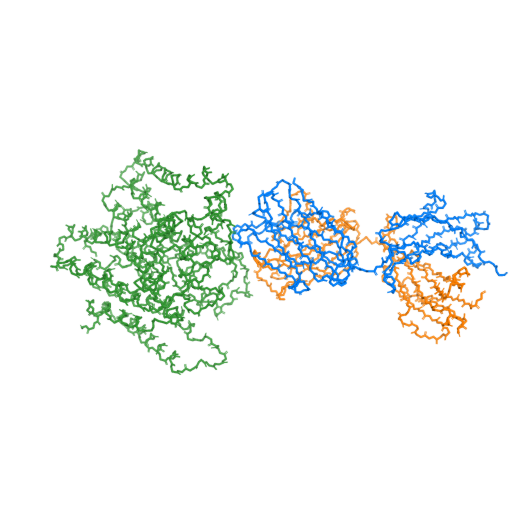86 SER H O 1
ATOM 5319 N N . LEU B 2 191 ? 171.58300 141.98200 84.43300 1.000 0.34000 187 LEU H N 1
ATOM 5320 C CA . LEU B 2 191 ? 170.80800 143.17900 84.14000 1.000 0.34000 187 LEU H CA 1
ATOM 5321 C C . LEU B 2 191 ? 171.60900 144.04800 83.18100 1.000 0.34000 187 LEU H C 1
ATOM 5322 O O . LEU B 2 191 ? 172.72500 143.70400 82.78300 1.000 0.34000 187 LEU H O 1
ATOM 5327 N N . SER B 2 192 ? 171.02600 145.17900 82.80000 1.000 0.35000 188 SER H N 1
ATOM 5328 C CA A SER B 2 192 ? 171.70300 146.14700 81.95300 0.600 0.35000 188 SER H CA 1
ATOM 5329 C CA B SER B 2 192 ? 171.70100 146.14800 81.95400 0.400 0.35000 188 SER H CA 1
ATOM 5330 C C . SER B 2 192 ? 171.32100 147.55400 82.39000 1.000 0.35000 188 SER H C 1
ATOM 5331 O O . SER B 2 192 ? 170.31000 147.76900 83.06100 1.000 0.35000 188 SER H O 1
ATOM 5336 N N . SER B 2 193 ? 172.15900 148.50900 82.00500 1.000 0.39000 189 SER H N 1
ATOM 5337 C CA . SER B 2 193 ? 171.93900 149.92000 82.27300 1.000 0.39000 189 SER H CA 1
ATOM 5338 C C . SER B 2 193 ? 172.06200 150.65800 80.95600 1.000 0.39000 189 SER H C 1
ATOM 5339 O O . SER B 2 193 ? 172.96400 150.36500 80.16500 1.000 0.39000 189 SER H O 1
ATOM 5342 N N . VAL B 2 194 ? 171.15900 151.60600 80.72100 1.000 0.42000 190 VAL H N 1
ATOM 5343 C CA . VAL B 2 194 ? 171.14500 152.37600 79.48700 1.000 0.42000 190 VAL H CA 1
ATOM 5344 C C . VAL B 2 194 ? 171.08400 153.85600 79.82100 1.000 0.42000 190 VAL H C 1
ATOM 5345 O O . VAL B 2 194 ? 170.49900 154.26900 80.82700 1.000 0.42000 190 VAL H O 1
ATOM 5349 N N . VAL B 2 195 ? 171.69800 154.65600 78.96000 1.000 0.47000 191 VAL H N 1
ATOM 5350 C CA . VAL B 2 195 ? 171.69700 156.10600 79.09200 1.000 0.47000 191 VAL H CA 1
ATOM 5351 C C . VAL B 2 195 ? 171.67400 156.70700 77.69600 1.000 0.47000 191 VAL H C 1
ATOM 5352 O O . VAL B 2 195 ? 172.31300 156.19100 76.77200 1.000 0.47000 191 VAL H O 1
ATOM 5356 N N . THR B 2 196 ? 170.91900 157.79200 77.54700 1.000 0.50000 192 THR H N 1
ATOM 5357 C CA . THR B 2 196 ? 170.79900 158.50600 76.28600 1.000 0.50000 192 THR H CA 1
ATOM 5358 C C . THR B 2 196 ? 171.65100 159.76500 76.32000 1.000 0.50000 192 THR H C 1
ATOM 5359 O O . THR B 2 196 ? 171.85000 160.36500 77.37900 1.000 0.50000 192 THR H O 1
ATOM 5363 N N . VAL B 2 197 ? 172.15100 160.15800 75.15300 1.000 0.52000 193 VAL H N 1
ATOM 5364 C CA . VAL B 2 197 ? 172.95100 161.37400 75.02000 1.000 0.52000 193 VAL H CA 1
ATOM 5365 C C . VAL B 2 197 ? 172.63900 162.02500 73.68300 1.000 0.52000 193 VAL H C 1
ATOM 5366 O O . VAL B 2 197 ? 172.10400 161.38500 72.76900 1.000 0.52000 193 VAL H O 1
ATOM 5370 N N . PRO B 2 198 ? 172.95500 163.31000 73.54600 1.000 0.55000 194 PRO H N 1
ATOM 5371 C CA . PRO B 2 198 ? 172.86400 163.94300 72.22700 1.000 0.55000 194 PRO H CA 1
ATOM 5372 C C . PRO B 2 198 ? 173.99500 163.47100 71.32700 1.000 0.55000 194 PRO H C 1
ATOM 5373 O O . PRO B 2 198 ? 175.12100 163.24800 71.77700 1.000 0.55000 194 PRO H O 1
ATOM 5377 N N . SER B 2 199 ? 173.68500 163.31600 70.03800 1.000 0.57000 195 SER H N 1
ATOM 5378 C CA . SER B 2 199 ? 174.68100 162.83800 69.08700 1.000 0.57000 195 SER H CA 1
ATOM 5379 C C . SER B 2 199 ? 175.76000 163.87400 68.80100 1.000 0.57000 195 SER H C 1
ATOM 5380 O O . SER B 2 199 ? 176.72000 163.56700 68.08600 1.000 0.57000 195 SER H O 1
ATOM 5383 N N . SER B 2 200 ? 175.62500 165.09100 69.33200 1.000 0.57000 196 SER H N 1
ATOM 5384 C CA . SER B 2 200 ? 176.66500 166.09500 69.13700 1.000 0.57000 196 SER H CA 1
ATOM 5385 C C . SER B 2 200 ? 177.86500 165.84400 70.04100 1.000 0.57000 196 SER H C 1
ATOM 5386 O O . SER B 2 200 ? 179.01100 165.97400 69.59700 1.000 0.57000 196 SER H O 1
ATOM 5389 N N . SER B 2 201 ? 177.62500 165.48100 71.30000 1.000 0.59000 197 SER H N 1
ATOM 5390 C CA . SER B 2 201 ? 178.68200 165.26400 72.28600 1.000 0.59000 197 SER H CA 1
ATOM 5391 C C . SER B 2 201 ? 178.99700 163.78500 72.47500 1.000 0.59000 197 SER H C 1
ATOM 5392 O O . SER B 2 201 ? 179.30900 163.34600 73.58500 1.000 0.59000 197 SER H O 1
ATOM 5395 N N . LEU B 2 202 ? 178.92100 162.99300 71.40600 1.000 0.57000 198 LEU H N 1
ATOM 5396 C CA . LEU B 2 202 ? 179.18700 161.55900 71.49100 1.000 0.57000 198 LEU H CA 1
ATOM 5397 C C . LEU B 2 202 ? 180.68300 161.25800 71.44100 1.000 0.57000 198 LEU H C 1
ATOM 5398 O O . LEU B 2 202 ? 181.22900 160.63600 72.35800 1.000 0.57000 198 LEU H O 1
ATOM 5403 N N . GLY B 2 203 ? 181.35600 161.69300 70.37500 1.000 0.56000 199 GLY H N 1
ATOM 5404 C CA . GLY B 2 203 ? 182.76500 161.38700 70.20400 1.000 0.56000 199 GLY H CA 1
ATOM 5405 C C . GLY B 2 203 ? 183.67600 162.05600 71.21300 1.000 0.56000 199 GLY H C 1
ATOM 5406 O O . GLY B 2 203 ? 184.74100 161.51400 71.52700 1.000 0.56000 199 GLY H O 1
ATOM 5407 N N . THR B 2 204 ? 183.28600 163.22100 71.72800 1.000 0.60000 200 THR H N 1
ATOM 5408 C CA . THR B 2 204 ? 184.10700 163.94800 72.68800 1.000 0.60000 200 THR H CA 1
ATOM 5409 C C . THR B 2 204 ? 183.85100 163.54100 74.13100 1.000 0.60000 200 THR H C 1
ATOM 5410 O O . THR B 2 204 ? 184.79700 163.48800 74.92300 1.000 0.60000 200 THR H O 1
ATOM 5414 N N . GLN B 2 205 ? 182.60400 163.25000 74.49000 1.000 0.61000 201 GLN H N 1
ATOM 5415 C CA . GLN B 2 205 ? 182.26300 162.86700 75.85100 1.000 0.61000 201 GLN H CA 1
ATOM 5416 C C . GLN B 2 205 ? 182.56800 161.39300 76.07900 1.000 0.61000 201 GLN H C 1
ATOM 5417 O O . GLN B 2 205 ? 182.42800 160.56800 75.17200 1.000 0.61000 201 GLN H O 1
ATOM 5423 N N . THR B 2 206 ? 182.98900 161.07300 77.30000 1.000 0.61000 202 THR H N 1
ATOM 5424 C CA . THR B 2 206 ? 183.36700 159.72100 77.68900 1.000 0.61000 202 THR H CA 1
ATOM 5425 C C . THR B 2 206 ? 182.63200 159.35400 78.97000 1.000 0.61000 202 THR H C 1
ATOM 5426 O O . THR B 2 206 ? 182.59300 160.14800 79.91700 1.000 0.61000 202 THR H O 1
ATOM 5430 N N . TYR B 2 207 ? 182.05500 158.15700 78.99800 1.000 0.59000 203 TYR H N 1
ATOM 5431 C CA . TYR B 2 207 ? 181.31100 157.66400 80.14700 1.000 0.59000 203 TYR H CA 1
ATOM 5432 C C . TYR B 2 207 ? 181.80400 156.27000 80.50400 1.000 0.59000 203 TYR H C 1
ATOM 5433 O O . TYR B 2 207 ? 182.10800 155.46500 79.61400 1.000 0.59000 203 TYR H O 1
ATOM 5442 N N . ILE B 2 208 ? 181.87400 155.98700 81.80100 1.000 0.60000 204 ILE H N 1
ATOM 5443 C CA . ILE B 2 208 ? 182.32200 154.69600 82.30800 1.000 0.60000 204 ILE H CA 1
ATOM 5444 C C . ILE B 2 208 ? 181.31900 154.24700 83.36100 1.000 0.60000 204 ILE H C 1
ATOM 5445 O O . ILE B 2 208 ? 181.28000 154.80200 84.46600 1.000 0.60000 204 ILE H O 1
ATOM 5450 N N . CYS B 2 209 ? 180.51600 153.24500 83.02400 1.000 0.58000 205 CYS H N 1
ATOM 5451 C CA . CYS B 2 209 ? 179.53100 152.71500 83.95200 1.000 0.58000 205 CYS H CA 1
ATOM 5452 C C . CYS B 2 209 ? 180.23400 151.94500 85.06300 1.000 0.58000 205 CYS H C 1
ATOM 5453 O O . CYS B 2 209 ? 181.08500 151.08800 84.79800 1.000 0.58000 205 CYS H O 1
ATOM 5456 N N . ASN B 2 210 ? 179.88500 152.27300 86.30500 1.000 0.55000 206 ASN H N 1
ATOM 5457 C CA . ASN B 2 210 ? 180.51200 151.71700 87.49700 1.000 0.55000 206 ASN H CA 1
ATOM 5458 C C . ASN B 2 210 ? 179.54900 150.74900 88.16500 1.000 0.55000 206 ASN H C 1
ATOM 5459 O O . ASN B 2 210 ? 178.36400 151.06300 88.33200 1.000 0.55000 206 ASN H O 1
ATOM 5464 N N . VAL B 2 211 ? 180.06200 149.58500 88.55900 1.000 0.48000 207 VAL H N 1
ATOM 5465 C CA . VAL B 2 211 ? 179.25600 148.49800 89.09900 1.000 0.48000 207 VAL H CA 1
ATOM 5466 C C . VAL B 2 211 ? 179.86900 148.06100 90.42100 1.000 0.48000 207 VAL H C 1
ATOM 5467 O O . VAL B 2 211 ? 181.09300 147.92300 90.52600 1.000 0.48000 207 VAL H O 1
ATOM 5471 N N . ASN B 2 212 ? 179.01700 147.82700 91.42000 1.000 0.45000 208 ASN H N 1
ATOM 5472 C CA . ASN B 2 212 ? 179.45000 147.50300 92.77400 1.000 0.45000 208 ASN H CA 1
ATOM 5473 C C . ASN B 2 212 ? 178.61200 146.34700 93.29700 1.000 0.45000 208 ASN H C 1
ATOM 5474 O O . ASN B 2 212 ? 177.38400 146.46500 93.39800 1.000 0.45000 208 ASN H O 1
ATOM 5479 N N . HIS B 2 213 ? 179.29800 145.26900 93.69200 1.000 0.44000 209 HIS H N 1
ATOM 5480 C CA . HIS B 2 213 ? 178.66300 144.06200 94.28800 1.000 0.44000 209 HIS H CA 1
ATOM 5481 C C . HIS B 2 213 ? 179.20400 143.88900 95.71200 1.000 0.44000 209 HIS H C 1
ATOM 5482 O O . HIS B 2 213 ? 180.36200 143.44700 95.85100 1.000 0.44000 209 HIS H O 1
ATOM 5489 N N . LYS B 2 214 ? 178.39500 144.22600 96.72300 1.000 0.46000 210 LYS H N 1
ATOM 5490 C CA . LYS B 2 214 ? 178.82600 144.15000 98.14700 1.000 0.46000 210 LYS H CA 1
ATOM 5491 C C . LYS B 2 214 ? 178.85200 142.69500 98.63500 1.000 0.46000 210 LYS H C 1
ATOM 5492 O O . LYS B 2 214 ? 179.74700 142.36600 99.43800 1.000 0.46000 210 LYS H O 1
ATOM 5498 N N . PRO B 2 215 ? 177.92900 141.80800 98.19600 1.000 0.46000 211 PRO H N 1
ATOM 5499 C CA . PRO B 2 215 ? 177.90300 140.40200 98.63400 1.000 0.46000 211 PRO H CA 1
ATOM 5500 C C . PRO B 2 215 ? 178.83500 139.43400 97.88100 1.000 0.46000 211 PRO H C 1
ATOM 5501 O O . PRO B 2 215 ? 178.49500 138.27000 97.77900 1.000 0.46000 211 PRO H O 1
ATOM 5505 N N . SER B 2 216 ? 179.97400 139.93200 97.39100 1.000 0.46000 212 SER H N 1
ATOM 5506 C CA . SER B 2 216 ? 180.98500 139.12800 96.65400 1.000 0.46000 212 SER H CA 1
ATOM 5507 C C . SER B 2 216 ? 182.29500 139.92200 96.57400 1.000 0.46000 212 SER H C 1
ATOM 5508 O O . SER B 2 216 ? 183.29400 139.36700 96.07800 1.000 0.46000 212 SER H O 1
ATOM 5511 N N . ASN B 2 217 ? 182.26800 141.17700 97.04000 1.000 0.47000 213 ASN H N 1
ATOM 5512 C CA . ASN B 2 217 ? 183.45000 142.08000 97.05900 1.000 0.47000 213 ASN H CA 1
ATOM 5513 C C . ASN B 2 217 ? 184.01700 142.24800 95.64400 1.000 0.47000 213 ASN H C 1
ATOM 5514 O O . ASN B 2 217 ? 185.22000 141.97900 95.46200 1.000 0.47000 213 ASN H O 1
ATOM 5519 N N . THR B 2 218 ? 183.18600 142.68100 94.68900 1.000 0.47000 214 THR H N 1
ATOM 5520 C CA . THR B 2 218 ? 183.65700 142.89200 93.32300 1.000 0.47000 214 THR H CA 1
ATOM 5521 C C . THR B 2 218 ? 183.12500 144.22100 92.80800 1.000 0.47000 214 THR H C 1
ATOM 5522 O O . THR B 2 218 ? 181.91000 144.43300 92.76200 1.000 0.47000 214 THR H O 1
ATOM 5526 N N . LYS B 2 219 ? 184.02900 145.10700 92.40100 1.000 0.48000 215 LYS H N 1
ATOM 5527 C CA . LYS B 2 219 ? 183.66400 146.42600 91.90100 1.000 0.48000 215 LYS H CA 1
ATOM 5528 C C . LYS B 2 219 ? 184.42900 146.67900 90.61300 1.000 0.48000 215 LYS H C 1
ATOM 5529 O O . LYS B 2 219 ? 185.65400 146.51700 90.57500 1.000 0.48000 215 LYS H O 1
ATOM 5535 N N . VAL B 2 220 ? 183.71200 147.07200 89.56200 1.000 0.51000 216 VAL H N 1
ATOM 5536 C CA . VAL B 2 220 ? 184.29200 147.18000 88.23000 1.000 0.51000 216 VAL H CA 1
ATOM 5537 C C . VAL B 2 220 ? 183.83700 148.47200 87.56600 1.000 0.51000 216 VAL H C 1
ATOM 5538 O O . VAL B 2 220 ? 182.86300 149.10500 87.98500 1.000 0.51000 216 VAL H O 1
ATOM 5542 N N . ASP B 2 221 ? 184.56000 148.86000 86.51700 1.000 0.54000 217 ASP H N 1
ATOM 5543 C CA . ASP B 2 221 ? 184.23200 150.02200 85.70600 1.000 0.54000 217 ASP H CA 1
ATOM 5544 C C . ASP B 2 221 ? 184.42100 149.67500 84.23700 1.000 0.54000 217 ASP H C 1
ATOM 5545 O O . ASP B 2 221 ? 185.40000 149.02100 83.86600 1.000 0.54000 217 ASP H O 1
ATOM 5550 N N . LYS B 2 222 ? 183.48000 150.11600 83.40300 1.000 0.55000 218 LYS H N 1
ATOM 5551 C CA . LYS B 2 222 ? 183.50400 149.80600 81.97700 1.000 0.55000 218 LYS H CA 1
ATOM 5552 C C . LYS B 2 222 ? 183.19600 151.06900 81.19100 1.000 0.55000 218 LYS H C 1
ATOM 5553 O O . LYS B 2 222 ? 182.08200 151.59200 81.27500 1.000 0.55000 218 LYS H O 1
ATOM 5559 N N . LYS B 2 223 ? 184.17700 151.55800 80.43700 1.000 0.59000 219 LYS H N 1
ATOM 5560 C CA . LYS B 2 223 ? 183.97700 152.74000 79.60800 1.000 0.59000 219 LYS H CA 1
ATOM 5561 C C . LYS B 2 223 ? 183.25800 152.34500 78.32700 1.000 0.59000 219 LYS H C 1
ATOM 5562 O O . LYS B 2 223 ? 183.74900 151.50400 77.56600 1.000 0.59000 219 LYS H O 1
ATOM 5568 N N . VAL B 2 224 ? 182.10200 152.95300 78.08500 1.000 0.56000 220 VAL H N 1
ATOM 5569 C CA . VAL B 2 224 ? 181.32800 152.68200 76.88000 1.000 0.56000 220 VAL H CA 1
ATOM 5570 C C . VAL B 2 224 ? 181.73200 153.68800 75.81300 1.000 0.56000 220 VAL H C 1
ATOM 5571 O O . VAL B 2 224 ? 181.79700 154.89400 76.07800 1.000 0.56000 220 VAL H O 1
ATOM 5575 N N . GLU B 2 225 ? 182.00400 153.19700 74.60900 1.000 0.58000 221 GLU H N 1
ATOM 5576 C CA . GLU B 2 225 ? 182.53700 154.02400 73.53900 1.000 0.58000 221 GLU H CA 1
ATOM 5577 C C . GLU B 2 225 ? 181.97500 153.57900 72.19800 1.000 0.58000 221 GLU H C 1
ATOM 5578 O O . GLU B 2 225 ? 181.53800 152.43100 72.05300 1.000 0.58000 221 GLU H O 1
ATOM 5584 N N . PRO B 2 226 ? 181.97600 154.46700 71.20000 1.000 0.57000 222 PRO H N 1
ATOM 5585 C CA . PRO B 2 226 ? 181.46700 154.09400 69.87300 1.000 0.57000 222 PRO H CA 1
ATOM 5586 C C . PRO B 2 226 ? 182.32100 153.03100 69.20300 1.000 0.57000 222 PRO H C 1
ATOM 5587 O O . PRO B 2 226 ? 183.49300 153.27400 68.89600 1.000 0.57000 222 PRO H O 1
ATOM 5591 N N . LYS B 2 227 ? 181.74800 151.85300 68.96900 1.000 0.55000 223 LYS H N 1
ATOM 5592 C CA . LYS B 2 227 ? 182.46800 150.78500 68.28500 1.000 0.55000 223 LYS H CA 1
ATOM 5593 C C . LYS B 2 227 ? 182.52000 151.08700 66.79300 1.000 0.55000 223 LYS H C 1
ATOM 5594 O O . LYS B 2 227 ? 181.49100 151.07000 66.11000 1.000 0.55000 223 LYS H O 1
ATOM 5600 N N . SER B 2 228 ? 183.71400 151.37300 66.29000 1.000 0.55000 224 SER H N 1
ATOM 5601 C CA . SER B 2 228 ? 183.94000 151.62000 64.87600 1.000 0.55000 224 SER H CA 1
ATOM 5602 C C . SER B 2 228 ? 184.83500 150.53500 64.28900 1.000 0.55000 224 SER H C 1
ATOM 5603 O O . SER B 2 228 ? 185.89400 150.20700 64.83000 1.000 0.55000 224 SER H O 1
ATOM 5606 N N . CYS B 2 229 ? 184.39200 149.97600 63.16800 1.000 0.57000 225 CYS H N 1
ATOM 5607 C CA . CYS B 2 229 ? 185.13500 148.91000 62.50700 1.000 0.57000 225 CYS H CA 1
ATOM 5608 C C . CYS B 2 229 ? 186.15300 149.47800 61.52400 1.000 0.57000 225 CYS H C 1
ATOM 5609 O O . CYS B 2 229 ? 187.31500 149.68800 61.87300 1.000 0.57000 225 CYS H O 1
ATOM 5612 N N . ASP C 3 2 ? 139.10000 126.21500 96.83100 1.000 0.35000 1 ASP L N 1
ATOM 5613 C CA . ASP C 3 2 ? 137.84200 126.12400 97.56300 1.000 0.35000 1 ASP L CA 1
ATOM 5614 C C . ASP C 3 2 ? 137.37000 127.50000 98.02500 1.000 0.35000 1 ASP L C 1
ATOM 5615 O O . ASP C 3 2 ? 136.17800 127.72200 98.23700 1.000 0.35000 1 ASP L O 1
ATOM 5620 N N . ILE C 3 3 ? 138.31900 128.41800 98.18600 1.000 0.26000 2 ILE L N 1
ATOM 5621 C CA . ILE C 3 3 ? 138.03800 129.80100 98.54900 1.000 0.26000 2 ILE L CA 1
ATOM 5622 C C . ILE C 3 3 ? 138.92900 130.68700 97.69600 1.000 0.26000 2 ILE L C 1
ATOM 5623 O O . ILE C 3 3 ? 140.14100 130.74600 97.92400 1.000 0.26000 2 ILE L O 1
ATOM 5628 N N . GLN C 3 4 ? 138.34400 131.37400 96.71700 1.000 0.29000 3 GLN L N 1
ATOM 5629 C CA . GLN C 3 4 ? 139.14200 132.23500 95.85800 1.000 0.29000 3 GLN L CA 1
ATOM 5630 C C . GLN C 3 4 ? 138.40000 133.53500 95.59400 1.000 0.29000 3 GLN L C 1
ATOM 5631 O O . GLN C 3 4 ? 137.18100 133.62400 95.74900 1.000 0.29000 3 GLN L O 1
ATOM 5637 N N . MET C 3 5 ? 139.16600 134.54800 95.19600 1.000 0.26000 4 MET L N 1
ATOM 5638 C CA . MET C 3 5 ? 138.64700 135.85900 94.83600 1.000 0.26000 4 MET L CA 1
ATOM 5639 C C . MET C 3 5 ? 139.16300 136.21200 93.45200 1.000 0.26000 4 MET L C 1
ATOM 5640 O O . MET C 3 5 ? 140.37300 136.16700 93.21200 1.000 0.26000 4 MET L O 1
ATOM 5645 N N . THR C 3 6 ? 138.24400 136.56200 92.54800 1.000 0.25000 5 THR L N 1
ATOM 5646 C CA . THR C 3 6 ? 138.61300 136.93800 91.15700 1.000 0.25000 5 THR L CA 1
ATOM 5647 C C . THR C 3 6 ? 138.60900 138.46600 91.03100 1.000 0.25000 5 THR L C 1
ATOM 5648 O O . THR C 3 6 ? 137.52300 139.03800 90.83600 1.000 0.25000 5 THR L O 1
ATOM 5652 N N . GLN C 3 7 ? 139.78600 139.09100 91.14200 1.000 0.21000 6 GLN L N 1
ATOM 5653 C CA . GLN C 3 7 ? 139.91100 140.57100 91.05600 1.000 0.21000 6 GLN L CA 1
ATOM 5654 C C . GLN C 3 7 ? 139.77900 141.01700 89.59700 1.000 0.21000 6 GLN L C 1
ATOM 5655 O O . GLN C 3 7 ? 140.33400 140.33300 88.71800 1.000 0.21000 6 GLN L O 1
ATOM 5661 N N . SER C 3 8 ? 139.07600 142.13100 89.36400 1.000 0.25000 7 SER L N 1
ATOM 5662 C CA . SER C 3 8 ? 138.86800 142.66400 87.99100 1.000 0.25000 7 SER L CA 1
ATOM 5663 C C . SER C 3 8 ? 139.12200 144.17600 87.97600 1.000 0.25000 7 SER L C 1
ATOM 5664 O O . SER C 3 8 ? 138.47400 144.88900 88.76300 1.000 0.25000 7 SER L O 1
ATOM 5667 N N . PRO C 3 9 ? 140.00300 144.70000 87.09700 1.000 0.26000 8 PRO L N 1
ATOM 5668 C CA . PRO C 3 9 ? 140.91100 143.87500 86.30200 1.000 0.26000 8 PRO L CA 1
ATOM 5669 C C . PRO C 3 9 ? 142.31300 143.82000 86.92700 1.000 0.26000 8 PRO L C 1
ATOM 5670 O O . PRO C 3 9 ? 142.41300 143.84200 88.13800 1.000 0.26000 8 PRO L O 1
ATOM 5674 N N . SER C 3 10 ? 143.34700 143.74700 86.08300 1.000 0.26000 9 SER L N 1
ATOM 5675 C CA . SER C 3 10 ? 144.75900 143.70600 86.54700 1.000 0.26000 9 SER L CA 1
ATOM 5676 C C . SER C 3 10 ? 145.43100 145.04300 86.22100 1.000 0.26000 9 SER L C 1
ATOM 5677 O O . SER C 3 10 ? 146.49200 145.33600 86.80300 1.000 0.26000 9 SER L O 1
ATOM 5680 N N . SER C 3 11 ? 144.81900 145.80800 85.31400 1.000 0.27000 10 SER L N 1
ATOM 5681 C CA A SER C 3 11 ? 145.32600 147.14500 84.87800 0.700 0.27000 10 SER L CA 1
ATOM 5682 C CA B SER C 3 11 ? 145.32600 147.14500 84.87800 0.300 0.27000 10 SER L CA 1
ATOM 5683 C C . SER C 3 11 ? 144.37800 148.19900 84.22700 1.000 0.27000 10 SER L C 1
ATOM 5684 O O . SER C 3 11 ? 143.66200 148.12500 83.26500 1.000 0.27000 10 SER L O 1
ATOM 5689 N N . LEU C 3 12 ? 144.36200 149.36400 84.87300 1.000 0.27000 11 LEU L N 1
ATOM 5690 C CA . LEU C 3 12 ? 143.47000 150.44200 84.37200 1.000 0.27000 11 LEU L CA 1
ATOM 5691 C C . LEU C 3 12 ? 144.04200 151.83900 84.63300 1.000 0.27000 11 LEU L C 1
ATOM 5692 O O . LEU C 3 12 ? 144.34400 152.14600 85.80000 1.000 0.27000 11 LEU L O 1
ATOM 5697 N N . SER C 3 13 ? 144.17800 152.64000 83.57000 1.000 0.31000 12 SER L N 1
ATOM 5698 C CA A SER C 3 13 ? 144.65600 154.05400 83.68800 0.500 0.31000 12 SER L CA 1
ATOM 5699 C CA B SER C 3 13 ? 144.65600 154.05400 83.68800 0.500 0.31000 12 SER L CA 1
ATOM 5700 C C . SER C 3 13 ? 143.64600 155.17200 84.10600 1.000 0.31000 12 SER L C 1
ATOM 5701 O O . SER C 3 13 ? 142.46700 155.27200 83.83600 1.000 0.31000 12 SER L O 1
ATOM 5706 N N . ALA C 3 14 ? 144.18200 156.12300 84.88000 1.000 0.33000 13 ALA L N 1
ATOM 5707 C CA . ALA C 3 14 ? 143.30700 157.17400 85.37300 1.000 0.33000 13 ALA L CA 1
ATOM 5708 C C . ALA C 3 14 ? 144.13300 158.42500 85.61200 1.000 0.33000 13 ALA L C 1
ATOM 5709 O O . ALA C 3 14 ? 145.33000 158.34800 85.89300 1.000 0.33000 13 ALA L O 1
ATOM 5711 N N . SER C 3 15 ? 143.47900 159.57400 85.49600 1.000 0.37000 14 SER L N 1
ATOM 5712 C CA . SER C 3 15 ? 144.11800 160.86900 85.66800 1.000 0.37000 14 SER L CA 1
ATOM 5713 C C . SER C 3 15 ? 143.90200 161.38000 87.08700 1.000 0.37000 14 SER L C 1
ATOM 5714 O O . SER C 3 15 ? 143.05500 160.88700 87.83200 1.000 0.37000 14 SER L O 1
ATOM 5717 N N . VAL C 3 16 ? 144.68000 162.39500 87.45300 1.000 0.40000 15 VAL L N 1
ATOM 5718 C CA . VAL C 3 16 ? 144.58200 162.97200 88.79000 1.000 0.40000 15 VAL L CA 1
ATOM 5719 C C . VAL C 3 16 ? 143.21700 163.63900 88.92200 1.000 0.40000 15 VAL L C 1
ATOM 5720 O O . VAL C 3 16 ? 142.96800 164.68800 88.32200 1.000 0.40000 15 VAL L O 1
ATOM 5724 N N . GLY C 3 17 ? 142.33400 163.03700 89.71000 1.000 0.41000 16 GLY L N 1
ATOM 5725 C CA . GLY C 3 17 ? 140.99100 163.54700 89.91300 1.000 0.41000 16 GLY L CA 1
ATOM 5726 C C . GLY C 3 17 ? 139.88600 162.58800 89.53300 1.000 0.41000 16 GLY L C 1
ATOM 5727 O O . GLY C 3 17 ? 138.75000 162.76300 89.99800 1.000 0.41000 16 GLY L O 1
ATOM 5728 N N . ASP C 3 18 ? 140.16000 161.57800 88.71400 1.000 0.39000 17 ASP L N 1
ATOM 5729 C CA . ASP C 3 18 ? 139.12200 160.65800 88.28100 1.000 0.39000 17 ASP L CA 1
ATOM 5730 C C . ASP C 3 18 ? 138.58300 159.84900 89.45500 1.000 0.39000 17 ASP L C 1
ATOM 5731 O O . ASP C 3 18 ? 139.21600 159.71800 90.50500 1.000 0.39000 17 ASP L O 1
ATOM 5736 N N . ARG C 3 19 ? 137.39200 159.30100 89.25600 1.000 0.33000 18 ARG L N 1
ATOM 5737 C CA . ARG C 3 19 ? 136.77800 158.37000 90.19000 1.000 0.33000 18 ARG L CA 1
ATOM 5738 C C . ARG C 3 19 ? 137.05900 156.95500 89.70900 1.000 0.33000 18 ARG L C 1
ATOM 5739 O O . ARG C 3 19 ? 136.92200 156.66600 88.51600 1.000 0.33000 18 ARG L O 1
ATOM 5747 N N . VAL C 3 20 ? 137.46100 156.08100 90.62700 1.000 0.28000 19 VAL L N 1
ATOM 5748 C CA . VAL C 3 20 ? 137.91500 154.74000 90.27900 1.000 0.28000 19 VAL L CA 1
ATOM 5749 C C . VAL C 3 20 ? 137.10800 153.71600 91.06200 1.000 0.28000 19 VAL L C 1
ATOM 5750 O O . VAL C 3 20 ? 136.67900 153.98100 92.18900 1.000 0.28000 19 VAL L O 1
ATOM 5754 N N . THR C 3 21 ? 136.91900 152.54000 90.46700 1.000 0.25000 20 THR L N 1
ATOM 5755 C CA . THR C 3 21 ? 136.15500 151.46400 91.08400 1.000 0.25000 20 THR L CA 1
ATOM 5756 C C . THR C 3 21 ? 136.75400 150.12100 90.69500 1.000 0.25000 20 THR L C 1
ATOM 5757 O O . THR C 3 21 ? 136.91900 149.83300 89.50700 1.000 0.25000 20 THR L O 1
ATOM 5761 N N . ILE C 3 22 ? 137.07200 149.30700 91.69900 1.000 0.22000 21 ILE L N 1
ATOM 5762 C CA . ILE C 3 22 ? 137.66400 147.98700 91.51000 1.000 0.22000 21 ILE L CA 1
ATOM 5763 C C . ILE C 3 22 ? 136.69500 146.95200 92.05900 1.000 0.22000 21 ILE L C 1
ATOM 5764 O O . ILE C 3 22 ? 136.15800 147.12800 93.15700 1.000 0.22000 21 ILE L O 1
ATOM 5769 N N . THR C 3 23 ? 136.47400 145.87700 91.30600 1.000 0.24000 22 THR L N 1
ATOM 5770 C CA . THR C 3 23 ? 135.56200 144.82100 91.71300 1.000 0.24000 22 THR L CA 1
ATOM 5771 C C . THR C 3 23 ? 136.33500 143.56500 92.08800 1.000 0.24000 22 THR L C 1
ATOM 5772 O O . THR C 3 23 ? 137.46600 143.34500 91.65200 1.000 0.24000 22 THR L O 1
ATOM 5776 N N . CYS C 3 24 ? 135.69300 142.72600 92.89200 1.000 0.25000 23 CYS L N 1
ATOM 5777 C CA . CYS C 3 24 ? 136.31600 141.50200 93.38200 1.000 0.25000 23 CYS L CA 1
ATOM 5778 C C . CYS C 3 24 ? 135.19400 140.56300 93.78600 1.000 0.25000 23 CYS L C 1
ATOM 5779 O O . CYS C 3 24 ? 134.40100 140.89500 94.67400 1.000 0.25000 23 CYS L O 1
ATOM 5782 N N . ARG C 3 25 ? 135.10200 139.41500 93.12200 1.000 0.27000 24 ARG L N 1
ATOM 5783 C CA . ARG C 3 25 ? 133.98800 138.49600 93.30200 1.000 0.27000 24 ARG L CA 1
ATOM 5784 C C . ARG C 3 25 ? 134.48700 137.16600 93.84100 1.000 0.27000 24 ARG L C 1
ATOM 5785 O O . ARG C 3 25 ? 135.48100 136.62100 93.35500 1.000 0.27000 24 ARG L O 1
ATOM 5793 N N . ALA C 3 26 ? 133.79000 136.64700 94.84100 1.000 0.29000 25 ALA L N 1
ATOM 5794 C CA . ALA C 3 26 ? 134.18500 135.42100 95.51100 1.000 0.29000 25 ALA L CA 1
ATOM 5795 C C . ALA C 3 26 ? 133.32700 134.25900 95.03600 1.000 0.29000 25 ALA L C 1
ATOM 5796 O O . ALA C 3 26 ? 132.13100 134.41100 94.78000 1.000 0.29000 25 ALA L O 1
ATOM 5798 N N . SER C 3 27 ? 133.95200 133.08500 94.93300 1.000 0.31000 26 SER L N 1
ATOM 5799 C CA . SER C 3 27 ? 133.25000 131.90100 94.45700 1.000 0.31000 26 SER L CA 1
ATOM 5800 C C . SER C 3 27 ? 132.02400 131.57000 95.29300 1.000 0.31000 26 SER L C 1
ATOM 5801 O O . SER C 3 27 ? 131.18000 130.78800 94.84600 1.000 0.31000 26 SER L O 1
ATOM 5804 N N . GLN C 3 28 ? 131.90500 132.13400 96.49100 1.000 0.30000 27 GLN L N 1
ATOM 5805 C CA . GLN C 3 28 ? 130.71900 131.92800 97.30700 1.000 0.30000 27 GLN L CA 1
ATOM 5806 C C . GLN C 3 28 ? 130.66800 133.00500 98.38000 1.000 0.30000 27 GLN L C 1
ATOM 5807 O O . GLN C 3 28 ? 131.68900 133.33000 98.98800 1.000 0.30000 27 GLN L O 1
ATOM 5813 N N . SER C 3 29 ? 129.47500 133.55400 98.60100 1.000 0.30000 28 SER L N 1
ATOM 5814 C CA . SER C 3 29 ? 129.27200 134.59700 99.60500 1.000 0.30000 28 SER L CA 1
ATOM 5815 C C . SER C 3 29 ? 128.92700 133.92100 100.92300 1.000 0.30000 28 SER L C 1
ATOM 5816 O O . SER C 3 29 ? 127.76100 133.77700 101.28800 1.000 0.30000 28 SER L O 1
ATOM 5819 N N . VAL C 3 30 ? 129.95700 133.49400 101.64700 1.000 0.23000 29 VAL L N 1
ATOM 5820 C CA . VAL C 3 30 ? 129.77700 132.87600 102.95400 1.000 0.23000 29 VAL L CA 1
ATOM 5821 C C . VAL C 3 30 ? 130.39900 133.69000 104.07400 1.000 0.23000 29 VAL L C 1
ATOM 5822 O O . VAL C 3 30 ? 130.39300 133.23300 105.22400 1.000 0.23000 29 VAL L O 1
ATOM 5826 N N . SER C 3 31 ? 130.94300 134.86700 103.78300 1.000 0.20000 30 SER L N 1
ATOM 5827 C CA . SER C 3 31 ? 131.45100 135.75300 104.81900 1.000 0.20000 30 SER L CA 1
ATOM 5828 C C . SER C 3 31 ? 131.72600 137.11100 104.19700 1.000 0.20000 30 SER L C 1
ATOM 5829 O O . SER C 3 31 ? 132.37900 137.19300 103.15500 1.000 0.20000 30 SER L O 1
ATOM 5832 N N . SER C 3 32 ? 131.23000 138.16600 104.83700 1.000 0.20000 31 SER L N 1
ATOM 5833 C CA . SER C 3 32 ? 131.48100 139.53100 104.40600 1.000 0.20000 31 SER L CA 1
ATOM 5834 C C . SER C 3 32 ? 132.73200 140.11800 105.03800 1.000 0.20000 31 SER L C 1
ATOM 5835 O O . SER C 3 32 ? 132.86600 141.34200 105.10500 1.000 0.20000 31 SER L O 1
ATOM 5838 N N . ALA C 3 33 ? 133.64400 139.27300 105.50900 1.000 0.20000 32 ALA L N 1
ATOM 5839 C CA . ALA C 3 33 ? 134.90700 139.72900 106.08300 1.000 0.20000 32 ALA L CA 1
ATOM 5840 C C . ALA C 3 33 ? 135.92400 139.93000 104.96100 1.000 0.20000 32 ALA L C 1
ATOM 5841 O O . ALA C 3 33 ? 136.89400 139.18900 104.80400 1.000 0.20000 32 ALA L O 1
ATOM 5843 N N . VAL C 3 34 ? 135.67800 140.96500 104.16600 1.000 0.20000 33 VAL L N 1
ATOM 5844 C CA . VAL C 3 34 ? 136.49100 141.27400 102.99800 1.000 0.20000 33 VAL L CA 1
ATOM 5845 C C . VAL C 3 34 ? 137.21600 142.58400 103.25700 1.000 0.20000 33 VAL L C 1
ATOM 5846 O O . VAL C 3 34 ? 136.58500 143.63300 103.41700 1.000 0.20000 33 VAL L O 1
ATOM 5850 N N . ALA C 3 35 ? 138.53800 142.52200 103.28700 1.000 0.20000 34 ALA L N 1
ATOM 5851 C CA . ALA C 3 35 ? 139.37100 143.67700 103.57200 1.000 0.20000 34 ALA L CA 1
ATOM 5852 C C . ALA C 3 35 ? 140.11300 144.10200 102.31900 1.000 0.20000 34 ALA L C 1
ATOM 5853 O O . ALA C 3 35 ? 140.48700 143.26600 101.49600 1.000 0.20000 34 ALA L O 1
ATOM 5855 N N . TRP C 3 36 ? 140.32500 145.40200 102.17900 1.000 0.20000 35 TRP L N 1
ATOM 5856 C CA . TRP C 3 36 ? 141.00900 145.97700 101.03100 1.000 0.20000 35 TRP L CA 1
ATOM 5857 C C . TRP C 3 36 ? 142.30400 146.61800 101.50000 1.000 0.20000 35 TRP L C 1
ATOM 5858 O O . TRP C 3 36 ? 142.28000 147.51500 102.35200 1.000 0.20000 35 TRP L O 1
ATOM 5869 N N . TYR C 3 37 ? 143.41800 146.15700 100.93100 1.000 0.20000 36 TYR L N 1
ATOM 5870 C CA . TYR C 3 37 ? 144.76300 146.59600 101.26700 1.000 0.20000 36 TYR L CA 1
ATOM 5871 C C . TYR C 3 37 ? 145.38300 147.31200 100.08100 1.000 0.20000 36 TYR L C 1
ATOM 5872 O O . TYR C 3 37 ? 145.07800 147.01100 98.92500 1.000 0.20000 36 TYR L O 1
ATOM 5881 N N . GLN C 3 38 ? 146.27900 148.24100 100.38000 1.000 0.20000 37 GLN L N 1
ATOM 5882 C CA . GLN C 3 38 ? 147.03900 148.96900 99.37800 1.000 0.20000 37 GLN L CA 1
ATOM 5883 C C . GLN C 3 38 ? 148.51800 148.68100 99.57600 1.000 0.20000 37 GLN L C 1
ATOM 5884 O O . GLN C 3 38 ? 148.97700 148.51400 100.70700 1.000 0.20000 37 GLN L O 1
ATOM 5890 N N . GLN C 3 39 ? 149.26800 148.62400 98.48100 1.000 0.20000 38 GLN L N 1
ATOM 5891 C CA . GLN C 3 39 ? 150.70000 148.37200 98.55900 1.000 0.20000 38 GLN L CA 1
ATOM 5892 C C . GLN C 3 39 ? 151.42700 149.21600 97.53100 1.000 0.20000 38 GLN L C 1
ATOM 5893 O O . GLN C 3 39 ? 151.11700 149.14600 96.33900 1.000 0.20000 38 GLN L O 1
ATOM 5899 N N . LYS C 3 40 ? 152.39200 149.99700 97.99200 1.000 0.22000 39 LYS L N 1
ATOM 5900 C CA . LYS C 3 40 ? 153.31200 150.66700 97.09700 1.000 0.22000 39 LYS L CA 1
ATOM 5901 C C . LYS C 3 40 ? 154.38300 149.68100 96.65200 1.000 0.22000 39 LYS L C 1
ATOM 5902 O O . LYS C 3 40 ? 154.45600 148.56200 97.16200 1.000 0.22000 39 LYS L O 1
ATOM 5908 N N . PRO C 3 41 ? 155.23200 150.06800 95.70400 1.000 0.24000 40 PRO L N 1
ATOM 5909 C CA . PRO C 3 41 ? 156.21000 149.11300 95.16800 1.000 0.24000 40 PRO L CA 1
ATOM 5910 C C . PRO C 3 41 ? 157.34300 148.81700 96.13700 1.000 0.24000 40 PRO L C 1
ATOM 5911 O O . PRO C 3 41 ? 158.22800 149.65300 96.34500 1.000 0.24000 40 PRO L O 1
ATOM 5915 N N . GLY C 3 42 ? 157.32700 147.62700 96.72900 1.000 0.23000 41 GLY L N 1
ATOM 5916 C CA . GLY C 3 42 ? 158.37600 147.19500 97.62800 1.000 0.23000 41 GLY L CA 1
ATOM 5917 C C . GLY C 3 42 ? 158.06400 147.26400 99.10700 1.000 0.23000 41 GLY L C 1
ATOM 5918 O O . GLY C 3 42 ? 158.69700 146.54300 99.88500 1.000 0.23000 41 GLY L O 1
ATOM 5919 N N . LYS C 3 43 ? 157.11800 148.09800 99.52300 1.000 0.21000 42 LYS L N 1
ATOM 5920 C CA . LYS C 3 43 ? 156.77000 148.24200 100.92700 1.000 0.21000 42 LYS L CA 1
ATOM 5921 C C . LYS C 3 43 ? 155.73100 147.19900 101.31500 1.000 0.21000 42 LYS L C 1
ATOM 5922 O O . LYS C 3 43 ? 155.21500 146.45500 100.48000 1.000 0.21000 42 LYS L O 1
ATOM 5928 N N . ALA C 3 44 ? 155.42800 147.15300 102.60700 1.000 0.20000 43 ALA L N 1
ATOM 5929 C CA . ALA C 3 44 ? 154.40500 146.24800 103.09000 1.000 0.20000 43 ALA L CA 1
ATOM 5930 C C . ALA C 3 44 ? 153.02300 146.82100 102.80000 1.000 0.20000 43 ALA L C 1
ATOM 5931 O O . ALA C 3 44 ? 152.83800 148.03800 102.79400 1.000 0.20000 43 ALA L O 1
ATOM 5933 N N . PRO C 3 45 ? 152.03800 145.96600 102.55600 1.000 0.20000 44 PRO L N 1
ATOM 5934 C CA . PRO C 3 45 ? 150.67700 146.45500 102.33800 1.000 0.20000 44 PRO L CA 1
ATOM 5935 C C . PRO C 3 45 ? 150.20900 147.32500 103.49200 1.000 0.20000 44 PRO L C 1
ATOM 5936 O O . PRO C 3 45 ? 150.84100 147.41900 104.54200 1.000 0.20000 44 PRO L O 1
ATOM 5940 N N . LYS C 3 46 ? 149.08200 147.99100 103.27100 1.000 0.20000 45 LYS L N 1
ATOM 5941 C CA . LYS C 3 46 ? 148.46400 148.83200 104.28300 1.000 0.20000 45 LYS L CA 1
ATOM 5942 C C . LYS C 3 46 ? 146.96200 148.62000 104.22700 1.000 0.20000 45 LYS L C 1
ATOM 5943 O O . LYS C 3 46 ? 146.37000 148.68000 103.14800 1.000 0.20000 45 LYS L O 1
ATOM 5949 N N . LEU C 3 47 ? 146.35200 148.35400 105.37700 1.000 0.20000 46 LEU L N 1
ATOM 5950 C CA . LEU C 3 47 ? 144.91600 148.11900 105.42100 1.000 0.20000 46 LEU L CA 1
ATOM 5951 C C . LEU C 3 47 ? 144.16900 149.41100 105.13000 1.000 0.20000 46 LEU L C 1
ATOM 5952 O O . LEU C 3 47 ? 144.33100 150.40500 105.84200 1.000 0.20000 46 LEU L O 1
ATOM 5957 N N . LEU C 3 48 ? 143.34700 149.39400 104.08300 1.000 0.20000 47 LEU L N 1
ATOM 5958 C CA . LEU C 3 48 ? 142.49900 150.53000 103.74000 1.000 0.20000 47 LEU L CA 1
ATOM 5959 C C . LEU C 3 48 ? 141.10300 150.36900 104.32500 1.000 0.20000 47 LEU L C 1
ATOM 5960 O O . LEU C 3 48 ? 140.61600 151.24700 105.04000 1.000 0.20000 47 LEU L O 1
ATOM 5965 N N . ILE C 3 49 ? 140.45300 149.25300 104.03500 1.000 0.20000 48 ILE L N 1
ATOM 5966 C CA . ILE C 3 49 ? 139.06300 149.05200 104.42200 1.000 0.20000 48 ILE L CA 1
ATOM 5967 C C . ILE C 3 49 ? 138.91500 147.66100 105.01000 1.000 0.20000 48 ILE L C 1
ATOM 5968 O O . ILE C 3 49 ? 139.61500 146.73200 104.59900 1.000 0.20000 48 ILE L O 1
ATOM 5973 N N . TYR C 3 50 ? 138.01000 147.51000 105.97100 1.000 0.20000 49 TYR L N 1
ATOM 5974 C CA . TYR C 3 50 ? 137.74500 146.20700 106.55900 1.000 0.20000 49 TYR L CA 1
ATOM 5975 C C . TYR C 3 50 ? 136.24600 146.03100 106.73500 1.000 0.20000 49 TYR L C 1
ATOM 5976 O O . TYR C 3 50 ? 135.47600 146.99000 106.67400 1.000 0.20000 49 TYR L O 1
ATOM 5985 N N . SER C 3 51 ? 135.83900 144.78200 106.95000 1.000 0.20000 50 SER L N 1
ATOM 5986 C CA . SER C 3 51 ? 134.43300 144.38800 106.97400 1.000 0.20000 50 SER L CA 1
ATOM 5987 C C . SER C 3 51 ? 133.73000 144.68600 105.65400 1.000 0.20000 50 SER L C 1
ATOM 5988 O O . SER C 3 51 ? 132.50200 144.61600 105.56900 1.000 0.20000 50 SER L O 1
ATOM 5991 N N . ALA C 3 52 ? 134.50600 145.01200 104.62200 1.000 0.20000 51 ALA L N 1
ATOM 5992 C CA . ALA C 3 52 ? 134.02600 145.27500 103.27100 1.000 0.20000 51 ALA L CA 1
ATOM 5993 C C . ALA C 3 52 ? 133.35700 146.63300 103.13400 1.000 0.20000 51 ALA L C 1
ATOM 5994 O O . ALA C 3 52 ? 133.08500 147.07200 102.01500 1.000 0.20000 51 ALA L O 1
ATOM 5996 N N . SER C 3 53 ? 133.09200 147.31300 104.24600 1.000 0.20000 52 SER L N 1
ATOM 5997 C CA . SER C 3 53 ? 132.54700 148.66500 104.16800 1.000 0.20000 52 SER L CA 1
ATOM 5998 C C . SER C 3 53 ? 133.10800 149.64000 105.18800 1.000 0.20000 52 SER L C 1
ATOM 5999 O O . SER C 3 53 ? 132.95700 150.84900 104.99000 1.000 0.20000 52 SER L O 1
ATOM 6002 N N . SER C 3 54 ? 133.75300 149.18400 106.25800 1.000 0.20000 53 SER L N 1
ATOM 6003 C CA . SER C 3 54 ? 134.19100 150.06500 107.33000 1.000 0.20000 53 SER L CA 1
ATOM 6004 C C . SER C 3 54 ? 135.58100 150.59600 107.02400 1.000 0.20000 53 SER L C 1
ATOM 6005 O O . SER C 3 54 ? 136.49100 149.82400 106.71400 1.000 0.20000 53 SER L O 1
ATOM 6008 N N . LEU C 3 55 ? 135.74000 151.91100 107.11200 1.000 0.20000 54 LEU L N 1
ATOM 6009 C CA . LEU C 3 55 ? 137.00500 152.54800 106.78700 1.000 0.20000 54 LEU L CA 1
ATOM 6010 C C . LEU C 3 55 ? 137.95400 152.45400 107.97100 1.000 0.20000 54 LEU L C 1
ATOM 6011 O O . LEU C 3 55 ? 137.53800 152.55100 109.12700 1.000 0.20000 54 LEU L O 1
ATOM 6016 N N . TYR C 3 56 ? 139.23400 152.26100 107.67800 1.000 0.20000 55 TYR L N 1
ATOM 6017 C CA . TYR C 3 56 ? 140.23300 152.19400 108.73100 1.000 0.20000 55 TYR L CA 1
ATOM 6018 C C . TYR C 3 56 ? 140.35700 153.55900 109.40300 1.000 0.20000 55 TYR L C 1
ATOM 6019 O O . TYR C 3 56 ? 139.66500 154.52000 109.06000 1.000 0.20000 55 TYR L O 1
ATOM 6028 N N . SER C 3 57 ? 141.24200 153.64000 110.39100 1.000 0.25000 56 SER L N 1
ATOM 6029 C CA . SER C 3 57 ? 141.52900 154.89500 111.06600 1.000 0.25000 56 SER L CA 1
ATOM 6030 C C . SER C 3 57 ? 142.79700 155.50200 110.48400 1.000 0.25000 56 SER L C 1
ATOM 6031 O O . SER C 3 57 ? 143.82900 154.83200 110.39700 1.000 0.25000 56 SER L O 1
ATOM 6034 N N . GLY C 3 58 ? 142.71500 156.76800 110.08500 1.000 0.28000 57 GLY L N 1
ATOM 6035 C CA . GLY C 3 58 ? 143.81600 157.44700 109.44500 1.000 0.28000 57 GLY L CA 1
ATOM 6036 C C . GLY C 3 58 ? 143.80800 157.38300 107.93400 1.000 0.28000 57 GLY L C 1
ATOM 6037 O O . GLY C 3 58 ? 144.60600 158.07300 107.29300 1.000 0.28000 57 GLY L O 1
ATOM 6038 N N . VAL C 3 59 ? 142.93400 156.57400 107.35200 1.000 0.27000 58 VAL L N 1
ATOM 6039 C CA . VAL C 3 59 ? 142.82200 156.49400 105.89100 1.000 0.27000 58 VAL L CA 1
ATOM 6040 C C . VAL C 3 59 ? 142.02400 157.68900 105.39100 1.000 0.27000 58 VAL L C 1
ATOM 6041 O O . VAL C 3 59 ? 141.12100 158.16400 106.10100 1.000 0.27000 58 VAL L O 1
ATOM 6045 N N . PRO C 3 60 ? 142.30400 158.20900 104.20000 1.000 0.29000 59 PRO L N 1
ATOM 6046 C CA . PRO C 3 60 ? 141.54200 159.35700 103.70600 1.000 0.29000 59 PRO L CA 1
ATOM 6047 C C . PRO C 3 60 ? 140.05800 159.04400 103.63000 1.000 0.29000 59 PRO L C 1
ATOM 6048 O O . PRO C 3 60 ? 139.61700 157.91500 103.84700 1.000 0.29000 59 PRO L O 1
ATOM 6052 N N . SER C 3 61 ? 139.27900 160.07900 103.33500 1.000 0.32000 60 SER L N 1
ATOM 6053 C CA . SER C 3 61 ? 137.83100 159.95600 103.24300 1.000 0.32000 60 SER L CA 1
ATOM 6054 C C . SER C 3 61 ? 137.36100 159.42800 101.89600 1.000 0.32000 60 SER L C 1
ATOM 6055 O O . SER C 3 61 ? 136.19500 159.04000 101.77600 1.000 0.32000 60 SER L O 1
ATOM 6058 N N . ARG C 3 62 ? 138.23000 159.39900 100.89100 1.000 0.33000 61 ARG L N 1
ATOM 6059 C CA . ARG C 3 62 ? 137.83500 159.09200 99.52600 1.000 0.33000 61 ARG L CA 1
ATOM 6060 C C . ARG C 3 62 ? 137.76200 157.60100 99.23800 1.000 0.33000 61 ARG L C 1
ATOM 6061 O O . ARG C 3 62 ? 137.45900 157.22200 98.10300 1.000 0.33000 61 ARG L O 1
ATOM 6069 N N . PHE C 3 63 ? 138.02000 156.74800 100.22400 1.000 0.25000 62 PHE L N 1
ATOM 6070 C CA . PHE C 3 63 ? 137.97700 155.30100 100.05000 1.000 0.25000 62 PHE L CA 1
ATOM 6071 C C . PHE C 3 63 ? 136.68000 154.76400 100.64100 1.000 0.25000 62 PHE L C 1
ATOM 6072 O O . PHE C 3 63 ? 136.42200 154.93500 101.83500 1.000 0.25000 62 PHE L O 1
ATOM 6080 N N . SER C 3 64 ? 135.86900 154.11600 99.81100 1.000 0.24000 63 SER L N 1
ATOM 6081 C CA . SER C 3 64 ? 134.60700 153.55100 100.26900 1.000 0.24000 63 SER L CA 1
ATOM 6082 C C . SER C 3 64 ? 134.40500 152.18000 99.64900 1.000 0.24000 63 SER L C 1
ATOM 6083 O O . SER C 3 64 ? 134.42400 152.04300 98.42300 1.000 0.24000 63 SER L O 1
ATOM 6086 N N . GLY C 3 65 ? 134.20400 151.17300 100.48900 1.000 0.21000 64 GLY L N 1
ATOM 6087 C CA . GLY C 3 65 ? 133.95000 149.83000 100.02400 1.000 0.21000 64 GLY L CA 1
ATOM 6088 C C . GLY C 3 65 ? 132.47200 149.50200 100.05600 1.000 0.21000 64 GLY L C 1
ATOM 6089 O O . GLY C 3 65 ? 131.66700 150.22600 100.63100 1.000 0.21000 64 GLY L O 1
ATOM 6090 N N . SER C 3 66 ? 132.11700 148.39000 99.42000 1.000 0.24000 65 SER L N 1
ATOM 6091 C CA A SER C 3 66 ? 130.72500 147.96800 99.39200 0.700 0.24000 65 SER L CA 1
ATOM 6092 C CA B SER C 3 66 ? 130.72500 147.96800 99.39200 0.300 0.24000 65 SER L CA 1
ATOM 6093 C C . SER C 3 66 ? 130.64900 146.52500 98.92000 1.000 0.24000 65 SER L C 1
ATOM 6094 O O . SER C 3 66 ? 131.58400 146.00300 98.31600 1.000 0.24000 65 SER L O 1
ATOM 6099 N N . ARG C 3 67 ? 129.51700 145.89000 99.20700 1.000 0.27000 66 ARG L N 1
ATOM 6100 C CA . ARG C 3 67 ? 129.26900 144.50800 98.82100 1.000 0.27000 66 ARG L CA 1
ATOM 6101 C C . ARG C 3 67 ? 127.89500 144.39500 98.18500 1.000 0.27000 66 ARG L C 1
ATOM 6102 O O . ARG C 3 67 ? 126.94200 145.02900 98.64800 1.000 0.27000 66 ARG L O 1
ATOM 6110 N N . SER C 3 68 ? 127.79200 143.59300 97.12200 1.000 0.30000 67 SER L N 1
ATOM 6111 C CA . SER C 3 68 ? 126.50500 143.24900 96.51200 1.000 0.30000 67 SER L CA 1
ATOM 6112 C C . SER C 3 68 ? 126.53800 141.76100 96.16500 1.000 0.30000 67 SER L C 1
ATOM 6113 O O . SER C 3 68 ? 126.89800 141.36800 95.05500 1.000 0.30000 67 SER L O 1
ATOM 6116 N N . GLY C 3 69 ? 126.15000 140.93600 97.13100 1.000 0.31000 68 GLY L N 1
ATOM 6117 C CA . GLY C 3 69 ? 126.08200 139.49900 96.95700 1.000 0.31000 68 GLY L CA 1
ATOM 6118 C C . GLY C 3 69 ? 127.43200 138.82700 97.07100 1.000 0.31000 68 GLY L C 1
ATOM 6119 O O . GLY C 3 69 ? 127.76700 138.26700 98.11700 1.000 0.31000 68 GLY L O 1
ATOM 6120 N N . THR C 3 70 ? 128.21600 138.87700 95.99300 1.000 0.30000 69 THR L N 1
ATOM 6121 C CA . THR C 3 70 ? 129.59900 138.41600 96.00300 1.000 0.30000 69 THR L CA 1
ATOM 6122 C C . THR C 3 70 ? 130.47400 139.28000 95.10300 1.000 0.30000 69 THR L C 1
ATOM 6123 O O . THR C 3 70 ? 131.43400 138.78400 94.50900 1.000 0.30000 69 THR L O 1
ATOM 6127 N N . ASP C 3 71 ? 130.15700 140.56500 94.98700 1.000 0.29000 70 ASP L N 1
ATOM 6128 C CA . ASP C 3 71 ? 130.77500 141.46700 94.01900 1.000 0.29000 70 ASP L CA 1
ATOM 6129 C C . ASP C 3 71 ? 131.34800 142.68500 94.72000 1.000 0.29000 70 ASP L C 1
ATOM 6130 O O . ASP C 3 71 ? 131.06800 143.83000 94.36200 1.000 0.29000 70 ASP L O 1
ATOM 6135 N N . PHE C 3 72 ? 132.15400 142.44900 95.74900 1.000 0.23000 71 PHE L N 1
ATOM 6136 C CA . PHE C 3 72 ? 132.66600 143.54700 96.55100 1.000 0.23000 71 PHE L CA 1
ATOM 6137 C C . PHE C 3 72 ? 133.38500 144.55600 95.66700 1.000 0.23000 71 PHE L C 1
ATOM 6138 O O . PHE C 3 72 ? 133.91900 144.22000 94.61000 1.000 0.23000 71 PHE L O 1
ATOM 6146 N N . THR C 3 73 ? 133.37600 145.81100 96.10000 1.000 0.23000 72 THR L N 1
ATOM 6147 C CA . THR C 3 73 ? 133.89500 146.90500 95.29700 1.000 0.23000 72 THR L CA 1
ATOM 6148 C C . THR C 3 73 ? 134.58700 147.92100 96.19100 1.000 0.23000 72 THR L C 1
ATOM 6149 O O . THR C 3 73 ? 134.16400 148.15600 97.32600 1.000 0.23000 72 THR L O 1
ATOM 6153 N N . LEU C 3 74 ? 135.65800 148.50500 95.66100 1.000 0.22000 73 LEU L N 1
ATOM 6154 C CA . LEU C 3 74 ? 136.39500 149.59000 96.29400 1.000 0.22000 73 LEU L CA 1
ATOM 6155 C C . LEU C 3 74 ? 136.32700 150.81600 95.39900 1.000 0.22000 73 LEU L C 1
ATOM 6156 O O . LEU C 3 74 ? 136.65800 150.73600 94.21200 1.000 0.22000 73 LEU L O 1
ATOM 6161 N N . THR C 3 75 ? 135.92200 151.94800 95.97000 1.000 0.25000 74 THR L N 1
ATOM 6162 C CA . THR C 3 75 ? 135.70400 153.17800 95.22800 1.000 0.25000 74 THR L CA 1
ATOM 6163 C C . THR C 3 75 ? 136.60900 154.27100 95.77100 1.000 0.25000 74 THR L C 1
ATOM 6164 O O . THR C 3 75 ? 136.62000 154.53200 96.97900 1.000 0.25000 74 THR L O 1
ATOM 6168 N N . ILE C 3 76 ? 137.36400 154.89600 94.87700 1.000 0.30000 75 ILE L N 1
ATOM 6169 C CA . ILE C 3 76 ? 138.16400 156.07600 95.18300 1.000 0.30000 75 ILE L CA 1
ATOM 6170 C C . ILE C 3 76 ? 137.48800 157.25000 94.49200 1.000 0.30000 75 ILE L C 1
ATOM 6171 O O . ILE C 3 76 ? 137.56700 157.38600 93.26400 1.000 0.30000 75 ILE L O 1
ATOM 6176 N N . SER C 3 77 ? 136.80800 158.09000 95.27300 1.000 0.35000 76 SER L N 1
ATOM 6177 C CA . SER C 3 77 ? 135.99200 159.16200 94.71800 1.000 0.35000 76 SER L CA 1
ATOM 6178 C C . SER C 3 77 ? 136.80800 160.36000 94.26300 1.000 0.35000 76 SER L C 1
ATOM 6179 O O . SER C 3 77 ? 136.25100 161.25900 93.62600 1.000 0.35000 76 SER L O 1
ATOM 6182 N N . SER C 3 78 ? 138.09700 160.40700 94.58200 1.000 0.39000 77 SER L N 1
ATOM 6183 C CA . SER C 3 78 ? 138.97700 161.44400 94.04900 1.000 0.39000 77 SER L CA 1
ATOM 6184 C C . SER C 3 78 ? 140.39600 160.88800 94.10600 1.000 0.39000 77 SER L C 1
ATOM 6185 O O . SER C 3 78 ? 141.01200 160.86600 95.17400 1.000 0.39000 77 SER L O 1
ATOM 6188 N N . LEU C 3 79 ? 140.90400 160.44000 92.96400 1.000 0.38000 78 LEU L N 1
ATOM 6189 C CA . LEU C 3 79 ? 142.23100 159.84100 92.91700 1.000 0.38000 78 LEU L CA 1
ATOM 6190 C C . LEU C 3 79 ? 143.27500 160.95200 92.96200 1.000 0.38000 78 LEU L C 1
ATOM 6191 O O . LEU C 3 79 ? 143.45600 161.68600 91.98600 1.000 0.38000 78 LEU L O 1
ATOM 6196 N N . GLN C 3 80 ? 143.95600 161.07800 94.09800 1.000 0.41000 79 GLN L N 1
ATOM 6197 C CA . GLN C 3 80 ? 145.00300 162.06100 94.31500 1.000 0.41000 79 GLN L CA 1
ATOM 6198 C C . GLN C 3 80 ? 146.36300 161.47600 93.97500 1.000 0.41000 79 GLN L C 1
ATOM 6199 O O . GLN C 3 80 ? 146.52000 160.25700 93.86400 1.000 0.41000 79 GLN L O 1
ATOM 6205 N N . PRO C 3 81 ? 147.38300 162.32100 93.81400 1.000 0.42000 80 PRO L N 1
ATOM 6206 C CA . PRO C 3 81 ? 148.67800 161.81900 93.33000 1.000 0.42000 80 PRO L CA 1
ATOM 6207 C C . PRO C 3 81 ? 149.28200 160.74000 94.20700 1.000 0.42000 80 PRO L C 1
ATOM 6208 O O . PRO C 3 81 ? 150.09000 159.94500 93.71400 1.000 0.42000 80 PRO L O 1
ATOM 6212 N N . GLU C 3 82 ? 148.93800 160.69600 95.48900 1.000 0.42000 81 GLU L N 1
ATOM 6213 C CA . GLU C 3 82 ? 149.37600 159.61600 96.37100 1.000 0.42000 81 GLU L CA 1
ATOM 6214 C C . GLU C 3 82 ? 148.32400 158.51600 96.47300 1.000 0.42000 81 GLU L C 1
ATOM 6215 O O . GLU C 3 82 ? 147.91200 158.12600 97.56200 1.000 0.42000 81 GLU L O 1
ATOM 6221 N N . ASP C 3 83 ? 147.87600 158.01100 95.32600 1.000 0.34000 82 ASP L N 1
ATOM 6222 C CA . ASP C 3 83 ? 146.94000 156.89600 95.30300 1.000 0.34000 82 ASP L CA 1
ATOM 6223 C C . ASP C 3 83 ? 147.24500 155.87200 94.22100 1.000 0.34000 82 ASP L C 1
ATOM 6224 O O . ASP C 3 83 ? 146.47600 154.91800 94.07200 1.000 0.34000 82 ASP L O 1
ATOM 6229 N N . PHE C 3 84 ? 148.33000 156.03100 93.46800 1.000 0.31000 83 PHE L N 1
ATOM 6230 C CA . PHE C 3 84 ? 148.73000 155.04100 92.47600 1.000 0.31000 83 PHE L CA 1
ATOM 6231 C C . PHE C 3 84 ? 149.54700 153.96300 93.17400 1.000 0.31000 83 PHE L C 1
ATOM 6232 O O . PHE C 3 84 ? 150.64200 154.23000 93.67500 1.000 0.31000 83 PHE L O 1
ATOM 6240 N N . ALA C 3 85 ? 149.01400 152.75100 93.22000 1.000 0.21000 84 ALA L N 1
ATOM 6241 C CA . ALA C 3 85 ? 149.68500 151.62200 93.84400 1.000 0.21000 84 ALA L CA 1
ATOM 6242 C C . ALA C 3 85 ? 148.93000 150.36100 93.44600 1.000 0.21000 84 ALA L C 1
ATOM 6243 O O . ALA C 3 85 ? 148.06400 150.39300 92.56700 1.000 0.21000 84 ALA L O 1
ATOM 6245 N N . THR C 3 86 ? 149.26000 149.24400 94.08000 1.000 0.20000 85 THR L N 1
ATOM 6246 C CA . THR C 3 86 ? 148.52300 148.00800 93.87300 1.000 0.20000 85 THR L CA 1
ATOM 6247 C C . THR C 3 86 ? 147.47400 147.86800 94.96500 1.000 0.20000 85 THR L C 1
ATOM 6248 O O . THR C 3 86 ? 147.67700 148.32400 96.09100 1.000 0.20000 85 THR L O 1
ATOM 6252 N N . TYR C 3 87 ? 146.35200 147.24000 94.63200 1.000 0.20000 86 TYR L N 1
ATOM 6253 C CA . TYR C 3 87 ? 145.21500 147.14000 95.53700 1.000 0.20000 86 TYR L CA 1
ATOM 6254 C C . TYR C 3 87 ? 144.74200 145.70000 95.55200 1.000 0.20000 86 TYR L C 1
ATOM 6255 O O . TYR C 3 87 ? 144.44300 145.13700 94.49700 1.000 0.20000 86 TYR L O 1
ATOM 6264 N N . TYR C 3 88 ? 144.67300 145.10700 96.73700 1.000 0.20000 87 TYR L N 1
ATOM 6265 C CA . TYR C 3 88 ? 144.26100 143.71900 96.88600 1.000 0.20000 87 TYR L CA 1
ATOM 6266 C C . TYR C 3 88 ? 142.98500 143.64300 97.70500 1.000 0.20000 87 TYR L C 1
ATOM 6267 O O . TYR C 3 88 ? 142.82600 144.36500 98.69100 1.000 0.20000 87 TYR L O 1
ATOM 6276 N N . CYS C 3 89 ? 142.07100 142.78300 97.28500 1.000 0.20000 88 CYS L N 1
ATOM 6277 C CA . CYS C 3 89 ? 141.02900 142.34000 98.18700 1.000 0.20000 88 CYS L CA 1
ATOM 6278 C C . CYS C 3 89 ? 141.60300 141.25700 99.08700 1.000 0.20000 88 CYS L C 1
ATOM 6279 O O . CYS C 3 89 ? 142.76600 140.87600 98.97500 1.000 0.20000 88 CYS L O 1
ATOM 6282 N N . GLN C 3 90 ? 140.78500 140.78300 100.01400 1.000 0.20000 89 GLN L N 1
ATOM 6283 C CA . GLN C 3 90 ? 141.17100 139.62200 100.79900 1.000 0.20000 89 GLN L CA 1
ATOM 6284 C C . GLN C 3 90 ? 139.94000 139.10700 101.51400 1.000 0.20000 89 GLN L C 1
ATOM 6285 O O . GLN C 3 90 ? 139.23100 139.88600 102.15400 1.000 0.20000 89 GLN L O 1
ATOM 6291 N N . GLN C 3 91 ? 139.68700 137.81000 101.40200 1.000 0.20000 90 GLN L N 1
ATOM 6292 C CA . GLN C 3 91 ? 138.54400 137.20400 102.06200 1.000 0.20000 90 GLN L CA 1
ATOM 6293 C C . GLN C 3 91 ? 138.98900 136.10700 103.01300 1.000 0.20000 90 GLN L C 1
ATOM 6294 O O . GLN C 3 91 ? 139.89600 135.32300 102.70400 1.000 0.20000 90 GLN L O 1
ATOM 6300 N N . SER C 3 92 ? 138.32200 136.06300 104.16500 1.000 0.20000 91 SER L N 1
ATOM 6301 C CA . SER C 3 92 ? 138.54000 135.07700 105.21000 1.000 0.20000 91 SER L CA 1
ATOM 6302 C C . SER C 3 92 ? 137.19300 134.59700 105.72500 1.000 0.20000 91 SER L C 1
ATOM 6303 O O . SER C 3 92 ? 136.26700 135.39300 105.89600 1.000 0.20000 91 SER L O 1
ATOM 6306 N N . TYR C 3 93 ? 137.08300 133.29100 105.96900 1.000 32.50000 92 TYR L N 1
ATOM 6307 C CA . TYR C 3 93 ? 135.81300 132.69700 106.38000 1.000 32.50000 92 TYR L CA 1
ATOM 6308 C C . TYR C 3 93 ? 135.62800 132.73200 107.89600 1.000 32.50000 92 TYR L C 1
ATOM 6309 O O . TYR C 3 93 ? 134.66600 133.32200 108.39500 1.000 32.50000 92 TYR L O 1
ATOM 6318 N N . TRP C 3 94 ? 136.53100 132.09700 108.63600 1.000 28.36000 93 TRP L N 1
ATOM 6319 C CA . TRP C 3 94 ? 136.51400 132.15200 110.09000 1.000 28.36000 93 TRP L CA 1
ATOM 6320 C C . TRP C 3 94 ? 137.94300 131.96700 110.58900 1.000 28.36000 93 TRP L C 1
ATOM 6321 O O . TRP C 3 94 ? 138.89900 132.02800 109.81200 1.000 28.36000 93 TRP L O 1
ATOM 6332 N N . VAL C 3 95 ? 138.08800 131.74300 111.89600 1.000 27.53000 94 VAL L N 1
ATOM 6333 C CA . VAL C 3 95 ? 139.40200 131.82900 112.52900 1.000 27.53000 94 VAL L CA 1
ATOM 6334 C C . VAL C 3 95 ? 140.30100 130.68200 112.08500 1.000 27.53000 94 VAL L C 1
ATOM 6335 O O . VAL C 3 95 ? 141.44500 130.89700 111.66600 1.000 27.53000 94 VAL L O 1
ATOM 6339 N N . GLY C 3 96 ? 139.81500 129.45000 112.18700 1.000 29.93000 95 GLY L N 1
ATOM 6340 C CA . GLY C 3 96 ? 140.66300 128.30500 111.92500 1.000 29.93000 95 GLY L CA 1
ATOM 6341 C C . GLY C 3 96 ? 140.73200 127.89800 110.47100 1.000 29.93000 95 GLY L C 1
ATOM 6342 O O . GLY C 3 96 ? 141.11100 126.76800 110.15500 1.000 29.93000 95 GLY L O 1
ATOM 6343 N N . TYR C 3 97 ? 140.38700 128.81800 109.57600 1.000 31.13000 96 TYR L N 1
ATOM 6344 C CA . TYR C 3 97 ? 140.24500 128.55300 108.15800 1.000 31.13000 96 TYR L CA 1
ATOM 6345 C C . TYR C 3 97 ? 141.23100 129.40000 107.36300 1.000 31.13000 96 TYR L C 1
ATOM 6346 O O . TYR C 3 97 ? 141.65600 130.46000 107.82900 1.000 31.13000 96 TYR L O 1
ATOM 6355 N N . PRO C 3 98 ? 141.62600 128.95700 106.17200 1.000 26.57000 97 PRO L N 1
ATOM 6356 C CA . PRO C 3 98 ? 142.56600 129.74300 105.36800 1.000 26.57000 97 PRO L CA 1
ATOM 6357 C C . PRO C 3 98 ? 141.90900 130.97500 104.76100 1.000 26.57000 97 PRO L C 1
ATOM 6358 O O . PRO C 3 98 ? 140.68500 131.11000 104.71900 1.000 26.57000 97 PRO L O 1
ATOM 6362 N N . ILE C 3 99 ? 142.75800 131.88800 104.29200 1.000 25.75000 98 ILE L N 1
ATOM 6363 C CA . ILE C 3 99 ? 142.32600 133.14000 103.69100 1.000 25.75000 98 ILE L CA 1
ATOM 6364 C C . ILE C 3 99 ? 142.83400 133.18000 102.25500 1.000 25.75000 98 ILE L C 1
ATOM 6365 O O . ILE C 3 99 ? 143.62300 132.33800 101.83100 1.000 25.75000 98 ILE L O 1
ATOM 6370 N N . THR C 3 100 ? 142.37000 134.17600 101.50100 1.000 0.20000 99 THR L N 1
ATOM 6371 C CA . THR C 3 100 ? 142.81400 134.30400 100.11900 1.000 0.20000 99 THR L CA 1
ATOM 6372 C C . THR C 3 100 ? 142.85600 135.75600 99.67800 1.000 0.20000 99 THR L C 1
ATOM 6373 O O . THR C 3 100 ? 141.95400 136.54100 99.98400 1.000 0.20000 99 THR L O 1
ATOM 6377 N N . PHE C 3 101 ? 143.90600 136.08100 98.92900 1.000 0.20000 100 PHE L N 1
ATOM 6378 C CA . PHE C 3 101 ? 144.14900 137.39100 98.34700 1.000 0.20000 100 PHE L CA 1
ATOM 6379 C C . PHE C 3 101 ? 143.77300 137.40400 96.87000 1.000 0.20000 100 PHE L C 1
ATOM 6380 O O . PHE C 3 101 ? 143.97800 136.42700 96.14900 1.000 0.20000 100 PHE L O 1
ATOM 6388 N N . GLY C 3 102 ? 143.23000 138.52800 96.42200 1.000 0.20000 101 GLY L N 1
ATOM 6389 C CA . GLY C 3 102 ? 143.01700 138.72500 95.00900 1.000 0.20000 101 GLY L CA 1
ATOM 6390 C C . GLY C 3 102 ? 144.34300 138.74900 94.27300 1.000 0.20000 101 GLY L C 1
ATOM 6391 O O . GLY C 3 102 ? 145.41000 138.48200 94.82500 1.000 0.20000 101 GLY L O 1
ATOM 6392 N N . GLN C 3 103 ? 144.26600 139.08400 92.98800 1.000 0.22000 102 GLN L N 1
ATOM 6393 C CA . GLN C 3 103 ? 145.46000 139.07700 92.15300 1.000 0.22000 102 GLN L CA 1
ATOM 6394 C C . GLN C 3 103 ? 146.17500 140.41900 92.12000 1.000 0.22000 102 GLN L C 1
ATOM 6395 O O . GLN C 3 103 ? 147.38900 140.45600 91.89500 1.000 0.22000 102 GLN L O 1
ATOM 6401 N N . GLY C 3 104 ? 145.46500 141.52000 92.33600 1.000 0.20000 103 GLY L N 1
ATOM 6402 C CA . GLY C 3 104 ? 146.16000 142.80400 92.33400 1.000 0.20000 103 GLY L CA 1
ATOM 6403 C C . GLY C 3 104 ? 145.68500 143.66300 91.17900 1.000 0.20000 103 GLY L C 1
ATOM 6404 O O . GLY C 3 104 ? 145.60300 143.22600 90.03400 1.000 0.20000 103 GLY L O 1
ATOM 6405 N N . THR C 3 105 ? 145.36900 144.91600 91.49300 1.000 0.20000 104 THR L N 1
ATOM 6406 C CA . THR C 3 105 ? 144.88000 145.88800 90.51800 1.000 0.20000 104 THR L CA 1
ATOM 6407 C C . THR C 3 105 ? 145.81700 147.08700 90.52700 1.000 0.20000 104 THR L C 1
ATOM 6408 O O . THR C 3 105 ? 145.62700 148.02000 91.30800 1.000 0.20000 104 THR L O 1
ATOM 6412 N N . LYS C 3 106 ? 146.81600 147.07300 89.65600 1.000 0.23000 105 LYS L N 1
ATOM 6413 C CA . LYS C 3 106 ? 147.78900 148.15600 89.59800 1.000 0.23000 105 LYS L CA 1
ATOM 6414 C C . LYS C 3 106 ? 147.15500 149.36800 88.92800 1.000 0.23000 105 LYS L C 1
ATOM 6415 O O . LYS C 3 106 ? 146.87000 149.34400 87.72800 1.000 0.23000 105 LYS L O 1
ATOM 6421 N N . VAL C 3 107 ? 146.93600 150.42800 89.69900 1.000 0.24000 106 VAL L N 1
ATOM 6422 C CA . VAL C 3 107 ? 146.41700 151.68500 89.17500 1.000 0.24000 106 VAL L CA 1
ATOM 6423 C C . VAL C 3 107 ? 147.60100 152.57800 88.84000 1.000 0.24000 106 VAL L C 1
ATOM 6424 O O . VAL C 3 107 ? 148.50900 152.74500 89.65900 1.000 0.24000 106 VAL L O 1
ATOM 6428 N N . GLU C 3 108 ? 147.59800 153.14900 87.64100 1.000 0.29000 107 GLU L N 1
ATOM 6429 C CA . GLU C 3 108 ? 148.69500 153.98000 87.16900 1.000 0.29000 107 GLU L CA 1
ATOM 6430 C C . GLU C 3 108 ? 148.15800 155.28200 86.59100 1.000 0.29000 107 GLU L C 1
ATOM 6431 O O . GLU C 3 108 ? 146.95700 155.44600 86.37400 1.000 0.29000 107 GLU L O 1
ATOM 6437 N N . ILE C 3 109 ? 149.06600 156.21900 86.34800 1.000 0.31000 108 ILE L N 1
ATOM 6438 C CA . ILE C 3 109 ? 148.68900 157.52400 85.82900 1.000 0.31000 108 ILE L CA 1
ATOM 6439 C C . ILE C 3 109 ? 148.57400 157.43800 84.31400 1.000 0.31000 108 ILE L C 1
ATOM 6440 O O . ILE C 3 109 ? 149.23100 156.62800 83.65900 1.000 0.31000 108 ILE L O 1
ATOM 6445 N N . LYS C 3 110 ? 147.73200 158.29700 83.75100 1.000 0.33000 109 LYS L N 1
ATOM 6446 C CA . LYS C 3 110 ? 147.46700 158.33000 82.32200 1.000 0.33000 109 LYS L CA 1
ATOM 6447 C C . LYS C 3 110 ? 148.21200 159.48900 81.67700 1.000 0.33000 109 LYS L C 1
ATOM 6448 O O . LYS C 3 110 ? 148.57600 160.46100 82.34200 1.000 0.33000 109 LYS L O 1
ATOM 6454 N N . ARG C 3 111 ? 148.44500 159.37300 80.37400 1.000 0.38000 110 ARG L N 1
ATOM 6455 C CA . ARG C 3 111 ? 149.02600 160.46100 79.60000 1.000 0.38000 110 ARG L CA 1
ATOM 6456 C C . ARG C 3 111 ? 148.71100 160.22400 78.12600 1.000 0.38000 110 ARG L C 1
ATOM 6457 O O . ARG C 3 111 ? 147.85700 159.40300 77.77800 1.000 0.38000 110 ARG L O 1
ATOM 6465 N N . THR C 3 112 ? 149.39400 160.96100 77.25600 1.000 0.41000 111 THR L N 1
ATOM 6466 C CA . THR C 3 112 ? 149.15100 160.87000 75.82300 1.000 0.41000 111 THR L CA 1
ATOM 6467 C C . THR C 3 112 ? 149.93000 159.70900 75.21900 1.000 0.41000 111 THR L C 1
ATOM 6468 O O . THR C 3 112 ? 151.12100 159.53300 75.49100 1.000 0.41000 111 THR L O 1
ATOM 6472 N N . VAL C 3 113 ? 149.23800 158.92500 74.38400 1.000 0.42000 112 VAL L N 1
ATOM 6473 C CA . VAL C 3 113 ? 149.85600 157.75600 73.68900 1.000 0.42000 112 VAL L CA 1
ATOM 6474 C C . VAL C 3 113 ? 151.08000 158.25500 72.91500 1.000 0.42000 112 VAL L C 1
ATOM 6475 O O . VAL C 3 113 ? 150.92700 159.18100 72.09600 1.000 0.42000 112 VAL L O 1
ATOM 6479 N N . ALA C 3 114 ? 152.24400 157.65400 73.17300 1.000 0.41000 113 ALA L N 1
ATOM 6480 C CA . ALA C 3 114 ? 153.48600 158.05200 72.53200 1.000 0.41000 113 ALA L CA 1
ATOM 6481 C C . ALA C 3 114 ? 154.08700 156.86500 71.79600 1.000 0.41000 113 ALA L C 1
ATOM 6482 O O . ALA C 3 114 ? 153.68900 155.71400 71.99000 1.000 0.41000 113 ALA L O 1
ATOM 6484 N N . ALA C 3 115 ? 155.06000 157.16300 70.93800 1.000 0.44000 114 ALA L N 1
ATOM 6485 C CA . ALA C 3 115 ? 155.76600 156.16400 70.15700 1.000 0.44000 114 ALA L CA 1
ATOM 6486 C C . ALA C 3 115 ? 157.19600 156.04800 70.65000 1.000 0.44000 114 ALA L C 1
ATOM 6487 O O . ALA C 3 115 ? 157.89300 157.06700 70.75900 1.000 0.44000 114 ALA L O 1
ATOM 6489 N N . PRO C 3 116 ? 157.66900 154.84600 70.95200 1.000 0.42000 115 PRO L N 1
ATOM 6490 C CA . PRO C 3 116 ? 158.97900 154.69700 71.58600 1.000 0.42000 115 PRO L CA 1
ATOM 6491 C C . PRO C 3 116 ? 160.09600 154.61000 70.55800 1.000 0.42000 115 PRO L C 1
ATOM 6492 O O . PRO C 3 116 ? 159.87500 154.37500 69.37100 1.000 0.42000 115 PRO L O 1
ATOM 6496 N N . SER C 3 117 ? 161.31700 154.80600 71.04200 1.000 0.42000 116 SER L N 1
ATOM 6497 C CA A SER C 3 117 ? 162.50800 154.60700 70.23000 0.700 0.42000 116 SER L CA 1
ATOM 6498 C CA B SER C 3 117 ? 162.49700 154.60500 70.21700 0.300 0.42000 116 SER L CA 1
ATOM 6499 C C . SER C 3 117 ? 162.88400 153.13300 70.24100 1.000 0.42000 116 SER L C 1
ATOM 6500 O O . SER C 3 117 ? 162.61000 152.42400 71.21200 1.000 0.42000 116 SER L O 1
ATOM 6505 N N . VAL C 3 118 ? 163.52200 152.68100 69.16500 1.000 0.42000 117 VAL L N 1
ATOM 6506 C CA . VAL C 3 118 ? 163.90100 151.28300 69.00300 1.000 0.42000 117 VAL L CA 1
ATOM 6507 C C . VAL C 3 118 ? 165.34700 151.22700 68.53600 1.000 0.42000 117 VAL L C 1
ATOM 6508 O O . VAL C 3 118 ? 165.67500 151.72300 67.45200 1.000 0.42000 117 VAL L O 1
ATOM 6512 N N . PHE C 3 119 ? 166.20400 150.61900 69.35300 1.000 0.42000 118 PHE L N 1
ATOM 6513 C CA . PHE C 3 119 ? 167.61300 150.44200 69.02900 1.000 0.42000 118 PHE L CA 1
ATOM 6514 C C . PHE C 3 119 ? 167.96800 148.96600 69.10300 1.000 0.42000 118 PHE L C 1
ATOM 6515 O O . PHE C 3 119 ? 167.27200 148.17300 69.73900 1.000 0.42000 118 PHE L O 1
ATOM 6523 N N . ILE C 3 120 ? 169.07100 148.60500 68.45700 1.000 0.44000 119 ILE L N 1
ATOM 6524 C CA . ILE C 3 120 ? 169.57700 147.23900 68.49300 1.000 0.44000 119 ILE L CA 1
ATOM 6525 C C . ILE C 3 120 ? 171.09800 147.28300 68.55700 1.000 0.44000 119 ILE L C 1
ATOM 6526 O O . ILE C 3 120 ? 171.74900 147.97900 67.77000 1.000 0.44000 119 ILE L O 1
ATOM 6531 N N . PHE C 3 121 ? 171.65700 146.55200 69.51800 1.000 0.43000 120 PHE L N 1
ATOM 6532 C CA . PHE C 3 121 ? 173.09900 146.46900 69.72100 1.000 0.43000 120 PHE L CA 1
ATOM 6533 C C . PHE C 3 121 ? 173.52800 145.03000 69.47600 1.000 0.43000 120 PHE L C 1
ATOM 6534 O O . PHE C 3 121 ? 172.92700 144.09900 70.05500 1.000 0.43000 120 PHE L O 1
ATOM 6542 N N . PRO C 3 122 ? 174.53600 144.79400 68.64200 1.000 0.47000 121 PRO L N 1
ATOM 6543 C CA . PRO C 3 122 ? 175.09000 143.45000 68.50200 1.000 0.47000 121 PRO L CA 1
ATOM 6544 C C . PRO C 3 122 ? 175.87600 143.06700 69.74100 1.000 0.47000 121 PRO L C 1
ATOM 6545 O O . PRO C 3 122 ? 176.04200 143.88600 70.65700 1.000 0.47000 121 PRO L O 1
ATOM 6549 N N . PRO C 3 123 ? 176.38700 141.84200 69.80500 1.000 0.49000 122 PRO L N 1
ATOM 6550 C CA . PRO C 3 123 ? 177.12500 141.42200 70.99800 1.000 0.49000 122 PRO L CA 1
ATOM 6551 C C . PRO C 3 123 ? 178.44200 142.16500 71.13200 1.000 0.49000 122 PRO L C 1
ATOM 6552 O O . PRO C 3 123 ? 179.04500 142.60200 70.14900 1.000 0.49000 122 PRO L O 1
ATOM 6556 N N . SER C 3 124 ? 178.88900 142.30100 72.37600 1.000 0.50000 123 SER L N 1
ATOM 6557 C CA . SER C 3 124 ? 180.12900 143.00700 72.65300 1.000 0.50000 123 SER L CA 1
ATOM 6558 C C . SER C 3 124 ? 181.33000 142.19000 72.19700 1.000 0.50000 123 SER L C 1
ATOM 6559 O O . SER C 3 124 ? 181.35400 140.96100 72.30500 1.000 0.50000 123 SER L O 1
ATOM 6562 N N . ASP C 3 125 ? 182.34100 142.89300 71.68000 1.000 0.53000 124 ASP L N 1
ATOM 6563 C CA . ASP C 3 125 ? 183.56200 142.22300 71.24800 1.000 0.53000 124 ASP L CA 1
ATOM 6564 C C . ASP C 3 125 ? 184.18400 141.42500 72.38700 1.000 0.53000 124 ASP L C 1
ATOM 6565 O O . ASP C 3 125 ? 184.50900 140.24300 72.22400 1.000 0.53000 124 ASP L O 1
ATOM 6570 N N . SER C 3 126 ? 184.35000 142.05400 73.55100 1.000 0.51000 125 SER L N 1
ATOM 6571 C CA . SER C 3 126 ? 184.97800 141.38500 74.68300 1.000 0.51000 125 SER L CA 1
ATOM 6572 C C . SER C 3 126 ? 184.17100 140.19600 75.18700 1.000 0.51000 125 SER L C 1
ATOM 6573 O O . SER C 3 126 ? 184.69600 139.40500 75.97700 1.000 0.51000 125 SER L O 1
ATOM 6576 N N . GLN C 3 127 ? 182.91800 140.04600 74.75700 1.000 0.49000 126 GLN L N 1
ATOM 6577 C CA . GLN C 3 127 ? 182.11900 138.90900 75.19600 1.000 0.49000 126 GLN L CA 1
ATOM 6578 C C . GLN C 3 127 ? 182.19800 137.72800 74.24300 1.000 0.49000 126 GLN L C 1
ATOM 6579 O O . GLN C 3 127 ? 182.22500 136.57900 74.70000 1.000 0.49000 126 GLN L O 1
ATOM 6585 N N . LEU C 3 128 ? 182.22800 137.97600 72.93200 1.000 0.52000 127 LEU L N 1
ATOM 6586 C CA . LEU C 3 128 ? 182.40400 136.87800 71.98900 1.000 0.52000 127 LEU L CA 1
ATOM 6587 C C . LEU C 3 128 ? 183.68500 136.10100 72.25500 1.000 0.52000 127 LEU L C 1
ATOM 6588 O O . LEU C 3 128 ? 183.77900 134.92900 71.87400 1.000 0.52000 127 LEU L O 1
ATOM 6593 N N . LYS C 3 129 ? 184.66900 136.72800 72.90400 1.000 0.55000 128 LYS L N 1
ATOM 6594 C CA . LYS C 3 129 ? 185.83600 135.99400 73.37600 1.000 0.55000 128 LYS L CA 1
ATOM 6595 C C . LYS C 3 129 ? 185.45700 134.98000 74.44700 1.000 0.55000 128 LYS L C 1
ATOM 6596 O O . LYS C 3 129 ? 186.19200 134.01300 74.67300 1.000 0.55000 128 LYS L O 1
ATOM 6602 N N . SER C 3 130 ? 184.31900 135.18200 75.11300 1.000 0.52000 129 SER L N 1
ATOM 6603 C CA . SER C 3 130 ? 183.87800 134.24200 76.13700 1.000 0.52000 129 SER L CA 1
ATOM 6604 C C . SER C 3 130 ? 183.30800 132.97800 75.50700 1.000 0.52000 129 SER L C 1
ATOM 6605 O O . SER C 3 130 ? 183.79100 131.86800 75.75800 1.000 0.52000 129 SER L O 1
ATOM 6608 N N . GLY C 3 131 ? 182.28000 133.13000 74.67600 1.000 0.48000 130 GLY L N 1
ATOM 6609 C CA . GLY C 3 131 ? 181.61200 131.99100 74.07900 1.000 0.48000 130 GLY L CA 1
ATOM 6610 C C . GLY C 3 131 ? 180.11500 132.18400 73.96700 1.000 0.48000 130 GLY L C 1
ATOM 6611 O O . GLY C 3 131 ? 179.40700 131.32400 73.43500 1.000 0.48000 130 GLY L O 1
ATOM 6612 N N . THR C 3 132 ? 179.62300 133.31500 74.46300 1.000 0.47000 131 THR L N 1
ATOM 6613 C CA . THR C 3 132 ? 178.21400 133.66800 74.37000 1.000 0.47000 131 THR L CA 1
ATOM 6614 C C . THR C 3 132 ? 178.08500 135.11300 73.91300 1.000 0.47000 131 THR L C 1
ATOM 6615 O O . THR C 3 132 ? 178.91300 135.96000 74.26300 1.000 0.47000 131 THR L O 1
ATOM 6619 N N . ALA C 3 133 ? 177.04800 135.38800 73.12700 1.000 0.46000 132 ALA L N 1
ATOM 6620 C CA . ALA C 3 133 ? 176.74900 136.73000 72.65900 1.000 0.46000 132 ALA L CA 1
ATOM 6621 C C . ALA C 3 133 ? 175.30800 137.07200 73.00800 1.000 0.46000 132 ALA L C 1
ATOM 6622 O O . ALA C 3 133 ? 174.49200 136.18300 73.26100 1.000 0.46000 132 ALA L O 1
ATOM 6624 N N . SER C 3 134 ? 174.99900 138.36700 73.02000 1.000 0.45000 133 SER L N 1
ATOM 6625 C CA . SER C 3 134 ? 173.66900 138.84200 73.39500 1.000 0.45000 133 SER L CA 1
ATOM 6626 C C . SER C 3 134 ? 173.31200 140.05100 72.54200 1.000 0.45000 133 SER L C 1
ATOM 6627 O O . SER C 3 134 ? 173.87500 141.13400 72.72800 1.000 0.45000 133 SER L O 1
ATOM 6630 N N . VAL C 3 135 ? 172.38200 139.86400 71.61000 1.000 0.45000 134 VAL L N 1
ATOM 6631 C CA . VAL C 3 135 ? 171.82800 140.94800 70.80700 1.000 0.45000 134 VAL L CA 1
ATOM 6632 C C . VAL C 3 135 ? 170.75500 141.63000 71.64300 1.000 0.45000 134 VAL L C 1
ATOM 6633 O O . VAL C 3 135 ? 169.86600 140.96200 72.18200 1.000 0.45000 134 VAL L O 1
ATOM 6637 N N . VAL C 3 136 ? 170.82200 142.95400 71.75900 1.000 0.41000 135 VAL L N 1
ATOM 6638 C CA . VAL C 3 136 ? 169.91600 143.70300 72.62700 1.000 0.41000 135 VAL L CA 1
ATOM 6639 C C . VAL C 3 136 ? 169.01700 144.58900 71.77800 1.000 0.41000 135 VAL L C 1
ATOM 6640 O O . VAL C 3 136 ? 169.49300 145.28200 70.87500 1.000 0.41000 135 VAL L O 1
ATOM 6644 N N . CYS C 3 137 ? 167.72100 144.56800 72.07400 1.000 0.40000 136 CYS L N 1
ATOM 6645 C CA . CYS C 3 137 ? 166.72200 145.39500 71.40800 1.000 0.40000 136 CYS L CA 1
ATOM 6646 C C . CYS C 3 137 ? 166.04400 146.25000 72.46800 1.000 0.40000 136 CYS L C 1
ATOM 6647 O O . CYS C 3 137 ? 165.44300 145.71900 73.40700 1.000 0.40000 136 CYS L O 1
ATOM 6650 N N . LEU C 3 138 ? 166.13300 147.56700 72.31500 1.000 0.38000 137 LEU L N 1
ATOM 6651 C CA . LEU C 3 138 ? 165.74100 148.50700 73.35700 1.000 0.38000 137 LEU L CA 1
ATOM 6652 C C . LEU C 3 138 ? 164.60900 149.39200 72.85900 1.000 0.38000 137 LEU L C 1
ATOM 6653 O O . LEU C 3 138 ? 164.76600 150.09400 71.85400 1.000 0.38000 137 LEU L O 1
ATOM 6658 N N . LEU C 3 139 ? 163.47100 149.33800 73.55200 1.000 0.38000 138 LEU L N 1
ATOM 6659 C CA . LEU C 3 139 ? 162.36900 150.27300 73.37100 1.000 0.38000 138 LEU L CA 1
ATOM 6660 C C . LEU C 3 139 ? 162.42700 151.31800 74.47600 1.000 0.38000 138 LEU L C 1
ATOM 6661 O O . LEU C 3 139 ? 162.60900 150.97600 75.65000 1.000 0.38000 138 LEU L O 1
ATOM 6666 N N . ASN C 3 140 ? 162.25300 152.58100 74.10700 1.000 0.39000 139 ASN L N 1
ATOM 6667 C CA . ASN C 3 140 ? 162.39900 153.68100 75.05000 1.000 0.39000 139 ASN L CA 1
ATOM 6668 C C . ASN C 3 140 ? 161.19600 154.61600 74.98800 1.000 0.39000 139 ASN L C 1
ATOM 6669 O O . ASN C 3 140 ? 160.69500 154.91800 73.90000 1.000 0.39000 139 ASN L O 1
ATOM 6674 N N . ASN C 3 141 ? 160.74200 155.08100 76.15900 1.000 0.38000 140 ASN L N 1
ATOM 6675 C CA . ASN C 3 141 ? 159.78900 156.18700 76.27700 1.000 0.38000 140 ASN L CA 1
ATOM 6676 C C . ASN C 3 141 ? 158.51000 155.91200 75.48000 1.000 0.38000 140 ASN L C 1
ATOM 6677 O O . ASN C 3 141 ? 158.17600 156.60700 74.52000 1.000 0.38000 140 ASN L O 1
ATOM 6682 N N . PHE C 3 142 ? 157.77200 154.88700 75.91500 1.000 0.37000 141 PHE L N 1
ATOM 6683 C CA . PHE C 3 142 ? 156.52100 154.49600 75.21500 1.000 0.37000 141 PHE L CA 1
ATOM 6684 C C . PHE C 3 142 ? 155.37600 154.32900 76.22000 1.000 0.37000 141 PHE L C 1
ATOM 6685 O O . PHE C 3 142 ? 155.64200 154.10500 77.41500 1.000 0.37000 141 PHE L O 1
ATOM 6693 N N . TYR C 3 143 ? 154.13700 154.45200 75.73200 1.000 0.37000 142 TYR L N 1
ATOM 6694 C CA . TYR C 3 143 ? 152.91500 154.28400 76.56200 1.000 0.37000 142 TYR L CA 1
ATOM 6695 C C . TYR C 3 143 ? 151.73200 153.94300 75.64800 1.000 0.37000 142 TYR L C 1
ATOM 6696 O O . TYR C 3 143 ? 151.57600 154.61700 74.61300 1.000 0.37000 142 TYR L O 1
ATOM 6705 N N . PRO C 3 144 ? 150.89300 152.93000 75.96800 1.000 0.36000 143 PRO L N 1
ATOM 6706 C CA . PRO C 3 144 ? 150.98600 152.18500 77.23100 1.000 0.36000 143 PRO L CA 1
ATOM 6707 C C . PRO C 3 144 ? 152.05200 151.07600 77.23500 1.000 0.36000 143 PRO L C 1
ATOM 6708 O O . PRO C 3 144 ? 152.71700 150.89700 76.23700 1.000 0.36000 143 PRO L O 1
ATOM 6712 N N . ARG C 3 145 ? 152.16900 150.36000 78.35700 1.000 0.35000 144 ARG L N 1
ATOM 6713 C CA . ARG C 3 145 ? 153.17900 149.28300 78.54500 1.000 0.35000 144 ARG L CA 1
ATOM 6714 C C . ARG C 3 145 ? 153.03100 148.19400 77.47500 1.000 0.35000 144 ARG L C 1
ATOM 6715 O O . ARG C 3 145 ? 154.06900 147.68300 77.01700 1.000 0.35000 144 ARG L O 1
ATOM 6723 N N . GLU C 3 146 ? 151.79400 147.84500 77.10800 1.000 0.36000 145 GLU L N 1
ATOM 6724 C CA . GLU C 3 146 ? 151.53800 146.78400 76.09600 1.000 0.36000 145 GLU L CA 1
ATOM 6725 C C . GLU C 3 146 ? 152.33000 147.05900 74.81000 1.000 0.36000 145 GLU L C 1
ATOM 6726 O O . GLU C 3 146 ? 151.95000 147.98500 74.06900 1.000 0.36000 145 GLU L O 1
ATOM 6732 N N . ALA C 3 147 ? 153.38700 146.27600 74.56900 1.000 0.40000 146 ALA L N 1
ATOM 6733 C CA . ALA C 3 147 ? 154.20100 146.38400 73.36900 1.000 0.40000 146 ALA L CA 1
ATOM 6734 C C . ALA C 3 147 ? 154.38200 144.99400 72.77200 1.000 0.40000 146 ALA L C 1
ATOM 6735 O O . ALA C 3 147 ? 153.89500 143.99500 73.31000 1.000 0.40000 146 ALA L O 1
ATOM 6737 N N . LYS C 3 148 ? 155.08600 144.92700 71.64400 1.000 0.46000 147 LYS L N 1
ATOM 6738 C CA . LYS C 3 148 ? 155.35900 143.65400 70.98700 1.000 0.46000 147 LYS L CA 1
ATOM 6739 C C . LYS C 3 148 ? 156.77900 143.68400 70.45100 1.000 0.46000 147 LYS L C 1
ATOM 6740 O O . LYS C 3 148 ? 157.14500 144.61300 69.72900 1.000 0.46000 147 LYS L O 1
ATOM 6746 N N . VAL C 3 149 ? 157.57800 142.68100 70.80600 1.000 0.44000 148 VAL L N 1
ATOM 6747 C CA . VAL C 3 149 ? 158.94500 142.54900 70.31400 1.000 0.44000 148 VAL L CA 1
ATOM 6748 C C . VAL C 3 149 ? 159.10000 141.16900 69.69600 1.000 0.44000 148 VAL L C 1
ATOM 6749 O O . VAL C 3 149 ? 158.72800 140.16400 70.31100 1.000 0.44000 148 VAL L O 1
ATOM 6753 N N . GLN C 3 150 ? 159.64400 141.12000 68.48200 1.000 0.47000 149 GLN L N 1
ATOM 6754 C CA . GLN C 3 150 ? 159.95100 139.85400 67.83300 1.000 0.47000 149 GLN L CA 1
ATOM 6755 C C . GLN C 3 150 ? 161.39300 139.85900 67.35300 1.000 0.47000 149 GLN L C 1
ATOM 6756 O O . GLN C 3 150 ? 161.88600 140.87100 66.85300 1.000 0.47000 149 GLN L O 1
ATOM 6762 N N . TRP C 3 151 ? 162.06400 138.72300 67.50500 1.000 0.45000 150 TRP L N 1
ATOM 6763 C CA . TRP C 3 151 ? 163.44900 138.56400 67.08900 1.000 0.45000 150 TRP L CA 1
ATOM 6764 C C . TRP C 3 151 ? 163.51300 137.71600 65.82900 1.000 0.45000 150 TRP L C 1
ATOM 6765 O O . TRP C 3 151 ? 162.83700 136.68600 65.73500 1.000 0.45000 150 TRP L O 1
ATOM 6776 N N . LYS C 3 152 ? 164.32500 138.14600 64.86500 1.000 0.52000 151 LYS L N 1
ATOM 6777 C CA . LYS C 3 152 ? 164.49500 137.42600 63.60800 1.000 0.52000 151 LYS L CA 1
ATOM 6778 C C . LYS C 3 152 ? 165.96800 137.45900 63.22700 1.000 0.52000 151 LYS L C 1
ATOM 6779 O O . LYS C 3 152 ? 166.53000 138.53200 62.97400 1.000 0.52000 151 LYS L O 1
ATOM 6785 N N . VAL C 3 153 ? 166.59200 136.28800 63.20900 1.000 0.56000 152 VAL L N 1
ATOM 6786 C CA . VAL C 3 153 ? 167.98100 136.12800 62.80400 1.000 0.56000 152 VAL L CA 1
ATOM 6787 C C . VAL C 3 153 ? 167.95200 135.32700 61.51100 1.000 0.56000 152 VAL L C 1
ATOM 6788 O O . VAL C 3 153 ? 167.79400 134.09900 61.53200 1.000 0.56000 152 VAL L O 1
ATOM 6792 N N . ASP C 3 154 ? 168.08700 136.01600 60.38000 1.000 0.58000 153 ASP L N 1
ATOM 6793 C CA . ASP C 3 154 ? 168.04100 135.37900 59.06600 1.000 0.58000 153 ASP L CA 1
ATOM 6794 C C . ASP C 3 154 ? 166.66700 134.76600 58.79400 1.000 0.58000 153 ASP L C 1
ATOM 6795 O O . ASP C 3 154 ? 166.54200 133.59900 58.41800 1.000 0.58000 153 ASP L O 1
ATOM 6800 N N . ASN C 3 155 ? 165.62400 135.57500 58.98900 1.000 0.55000 154 ASN L N 1
ATOM 6801 C CA . ASN C 3 155 ? 164.26700 135.24600 58.55300 1.000 0.55000 154 ASN L CA 1
ATOM 6802 C C . ASN C 3 155 ? 163.77200 133.94300 59.19000 1.000 0.55000 154 ASN L C 1
ATOM 6803 O O . ASN C 3 155 ? 163.56300 132.92700 58.52700 1.000 0.55000 154 ASN L O 1
ATOM 6808 N N . ALA C 3 156 ? 163.59600 133.99900 60.50900 1.000 0.51000 155 ALA L N 1
ATOM 6809 C CA . ALA C 3 156 ? 163.01200 132.89000 61.24900 1.000 0.51000 155 ALA L CA 1
ATOM 6810 C C . ALA C 3 156 ? 162.11500 133.43200 62.35500 1.000 0.51000 155 ALA L C 1
ATOM 6811 O O . ALA C 3 156 ? 162.10900 134.62900 62.65100 1.000 0.51000 155 ALA L O 1
ATOM 6813 N N . LEU C 3 157 ? 161.34300 132.53400 62.96100 1.000 0.49000 156 LEU L N 1
ATOM 6814 C CA . LEU C 3 157 ? 160.46200 132.88900 64.07300 1.000 0.49000 156 LEU L CA 1
ATOM 6815 C C . LEU C 3 157 ? 161.13200 132.53300 65.40000 1.000 0.49000 156 LEU L C 1
ATOM 6816 O O . LEU C 3 157 ? 160.67200 131.68400 66.16300 1.000 0.49000 156 LEU L O 1
ATOM 6821 N N . GLN C 3 158 ? 162.24200 133.22300 65.66800 1.000 0.50000 157 GLN L N 1
ATOM 6822 C CA . GLN C 3 158 ? 163.05600 132.96600 66.85300 1.000 0.50000 157 GLN L CA 1
ATOM 6823 C C . GLN C 3 158 ? 162.22500 133.03800 68.12600 1.000 0.50000 157 GLN L C 1
ATOM 6824 O O . GLN C 3 158 ? 161.73300 134.11100 68.48800 1.000 0.50000 157 GLN L O 1
ATOM 6830 N N . SER C 3 159 ? 162.06700 131.91200 68.81800 1.000 0.48000 158 SER L N 1
ATOM 6831 C CA A SER C 3 159 ? 161.29700 131.86600 70.05200 0.500 0.48000 158 SER L CA 1
ATOM 6832 C CA B SER C 3 159 ? 161.29700 131.86600 70.05200 0.500 0.48000 158 SER L CA 1
ATOM 6833 C C . SER C 3 159 ? 161.95400 130.90600 71.03000 1.000 0.48000 158 SER L C 1
ATOM 6834 O O . SER C 3 159 ? 162.30200 129.78000 70.66700 1.000 0.48000 158 SER L O 1
ATOM 6839 N N . GLY C 3 160 ? 162.12200 131.36100 72.27100 1.000 0.49000 159 GLY L N 1
ATOM 6840 C CA . GLY C 3 160 ? 162.64900 130.51200 73.32100 1.000 0.49000 159 GLY L CA 1
ATOM 6841 C C . GLY C 3 160 ? 163.91800 130.99300 73.99500 1.000 0.49000 159 GLY L C 1
ATOM 6842 O O . GLY C 3 160 ? 164.05000 130.88500 75.21700 1.000 0.49000 159 GLY L O 1
ATOM 6843 N N . ASN C 3 161 ? 164.85500 131.53100 73.22100 1.000 0.50000 160 ASN L N 1
ATOM 6844 C CA . ASN C 3 161 ? 166.18800 131.86900 73.70900 1.000 0.50000 160 ASN L CA 1
ATOM 6845 C C . ASN C 3 161 ? 166.39000 133.37600 73.83600 1.000 0.50000 160 ASN L C 1
ATOM 6846 O O . ASN C 3 161 ? 167.46200 133.90300 73.53300 1.000 0.50000 160 ASN L O 1
ATOM 6851 N N . SER C 3 162 ? 165.36400 134.08400 74.30100 1.000 0.45000 161 SER L N 1
ATOM 6852 C CA . SER C 3 162 ? 165.43300 135.52800 74.45600 1.000 0.45000 161 SER L CA 1
ATOM 6853 C C . SER C 3 162 ? 164.48600 135.95300 75.56600 1.000 0.45000 161 SER L C 1
ATOM 6854 O O . SER C 3 162 ? 163.39300 135.39800 75.70500 1.000 0.45000 161 SER L O 1
ATOM 6857 N N . GLN C 3 163 ? 164.91100 136.94000 76.34700 1.000 0.38000 162 GLN L N 1
ATOM 6858 C CA . GLN C 3 163 ? 164.17400 137.38600 77.52200 1.000 0.38000 162 GLN L CA 1
ATOM 6859 C C . GLN C 3 163 ? 164.11100 138.90500 77.53800 1.000 0.38000 162 GLN L C 1
ATOM 6860 O O . GLN C 3 163 ? 165.10200 139.57500 77.23300 1.000 0.38000 162 GLN L O 1
ATOM 6866 N N . GLU C 3 164 ? 162.94700 139.44200 77.89000 1.000 0.35000 163 GLU L N 1
ATOM 6867 C CA . GLU C 3 164 ? 162.68600 140.87100 77.83100 1.000 0.35000 163 GLU L CA 1
ATOM 6868 C C . GLU C 3 164 ? 162.18500 141.37600 79.17700 1.000 0.35000 163 GLU L C 1
ATOM 6869 O O . GLU C 3 164 ? 161.30400 140.77300 79.79700 1.000 0.35000 163 GLU L O 1
ATOM 6875 N N . SER C 3 165 ? 162.75800 142.49200 79.62300 1.000 0.32000 164 SER L N 1
ATOM 6876 C CA . SER C 3 165 ? 162.40600 143.09600 80.89700 1.000 0.32000 164 SER L CA 1
ATOM 6877 C C . SER C 3 165 ? 161.97800 144.53500 80.66700 1.000 0.32000 164 SER L C 1
ATOM 6878 O O . SER C 3 165 ? 162.15200 145.08000 79.57500 1.000 0.32000 164 SER L O 1
ATOM 6881 N N . VAL C 3 166 ? 161.40900 145.14400 81.70600 1.000 0.32000 165 VAL L N 1
ATOM 6882 C CA . VAL C 3 166 ? 160.89900 146.50800 81.64700 1.000 0.32000 165 VAL L CA 1
ATOM 6883 C C . VAL C 3 166 ? 161.27500 147.25400 82.91900 1.000 0.32000 165 VAL L C 1
ATOM 6884 O O . VAL C 3 166 ? 162.00300 146.74300 83.77300 1.000 0.32000 165 VAL L O 1
ATOM 6888 N N . THR C 3 167 ? 160.79000 148.48800 83.02200 1.000 0.33000 166 THR L N 1
ATOM 6889 C CA . THR C 3 167 ? 160.86500 149.26100 84.25400 1.000 0.33000 166 THR L CA 1
ATOM 6890 C C . THR C 3 167 ? 159.45200 149.50800 84.78000 1.000 0.33000 166 THR L C 1
ATOM 6891 O O . THR C 3 167 ? 158.46700 148.96600 84.27300 1.000 0.33000 166 THR L O 1
ATOM 6895 N N . GLU C 3 168 ? 159.33900 150.32300 85.81900 1.000 0.35000 167 GLU L N 1
ATOM 6896 C CA . GLU C 3 168 ? 158.05700 150.83400 86.26700 1.000 0.35000 167 GLU L CA 1
ATOM 6897 C C . GLU C 3 168 ? 157.84900 152.22400 85.67100 1.000 0.35000 167 GLU L C 1
ATOM 6898 O O . GLU C 3 168 ? 158.76200 152.82500 85.10200 1.000 0.35000 167 GLU L O 1
ATOM 6904 N N . GLN C 3 169 ? 156.62900 152.74000 85.79500 1.000 0.35000 168 GLN L N 1
ATOM 6905 C CA . GLN C 3 169 ? 156.28500 153.97500 85.10400 1.000 0.35000 168 GLN L CA 1
ATOM 6906 C C . GLN C 3 169 ? 157.13100 155.13000 85.61300 1.000 0.35000 168 GLN L C 1
ATOM 6907 O O . GLN C 3 169 ? 157.32900 155.29500 86.81900 1.000 0.35000 168 GLN L O 1
ATOM 6913 N N . ASP C 3 170 ? 157.63000 155.93500 84.68100 1.000 0.37000 169 ASP L N 1
ATOM 6914 C CA . ASP C 3 170 ? 158.46000 157.07400 85.03100 1.000 0.37000 169 ASP L CA 1
ATOM 6915 C C . ASP C 3 170 ? 157.73000 157.98300 86.01300 1.000 0.37000 169 ASP L C 1
ATOM 6916 O O . ASP C 3 170 ? 156.51000 157.91700 86.17500 1.000 0.37000 169 ASP L O 1
ATOM 6921 N N . SER C 3 171 ? 158.49900 158.83800 86.68400 1.000 0.39000 170 SER L N 1
ATOM 6922 C CA . SER C 3 171 ? 157.93500 159.78800 87.63200 1.000 0.39000 170 SER L CA 1
ATOM 6923 C C . SER C 3 171 ? 157.86600 161.20700 87.09100 1.000 0.39000 170 SER L C 1
ATOM 6924 O O . SER C 3 171 ? 157.20000 162.05200 87.69900 1.000 0.39000 170 SER L O 1
ATOM 6927 N N . LYS C 3 172 ? 158.52800 161.48900 85.97000 1.000 0.40000 171 LYS L N 1
ATOM 6928 C CA . LYS C 3 172 ? 158.54900 162.83300 85.41100 1.000 0.40000 171 LYS L CA 1
ATOM 6929 C C . LYS C 3 172 ? 157.70400 162.98100 84.15600 1.000 0.40000 171 LYS L C 1
ATOM 6930 O O . LYS C 3 172 ? 157.22800 164.08500 83.87500 1.000 0.40000 171 LYS L O 1
ATOM 6936 N N . ASP C 3 173 ? 157.51600 161.90900 83.38300 1.000 0.38000 172 ASP L N 1
ATOM 6937 C CA . ASP C 3 173 ? 156.57200 161.94400 82.27400 1.000 0.38000 172 ASP L CA 1
ATOM 6938 C C . ASP C 3 173 ? 155.75900 160.66800 82.11500 1.000 0.38000 172 ASP L C 1
ATOM 6939 O O . ASP C 3 173 ? 154.94000 160.59700 81.19500 1.000 0.38000 172 ASP L O 1
ATOM 6944 N N . SER C 3 174 ? 155.94800 159.66800 82.97200 1.000 0.35000 173 SER L N 1
ATOM 6945 C CA . SER C 3 174 ? 155.08500 158.48800 83.00300 1.000 0.35000 173 SER L CA 1
ATOM 6946 C C . SER C 3 174 ? 155.21900 157.64400 81.73600 1.000 0.35000 173 SER L C 1
ATOM 6947 O O . SER C 3 174 ? 154.24300 157.07900 81.24100 1.000 0.35000 173 SER L O 1
ATOM 6950 N N . THR C 3 175 ? 156.44000 157.54600 81.21600 1.000 0.36000 174 THR L N 1
ATOM 6951 C CA . THR C 3 175 ? 156.73700 156.74800 80.03700 1.000 0.36000 174 THR L CA 1
ATOM 6952 C C . THR C 3 175 ? 157.60300 155.55400 80.41500 1.000 0.36000 174 THR L C 1
ATOM 6953 O O . THR C 3 175 ? 158.58600 155.68900 81.14700 1.000 0.36000 174 THR L O 1
ATOM 6957 N N . TYR C 3 176 ? 157.23400 154.38400 79.90100 1.000 0.32000 175 TYR L N 1
ATOM 6958 C CA . TYR C 3 176 ? 157.93800 153.14900 80.20800 1.000 0.32000 175 TYR L CA 1
ATOM 6959 C C . TYR C 3 176 ? 159.18900 152.98800 79.34400 1.000 0.32000 175 TYR L C 1
ATOM 6960 O O . TYR C 3 176 ? 159.36500 153.63600 78.30900 1.000 0.32000 175 TYR L O 1
ATOM 6969 N N . SER C 3 177 ? 160.05300 152.07600 79.77400 1.000 0.34000 176 SER L N 1
ATOM 6970 C CA . SER C 3 177 ? 161.16100 151.60900 78.95900 1.000 0.34000 176 SER L CA 1
ATOM 6971 C C . SER C 3 177 ? 161.12600 150.09000 78.95600 1.000 0.34000 176 SER L C 1
ATOM 6972 O O . SER C 3 177 ? 160.42300 149.46800 79.75500 1.000 0.34000 176 SER L O 1
ATOM 6975 N N . LEU C 3 178 ? 161.88900 149.49000 78.04800 1.000 0.34000 177 LEU L N 1
ATOM 6976 C CA . LEU C 3 178 ? 161.88800 148.04200 77.92300 1.000 0.34000 177 LEU L CA 1
ATOM 6977 C C . LEU C 3 178 ? 163.12800 147.61400 77.15900 1.000 0.34000 177 LEU L C 1
ATOM 6978 O O . LEU C 3 178 ? 163.58500 148.31700 76.25600 1.000 0.34000 177 LEU L O 1
ATOM 6983 N N . SER C 3 179 ? 163.66300 146.45700 77.52800 1.000 0.36000 178 SER L N 1
ATOM 6984 C CA . SER C 3 179 ? 164.89100 145.94600 76.93800 1.000 0.36000 178 SER L CA 1
ATOM 6985 C C . SER C 3 179 ? 164.77000 144.43800 76.81600 1.000 0.36000 178 SER L C 1
ATOM 6986 O O . SER C 3 179 ? 164.63700 143.74400 77.82600 1.000 0.36000 178 SER L O 1
ATOM 6989 N N . SER C 3 180 ? 164.79000 143.93900 75.58600 1.000 0.39000 179 SER L N 1
ATOM 6990 C CA . SER C 3 180 ? 164.82600 142.51300 75.32000 1.000 0.39000 179 SER L CA 1
ATOM 6991 C C . SER C 3 180 ? 166.23200 142.12900 74.88200 1.000 0.39000 179 SER L C 1
ATOM 6992 O O . SER C 3 180 ? 166.97300 142.94800 74.33400 1.000 0.39000 179 SER L O 1
ATOM 6995 N N . THR C 3 181 ? 166.60100 140.88000 75.13900 1.000 0.42000 180 THR L N 1
ATOM 6996 C CA . THR C 3 181 ? 167.92500 140.38500 74.79100 1.000 0.42000 180 THR L CA 1
ATOM 6997 C C . THR C 3 181 ? 167.79400 138.96000 74.28900 1.000 0.42000 180 THR L C 1
ATOM 6998 O O . THR C 3 181 ? 167.20400 138.11300 74.96500 1.000 0.42000 180 THR L O 1
ATOM 7002 N N . LEU C 3 182 ? 168.33200 138.71100 73.10100 1.000 0.46000 181 LEU L N 1
ATOM 7003 C CA . LEU C 3 182 ? 168.42000 137.37500 72.52800 1.000 0.46000 181 LEU L CA 1
ATOM 7004 C C . LEU C 3 182 ? 169.86100 136.91400 72.69300 1.000 0.46000 181 LEU L C 1
ATOM 7005 O O . LEU C 3 182 ? 170.77800 137.49700 72.10300 1.000 0.46000 181 LEU L O 1
ATOM 7010 N N . THR C 3 183 ? 170.06100 135.88400 73.50800 1.000 0.47000 182 THR L N 1
ATOM 7011 C CA . THR C 3 183 ? 171.38700 135.36400 73.80200 1.000 0.47000 182 THR L CA 1
ATOM 7012 C C . THR C 3 183 ? 171.62600 134.10000 72.99100 1.000 0.47000 182 THR L C 1
ATOM 7013 O O . THR C 3 183 ? 170.73900 133.24700 72.87900 1.000 0.47000 182 THR L O 1
ATOM 7017 N N . LEU C 3 184 ? 172.82200 133.99000 72.42500 1.000 0.48000 183 LEU L N 1
ATOM 7018 C CA . LEU C 3 184 ? 173.19500 132.88300 71.56100 1.000 0.48000 183 LEU L CA 1
ATOM 7019 C C . LEU C 3 184 ? 174.58900 132.38700 71.91800 1.000 0.48000 183 LEU L C 1
ATOM 7020 O O . LEU C 3 184 ? 175.53500 133.17300 72.02900 1.000 0.48000 183 LEU L O 1
ATOM 7025 N N . SER C 3 185 ? 174.70800 131.07600 72.10400 1.000 0.48000 184 SER L N 1
ATOM 7026 C CA . SER C 3 185 ? 176.02700 130.48100 72.20400 1.000 0.48000 184 SER L CA 1
ATOM 7027 C C . SER C 3 185 ? 176.84400 130.84200 70.96600 1.000 0.48000 184 SER L C 1
ATOM 7028 O O . SER C 3 185 ? 176.31000 131.01800 69.86900 1.000 0.48000 184 SER L O 1
ATOM 7031 N N . LYS C 3 186 ? 178.16000 130.96300 71.15200 1.000 0.49000 185 LYS L N 1
ATOM 7032 C CA . LYS C 3 186 ? 179.01600 131.41300 70.05800 1.000 0.49000 185 LYS L CA 1
ATOM 7033 C C . LYS C 3 186 ? 178.73700 130.65800 68.76400 1.000 0.49000 185 LYS L C 1
ATOM 7034 O O . LYS C 3 186 ? 178.87500 131.22300 67.67200 1.000 0.49000 185 LYS L O 1
ATOM 7040 N N . ALA C 3 187 ? 178.33000 129.39100 68.86200 1.000 0.51000 186 ALA L N 1
ATOM 7041 C CA . ALA C 3 187 ? 178.07500 128.60300 67.66200 1.000 0.51000 186 ALA L CA 1
ATOM 7042 C C . ALA C 3 187 ? 176.91100 129.17800 66.86400 1.000 0.51000 186 ALA L C 1
ATOM 7043 O O . ALA C 3 187 ? 177.07800 129.57300 65.70400 1.000 0.51000 186 ALA L O 1
ATOM 7045 N N . ASP C 3 188 ? 175.72100 129.23100 67.47000 1.000 0.52000 187 ASP L N 1
ATOM 7046 C CA . ASP C 3 188 ? 174.56700 129.78900 66.77400 1.000 0.52000 187 ASP L CA 1
ATOM 7047 C C . ASP C 3 188 ? 174.87400 131.16400 66.20100 1.000 0.52000 187 ASP L C 1
ATOM 7048 O O . ASP C 3 188 ? 174.47000 131.47200 65.07400 1.000 0.52000 187 ASP L O 1
ATOM 7053 N N . TYR C 3 189 ? 175.59000 132.00000 66.95200 1.000 0.55000 188 TYR L N 1
ATOM 7054 C CA . TYR C 3 189 ? 175.92900 133.32100 66.44100 1.000 0.55000 188 TYR L CA 1
ATOM 7055 C C . TYR C 3 189 ? 176.78500 133.23200 65.18600 1.000 0.55000 188 TYR L C 1
ATOM 7056 O O . TYR C 3 189 ? 176.46300 133.86600 64.17500 1.000 0.55000 188 TYR L O 1
ATOM 7065 N N . GLU C 3 190 ? 177.86700 132.45300 65.22100 1.000 0.59000 189 GLU L N 1
ATOM 7066 C CA . GLU C 3 190 ? 178.71100 132.26500 64.05100 1.000 0.59000 189 GLU L CA 1
ATOM 7067 C C . GLU C 3 190 ? 178.02200 131.45700 62.95700 1.000 0.59000 189 GLU L C 1
ATOM 7068 O O . GLU C 3 190 ? 178.62200 131.21800 61.90400 1.000 0.59000 189 GLU L O 1
ATOM 7074 N N . LYS C 3 191 ? 176.78000 131.03100 63.18600 1.000 0.57000 190 LYS L N 1
ATOM 7075 C CA . LYS C 3 191 ? 175.99200 130.36900 62.15800 1.000 0.57000 190 LYS L CA 1
ATOM 7076 C C . LYS C 3 191 ? 175.15300 131.32500 61.32300 1.000 0.57000 190 LYS L C 1
ATOM 7077 O O . LYS C 3 191 ? 174.76400 130.96000 60.20800 1.000 0.57000 190 LYS L O 1
ATOM 7083 N N . HIS C 3 192 ? 174.86700 132.52800 61.81600 1.000 0.60000 191 HIS L N 1
ATOM 7084 C CA . HIS C 3 192 ? 174.02400 133.48200 61.11200 1.000 0.60000 191 HIS L CA 1
ATOM 7085 C C . HIS C 3 192 ? 174.76100 134.80400 60.95100 1.000 0.60000 191 HIS L C 1
ATOM 7086 O O . HIS C 3 192 ? 175.82000 135.02600 61.54300 1.000 0.60000 191 HIS L O 1
ATOM 7093 N N . LYS C 3 193 ? 174.18700 135.68100 60.12800 1.000 0.62000 192 LYS L N 1
ATOM 7094 C CA . LYS C 3 193 ? 174.74600 137.00600 59.88500 1.000 0.62000 192 LYS L CA 1
ATOM 7095 C C . LYS C 3 193 ? 173.78800 138.13300 60.24000 1.000 0.62000 192 LYS L C 1
ATOM 7096 O O . LYS C 3 193 ? 174.19100 139.09300 60.90800 1.000 0.62000 192 LYS L O 1
ATOM 7102 N N . VAL C 3 194 ? 172.53400 138.05500 59.80800 1.000 0.61000 193 VAL L N 1
ATOM 7103 C CA . VAL C 3 194 ? 171.58600 139.15100 59.97400 1.000 0.61000 193 VAL L CA 1
ATOM 7104 C C . VAL C 3 194 ? 170.82300 138.96500 61.27700 1.000 0.61000 193 VAL L C 1
ATOM 7105 O O . VAL C 3 194 ? 170.26800 137.89100 61.53600 1.000 0.61000 193 VAL L O 1
ATOM 7109 N N . TYR C 3 195 ? 170.78500 140.01700 62.09400 1.000 0.58000 194 TYR L N 1
ATOM 7110 C CA . TYR C 3 195 ? 170.05300 140.00900 63.35500 1.000 0.58000 194 TYR L CA 1
ATOM 7111 C C . TYR C 3 195 ? 169.16100 141.23700 63.39500 1.000 0.58000 194 TYR L C 1
ATOM 7112 O O . TYR C 3 195 ? 169.64700 142.35700 63.20400 1.000 0.58000 194 TYR L O 1
ATOM 7121 N N . ALA C 3 196 ? 167.86600 141.04000 63.64600 1.000 0.53000 195 ALA L N 1
ATOM 7122 C CA . ALA C 3 196 ? 166.93500 142.15600 63.67400 1.000 0.53000 195 ALA L CA 1
ATOM 7123 C C . ALA C 3 196 ? 165.83500 141.90100 64.69300 1.000 0.53000 195 ALA L C 1
ATOM 7124 O O . ALA C 3 196 ? 165.57300 140.76400 65.09500 1.000 0.53000 195 ALA L O 1
ATOM 7126 N N . CYS C 3 197 ? 165.18700 142.99000 65.09900 1.000 0.52000 196 CYS L N 1
ATOM 7127 C CA . CYS C 3 197 ? 164.05100 142.93500 66.00300 1.000 0.52000 196 CYS L CA 1
ATOM 7128 C C . CYS C 3 197 ? 162.96900 143.88100 65.51300 1.000 0.52000 196 CYS L C 1
ATOM 7129 O O . CYS C 3 197 ? 163.24200 145.02900 65.14500 1.000 0.52000 196 CYS L O 1
ATOM 7132 N N . GLU C 3 198 ? 161.74000 143.37800 65.52400 1.000 0.52000 197 GLU L N 1
ATOM 7133 C CA . GLU C 3 198 ? 160.56300 144.09000 65.05300 1.000 0.52000 197 GLU L CA 1
ATOM 7134 C C . GLU C 3 198 ? 159.72400 144.51400 66.24700 1.000 0.52000 197 GLU L C 1
ATOM 7135 O O . GLU C 3 198 ? 159.27200 143.66700 67.02900 1.000 0.52000 197 GLU L O 1
ATOM 7141 N N . VAL C 3 199 ? 159.53800 145.82300 66.38300 1.000 0.47000 198 VAL L N 1
ATOM 7142 C CA . VAL C 3 199 ? 158.78500 146.42900 67.47100 1.000 0.47000 198 VAL L CA 1
ATOM 7143 C C . VAL C 3 199 ? 157.41800 146.82800 66.94000 1.000 0.47000 198 VAL L C 1
ATOM 7144 O O . VAL C 3 199 ? 157.31700 147.47800 65.89300 1.000 0.47000 198 VAL L O 1
ATOM 7148 N N . THR C 3 200 ? 156.37400 146.43200 67.66100 1.000 0.46000 199 THR L N 1
ATOM 7149 C CA . THR C 3 200 ? 154.99400 146.78600 67.35300 1.000 0.46000 199 THR L CA 1
ATOM 7150 C C . THR C 3 200 ? 154.41200 147.50300 68.56200 1.000 0.46000 199 THR L C 1
ATOM 7151 O O . THR C 3 200 ? 154.23900 146.89700 69.62700 1.000 0.46000 199 THR L O 1
ATOM 7155 N N . HIS C 3 201 ? 154.08700 148.78600 68.37500 1.000 0.44000 200 HIS L N 1
ATOM 7156 C CA . HIS C 3 201 ? 153.46600 149.60500 69.44900 1.000 0.44000 200 HIS L CA 1
ATOM 7157 C C . HIS C 3 201 ? 152.29800 150.40900 68.86900 1.000 0.44000 200 HIS L C 1
ATOM 7158 O O . HIS C 3 201 ? 152.42000 150.87800 67.72000 1.000 0.44000 200 HIS L O 1
ATOM 7165 N N . GLN C 3 202 ? 151.21800 150.55500 69.64400 1.000 0.47000 201 GLN L N 1
ATOM 7166 C CA . GLN C 3 202 ? 150.00900 151.30400 69.20500 1.000 0.47000 201 GLN L CA 1
ATOM 7167 C C . GLN C 3 202 ? 150.42600 152.67100 68.65000 1.000 0.47000 201 GLN L C 1
ATOM 7168 O O . GLN C 3 202 ? 149.75800 153.15700 67.71700 1.000 0.47000 201 GLN L O 1
ATOM 7174 N N . GLY C 3 203 ? 151.48900 153.26000 69.20600 1.000 0.47000 202 GLY L N 1
ATOM 7175 C CA . GLY C 3 203 ? 151.98200 154.54100 68.73600 1.000 0.47000 202 GLY L CA 1
ATOM 7176 C C . GLY C 3 203 ? 152.68100 154.46800 67.39600 1.000 0.47000 202 GLY L C 1
ATOM 7177 O O . GLY C 3 203 ? 152.74400 155.47700 66.68600 1.000 0.47000 202 GLY L O 1
ATOM 7178 N N . LEU C 3 204 ? 153.20300 153.29800 67.03400 1.000 0.50000 203 LEU L N 1
ATOM 7179 C CA . LEU C 3 204 ? 153.86800 153.08500 65.75300 1.000 0.50000 203 LEU L CA 1
ATOM 7180 C C . LEU C 3 204 ? 152.85900 152.47700 64.78600 1.000 0.50000 203 LEU L C 1
ATOM 7181 O O . LEU C 3 204 ? 152.44600 151.32500 64.95200 1.000 0.50000 203 LEU L O 1
ATOM 7186 N N . SER C 3 205 ? 152.46500 153.25600 63.77500 1.000 0.53000 204 SER L N 1
ATOM 7187 C CA . SER C 3 205 ? 151.45200 152.79200 62.83100 1.000 0.53000 204 SER L CA 1
ATOM 7188 C C . SER C 3 205 ? 151.84500 151.46000 62.20700 1.000 0.53000 204 SER L C 1
ATOM 7189 O O . SER C 3 205 ? 151.11100 150.47100 62.32200 1.000 0.53000 204 SER L O 1
ATOM 7192 N N . SER C 3 206 ? 152.99800 151.41100 61.54300 1.000 0.52000 205 SER L N 1
ATOM 7193 C CA A SER C 3 206 ? 153.48700 150.19300 60.92000 0.500 0.52000 205 SER L CA 1
ATOM 7194 C CA B SER C 3 206 ? 153.48700 150.19300 60.91900 0.500 0.52000 205 SER L CA 1
ATOM 7195 C C . SER C 3 206 ? 154.67300 149.67800 61.72800 1.000 0.52000 205 SER L C 1
ATOM 7196 O O . SER C 3 206 ? 155.66200 150.41000 61.90600 1.000 0.52000 205 SER L O 1
ATOM 7201 N N . PRO C 3 207 ? 154.61400 148.43900 62.23000 1.000 0.51000 206 PRO L N 1
ATOM 7202 C CA . PRO C 3 207 ? 155.68700 147.92600 63.09200 1.000 0.51000 206 PRO L CA 1
ATOM 7203 C C . PRO C 3 207 ? 157.08600 148.27900 62.61500 1.000 0.51000 206 PRO L C 1
ATOM 7204 O O . PRO C 3 207 ? 157.48900 147.92400 61.50300 1.000 0.51000 206 PRO L O 1
ATOM 7208 N N . VAL C 3 208 ? 157.82900 148.99100 63.46100 1.000 0.50000 207 VAL L N 1
ATOM 7209 C CA . VAL C 3 208 ? 159.22100 149.29900 63.16500 1.000 0.50000 207 VAL L CA 1
ATOM 7210 C C . VAL C 3 208 ? 160.02400 148.00900 63.20200 1.000 0.50000 207 VAL L C 1
ATOM 7211 O O . VAL C 3 208 ? 159.59000 147.00800 63.78300 1.000 0.50000 207 VAL L O 1
ATOM 7215 N N . THR C 3 209 ? 161.20200 148.02300 62.58900 1.000 0.52000 208 THR L N 1
ATOM 7216 C CA . THR C 3 209 ? 162.06900 146.85000 62.54600 1.000 0.52000 208 THR L CA 1
ATOM 7217 C C . THR C 3 209 ? 163.51400 147.31600 62.41300 1.000 0.52000 208 THR L C 1
ATOM 7218 O O . THR C 3 209 ? 163.94900 147.71200 61.32700 1.000 0.52000 208 THR L O 1
ATOM 7222 N N . LYS C 3 210 ? 164.25400 147.26700 63.51600 1.000 0.51000 209 LYS L N 1
ATOM 7223 C CA . LYS C 3 210 ? 165.67700 147.56800 63.48900 1.000 0.51000 209 LYS L CA 1
ATOM 7224 C C . LYS C 3 210 ? 166.44000 146.29600 63.15700 1.000 0.51000 209 LYS L C 1
ATOM 7225 O O . LYS C 3 210 ? 165.96100 145.18900 63.41500 1.000 0.51000 209 LYS L O 1
ATOM 7231 N N . SER C 3 211 ? 167.62400 146.45200 62.57500 1.000 0.57000 210 SER L N 1
ATOM 7232 C CA . SER C 3 211 ? 168.37800 145.29200 62.13200 1.000 0.57000 210 SER L CA 1
ATOM 7233 C C . SER C 3 211 ? 169.85000 145.64900 62.01800 1.000 0.57000 210 SER L C 1
ATOM 7234 O O . SER C 3 211 ? 170.25500 146.79700 62.21400 1.000 0.57000 210 SER L O 1
ATOM 7237 N N . PHE C 3 212 ? 170.64800 144.63300 61.70800 1.000 0.58000 211 PHE L N 1
ATOM 7238 C CA . PHE C 3 212 ? 172.05400 144.82700 61.38500 1.000 0.58000 211 PHE L CA 1
ATOM 7239 C C . PHE C 3 212 ? 172.61200 143.50800 60.87000 1.000 0.58000 211 PHE L C 1
ATOM 7240 O O . PHE C 3 212 ? 171.97600 142.45400 60.97000 1.000 0.58000 211 PHE L O 1
ATOM 7248 N N . ASN C 3 213 ? 173.81100 143.58800 60.30300 1.000 0.63000 212 ASN L N 1
ATOM 7249 C CA . ASN C 3 213 ? 174.52100 142.43600 59.77400 1.000 0.63000 212 ASN L CA 1
ATOM 7250 C C . ASN C 3 213 ? 175.61800 142.02300 60.74600 1.000 0.63000 212 ASN L C 1
ATOM 7251 O O . ASN C 3 213 ? 176.16800 142.85300 61.47500 1.000 0.63000 212 ASN L O 1
ATOM 7256 N N . ARG C 3 214 ? 175.94000 140.73100 60.74400 1.000 0.61000 213 ARG L N 1
ATOM 7257 C CA . ARG C 3 214 ? 176.91500 140.20400 61.69100 1.000 0.61000 213 ARG L CA 1
ATOM 7258 C C . ARG C 3 214 ? 178.32000 140.65400 61.31200 1.000 0.61000 213 ARG L C 1
ATOM 7259 O O . ARG C 3 214 ? 178.98500 140.01700 60.49000 1.000 0.61000 213 ARG L O 1
ATOM 7267 N N . GLY C 3 215 ? 178.77300 141.75300 61.90700 1.000 0.56000 214 GLY L N 1
ATOM 7268 C CA . GLY C 3 215 ? 180.09100 142.29100 61.62800 1.000 0.56000 214 GLY L CA 1
ATOM 7269 C C . GLY C 3 215 ? 180.44100 143.48200 62.49900 1.000 0.56000 214 GLY L C 1
ATOM 7270 O O . GLY C 3 215 ? 181.40600 144.19700 62.23100 1.000 0.56000 214 GLY L O 1
#

Sequence (918 aa):
PEYIIFVCAVILRCTIGLGPYSGKGSPPLYGDFEAQRHWMEITQHLPLSKWYWYDLQYWGLDYPPLTAFHSYLLGLIGSFFNPSWFALEKSRGFESPDNGLKTYMRSTVIISDILFYFPAVIYFTKWLGRYRNQSPIGQSIAASAILFQPSLMLIDHGHFQYNSVMLGLTAYAINNLLDEYYAMAAVCFVLSICFKQMALYYAPIFFAYLLSRSLLFPKFNIARLTVIAFATLATFAIIFAPLYFLGGGLKNIHQCIHRIFPFARGIFEDKVANFWCVTNVFVKYKERFTIQQLQLYSLIATVIGFLPAMIMTLLHPKKHLLPYVLIACSMSFFLFSFQVHEKTILIPLLPITLLYSSTDWNVLSLVSWINNVALFTLWPLLKKDGLHLQYAVSFLLSNWLIGNFSLLPYNVVWKSFIIGTYIAMGFYHFLDQFVAPPSKYPDLWVLLNCAVGFICFSIFWLWSYYKIFTSGSKSMKDLVQLVESGGGLVQPGGSLRLSCAASGFNVYSSSIHWVRQAPGKGLEWVASISSYSGYTSYADSVKGRFTISADTSKNTAYLQMNSLRAEDTAVYYCAREYWSWYSYSYGIDYWGQGTLVTVSSASTKGPSVFPLAPSSKSTSGGTAALGCLVKDYFPEPVTVSWNSGALTSGVHTFPAVLQSSGLYSLSSSVVTVPSSSLGTQTYICNVNHKPSNTKVDKKVEPKSCDIQMTQSPSSSLSSASVGDRVTITCRASQSVSSAVAWYQQKPGKAPKLLIYSASSLYSGVPSRFSGSSRSGTDFTLTISSLQPEDFATYYCQQSYWVGYPITFGQGTKVEIKRTVAAPSSVFIFPPSDSQLKSGTASVVCLLNNFYPREAKVQWKVDNALQSSGNSQESVTEQDSKDSTYSLSSTLTLSKADYEKHKVYACEVTHQGLSSSPVTKSFNRG

Foldseek 3Di:
DLCVLVVVLLVLLVVLQVAFAAAPPPPPAGAVLLLLLQLLLPLQPDFLACQLPPDCPHNHDQAFQVQSVLSPVLSVVLCVVPVLCSHDPNNRPPDDPVCPVSVSLSVSLSVLLVPQALVLLLVLLVVLCVVQVNDPVLSSLLSSLLSLLPVVSCCCNVHNDNVSNLLSLLSVLLVCVVVVVLLVSLLSLLVSCRNAVLSCLCVLANVLQQVCVACNPPHHHPVSVVSNVVSNVVNVCVSCVCCDPRYPHVVSVVSSVCSNPDDDDDFLPAQALALCLQCCVPPVCVPPDDPVVLQVVLVVQLCVQLVLLSVLCSPQPDSLLVLLSQLSRQLSCQHRHRDHHLPSVVSSLSSLSSCSSADDQQSVQLSVLLSLLNLLLCCVVCVVSPCPVVSVVSSVVSCVSSCVVVHHHDDPVGVVVSVVLVVLSVVLVVCVPPPAPPVVVRPPSNSSSSHSSSVSSVVVSVVSVVCSPVPSPPHDSND/DAKAKDWADEDEQFAKTKIKIADDDDFPLAFWKFKWWAADPGDIGGAKIAGNVVGDMDGDPVCPPFKDKDADRPRRMIMIMGGRHHQVPWTWMKMFTKGADPPGRTDDRPHIHPTDTHHHHDDPADAKDKDWQAWEPPPPAQPKTKTWIKIDFGDDDDKDKDKPRNPDPPAKDWDPWACDDVRGIITIIMGMDGNVCQQPDKMWMWIADPRRGDIDIGIHHHDDD/DWEKEKPDQEDADAQFDKDKIKIFIPAPQALFKWKWWDAPPDDIHTAATSQAHGDPPHDPQWGWDDDGGIIMIMRNGHHPPRFTKMKMKDDNDDVGDIYIYDIHGYDYDDDFAAWDWDWDWFDPVCLVVFKGKIKIKTGFGPDPDKDKFKDFPHDRDDDQKDKDWDAQDDPHRGIIMMMIRMDGNVVLVVTFKIKMWMGDPNDPDIDMGIDTRD